Protein AF-A0A4D8RL21-F1 (afdb_monomer)

Structure (mmCIF, N/CA/C/O backbone):
data_AF-A0A4D8RL21-F1
#
_entry.id   AF-A0A4D8RL21-F1
#
loop_
_atom_site.group_PDB
_atom_site.id
_atom_site.type_symbol
_atom_site.label_atom_id
_atom_site.label_alt_id
_atom_site.label_comp_id
_atom_site.label_asym_id
_atom_site.label_entity_id
_atom_site.label_seq_id
_atom_site.pdbx_PDB_ins_code
_atom_site.Cartn_x
_atom_site.Cartn_y
_atom_site.Cartn_z
_atom_site.occupancy
_atom_site.B_iso_or_equiv
_atom_site.auth_seq_id
_atom_site.auth_comp_id
_atom_site.auth_asym_id
_atom_site.auth_atom_id
_atom_site.pdbx_PDB_model_num
ATOM 1 N N . MET A 1 1 ? -1.727 -7.811 36.573 1.00 62.06 1 MET A N 1
ATOM 2 C CA . MET A 1 1 ? -0.622 -8.818 36.641 1.00 62.06 1 MET A CA 1
ATOM 3 C C . MET A 1 1 ? -0.246 -9.225 38.076 1.00 62.06 1 MET A C 1
ATOM 5 O O . MET A 1 1 ? -0.426 -8.437 39.002 1.00 62.06 1 MET A O 1
ATOM 9 N N . PHE A 1 2 ? 0.274 -10.455 38.247 1.00 73.31 2 PHE A N 1
ATOM 10 C CA . PHE A 1 2 ? 0.745 -11.082 39.507 1.00 73.31 2 PHE A CA 1
ATOM 11 C C . PHE A 1 2 ? -0.193 -10.944 40.724 1.00 73.31 2 PHE A C 1
ATOM 13 O O . PHE A 1 2 ? 0.269 -10.823 41.853 1.00 73.31 2 PHE A O 1
ATOM 20 N N . GLY A 1 3 ? -1.510 -10.875 40.519 1.00 79.62 3 GLY A N 1
ATOM 21 C CA . GLY A 1 3 ? -2.473 -10.690 41.611 1.00 79.62 3 GLY A CA 1
ATOM 22 C C . GLY A 1 3 ? -2.443 -9.329 42.313 1.00 79.62 3 GLY A C 1
ATOM 23 O O . GLY A 1 3 ? -3.284 -9.096 43.170 1.00 79.62 3 GLY A O 1
ATOM 24 N N . ARG A 1 4 ? -1.571 -8.381 41.935 1.00 83.25 4 ARG A N 1
ATOM 25 C CA . ARG A 1 4 ? -1.566 -7.031 42.537 1.00 83.25 4 ARG A CA 1
ATOM 26 C C . ARG A 1 4 ? -2.825 -6.231 42.185 1.00 83.25 4 ARG A C 1
ATOM 28 O O . ARG A 1 4 ? -3.361 -5.537 43.042 1.00 83.25 4 ARG A O 1
ATOM 35 N N . SER A 1 5 ? -3.332 -6.377 40.957 1.00 87.06 5 SER A N 1
ATOM 36 C CA . SER A 1 5 ? -4.636 -5.827 40.557 1.00 87.06 5 SER A CA 1
ATOM 37 C C . SER A 1 5 ? -5.792 -6.520 41.291 1.00 87.06 5 SER A C 1
ATOM 39 O O . SER A 1 5 ? -6.687 -5.847 41.795 1.00 87.06 5 SER A O 1
ATOM 41 N N . SER A 1 6 ? -5.732 -7.845 41.450 1.00 93.06 6 SER A N 1
ATOM 42 C CA . SER A 1 6 ? -6.683 -8.619 42.262 1.00 93.06 6 SER A CA 1
ATOM 43 C C . SER A 1 6 ? -6.694 -8.202 43.737 1.00 93.06 6 SER A C 1
ATOM 45 O O . SER A 1 6 ? -7.761 -8.125 44.335 1.00 93.06 6 SER A O 1
ATOM 47 N N . TRP A 1 7 ? -5.527 -7.905 44.316 1.00 94.38 7 TRP A N 1
ATOM 48 C CA . TRP A 1 7 ? -5.377 -7.438 45.695 1.00 94.38 7 TRP A CA 1
ATOM 49 C C . TRP A 1 7 ? -5.998 -6.055 45.870 1.00 94.38 7 TRP A C 1
ATOM 51 O O . TRP A 1 7 ? -6.786 -5.855 46.787 1.00 94.38 7 TRP A O 1
ATOM 61 N N . ALA A 1 8 ? -5.728 -5.125 44.946 1.00 92.56 8 ALA A N 1
ATOM 62 C CA . ALA A 1 8 ? -6.361 -3.807 44.953 1.00 92.56 8 ALA A CA 1
ATOM 63 C C . ALA A 1 8 ? -7.896 -3.919 44.902 1.00 92.56 8 ALA A C 1
ATOM 65 O O . ALA A 1 8 ? -8.573 -3.344 45.749 1.00 92.56 8 ALA A O 1
ATOM 66 N N . TRP A 1 9 ? -8.446 -4.743 44.000 1.00 93.88 9 TRP A N 1
ATOM 67 C CA . TRP A 1 9 ? -9.885 -5.025 43.962 1.00 93.88 9 TRP A CA 1
ATOM 68 C C . TRP A 1 9 ? -10.405 -5.632 45.273 1.00 93.88 9 TRP A C 1
ATOM 70 O O . TRP A 1 9 ? -11.392 -5.143 45.816 1.00 93.88 9 TRP A O 1
ATOM 80 N N . ALA A 1 10 ? -9.728 -6.641 45.827 1.00 95.88 10 ALA A N 1
ATOM 81 C CA . ALA A 1 10 ? -10.135 -7.311 47.064 1.00 95.88 10 ALA A CA 1
ATOM 82 C C . ALA A 1 10 ? -10.075 -6.412 48.313 1.00 95.88 10 ALA A C 1
ATOM 84 O O . ALA A 1 10 ? -10.881 -6.595 49.224 1.00 95.88 10 ALA A O 1
ATOM 85 N N . LYS A 1 11 ? -9.159 -5.433 48.351 1.00 96.12 11 LYS A N 1
ATOM 86 C CA . LYS A 1 11 ? -9.057 -4.424 49.420 1.00 96.12 11 LYS A CA 1
ATOM 87 C C . LYS A 1 11 ? -10.002 -3.233 49.247 1.00 96.12 11 LYS A C 1
ATOM 89 O O . LYS A 1 11 ? -10.308 -2.579 50.240 1.00 96.12 11 LYS A O 1
ATOM 94 N N . SER A 1 12 ? -10.419 -2.919 48.019 1.00 93.50 12 SER A N 1
ATOM 95 C CA . SER A 1 12 ? -11.344 -1.813 47.726 1.00 93.50 12 SER A CA 1
ATOM 96 C C . SER A 1 12 ? -12.819 -2.225 47.718 1.00 93.50 12 SER A C 1
ATOM 98 O O . SER A 1 12 ? -13.683 -1.366 47.884 1.00 93.50 12 SER A O 1
ATOM 100 N N . ALA A 1 13 ? -13.121 -3.512 47.537 1.00 93.81 13 ALA A N 1
ATOM 101 C CA . ALA A 1 13 ? -14.453 -4.068 47.751 1.00 93.81 13 ALA A CA 1
ATOM 102 C C . ALA A 1 13 ? -14.801 -4.165 49.248 1.00 93.81 13 ALA A C 1
ATOM 104 O O . ALA A 1 13 ? -13.926 -4.315 50.102 1.00 93.81 13 ALA A O 1
ATOM 105 N N . ASP A 1 14 ? -16.099 -4.142 49.562 1.00 95.00 14 ASP A N 1
ATOM 106 C CA . ASP A 1 14 ? -16.581 -4.504 50.897 1.00 95.00 14 ASP A CA 1
ATOM 107 C C . ASP A 1 14 ? -16.214 -5.975 51.216 1.00 95.00 14 ASP A C 1
ATOM 109 O O . ASP A 1 14 ? -16.303 -6.821 50.320 1.00 95.00 14 ASP A O 1
ATOM 113 N N . PRO A 1 15 ? -15.834 -6.330 52.461 1.00 94.69 15 PRO A N 1
ATOM 114 C CA . PRO A 1 15 ? -15.440 -7.697 52.818 1.00 94.69 15 PRO A CA 1
ATOM 115 C C . PRO A 1 15 ? -16.484 -8.795 52.545 1.00 94.69 15 PRO A C 1
ATOM 117 O O . PRO A 1 15 ? -16.119 -9.971 52.509 1.00 94.69 15 PRO A O 1
ATOM 120 N N . SER A 1 16 ? -17.762 -8.448 52.356 1.00 95.69 16 SER A N 1
ATOM 121 C CA . SER A 1 16 ? -18.818 -9.386 51.945 1.00 95.69 16 SER A CA 1
ATOM 122 C C . SER A 1 16 ? -18.808 -9.725 50.445 1.00 95.69 16 SER A C 1
ATOM 124 O O . SER A 1 16 ? -19.307 -10.784 50.053 1.00 95.69 16 SER A O 1
ATOM 126 N N . VAL A 1 17 ? -18.212 -8.876 49.600 1.00 96.50 17 VAL A N 1
ATOM 127 C CA . VAL A 1 17 ? -18.135 -9.068 48.144 1.00 96.50 17 VAL A CA 1
ATOM 128 C C . VAL A 1 17 ? -17.032 -10.067 47.812 1.00 96.50 17 VAL A C 1
ATOM 130 O O . VAL A 1 17 ? -15.856 -9.828 48.080 1.00 96.50 17 VAL A O 1
ATOM 133 N N . THR A 1 18 ? -17.393 -11.185 47.177 1.00 98.06 18 THR A N 1
ATOM 134 C CA . THR A 1 18 ? -16.402 -12.137 46.656 1.00 98.06 18 THR A CA 1
ATOM 135 C C . THR A 1 18 ? -15.762 -11.599 45.377 1.00 98.06 18 THR A C 1
ATOM 137 O O . THR A 1 18 ? -16.454 -11.398 44.382 1.00 98.06 18 THR A O 1
ATOM 140 N N . VAL A 1 19 ? -14.434 -11.470 45.363 1.00 97.69 19 VAL A N 1
ATOM 141 C CA . VAL A 1 19 ? -13.663 -11.115 44.163 1.00 97.69 19 VAL A CA 1
ATOM 142 C C . VAL A 1 19 ? -13.144 -12.392 43.505 1.00 97.69 19 VAL A C 1
ATOM 144 O O . VAL A 1 19 ? -12.235 -13.048 44.015 1.00 97.69 19 VAL A O 1
ATOM 147 N N . HIS A 1 20 ? -13.738 -12.771 42.377 1.00 97.75 20 HIS A N 1
ATOM 148 C CA . HIS A 1 20 ? -13.274 -13.899 41.572 1.00 97.75 20 HIS A CA 1
ATOM 149 C C . HIS A 1 20 ? -12.153 -13.460 40.626 1.00 97.75 20 HIS A C 1
ATOM 151 O O . HIS A 1 20 ? -12.284 -12.462 39.923 1.00 97.75 20 HIS A O 1
ATOM 157 N N . CYS A 1 21 ? -11.057 -14.219 40.603 1.00 97.00 21 CYS A N 1
ATOM 158 C CA . CYS A 1 21 ? -9.882 -13.922 39.790 1.00 97.00 21 CYS A CA 1
ATOM 159 C C . CYS A 1 21 ? -9.575 -15.114 38.887 1.00 97.00 21 CYS A C 1
ATOM 161 O O . CYS A 1 21 ? -9.328 -16.207 39.399 1.00 97.00 21 CYS A O 1
ATOM 163 N N . ILE A 1 22 ? -9.593 -14.888 37.573 1.00 96.00 22 ILE A N 1
ATOM 164 C CA . ILE A 1 22 ? -9.463 -15.920 36.541 1.00 96.00 22 ILE A CA 1
ATOM 165 C C . ILE A 1 22 ? -8.247 -15.612 35.666 1.00 96.00 22 ILE A C 1
ATOM 167 O O . ILE A 1 22 ? -8.166 -14.543 35.066 1.00 96.00 22 ILE A O 1
ATOM 171 N N . ASP A 1 23 ? -7.303 -16.547 35.635 1.00 94.62 23 ASP A N 1
ATOM 172 C CA . ASP A 1 23 ? -6.040 -16.505 34.890 1.00 94.62 23 ASP A CA 1
ATOM 173 C C . ASP A 1 23 ? -5.516 -17.966 34.831 1.00 94.62 23 ASP A C 1
ATOM 175 O O . ASP A 1 23 ? -5.682 -18.708 35.808 1.00 94.62 23 ASP A O 1
ATOM 179 N N . PRO A 1 24 ? -4.946 -18.452 33.711 1.00 93.56 24 PRO A N 1
ATOM 180 C CA . PRO A 1 24 ? -4.349 -19.788 33.651 1.00 93.56 24 PRO A CA 1
ATOM 181 C C . PRO A 1 24 ? -3.162 -19.984 34.610 1.00 93.56 24 PRO A C 1
ATOM 183 O O . PRO A 1 24 ? -2.931 -21.105 35.057 1.00 93.56 24 PRO A O 1
ATOM 186 N N . TRP A 1 25 ? -2.397 -18.934 34.937 1.00 92.19 25 TRP A N 1
ATOM 187 C CA . TRP A 1 25 ? -1.147 -19.006 35.715 1.00 92.19 25 TRP A CA 1
ATOM 188 C C . TRP A 1 25 ? -0.127 -20.052 35.214 1.00 92.19 25 TRP A C 1
ATOM 190 O O . TRP A 1 25 ? 0.682 -20.560 35.992 1.00 92.19 25 TRP A O 1
ATOM 200 N N . GLU A 1 26 ? -0.169 -20.377 33.920 1.00 89.06 26 GLU A N 1
ATOM 201 C CA . GLU A 1 26 ? 0.759 -21.290 33.238 1.00 89.06 26 GLU A CA 1
ATOM 202 C C . GLU A 1 26 ? 1.989 -20.546 32.689 1.00 89.06 26 GLU A C 1
ATOM 204 O O . GLU A 1 26 ? 2.003 -19.318 32.605 1.00 89.06 26 GLU A O 1
ATOM 209 N N . GLU A 1 27 ? 3.057 -21.265 32.324 1.00 78.75 27 GLU A N 1
ATOM 210 C CA . GLU A 1 27 ? 4.330 -20.621 31.983 1.00 78.75 27 GLU A CA 1
ATOM 211 C C . GLU A 1 27 ? 4.226 -19.716 30.738 1.00 78.75 27 GLU A C 1
ATOM 213 O O . GLU A 1 27 ? 4.031 -20.174 29.613 1.00 78.75 27 GLU A O 1
ATOM 218 N N . ASN A 1 28 ? 4.423 -18.411 30.935 1.00 79.00 28 ASN A N 1
ATOM 219 C CA . ASN A 1 28 ? 4.340 -17.405 29.883 1.00 79.00 28 ASN A CA 1
ATOM 220 C C . ASN A 1 28 ? 5.726 -16.794 29.623 1.00 79.00 28 ASN A C 1
ATOM 222 O O . ASN A 1 28 ? 6.266 -16.034 30.424 1.00 79.00 28 ASN A O 1
ATOM 226 N N . HIS A 1 29 ? 6.319 -17.085 28.464 1.00 77.19 29 HIS A N 1
ATOM 227 C CA . HIS A 1 29 ? 7.662 -16.593 28.140 1.00 77.19 29 HIS A CA 1
ATOM 228 C C . HIS A 1 29 ? 7.755 -15.059 28.001 1.00 77.19 29 HIS A C 1
ATOM 230 O O . HIS A 1 29 ? 8.850 -14.510 28.123 1.00 77.19 29 HIS A O 1
ATOM 236 N N . GLY A 1 30 ? 6.637 -14.356 27.779 1.00 74.38 30 GLY A N 1
ATOM 237 C CA . GLY A 1 30 ? 6.602 -12.895 27.642 1.00 74.38 30 GLY A CA 1
ATOM 238 C C . GLY A 1 30 ? 6.837 -12.130 28.950 1.00 74.38 30 GLY A C 1
ATOM 239 O O . GLY A 1 30 ? 7.261 -10.977 28.905 1.00 74.38 30 GLY A O 1
ATOM 240 N N . ILE A 1 31 ? 6.607 -12.764 30.105 1.00 80.69 31 ILE A N 1
ATOM 241 C CA . ILE A 1 31 ? 6.764 -12.149 31.436 1.00 80.69 31 ILE A CA 1
ATOM 242 C C . ILE A 1 31 ? 8.066 -12.535 32.149 1.00 80.69 31 ILE A C 1
ATOM 244 O O . ILE A 1 31 ? 8.399 -11.897 33.145 1.00 80.69 31 ILE A O 1
ATOM 248 N N . ARG A 1 32 ? 8.854 -13.479 31.613 1.00 80.75 32 ARG A N 1
ATOM 249 C CA . ARG A 1 32 ? 10.181 -13.854 32.148 1.00 80.75 32 ARG A CA 1
ATOM 250 C C . ARG A 1 32 ? 11.113 -12.660 32.453 1.00 80.75 32 ARG A C 1
ATOM 252 O O . ARG A 1 32 ? 11.771 -12.688 33.493 1.00 80.75 32 ARG A O 1
ATOM 259 N N . PRO A 1 33 ? 11.156 -11.571 31.651 1.00 74.75 33 PRO A N 1
ATOM 260 C CA . PRO A 1 33 ? 11.926 -10.376 32.013 1.00 74.75 33 PRO A CA 1
ATOM 261 C C . PRO A 1 33 ? 11.427 -9.681 33.291 1.00 74.75 33 PRO A C 1
ATOM 263 O O . PRO A 1 33 ? 12.226 -9.127 34.041 1.00 74.75 33 PRO A O 1
ATOM 266 N N . MET A 1 34 ? 10.119 -9.720 33.565 1.00 77.81 34 MET A N 1
ATOM 267 C CA . MET A 1 34 ? 9.511 -9.157 34.777 1.00 77.81 34 MET A CA 1
ATOM 268 C C . MET A 1 34 ? 9.655 -10.082 35.988 1.00 77.81 34 MET A C 1
ATOM 270 O O . MET A 1 34 ? 9.860 -9.581 37.089 1.00 77.81 34 MET A O 1
ATOM 274 N N . GLU A 1 35 ? 9.611 -11.404 35.797 1.00 84.12 35 GLU A N 1
ATOM 275 C CA . GLU A 1 35 ? 9.987 -12.387 36.826 1.00 84.12 35 GLU A CA 1
ATOM 276 C C . GLU A 1 35 ? 11.413 -12.120 37.332 1.00 84.12 35 GLU A C 1
ATOM 278 O O . GLU A 1 35 ? 11.633 -11.919 38.529 1.00 84.12 35 GLU A O 1
ATOM 283 N N . GLN A 1 36 ? 12.367 -11.997 36.400 1.00 82.88 36 GLN A N 1
ATOM 284 C CA . GLN A 1 36 ? 13.766 -11.692 36.703 1.00 82.88 36 GLN A CA 1
ATOM 285 C C . GLN A 1 36 ? 13.948 -10.306 37.345 1.00 82.88 36 GLN A C 1
ATOM 287 O O . GLN A 1 36 ? 14.695 -10.183 38.313 1.00 82.88 36 GLN A O 1
ATOM 292 N N . ALA A 1 37 ? 13.275 -9.267 36.836 1.00 75.44 37 ALA A N 1
ATOM 293 C CA . ALA A 1 37 ? 13.416 -7.899 37.346 1.00 75.44 37 ALA A CA 1
ATOM 294 C C . ALA A 1 37 ? 12.772 -7.676 38.727 1.00 75.44 37 ALA A C 1
ATOM 296 O O . ALA A 1 37 ? 13.205 -6.794 39.466 1.00 75.44 37 ALA A O 1
ATOM 297 N N . LEU A 1 38 ? 11.737 -8.449 39.080 1.00 81.31 38 LEU A N 1
ATOM 298 C CA . LEU A 1 38 ? 11.018 -8.323 40.354 1.00 81.31 38 LEU A CA 1
ATOM 299 C C . LEU A 1 38 ? 11.393 -9.401 41.384 1.00 81.31 38 LEU A C 1
ATOM 301 O O . LEU A 1 38 ? 10.968 -9.292 42.534 1.00 81.31 38 LEU A O 1
ATOM 305 N N . GLY A 1 39 ? 12.171 -10.419 41.000 1.00 87.38 39 GLY A N 1
ATOM 306 C CA . GLY A 1 39 ? 12.565 -11.523 41.880 1.00 87.38 39 GLY A CA 1
ATOM 307 C C . GLY A 1 39 ? 11.401 -12.446 42.256 1.00 87.38 39 GLY A C 1
ATOM 308 O O . GLY A 1 39 ? 11.324 -12.895 43.398 1.00 87.38 39 GLY A O 1
ATOM 309 N N . ILE A 1 40 ? 10.480 -12.688 41.320 1.00 86.38 40 ILE A N 1
ATOM 310 C CA . ILE A 1 40 ? 9.244 -13.465 41.523 1.00 86.38 40 ILE A CA 1
ATOM 311 C C . ILE A 1 40 ? 9.088 -14.539 40.449 1.00 86.38 40 ILE A C 1
ATOM 313 O O . ILE A 1 40 ? 9.546 -14.354 39.327 1.00 86.38 40 ILE A O 1
ATOM 317 N N . THR A 1 41 ? 8.371 -15.615 40.769 1.00 88.06 41 THR A N 1
ATOM 318 C CA . THR A 1 41 ? 7.980 -16.652 39.801 1.00 88.06 41 THR A CA 1
ATOM 319 C C . THR A 1 41 ? 6.501 -16.494 39.467 1.00 88.06 41 THR A C 1
ATOM 321 O O . THR A 1 41 ? 5.675 -16.387 40.374 1.00 88.06 41 THR A O 1
ATOM 324 N N . TYR A 1 42 ? 6.126 -16.490 38.191 1.00 88.31 42 TYR A N 1
ATOM 325 C CA . TYR A 1 42 ? 4.722 -16.520 37.794 1.00 88.31 42 TYR A CA 1
ATOM 326 C C . TYR A 1 42 ? 4.117 -17.898 38.055 1.00 88.31 42 TYR A C 1
ATOM 328 O O . TYR A 1 42 ? 4.722 -18.933 37.788 1.00 88.31 42 TYR A O 1
ATOM 336 N N . GLY A 1 43 ? 2.907 -17.900 38.602 1.00 91.56 43 GLY A N 1
ATOM 337 C CA . GLY A 1 43 ? 2.206 -19.116 38.970 1.00 91.56 43 GLY A CA 1
ATOM 338 C C . GLY A 1 43 ? 1.168 -18.854 40.050 1.00 91.56 43 GLY A C 1
ATOM 339 O O . GLY A 1 43 ? 1.200 -17.834 40.751 1.00 91.56 43 GLY A O 1
ATOM 340 N N . ILE A 1 44 ? 0.253 -19.808 40.207 1.00 94.06 44 ILE A N 1
ATOM 341 C CA . ILE A 1 44 ? -0.872 -19.694 41.136 1.00 94.06 44 ILE A CA 1
ATOM 342 C C . ILE A 1 44 ? -0.425 -19.528 42.596 1.00 94.06 44 ILE A C 1
ATOM 344 O O . ILE A 1 44 ? -1.100 -18.853 43.368 1.00 94.06 44 ILE A O 1
ATOM 348 N N . ASP A 1 45 ? 0.726 -20.072 42.989 1.00 93.06 45 ASP A N 1
ATOM 349 C CA . ASP A 1 45 ? 1.195 -19.982 44.376 1.00 93.06 45 ASP A CA 1
ATOM 350 C C . ASP A 1 45 ? 1.800 -18.612 44.712 1.00 93.06 45 ASP A C 1
ATOM 352 O O . ASP A 1 45 ? 1.556 -18.091 45.801 1.00 93.06 45 ASP A O 1
ATOM 356 N N . GLN A 1 46 ? 2.469 -17.950 43.760 1.00 90.56 46 GLN A N 1
ATOM 357 C CA . GLN A 1 46 ? 2.876 -16.547 43.913 1.00 90.56 46 GLN A CA 1
ATOM 358 C C . GLN A 1 46 ? 1.657 -15.612 43.940 1.00 90.56 46 GLN A C 1
ATOM 360 O O . GLN A 1 46 ? 1.633 -14.648 44.709 1.00 90.56 46 GLN A O 1
ATOM 365 N N . PHE A 1 47 ? 0.633 -15.916 43.134 1.00 93.38 47 PHE A N 1
ATOM 366 C CA . PHE A 1 47 ? -0.651 -15.213 43.133 1.00 93.38 47 PHE A CA 1
ATOM 367 C C . PHE A 1 47 ? -1.385 -15.363 44.480 1.00 93.38 47 PHE A C 1
ATOM 369 O O . PHE A 1 47 ? -1.796 -14.368 45.076 1.00 93.38 47 PHE A O 1
ATOM 376 N N . ARG A 1 48 ? -1.478 -16.592 45.010 1.00 94.38 48 ARG A N 1
ATOM 377 C CA . ARG A 1 48 ? -2.035 -16.897 46.341 1.00 94.38 48 ARG A CA 1
ATOM 378 C C . ARG A 1 48 ? -1.261 -16.202 47.458 1.00 94.38 48 ARG A C 1
ATOM 380 O O . ARG A 1 48 ? -1.887 -15.636 48.347 1.00 94.38 48 ARG A O 1
ATOM 387 N N . ALA A 1 49 ? 0.072 -16.196 47.403 1.00 92.50 49 ALA A N 1
ATOM 388 C CA . ALA A 1 49 ? 0.907 -15.515 48.393 1.00 92.50 49 ALA A CA 1
ATOM 389 C C . ALA A 1 49 ? 0.627 -14.002 48.446 1.00 92.50 49 ALA A C 1
ATOM 391 O O . ALA A 1 49 ? 0.543 -13.438 49.535 1.00 92.50 49 ALA A O 1
ATOM 392 N N . TYR A 1 50 ? 0.402 -13.358 47.294 1.00 91.25 50 TYR A N 1
ATOM 393 C CA . TYR A 1 50 ? -0.000 -11.948 47.234 1.00 91.25 50 TYR A CA 1
ATOM 394 C C . TYR A 1 50 ? -1.446 -11.676 47.686 1.00 91.25 50 TYR A C 1
ATOM 396 O O . TYR A 1 50 ? -1.773 -10.521 47.933 1.00 91.25 50 TYR A O 1
ATOM 404 N N . LEU A 1 51 ? -2.300 -12.695 47.828 1.00 94.81 51 LEU A N 1
ATOM 405 C CA . LEU A 1 51 ? -3.690 -12.576 48.300 1.00 94.81 51 LEU A CA 1
ATOM 406 C C . LEU A 1 51 ? -3.933 -13.221 49.674 1.00 94.81 51 LEU A C 1
ATOM 408 O O . LEU A 1 51 ? -5.081 -13.338 50.102 1.00 94.81 51 LEU A O 1
ATOM 412 N N . ALA A 1 52 ? -2.879 -13.617 50.392 1.00 95.50 52 ALA A N 1
ATOM 413 C CA . ALA A 1 52 ? -2.992 -14.319 51.673 1.00 95.50 52 ALA A CA 1
ATOM 414 C C . ALA A 1 52 ? -3.729 -13.515 52.769 1.00 95.50 52 ALA A C 1
ATOM 416 O O . ALA A 1 52 ? -4.230 -14.098 53.728 1.00 95.50 52 ALA A O 1
ATOM 417 N N . ASP A 1 53 ? -3.828 -12.190 52.620 1.00 96.56 53 ASP A N 1
ATOM 418 C CA . ASP A 1 53 ? -4.546 -11.273 53.512 1.00 96.56 53 ASP A CA 1
ATOM 419 C C . ASP A 1 53 ? -5.902 -10.786 52.940 1.00 96.56 53 ASP A C 1
ATOM 421 O O . ASP A 1 53 ? -6.484 -9.816 53.439 1.00 96.56 53 ASP A O 1
ATOM 425 N N . CYS A 1 54 ? -6.404 -11.436 51.885 1.00 97.44 54 CYS A N 1
ATOM 426 C CA . CYS A 1 54 ? -7.626 -11.090 51.152 1.00 97.44 54 CYS A CA 1
ATOM 427 C C . CYS A 1 54 ? -8.614 -12.278 51.126 1.00 97.44 54 CYS A C 1
ATOM 429 O O . CYS A 1 54 ? -8.789 -12.911 50.084 1.00 97.44 54 CYS A O 1
ATOM 431 N N . PRO A 1 55 ? -9.283 -12.610 52.250 1.00 96.81 55 PRO A N 1
ATOM 432 C CA . PRO A 1 55 ? -10.134 -13.806 52.368 1.00 96.81 55 PRO A CA 1
ATOM 433 C C . PRO A 1 55 ? -11.397 -13.779 51.487 1.00 96.81 55 PRO A C 1
ATOM 435 O O . PRO A 1 55 ? -12.059 -14.802 51.316 1.00 96.81 55 PRO A O 1
ATOM 438 N N . ASN A 1 56 ? -11.739 -12.617 50.931 1.00 97.81 56 ASN A N 1
ATOM 439 C CA . ASN A 1 56 ? -12.811 -12.424 49.961 1.00 97.81 56 ASN A CA 1
ATOM 440 C C . ASN A 1 56 ? -12.381 -12.708 48.505 1.00 97.81 56 ASN A C 1
ATOM 442 O O . ASN A 1 56 ? -13.246 -12.863 47.640 1.00 97.81 56 ASN A O 1
ATOM 446 N N . ALA A 1 57 ? -11.078 -12.815 48.220 1.00 97.56 57 ALA A N 1
ATOM 447 C CA . ALA A 1 57 ? -10.555 -13.126 46.892 1.00 97.56 57 ALA A CA 1
ATOM 448 C C . ALA A 1 57 ? -10.497 -14.644 46.635 1.00 97.56 57 ALA A C 1
ATOM 450 O O . ALA A 1 57 ? -10.102 -15.424 47.502 1.00 97.56 57 ALA A O 1
ATOM 451 N N . LYS A 1 58 ? -10.863 -15.082 45.423 1.00 97.12 58 LYS A N 1
ATOM 452 C CA . LYS A 1 58 ? -10.880 -16.501 45.026 1.00 97.12 58 LYS A CA 1
ATOM 453 C C . LYS A 1 58 ? -10.128 -16.709 43.715 1.00 97.12 58 LYS A C 1
ATOM 455 O O . LYS A 1 58 ? -10.583 -16.281 42.657 1.00 97.12 58 LYS A O 1
ATOM 460 N N . ALA A 1 59 ? -8.990 -17.396 43.809 1.00 96.75 59 ALA A N 1
ATOM 461 C CA . ALA A 1 59 ? -8.192 -17.828 42.667 1.00 96.75 59 ALA A CA 1
ATOM 462 C C . ALA A 1 59 ? -8.888 -18.986 41.930 1.00 96.75 59 ALA A C 1
ATOM 464 O O . ALA A 1 59 ? -9.105 -20.045 42.522 1.00 96.75 59 ALA A O 1
ATOM 465 N N . LEU A 1 60 ? -9.216 -18.791 40.654 1.00 96.69 60 LEU A N 1
ATOM 466 C CA . LEU A 1 60 ? -9.818 -19.784 39.767 1.00 96.69 60 LEU A CA 1
ATOM 467 C C . LEU A 1 60 ? -8.899 -19.995 38.558 1.00 96.69 60 LEU A C 1
ATOM 469 O O . LEU A 1 60 ? -8.773 -19.116 37.711 1.00 96.69 60 LEU A O 1
ATOM 473 N N . GLN A 1 61 ? -8.229 -21.145 38.500 1.00 96.62 61 GLN A N 1
ATOM 474 C CA . GLN A 1 61 ? -7.223 -21.406 37.472 1.00 96.62 61 GLN A CA 1
ATOM 475 C C . GLN A 1 61 ? -7.867 -21.888 36.174 1.00 96.62 61 GLN A C 1
ATOM 477 O O . GLN A 1 61 ? -8.612 -22.868 36.189 1.00 96.62 61 GLN A O 1
ATOM 482 N N . GLY A 1 62 ? -7.554 -21.229 35.060 1.00 96.44 62 GLY A N 1
ATOM 483 C CA . GLY A 1 62 ? -7.966 -21.673 33.730 1.00 96.44 62 GLY A CA 1
ATOM 484 C C . GLY A 1 62 ? -8.090 -20.544 32.712 1.00 96.44 62 GLY A C 1
ATOM 485 O O . GLY A 1 62 ? -8.031 -19.358 33.039 1.00 96.44 62 GLY A O 1
ATOM 486 N N . TYR A 1 63 ? -8.300 -20.930 31.459 1.00 96.00 63 TYR A N 1
ATOM 487 C CA . TYR A 1 63 ? -8.516 -20.023 30.342 1.00 96.00 63 TYR A CA 1
ATOM 488 C C . TYR A 1 63 ? -9.978 -19.573 30.281 1.00 96.00 63 TYR A C 1
ATOM 490 O O . TYR A 1 63 ? -10.899 -20.387 30.195 1.00 96.00 63 TYR A O 1
ATOM 498 N N . SER A 1 64 ? -10.199 -18.260 30.281 1.00 96.12 64 SER A N 1
ATOM 499 C CA . SER A 1 64 ? -11.512 -17.677 30.001 1.00 96.12 64 SER A CA 1
ATOM 500 C C . SER A 1 64 ? -11.801 -17.676 28.486 1.00 96.12 64 SER A C 1
ATOM 502 O O . SER A 1 64 ? -10.881 -17.444 27.699 1.00 96.12 64 SER A O 1
ATOM 504 N N . PRO A 1 65 ? -13.054 -17.915 28.046 1.00 96.81 65 PRO A N 1
ATOM 505 C CA . PRO A 1 65 ? -14.184 -18.442 28.821 1.00 96.81 65 PRO A CA 1
ATOM 506 C C . PRO A 1 65 ? -14.190 -19.984 28.906 1.00 96.81 65 PRO A C 1
ATOM 508 O O . PRO A 1 65 ? -15.081 -20.565 29.519 1.00 96.81 65 PRO A O 1
ATOM 511 N N . ASP A 1 66 ? -13.241 -20.671 28.262 1.00 97.50 66 ASP A N 1
ATOM 512 C CA . ASP A 1 66 ? -13.334 -22.106 27.958 1.00 97.50 66 ASP A CA 1
ATOM 513 C C . ASP A 1 66 ? -13.314 -23.051 29.165 1.00 97.50 66 ASP A C 1
ATOM 515 O O . ASP A 1 66 ? -13.957 -24.097 29.116 1.00 97.50 66 ASP A O 1
ATOM 519 N N . ASN A 1 67 ? -12.651 -22.684 30.262 1.00 98.19 67 ASN A N 1
ATOM 520 C CA . ASN A 1 67 ? -12.685 -23.450 31.512 1.00 98.19 67 ASN A CA 1
ATOM 521 C C . ASN A 1 67 ? -13.836 -23.051 32.457 1.00 98.19 67 ASN A C 1
ATOM 523 O O . ASN A 1 67 ? -13.906 -23.584 33.560 1.00 98.19 67 ASN A O 1
ATOM 527 N N . PHE A 1 68 ? -14.719 -22.136 32.039 1.00 97.81 68 PHE A N 1
ATOM 528 C CA . PHE A 1 68 ? -15.781 -21.554 32.875 1.00 97.81 68 PHE A CA 1
ATOM 529 C C . PHE A 1 68 ? -17.144 -21.493 32.165 1.00 97.81 68 PHE A C 1
ATOM 531 O O . PHE A 1 68 ? -18.022 -20.739 32.575 1.00 97.81 68 PHE A O 1
ATOM 538 N N . GLN A 1 69 ? -17.342 -22.267 31.090 1.00 97.31 69 GLN A N 1
ATOM 539 C CA . GLN A 1 69 ? -18.574 -22.240 30.282 1.00 97.31 69 GLN A CA 1
ATOM 540 C C . GLN A 1 69 ? -19.842 -22.661 31.059 1.00 97.31 69 GLN A C 1
ATOM 542 O O . GLN A 1 69 ? -20.953 -22.407 30.598 1.00 97.31 69 GLN A O 1
ATOM 547 N N . ASP A 1 70 ? -19.681 -23.299 32.220 1.00 97.25 70 ASP A N 1
ATOM 548 C CA . ASP A 1 70 ? -20.723 -23.732 33.156 1.00 97.25 70 ASP A CA 1
ATOM 549 C C . ASP A 1 70 ? -21.062 -22.690 34.243 1.00 97.25 70 ASP A C 1
ATOM 551 O O . ASP A 1 70 ? -21.871 -22.969 35.128 1.00 97.25 70 ASP A O 1
ATOM 555 N N . TRP A 1 71 ? -20.476 -21.488 34.187 1.00 97.88 71 TRP A N 1
ATOM 556 C CA . TRP A 1 71 ? -20.710 -20.423 35.164 1.00 97.88 71 TRP A CA 1
ATOM 557 C C . TRP A 1 71 ? -22.189 -20.000 35.226 1.00 97.88 71 TRP A C 1
ATOM 559 O O . TRP A 1 71 ? -22.725 -19.390 34.303 1.00 97.88 71 TRP A O 1
ATOM 569 N N . ASP A 1 72 ? -22.851 -20.280 36.350 1.00 96.12 72 ASP A N 1
ATOM 570 C CA . ASP A 1 72 ? -24.297 -20.093 36.534 1.00 96.12 72 ASP A CA 1
ATOM 571 C C . ASP A 1 72 ? -24.684 -18.799 37.275 1.00 96.12 72 ASP A C 1
ATOM 573 O O . ASP A 1 72 ? -25.868 -18.498 37.441 1.00 96.12 72 ASP A O 1
ATOM 577 N N . ARG A 1 73 ? -23.699 -18.015 37.731 1.00 95.94 73 ARG A N 1
ATOM 578 C CA . ARG A 1 73 ? -23.909 -16.932 38.709 1.00 95.94 73 ARG A CA 1
ATOM 579 C C . ARG A 1 73 ? -23.952 -15.554 38.056 1.00 95.94 73 ARG A C 1
ATOM 581 O O . ARG A 1 73 ? -23.153 -15.302 37.152 1.00 95.94 73 ARG A O 1
ATOM 588 N N . PRO A 1 74 ? -24.809 -14.635 38.536 1.00 96.44 74 PRO A N 1
ATOM 589 C CA . PRO A 1 74 ? -24.689 -13.229 38.179 1.00 96.44 74 PRO A CA 1
ATOM 590 C C . PRO A 1 74 ? -23.354 -12.662 38.680 1.00 96.44 74 PRO A C 1
ATOM 592 O O . PRO A 1 74 ? -22.769 -13.156 39.648 1.00 96.44 74 PRO A O 1
ATOM 595 N N . VAL A 1 75 ? -22.883 -11.619 38.005 1.00 97.06 75 VAL A N 1
ATOM 596 C CA . VAL A 1 75 ? -21.634 -10.911 38.292 1.00 97.06 75 VAL A CA 1
ATOM 597 C C . VAL A 1 75 ? -21.957 -9.421 38.353 1.00 97.06 75 VAL A C 1
ATOM 599 O O . VAL A 1 75 ? -22.340 -8.841 37.345 1.00 97.06 75 VAL A O 1
ATOM 602 N N . ASP A 1 76 ? -21.820 -8.784 39.517 1.00 96.94 76 ASP A N 1
ATOM 603 C CA . ASP A 1 76 ? -22.169 -7.361 39.680 1.00 96.94 76 ASP A CA 1
ATOM 604 C C . ASP A 1 76 ? -21.141 -6.410 39.039 1.00 96.94 76 ASP A C 1
ATOM 606 O O . ASP A 1 76 ? -21.486 -5.308 38.603 1.00 96.94 76 ASP A O 1
ATOM 610 N N . LEU A 1 77 ? -19.877 -6.840 38.955 1.00 97.31 77 LEU A N 1
ATOM 611 C CA . LEU A 1 77 ? -18.792 -6.114 38.298 1.00 97.31 77 LEU A CA 1
ATOM 612 C C . LEU A 1 77 ? -17.880 -7.078 37.532 1.00 97.31 77 LEU A C 1
ATOM 614 O O . LEU A 1 77 ? -17.350 -8.027 38.107 1.00 97.31 77 LEU A O 1
ATOM 618 N N . PHE A 1 78 ? -17.662 -6.799 36.248 1.00 97.69 78 PHE A N 1
ATOM 619 C CA . PHE A 1 78 ? -16.717 -7.511 35.385 1.00 97.69 78 PHE A CA 1
ATOM 620 C C . PHE A 1 78 ? -15.537 -6.597 35.025 1.00 97.69 78 PHE A C 1
ATOM 622 O O . PHE A 1 78 ? -15.756 -5.475 34.566 1.00 97.69 78 PHE A O 1
ATOM 629 N N . PHE A 1 79 ? -14.306 -7.086 35.217 1.00 97.25 79 PHE A N 1
ATOM 630 C CA . PHE A 1 79 ? -13.060 -6.376 34.915 1.00 97.25 79 PHE A CA 1
ATOM 631 C C . PHE A 1 79 ? -12.182 -7.185 33.944 1.00 97.25 79 PHE A C 1
ATOM 633 O O . PHE A 1 79 ? -11.810 -8.313 34.261 1.00 97.25 79 PHE A O 1
ATOM 640 N N . GLU A 1 80 ? -11.829 -6.610 32.790 1.00 96.62 80 GLU A N 1
ATOM 641 C CA . GLU A 1 80 ? -10.978 -7.246 31.767 1.00 96.62 80 GLU A CA 1
ATOM 642 C C . GLU A 1 80 ? -9.554 -6.644 31.727 1.00 96.62 80 GLU A C 1
ATOM 644 O O . GLU A 1 80 ? -9.379 -5.437 31.546 1.00 96.62 80 GLU A O 1
ATOM 649 N N . ASP A 1 81 ? -8.549 -7.511 31.899 1.00 92.81 81 ASP A N 1
ATOM 650 C CA . ASP A 1 81 ? -7.089 -7.246 31.938 1.00 92.81 81 ASP A CA 1
ATOM 651 C C . ASP A 1 81 ? -6.302 -8.542 31.593 1.00 92.81 81 ASP A C 1
ATOM 653 O O . ASP A 1 81 ? -5.190 -8.761 32.074 1.00 92.81 81 ASP A O 1
ATOM 657 N N . SER A 1 82 ? -6.911 -9.475 30.839 1.00 86.50 82 SER A N 1
ATOM 658 C CA . SER A 1 82 ? -6.366 -10.825 30.598 1.00 86.50 82 SER A CA 1
ATOM 659 C C . SER A 1 82 ? -5.732 -11.005 29.215 1.00 86.50 82 SER A C 1
ATOM 661 O O . SER A 1 82 ? -4.591 -11.460 29.117 1.00 86.50 82 SER A O 1
ATOM 663 N N . VAL A 1 83 ? -6.442 -10.653 28.135 1.00 90.19 83 VAL A N 1
ATOM 664 C CA . VAL A 1 83 ? -5.980 -10.835 26.748 1.00 90.19 83 VAL A CA 1
ATOM 665 C C . VAL A 1 83 ? -6.386 -9.638 25.894 1.00 90.19 83 VAL A C 1
ATOM 667 O O . VAL A 1 83 ? -7.559 -9.301 25.794 1.00 90.19 83 VAL A O 1
ATOM 670 N N . HIS A 1 84 ? -5.412 -9.013 25.230 1.00 94.06 84 HIS A N 1
ATOM 671 C CA . HIS A 1 84 ? -5.598 -7.748 24.505 1.00 94.06 84 HIS A CA 1
ATOM 672 C C . HIS A 1 84 ? -5.848 -7.903 22.993 1.00 94.06 84 HIS A C 1
ATOM 674 O O . HIS A 1 84 ? -5.703 -6.932 22.249 1.00 94.06 84 HIS A O 1
ATOM 680 N N . THR A 1 85 ? -6.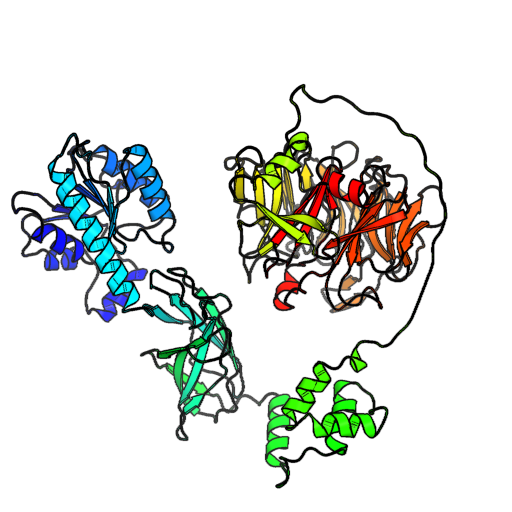179 -9.114 22.532 1.00 92.00 85 THR A N 1
ATOM 681 C CA . THR A 1 85 ? -6.328 -9.465 21.110 1.00 92.00 85 THR A CA 1
ATOM 682 C C . THR A 1 85 ? -7.561 -10.327 20.841 1.00 92.00 85 THR A C 1
ATOM 684 O O . THR A 1 85 ? -7.922 -11.218 21.620 1.00 92.00 85 THR A O 1
ATOM 687 N N . ASP A 1 86 ? -8.195 -10.094 19.695 1.00 91.31 86 ASP A N 1
ATOM 688 C CA . ASP A 1 86 ? -9.267 -10.944 19.182 1.00 91.31 86 ASP A CA 1
ATOM 689 C C . ASP A 1 86 ? -8.706 -12.266 18.601 1.00 91.31 86 ASP A C 1
ATOM 691 O O . ASP A 1 86 ? -7.555 -12.323 18.161 1.00 91.31 86 ASP A O 1
ATOM 695 N N . PRO A 1 87 ? -9.481 -13.371 18.611 1.00 96.31 87 PRO A N 1
ATOM 696 C CA . PRO A 1 87 ? -10.880 -13.469 19.038 1.00 96.31 87 PRO A CA 1
ATOM 697 C C . PRO A 1 87 ? -11.079 -13.686 20.548 1.00 96.31 87 PRO A C 1
ATOM 699 O O . PRO A 1 87 ? -12.221 -13.661 21.001 1.00 96.31 87 PRO A O 1
ATOM 702 N N . ILE A 1 88 ? -10.020 -13.941 21.327 1.00 96.06 88 ILE A N 1
ATOM 703 C CA . ILE A 1 88 ? -10.146 -14.344 22.743 1.00 96.06 88 ILE A CA 1
ATOM 704 C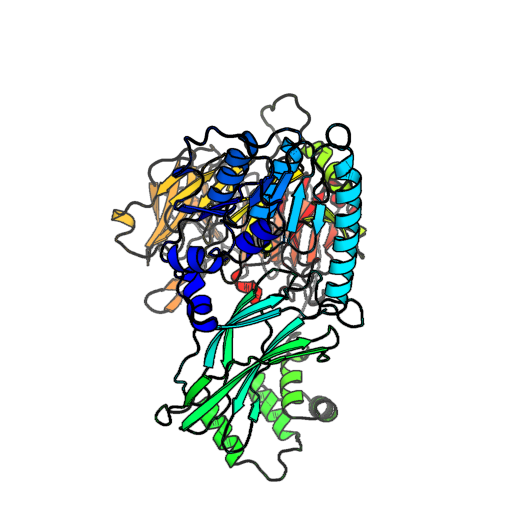 C . ILE A 1 88 ? -10.784 -13.224 23.571 1.00 96.06 88 ILE A C 1
ATOM 706 O O . ILE A 1 88 ? -11.751 -13.480 24.288 1.00 96.06 88 ILE A O 1
ATOM 710 N N . LEU A 1 89 ? -10.327 -11.982 23.389 1.00 97.25 89 LEU A N 1
ATOM 711 C CA . LEU A 1 89 ? -10.928 -10.806 24.015 1.00 97.25 89 LEU A CA 1
ATOM 712 C C . LEU A 1 89 ? -12.437 -10.715 23.738 1.00 97.25 89 LEU A C 1
ATOM 714 O O . LEU A 1 89 ? -13.229 -10.641 24.675 1.00 97.25 89 LEU A O 1
ATOM 718 N N . SER A 1 90 ? -12.870 -10.744 22.472 1.00 97.38 90 SER A N 1
ATOM 719 C CA . SER A 1 90 ? -14.305 -10.687 22.159 1.00 97.38 90 SER A CA 1
ATOM 720 C C . SER A 1 90 ? -15.100 -11.827 22.782 1.00 97.38 90 SER A C 1
ATOM 722 O O . SER A 1 90 ? -16.230 -11.594 23.202 1.00 97.38 90 SER A O 1
ATOM 724 N N . ARG A 1 91 ? -14.524 -13.031 22.894 1.00 98.06 91 ARG A N 1
ATOM 725 C CA . ARG A 1 91 ? -15.175 -14.161 23.574 1.00 98.06 91 ARG A CA 1
ATOM 726 C C . ARG A 1 91 ? -15.344 -13.898 25.071 1.00 98.06 91 ARG A C 1
ATOM 728 O O . ARG A 1 91 ? -16.424 -14.172 25.583 1.00 98.06 91 ARG A O 1
ATOM 735 N N . ASN A 1 92 ? -14.355 -13.311 25.750 1.00 98.12 92 ASN A N 1
ATOM 736 C CA . ASN A 1 92 ? -14.492 -12.877 27.147 1.00 98.12 92 ASN A CA 1
ATOM 737 C C . ASN A 1 92 ? -15.550 -11.778 27.309 1.00 98.12 92 ASN A C 1
ATOM 739 O O . ASN A 1 92 ? -16.469 -11.923 28.117 1.00 98.12 92 ASN A O 1
ATOM 743 N N . LEU A 1 93 ? -15.436 -10.692 26.533 1.00 98.19 93 LEU A N 1
ATOM 744 C CA . LEU A 1 93 ? -16.349 -9.547 26.594 1.00 98.19 93 LEU A CA 1
ATOM 745 C C . LEU A 1 93 ? -17.789 -9.944 26.248 1.00 98.19 93 LEU A C 1
ATOM 747 O O . LEU A 1 93 ? -18.735 -9.373 26.789 1.00 98.19 93 LEU A O 1
ATOM 751 N N . GLU A 1 94 ? -17.984 -10.908 25.346 1.00 97.88 94 GLU A N 1
ATOM 752 C CA . GLU A 1 94 ? -19.299 -11.476 25.076 1.00 97.88 94 GLU A CA 1
ATOM 753 C C . GLU A 1 94 ? -19.771 -12.353 26.240 1.00 97.88 94 GLU A C 1
ATOM 755 O O . GLU A 1 94 ? -20.867 -12.117 26.747 1.00 97.88 94 GLU A O 1
ATOM 760 N N . PHE A 1 95 ? -18.956 -13.312 26.689 1.00 98.38 95 PHE A N 1
ATOM 761 C CA . PHE A 1 95 ? -19.309 -14.269 27.737 1.00 98.38 95 PHE A CA 1
ATOM 762 C C . PHE A 1 95 ? -19.673 -13.578 29.057 1.00 98.38 95 PHE A C 1
ATOM 764 O O . PHE A 1 95 ? -20.837 -13.606 29.455 1.00 98.38 95 PHE A O 1
ATOM 771 N N . TRP A 1 96 ? -18.732 -12.875 29.694 1.00 98.19 96 TRP A N 1
ATOM 772 C CA . TRP A 1 96 ? -18.938 -12.301 31.030 1.00 98.19 96 TRP A CA 1
ATOM 773 C C . TRP A 1 96 ? -20.044 -11.244 31.066 1.00 98.19 96 TRP A C 1
ATOM 775 O O . TRP A 1 96 ? -20.798 -11.169 32.034 1.00 98.19 96 TRP A O 1
ATOM 785 N N . SER A 1 97 ? -20.239 -10.500 29.972 1.00 97.25 97 SER A N 1
ATOM 786 C CA . SER A 1 97 ? -21.347 -9.540 29.860 1.00 97.25 97 SER A CA 1
ATOM 787 C C . SER A 1 97 ? -22.747 -10.165 29.916 1.00 97.25 97 SER A C 1
ATOM 789 O O . SER A 1 97 ? -23.699 -9.452 30.210 1.00 97.25 97 SER A O 1
ATOM 791 N N . ARG A 1 98 ? -22.899 -11.470 29.638 1.00 97.56 98 ARG A N 1
ATOM 792 C CA . ARG A 1 98 ? -24.189 -12.180 29.759 1.00 97.56 98 ARG A CA 1
ATOM 793 C C . ARG A 1 98 ? -24.553 -12.477 31.217 1.00 97.56 98 ARG A C 1
ATOM 795 O O . ARG A 1 98 ? -25.724 -12.692 31.509 1.00 97.56 98 ARG A O 1
ATOM 802 N N . HIS A 1 99 ? -23.565 -12.466 32.112 1.00 98.06 99 HIS A N 1
ATOM 803 C CA . HIS A 1 99 ? -23.737 -12.630 33.558 1.00 98.06 99 HIS A CA 1
ATOM 804 C C . HIS A 1 99 ? -23.860 -11.281 34.288 1.00 98.06 99 HIS A C 1
ATOM 806 O O . HIS A 1 99 ? -24.178 -11.254 35.476 1.00 98.06 99 HIS A O 1
ATOM 812 N N . LEU A 1 100 ? -23.637 -10.167 33.582 1.00 97.69 100 LEU A N 1
ATOM 813 C CA . LEU A 1 100 ? -23.755 -8.810 34.105 1.00 97.69 100 LEU A CA 1
ATOM 814 C C . LEU A 1 100 ? -25.231 -8.353 34.096 1.00 97.69 100 LEU A C 1
ATOM 816 O O . LEU A 1 100 ? -25.841 -8.320 33.024 1.00 97.69 100 LEU A O 1
ATOM 820 N N . PRO A 1 101 ? -25.828 -7.964 35.238 1.00 97.31 101 PRO A N 1
ATOM 821 C CA . PRO A 1 101 ? -27.180 -7.410 35.256 1.00 97.31 101 PRO A CA 1
ATOM 822 C C . PRO A 1 101 ? -27.215 -5.981 34.671 1.00 97.31 101 PRO A C 1
ATOM 824 O O . PRO A 1 101 ? -26.176 -5.316 34.600 1.00 97.31 101 PRO A O 1
ATOM 827 N N . PRO A 1 102 ? -28.401 -5.442 34.318 1.00 96.62 102 PRO A N 1
ATOM 828 C CA . PRO A 1 102 ? -28.562 -4.044 33.886 1.00 96.62 102 PRO A CA 1
ATOM 829 C C . PRO A 1 102 ? -27.974 -3.011 34.867 1.00 96.62 102 PRO A C 1
ATOM 831 O O . PRO A 1 102 ? -27.382 -2.018 34.445 1.00 96.62 102 PRO A O 1
ATOM 834 N N . THR A 1 103 ? -28.007 -3.322 36.166 1.00 97.75 103 THR A N 1
ATOM 835 C CA . THR A 1 103 ? -27.416 -2.539 37.262 1.00 97.75 103 THR A CA 1
ATOM 836 C C . THR A 1 103 ? -25.910 -2.754 37.472 1.00 97.75 103 THR A C 1
ATOM 838 O O . THR A 1 103 ? -25.306 -2.028 38.260 1.00 97.75 103 THR A O 1
ATOM 841 N N . GLY A 1 104 ? -25.291 -3.735 36.809 1.00 97.50 104 GLY A N 1
ATOM 842 C CA . GLY A 1 104 ? -23.881 -4.100 36.990 1.00 97.50 104 GLY A CA 1
ATOM 843 C C . GLY A 1 104 ? -22.910 -3.221 36.197 1.00 97.50 104 GLY A C 1
ATOM 844 O O . GLY A 1 104 ? -23.306 -2.519 35.263 1.00 97.50 104 GLY A O 1
ATOM 845 N N . ILE A 1 105 ? -21.621 -3.271 36.541 1.00 98.19 105 ILE A N 1
ATOM 846 C CA . ILE A 1 105 ? -20.541 -2.479 35.921 1.00 98.19 105 ILE A CA 1
ATOM 847 C C . ILE A 1 105 ? -19.651 -3.369 35.040 1.00 98.19 105 ILE A C 1
ATOM 849 O O . ILE A 1 105 ? -19.139 -4.385 35.499 1.00 98.19 105 ILE A O 1
ATOM 853 N N . ALA A 1 106 ? -19.392 -2.954 33.798 1.00 98.38 106 ALA A N 1
ATOM 854 C CA . ALA A 1 106 ? -18.310 -3.522 32.988 1.00 98.38 106 ALA A CA 1
ATOM 855 C C . ALA A 1 106 ? -17.156 -2.519 32.897 1.00 98.38 106 ALA A C 1
ATOM 857 O O . ALA A 1 106 ? -17.370 -1.359 32.544 1.00 98.38 106 ALA A O 1
ATOM 858 N N . CYS A 1 107 ? -15.942 -2.950 33.208 1.00 98.06 107 CYS A N 1
ATOM 859 C CA . CYS A 1 107 ? -14.740 -2.128 33.166 1.00 98.06 107 CYS A CA 1
ATOM 860 C C . CYS A 1 107 ? -13.508 -2.970 32.798 1.00 98.06 107 CYS A C 1
ATOM 862 O O . CYS A 1 107 ? -13.598 -4.175 32.563 1.00 98.06 107 CYS A O 1
ATOM 864 N N . GLY A 1 108 ? -12.347 -2.332 32.707 1.00 96.69 108 GLY A N 1
ATOM 865 C CA . GLY A 1 108 ? -11.098 -3.012 32.383 1.00 96.69 108 GLY A CA 1
ATOM 866 C C . GLY A 1 108 ? -9.948 -2.040 32.170 1.00 96.69 108 GLY A C 1
ATOM 867 O O . GLY A 1 108 ? -10.072 -0.841 32.437 1.00 96.69 108 GLY A O 1
ATOM 868 N N . HIS A 1 109 ? -8.829 -2.563 31.680 1.00 95.06 109 HIS A N 1
ATOM 869 C CA . HIS A 1 109 ? -7.597 -1.817 31.436 1.00 95.06 109 HIS A CA 1
ATOM 870 C C . HIS A 1 109 ? -7.308 -1.614 29.931 1.00 95.06 109 HIS A C 1
ATOM 872 O O . HIS A 1 109 ? -8.087 -2.019 29.068 1.00 95.06 109 HIS A O 1
ATOM 878 N N . ASP A 1 110 ? -6.198 -0.932 29.630 1.00 93.50 110 ASP A N 1
ATOM 879 C CA . ASP A 1 110 ? -5.570 -0.802 28.308 1.00 93.50 110 ASP A CA 1
ATOM 880 C C . ASP A 1 110 ? -6.463 -0.301 27.144 1.00 93.50 110 ASP A C 1
ATOM 882 O O . ASP A 1 110 ? -6.220 -0.595 25.969 1.00 93.50 110 ASP A O 1
ATOM 886 N N . TYR A 1 111 ? -7.437 0.574 27.429 1.00 94.06 111 TYR A N 1
ATOM 887 C CA . TYR A 1 111 ? -8.212 1.296 26.405 1.00 94.06 111 TYR A CA 1
ATOM 888 C C . TYR A 1 111 ? -7.374 2.408 25.746 1.00 94.06 111 TYR A C 1
ATOM 890 O O . TYR A 1 111 ? -7.516 3.601 26.022 1.00 94.06 111 TYR A O 1
ATOM 898 N N . ARG A 1 112 ? -6.446 2.009 24.871 1.00 90.38 112 ARG A N 1
ATOM 899 C CA . ARG A 1 112 ? -5.427 2.892 24.277 1.00 90.38 112 ARG A CA 1
ATOM 900 C C . ARG A 1 112 ? -5.026 2.451 22.857 1.00 90.38 112 ARG A C 1
ATOM 902 O O . ARG A 1 112 ? -5.291 1.308 22.487 1.00 90.38 112 ARG A O 1
ATOM 909 N N . PRO A 1 113 ? -4.400 3.311 22.026 1.00 82.75 113 PRO A N 1
ATOM 910 C CA . PRO A 1 113 ? -4.073 2.990 20.628 1.00 82.75 113 PRO A CA 1
ATOM 911 C C . PRO A 1 113 ? -3.240 1.716 20.413 1.00 82.75 113 PRO A C 1
ATOM 913 O O . PRO A 1 113 ? -3.413 1.062 19.388 1.00 82.75 113 PRO A O 1
ATOM 916 N N . ARG A 1 114 ? -2.391 1.343 21.383 1.00 84.06 114 ARG A N 1
ATOM 917 C CA . ARG A 1 114 ? -1.563 0.121 21.376 1.00 84.06 114 ARG A CA 1
ATOM 918 C C . ARG A 1 114 ? -2.370 -1.177 21.297 1.00 84.06 114 ARG A C 1
ATOM 920 O O . ARG A 1 114 ? -1.861 -2.173 20.792 1.00 84.06 114 ARG A O 1
ATOM 927 N N . PHE A 1 115 ? -3.604 -1.161 21.796 1.00 89.25 115 PHE A N 1
ATOM 928 C CA . PHE A 1 115 ? -4.474 -2.329 21.902 1.00 89.25 115 PHE A CA 1
ATOM 929 C C . PHE A 1 115 ? -5.788 -2.058 21.149 1.00 89.25 115 PHE A C 1
ATOM 931 O O . PHE A 1 115 ? -6.824 -1.770 21.756 1.00 89.25 115 PHE A O 1
ATOM 938 N N . PRO A 1 116 ? -5.754 -2.088 19.800 1.00 88.50 116 PRO A N 1
ATOM 939 C CA . PRO A 1 116 ? -6.909 -1.742 18.978 1.00 88.50 116 PRO A CA 1
ATOM 940 C C . PRO A 1 116 ? -8.089 -2.679 19.232 1.00 88.50 116 PRO A C 1
ATOM 942 O O . PRO A 1 116 ? -9.221 -2.210 19.257 1.00 88.50 116 PRO A O 1
ATOM 945 N N . ASP A 1 117 ? -7.844 -3.964 19.497 1.00 92.25 117 ASP A N 1
ATOM 946 C CA . ASP A 1 117 ? -8.905 -4.936 19.770 1.00 92.25 117 ASP A CA 1
ATOM 947 C C . ASP A 1 117 ? -9.602 -4.655 21.105 1.00 92.25 117 ASP A C 1
ATOM 949 O O . ASP A 1 117 ? -10.827 -4.721 21.153 1.00 92.25 117 ASP A O 1
ATOM 953 N N . VAL A 1 118 ? -8.868 -4.230 22.148 1.00 96.06 118 VAL A N 1
ATOM 954 C CA . VAL A 1 118 ? -9.454 -3.744 23.417 1.00 96.06 118 VAL A CA 1
ATOM 955 C C . VAL A 1 118 ? -10.403 -2.590 23.140 1.00 96.06 118 VAL A C 1
ATOM 957 O O . VAL A 1 118 ? -11.570 -2.638 23.525 1.00 96.06 118 VAL A O 1
ATOM 960 N N . ARG A 1 119 ? -9.948 -1.584 22.386 1.00 95.62 119 ARG A N 1
ATOM 961 C CA . ARG A 1 119 ? -10.797 -0.447 22.018 1.00 95.62 119 ARG A CA 1
ATOM 962 C C . ARG A 1 119 ? -12.018 -0.870 21.202 1.00 95.62 119 ARG A C 1
ATOM 964 O O . ARG A 1 119 ? -13.130 -0.525 21.579 1.00 95.62 119 ARG A O 1
ATOM 971 N N . ASN A 1 120 ? -11.826 -1.666 20.151 1.00 94.19 120 ASN A N 1
ATOM 972 C CA . ASN A 1 120 ? -12.890 -2.164 19.278 1.00 94.19 120 ASN A CA 1
ATOM 973 C C . ASN A 1 120 ? -13.911 -3.030 20.042 1.00 94.19 120 ASN A C 1
ATOM 975 O O . ASN A 1 120 ? -15.114 -2.934 19.795 1.00 94.19 120 ASN A O 1
ATOM 979 N N . GLY A 1 121 ? -13.445 -3.874 20.964 1.00 97.44 121 GLY A N 1
ATOM 980 C CA . GLY A 1 121 ? -14.259 -4.738 21.813 1.00 97.44 121 GLY A CA 1
ATOM 981 C C . GLY A 1 121 ? -15.091 -3.947 22.817 1.00 97.44 121 GLY A C 1
ATOM 982 O O . GLY A 1 121 ? -16.299 -4.166 22.912 1.00 97.44 121 GLY A O 1
ATOM 983 N N . VAL A 1 122 ? -14.480 -2.971 23.493 1.00 98.19 122 VAL A N 1
ATOM 984 C CA . VAL A 1 122 ? -15.167 -2.046 24.410 1.00 98.19 122 VAL A CA 1
ATOM 985 C C . VAL A 1 122 ? -16.160 -1.162 23.655 1.00 98.19 122 VAL A C 1
ATOM 987 O O . VAL A 1 122 ? -17.291 -1.016 24.103 1.00 98.19 122 VAL A O 1
ATOM 990 N N . ASP A 1 123 ? -15.810 -0.667 22.467 1.00 97.38 123 ASP A N 1
ATOM 991 C CA . ASP A 1 123 ? -16.715 0.058 21.567 1.00 97.38 123 ASP A CA 1
ATOM 992 C C . ASP A 1 123 ? -17.944 -0.790 21.171 1.00 97.38 123 ASP A C 1
ATOM 994 O O . ASP A 1 123 ? -19.075 -0.295 21.144 1.00 97.38 123 ASP A O 1
ATOM 998 N N . ARG A 1 124 ? -17.749 -2.085 20.869 1.00 98.19 124 ARG A N 1
ATOM 999 C CA . ARG A 1 124 ? -18.845 -3.038 20.597 1.00 98.19 124 ARG A CA 1
ATOM 1000 C C . ARG A 1 124 ? -19.695 -3.295 21.848 1.00 98.19 124 ARG A C 1
ATOM 1002 O O . ARG A 1 124 ? -20.921 -3.332 21.744 1.00 98.19 124 ARG A O 1
ATOM 1009 N N . LEU A 1 125 ? -19.068 -3.453 23.014 1.00 98.12 125 LEU A N 1
ATOM 1010 C CA . LEU A 1 125 ? -19.738 -3.693 24.296 1.00 98.12 125 LEU A CA 1
ATOM 1011 C C . LEU A 1 125 ? -20.575 -2.481 24.734 1.00 98.12 125 LEU A C 1
ATOM 1013 O O . LEU A 1 125 ? -21.748 -2.641 25.054 1.00 98.12 125 LEU A O 1
ATOM 1017 N N . ALA A 1 126 ? -20.009 -1.276 24.671 1.00 98.31 126 ALA A N 1
ATOM 1018 C CA . ALA A 1 126 ? -20.666 -0.020 25.018 1.00 98.31 126 ALA A CA 1
ATOM 1019 C C . ALA A 1 126 ? -21.909 0.241 24.159 1.00 98.31 126 ALA A C 1
ATOM 1021 O O . ALA A 1 126 ? -22.967 0.561 24.697 1.00 98.31 126 ALA A O 1
ATOM 1022 N N . ARG A 1 127 ? -21.819 0.007 22.839 1.00 98.00 127 ARG A N 1
ATOM 1023 C CA . ARG A 1 127 ? -22.982 0.080 21.937 1.00 98.00 127 ARG A CA 1
ATOM 1024 C C . ARG A 1 127 ? -24.045 -0.973 22.255 1.00 98.00 127 ARG A C 1
ATOM 1026 O O . ARG A 1 127 ? -25.220 -0.639 22.232 1.00 98.00 127 ARG A O 1
ATOM 1033 N N . ARG A 1 128 ? -23.657 -2.215 22.572 1.00 97.44 128 ARG A N 1
ATOM 1034 C CA . ARG A 1 128 ? -24.598 -3.300 22.925 1.00 97.44 128 ARG A CA 1
ATOM 1035 C C . ARG A 1 128 ? -25.285 -3.095 24.282 1.00 97.44 128 ARG A C 1
ATOM 1037 O O . ARG A 1 128 ? -26.388 -3.592 24.464 1.00 97.44 128 ARG A O 1
ATOM 1044 N N . LEU A 1 129 ? -24.634 -2.409 25.221 1.00 96.44 129 LEU A N 1
ATOM 1045 C CA . LEU A 1 129 ? -25.187 -2.085 26.541 1.00 96.44 129 LEU A CA 1
ATOM 1046 C C . LEU A 1 129 ? -25.855 -0.699 26.604 1.00 96.44 129 LEU A C 1
ATOM 1048 O O . LEU A 1 129 ? -26.362 -0.342 27.662 1.00 96.44 129 LEU A O 1
ATOM 1052 N N . GLU A 1 130 ? -25.818 0.080 25.516 1.00 97.62 130 GLU A N 1
ATOM 1053 C CA . GLU A 1 130 ? -26.290 1.475 25.433 1.00 97.62 130 GLU A CA 1
ATOM 1054 C C . GLU A 1 130 ? -25.662 2.410 26.496 1.00 97.62 130 GLU A C 1
ATOM 1056 O O . GLU A 1 130 ? -26.326 3.252 27.101 1.00 97.62 130 GLU A O 1
ATOM 1061 N N . ARG A 1 131 ? -24.346 2.270 26.729 1.00 97.81 131 ARG A N 1
ATOM 1062 C CA . ARG A 1 131 ? -23.591 2.983 27.782 1.00 97.81 131 ARG A CA 1
ATOM 1063 C C . ARG A 1 131 ? -22.490 3.895 27.242 1.00 97.81 131 ARG A C 1
ATOM 1065 O O . ARG A 1 131 ? -21.861 3.618 26.224 1.00 97.81 131 ARG A O 1
ATOM 1072 N N . GLU A 1 132 ? -22.214 4.962 27.988 1.00 97.88 132 GLU A N 1
ATOM 1073 C CA . GLU A 1 132 ? -21.064 5.848 27.777 1.00 97.88 132 GLU A CA 1
ATOM 1074 C C . GLU A 1 132 ? -19.750 5.160 28.185 1.00 97.88 132 GLU A C 1
ATOM 1076 O O . GLU A 1 132 ? -19.684 4.513 29.231 1.00 97.88 132 GLU A O 1
ATOM 1081 N N . ILE A 1 133 ? -18.691 5.341 27.387 1.00 98.38 133 ILE A N 1
ATOM 1082 C CA . ILE A 1 133 ? -17.332 4.895 27.725 1.00 98.38 133 ILE A CA 1
ATOM 1083 C C . ILE A 1 133 ? -16.642 5.988 28.546 1.00 98.38 133 ILE A C 1
ATOM 1085 O O . ILE A 1 133 ? -16.189 6.995 28.000 1.00 98.38 133 ILE A O 1
ATOM 1089 N N . LEU A 1 134 ? -16.528 5.780 29.857 1.00 97.94 134 LEU A N 1
ATOM 1090 C CA . LEU A 1 134 ? -15.698 6.614 30.728 1.00 97.94 134 LEU A CA 1
ATOM 1091 C C . LEU A 1 134 ? -14.265 6.072 30.721 1.00 97.94 134 LEU A C 1
ATOM 1093 O O . LEU A 1 134 ? -14.071 4.863 30.828 1.00 97.94 134 LEU A O 1
ATOM 1097 N N . VAL A 1 135 ? -13.266 6.951 30.601 1.00 96.19 135 VAL A N 1
ATOM 1098 C CA . VAL A 1 135 ? -11.848 6.565 30.492 1.00 96.19 135 VAL A CA 1
ATOM 1099 C C . VAL A 1 135 ? -11.003 7.368 31.481 1.00 96.19 135 VAL A C 1
ATOM 1101 O O . VAL A 1 135 ? -10.940 8.594 31.380 1.00 96.19 135 VAL A O 1
ATOM 1104 N N . VAL A 1 136 ? -10.345 6.681 32.420 1.00 93.94 136 VAL A N 1
ATOM 1105 C CA . VAL A 1 136 ? -9.483 7.263 33.466 1.00 93.94 136 VAL A CA 1
ATOM 1106 C C . VAL A 1 136 ? -8.086 6.682 33.304 1.00 93.94 136 VAL A C 1
ATOM 1108 O O . VAL A 1 136 ? -7.871 5.488 33.485 1.00 93.94 136 VAL A O 1
ATOM 1111 N N . ASP A 1 137 ? -7.142 7.527 32.901 1.00 89.38 137 ASP A N 1
ATOM 1112 C CA . ASP A 1 137 ? -5.903 7.089 32.258 1.00 89.38 137 ASP A CA 1
ATOM 1113 C C . ASP A 1 137 ? -6.162 5.990 31.196 1.00 89.38 137 ASP A C 1
ATOM 1115 O O . ASP A 1 137 ? -6.794 6.278 30.172 1.00 89.38 137 ASP A O 1
ATOM 1119 N N . THR A 1 138 ? -5.656 4.770 31.376 1.00 91.00 138 THR A N 1
ATOM 1120 C CA . THR A 1 138 ? -5.859 3.600 30.496 1.00 91.00 138 THR A CA 1
ATOM 1121 C C . THR A 1 138 ? -7.068 2.738 30.876 1.00 91.00 138 THR A C 1
ATOM 1123 O O . THR A 1 138 ? -7.468 1.879 30.087 1.00 91.00 138 THR A O 1
ATOM 1126 N N . LEU A 1 139 ? -7.656 2.949 32.057 1.00 95.00 139 LEU A N 1
ATOM 1127 C CA . LEU A 1 139 ? -8.834 2.220 32.527 1.00 95.00 139 LEU A CA 1
ATOM 1128 C C . LEU A 1 139 ? -10.087 2.702 31.794 1.00 95.00 139 LEU A C 1
ATOM 1130 O O . LEU A 1 139 ? -10.280 3.905 31.608 1.00 95.00 139 LEU A O 1
ATOM 1134 N N . TRP A 1 140 ? -10.974 1.775 31.445 1.00 97.88 140 TRP A N 1
ATOM 1135 C CA . TRP A 1 140 ? -12.286 2.061 30.865 1.00 97.88 140 TRP A CA 1
ATOM 1136 C C . TRP A 1 140 ? -13.411 1.547 31.766 1.00 97.88 140 TRP A C 1
ATOM 1138 O O . TRP A 1 140 ? -13.240 0.572 32.498 1.00 97.88 140 TRP A O 1
ATOM 1148 N N . CYS A 1 141 ? -14.569 2.207 31.728 1.00 98.38 141 CYS A N 1
ATOM 1149 C CA . CYS A 1 141 ? -15.723 1.870 32.558 1.00 98.38 141 CYS A CA 1
ATOM 1150 C C . CYS A 1 141 ? -17.053 2.202 31.861 1.00 98.38 141 CYS A C 1
ATOM 1152 O O . CYS A 1 141 ? -17.223 3.289 31.307 1.00 98.38 141 CYS A O 1
ATOM 1154 N N . LEU A 1 142 ? -17.995 1.260 31.931 1.00 98.56 142 LEU A N 1
ATOM 1155 C CA . LEU A 1 142 ? -19.361 1.315 31.410 1.00 98.56 142 LEU A CA 1
ATOM 1156 C C . LEU A 1 142 ? -20.336 1.214 32.591 1.00 98.56 142 LEU A C 1
ATOM 1158 O O . LEU A 1 142 ? -20.832 0.130 32.921 1.00 98.56 142 LEU A O 1
ATOM 1162 N N . LEU A 1 143 ? -20.586 2.343 33.254 1.00 98.38 143 LEU A N 1
ATOM 1163 C CA . LEU A 1 143 ? -21.502 2.414 34.397 1.00 98.38 143 LEU A CA 1
ATOM 1164 C C . LEU A 1 143 ? -22.953 2.063 34.000 1.00 98.38 143 LEU A C 1
ATOM 1166 O O . LEU A 1 143 ? -23.346 2.309 32.858 1.00 98.38 143 LEU A O 1
ATOM 1170 N N . PRO A 1 144 ? -23.761 1.511 34.925 1.00 98.00 144 PRO A N 1
ATOM 1171 C CA . PRO A 1 144 ? -25.189 1.285 34.706 1.00 98.00 144 PRO A CA 1
ATOM 1172 C C . PRO A 1 144 ? -25.966 2.604 34.521 1.00 98.00 144 PRO A C 1
ATOM 1174 O O . PRO A 1 144 ? -25.494 3.666 34.948 1.00 98.00 144 PRO A O 1
ATOM 1177 N N . PRO A 1 145 ? -27.176 2.565 33.930 1.00 96.81 145 PRO A N 1
ATOM 1178 C CA . PRO A 1 145 ? -28.012 3.750 33.757 1.00 96.81 145 PRO A CA 1
ATOM 1179 C C . PRO A 1 145 ? -28.332 4.439 35.091 1.00 96.81 145 PRO A C 1
ATOM 1181 O O . PRO A 1 145 ? -28.760 3.802 36.052 1.00 96.81 145 PRO A O 1
ATOM 1184 N N . VAL A 1 146 ? -28.210 5.770 35.141 1.00 96.56 146 VAL A N 1
ATOM 1185 C CA . VAL A 1 146 ? -28.521 6.578 36.344 1.00 96.56 146 VAL A CA 1
ATOM 1186 C C . VAL A 1 146 ? -30.000 6.464 36.759 1.00 96.56 146 VAL A C 1
ATOM 1188 O O . VAL A 1 146 ? -30.335 6.670 37.922 1.00 96.56 146 VAL A O 1
ATOM 1191 N N . SER A 1 147 ? -30.884 6.097 35.827 1.00 96.06 147 SER A N 1
ATOM 1192 C CA . SER A 1 147 ? -32.292 5.766 36.080 1.00 96.06 147 SER A CA 1
ATOM 1193 C C . SER A 1 147 ? -32.495 4.484 36.894 1.00 96.06 147 SER A C 1
ATOM 1195 O O . SER A 1 147 ? -33.497 4.372 37.592 1.00 96.06 147 SER A O 1
ATOM 1197 N N . GLU A 1 148 ? -31.565 3.531 36.810 1.00 95.62 148 GLU A N 1
ATOM 1198 C CA . GLU A 1 148 ? -31.594 2.266 37.558 1.00 95.62 148 GLU A CA 1
ATOM 1199 C C . GLU A 1 148 ? -30.735 2.346 38.824 1.00 95.62 148 GLU A C 1
ATOM 1201 O O . GLU A 1 148 ? -31.129 1.865 39.885 1.00 95.62 148 GLU A O 1
ATOM 1206 N N . VAL A 1 149 ? -29.571 2.998 38.728 1.00 97.12 149 VAL A N 1
ATOM 1207 C CA . VAL A 1 149 ? -28.608 3.157 39.823 1.00 97.12 149 VAL A CA 1
ATOM 1208 C C . VAL A 1 149 ? -28.274 4.647 39.996 1.00 97.12 149 VAL A C 1
ATOM 1210 O O . VAL A 1 149 ? -27.268 5.121 39.466 1.00 97.12 149 VAL A O 1
ATOM 1213 N N . PRO A 1 150 ? -29.064 5.421 40.769 1.00 96.75 150 PRO A N 1
ATOM 1214 C CA . PRO A 1 150 ? -28.842 6.863 40.939 1.00 96.75 150 PRO A CA 1
ATOM 1215 C C . PRO A 1 150 ? -27.444 7.235 41.460 1.00 96.75 150 PRO A C 1
ATOM 1217 O O . PRO A 1 150 ? -26.898 8.279 41.098 1.00 96.75 150 PRO A O 1
ATOM 1220 N N . ALA A 1 151 ? -26.823 6.355 42.255 1.00 94.56 151 ALA A N 1
ATOM 1221 C CA . ALA A 1 151 ? -25.454 6.516 42.749 1.00 94.56 151 ALA A CA 1
ATOM 1222 C C . ALA A 1 151 ? -24.392 6.547 41.628 1.00 94.56 151 ALA A C 1
ATOM 1224 O O . ALA A 1 151 ? -23.345 7.175 41.797 1.00 94.56 151 ALA A O 1
ATOM 1225 N N . ALA A 1 152 ? -24.669 5.949 40.460 1.00 96.12 152 ALA A N 1
ATOM 1226 C CA . ALA A 1 152 ? -23.760 5.956 39.313 1.00 96.12 152 ALA A CA 1
ATOM 1227 C C . ALA A 1 152 ? -23.459 7.378 38.807 1.00 96.12 152 ALA A C 1
ATOM 1229 O O . ALA A 1 152 ? -22.387 7.608 38.251 1.00 96.12 152 ALA A O 1
ATOM 1230 N N . LYS A 1 153 ? -24.343 8.358 39.062 1.00 97.12 153 LYS A N 1
ATOM 1231 C CA . LYS A 1 153 ? -24.071 9.771 38.763 1.00 97.12 153 LYS A CA 1
ATOM 1232 C C . LYS A 1 153 ? -22.846 10.291 39.524 1.00 97.12 153 LYS A C 1
ATOM 1234 O O . LYS A 1 153 ? -21.966 10.882 38.907 1.00 97.12 153 LYS A O 1
ATOM 1239 N N . ALA A 1 154 ? -22.774 10.050 40.834 1.00 96.69 154 ALA A N 1
ATOM 1240 C CA . ALA A 1 154 ? -21.656 10.514 41.655 1.00 96.69 154 ALA A CA 1
ATOM 1241 C C . ALA A 1 154 ? -20.348 9.819 41.245 1.00 96.69 154 ALA A C 1
ATOM 1243 O O . ALA A 1 154 ? -19.326 10.477 41.074 1.00 96.69 154 ALA A O 1
ATOM 1244 N N . VAL A 1 155 ? -20.401 8.506 40.979 1.00 95.69 155 VAL A N 1
ATOM 1245 C CA . VAL A 1 155 ? -19.249 7.742 40.468 1.00 95.69 155 VAL A CA 1
ATOM 1246 C C . VAL A 1 155 ? -18.774 8.297 39.121 1.00 95.69 155 VAL A C 1
ATOM 1248 O O . VAL A 1 155 ? -17.577 8.505 38.938 1.00 95.69 155 VAL A O 1
ATOM 1251 N N . ARG A 1 156 ? -19.689 8.614 38.194 1.00 97.50 156 ARG A N 1
ATOM 1252 C CA . ARG A 1 156 ? -19.368 9.263 36.912 1.00 97.50 156 ARG A CA 1
ATOM 1253 C C . ARG A 1 156 ? -18.671 10.609 37.109 1.00 97.50 156 ARG A C 1
ATOM 1255 O O . ARG A 1 156 ? -17.688 10.885 36.429 1.00 97.50 156 ARG A O 1
ATOM 1262 N N . GLU A 1 157 ? -19.163 11.438 38.025 1.00 97.56 157 GLU A N 1
ATOM 1263 C CA . GLU A 1 157 ? -18.575 12.746 38.337 1.00 97.56 157 GLU A CA 1
ATOM 1264 C C . GLU A 1 157 ? -17.157 12.600 38.927 1.00 97.56 157 GLU A C 1
ATOM 1266 O O . GLU A 1 157 ? -16.242 13.293 38.481 1.00 97.56 157 GLU A O 1
ATOM 1271 N N . THR A 1 158 ? -16.925 11.628 39.820 1.00 97.38 158 THR A N 1
ATOM 1272 C CA . THR A 1 158 ? -15.580 11.291 40.328 1.00 97.38 158 THR A CA 1
ATOM 1273 C C . THR A 1 158 ? -14.648 10.765 39.232 1.00 97.38 158 THR A C 1
ATOM 1275 O O . THR A 1 158 ? -13.509 11.218 39.138 1.00 97.38 158 THR A O 1
ATOM 1278 N N . LEU A 1 159 ? -15.106 9.851 38.367 1.00 96.38 159 LEU A N 1
ATOM 1279 C CA . LEU A 1 159 ? -14.288 9.328 37.265 1.00 96.38 159 LEU A CA 1
ATOM 1280 C C . LEU A 1 159 ? -13.920 10.431 36.258 1.00 96.38 159 LEU A C 1
ATOM 1282 O O . LEU A 1 159 ? -12.799 10.452 35.762 1.00 96.38 159 LEU A O 1
ATOM 1286 N N . LEU A 1 160 ? -14.813 11.388 35.987 1.00 95.81 160 LEU A N 1
ATOM 1287 C CA . LEU A 1 160 ? -14.500 12.530 35.121 1.00 95.81 160 LEU A CA 1
ATOM 1288 C C . LEU A 1 160 ? -13.488 13.499 35.753 1.00 95.81 160 LEU A C 1
ATOM 1290 O O . LEU A 1 160 ? -12.642 14.029 35.031 1.00 95.81 160 LEU A O 1
ATOM 1294 N N . ALA A 1 161 ? -13.522 13.693 37.076 1.00 95.88 161 ALA A N 1
ATOM 1295 C CA . ALA A 1 161 ? -12.491 14.450 37.791 1.00 95.88 161 ALA A CA 1
ATOM 1296 C C . ALA A 1 161 ? -11.122 13.749 37.703 1.00 95.88 161 ALA A C 1
ATOM 1298 O O . ALA A 1 161 ? -10.154 14.350 37.238 1.00 95.88 161 ALA A O 1
ATOM 1299 N N . LEU A 1 162 ? -11.062 12.448 38.013 1.00 94.31 162 LEU A N 1
ATOM 1300 C CA . LEU A 1 162 ? -9.839 11.642 37.902 1.00 94.31 162 LEU A CA 1
ATOM 1301 C C . LEU A 1 162 ? -9.305 11.576 36.459 1.00 94.31 162 LEU A C 1
ATOM 1303 O O . LEU A 1 162 ? -8.096 11.592 36.244 1.00 94.31 162 LEU A O 1
ATOM 1307 N N . ALA A 1 163 ? -10.179 11.558 35.448 1.00 90.75 163 ALA A N 1
ATOM 1308 C CA . ALA A 1 163 ? -9.779 11.627 34.042 1.00 90.75 163 ALA A CA 1
ATOM 1309 C C . ALA A 1 163 ? -9.165 12.989 33.659 1.00 90.75 163 ALA A C 1
ATOM 1311 O O . ALA A 1 163 ? -8.280 13.046 32.799 1.00 90.75 163 ALA A O 1
ATOM 1312 N N . ALA A 1 164 ? -9.608 14.083 34.289 1.00 88.12 164 ALA A N 1
ATOM 1313 C CA . ALA A 1 164 ? -9.013 15.407 34.123 1.00 88.12 164 ALA A CA 1
ATOM 1314 C C . ALA A 1 164 ? -7.666 15.525 34.860 1.00 88.12 164 ALA A C 1
ATOM 1316 O O . ALA A 1 164 ? -6.706 16.032 34.280 1.00 88.12 164 ALA A O 1
ATOM 1317 N N . GLU A 1 165 ? -7.562 14.992 36.080 1.00 90.12 165 GLU A N 1
ATOM 1318 C CA . GLU A 1 165 ? -6.313 14.925 36.854 1.00 90.12 165 GLU A CA 1
ATOM 1319 C C . GLU A 1 165 ? -5.250 14.070 36.148 1.00 90.12 165 GLU A C 1
ATOM 1321 O O . GLU A 1 165 ? -4.131 14.535 35.935 1.00 90.12 165 GLU A O 1
ATOM 1326 N N . ALA A 1 166 ? -5.609 12.871 35.676 1.00 83.88 166 ALA A N 1
ATOM 1327 C CA . ALA A 1 166 ? -4.715 12.010 34.900 1.00 83.88 166 ALA A CA 1
ATOM 1328 C C . ALA A 1 166 ? -4.274 12.663 33.576 1.00 83.88 166 ALA A C 1
ATOM 1330 O O . ALA A 1 166 ? -3.135 12.494 33.144 1.00 83.88 166 ALA A O 1
ATOM 1331 N N . ARG A 1 167 ? -5.144 13.459 32.934 1.00 80.44 167 ARG A N 1
ATOM 1332 C CA . ARG A 1 167 ? -4.762 14.264 31.762 1.00 80.44 167 ARG A CA 1
ATOM 1333 C C . ARG A 1 167 ? -3.792 15.390 32.134 1.00 80.44 167 ARG A C 1
ATOM 1335 O O . ARG A 1 167 ? -2.899 15.677 31.345 1.00 80.44 167 ARG A O 1
ATOM 1342 N N . ALA A 1 168 ? -3.938 16.009 33.304 1.00 80.56 168 ALA A N 1
ATOM 1343 C CA . ALA A 1 168 ? -3.015 17.037 33.781 1.00 80.56 168 ALA A CA 1
ATOM 1344 C C . ALA A 1 168 ? -1.635 16.454 34.143 1.00 80.56 168 ALA A C 1
ATOM 1346 O O . ALA A 1 168 ? -0.621 17.003 33.720 1.00 80.56 168 ALA A O 1
ATOM 1347 N N . ASP A 1 169 ? -1.576 15.315 34.838 1.00 77.00 169 ASP A N 1
ATOM 1348 C CA . ASP A 1 169 ? -0.315 14.624 35.153 1.00 77.00 169 ASP A CA 1
ATOM 1349 C C . ASP A 1 169 ? 0.378 14.068 33.889 1.00 77.00 169 ASP A C 1
ATOM 1351 O O . ASP A 1 169 ? 1.592 14.185 33.735 1.00 77.00 169 ASP A O 1
ATOM 1355 N N . ALA A 1 170 ? -0.382 13.593 32.896 1.00 70.50 170 ALA A N 1
ATOM 1356 C CA . ALA A 1 170 ? 0.174 13.243 31.584 1.00 70.50 170 ALA A CA 1
ATOM 1357 C C . ALA A 1 170 ? 0.797 14.447 30.840 1.00 70.50 170 ALA A C 1
ATOM 1359 O O . ALA A 1 170 ? 1.694 14.259 30.018 1.00 70.50 170 ALA A O 1
ATOM 1360 N N . LEU A 1 171 ? 0.358 15.680 31.130 1.00 65.81 171 LEU A N 1
ATOM 1361 C CA . LEU A 1 171 ? 0.949 16.913 30.592 1.00 65.81 171 LEU A CA 1
ATOM 1362 C C . LEU A 1 171 ? 2.161 17.401 31.406 1.00 65.81 171 LEU A C 1
ATOM 1364 O O . LEU A 1 171 ? 3.052 18.023 30.829 1.00 65.81 171 LEU A O 1
ATOM 1368 N N . THR A 1 172 ? 2.250 17.102 32.710 1.00 63.41 172 THR A N 1
ATOM 1369 C CA . THR A 1 172 ? 3.464 17.368 33.516 1.00 63.41 172 THR A CA 1
ATOM 1370 C C . THR A 1 172 ? 4.551 16.306 33.320 1.00 63.41 172 THR A C 1
ATOM 1372 O O . THR A 1 172 ? 5.727 16.581 33.570 1.00 63.41 172 THR A O 1
ATOM 1375 N N . ARG A 1 173 ? 4.193 15.126 32.793 1.00 64.31 173 ARG A N 1
ATOM 1376 C CA . ARG A 1 173 ? 5.105 14.045 32.373 1.00 64.31 173 ARG A CA 1
ATOM 1377 C C . ARG A 1 173 ? 5.138 13.883 30.840 1.00 64.31 173 ARG A C 1
ATOM 1379 O O . ARG A 1 173 ? 4.897 12.782 30.343 1.00 64.31 173 ARG A O 1
ATOM 1386 N N . PRO A 1 174 ? 5.482 14.930 30.059 1.00 60.56 174 PRO A N 1
ATOM 1387 C CA . PRO A 1 174 ? 5.296 14.939 28.602 1.00 60.56 174 PRO A CA 1
ATOM 1388 C C . PRO A 1 174 ? 6.087 13.855 27.851 1.00 60.56 174 PRO A C 1
ATOM 1390 O O . PRO A 1 174 ? 5.768 13.565 26.702 1.00 60.56 174 PRO A O 1
ATOM 1393 N N . TYR A 1 175 ? 7.086 13.238 28.491 1.00 72.00 175 TYR A N 1
ATOM 1394 C CA . TYR A 1 175 ? 8.028 12.289 27.897 1.00 72.00 175 TYR A CA 1
ATOM 1395 C C . TYR A 1 175 ? 8.019 10.890 28.548 1.00 72.00 175 TYR A C 1
ATOM 1397 O O . TYR A 1 175 ? 9.075 10.278 28.725 1.00 72.00 175 TYR A O 1
ATOM 1405 N N . ALA A 1 176 ? 6.847 10.370 28.926 1.00 76.00 176 ALA A N 1
ATOM 1406 C CA . ALA A 1 176 ? 6.703 8.946 29.246 1.00 76.00 176 ALA A CA 1
ATOM 1407 C C . ALA A 1 176 ? 7.075 8.091 28.017 1.00 76.00 176 ALA A C 1
ATOM 1409 O O . ALA A 1 176 ? 6.548 8.317 26.928 1.00 76.00 176 ALA A O 1
ATOM 1410 N N . HIS A 1 177 ? 8.013 7.153 28.164 1.00 85.06 177 HIS A N 1
ATOM 1411 C CA . HIS A 1 177 ? 8.570 6.392 27.046 1.00 85.06 177 HIS A CA 1
ATOM 1412 C C . HIS A 1 177 ? 9.079 5.015 27.481 1.00 85.06 177 HIS A C 1
ATOM 1414 O O . HIS A 1 177 ? 9.563 4.847 28.597 1.00 85.06 177 HIS A O 1
ATOM 1420 N N . THR A 1 178 ? 9.091 4.079 26.533 1.00 85.69 178 THR A N 1
ATOM 1421 C CA . THR A 1 178 ? 9.914 2.866 26.603 1.00 85.69 178 THR A CA 1
ATOM 1422 C C . THR A 1 178 ? 10.959 2.922 25.489 1.00 85.69 178 THR A C 1
ATOM 1424 O O . THR A 1 178 ? 10.617 3.173 24.333 1.00 85.69 178 THR A O 1
ATOM 1427 N N . PHE A 1 179 ? 12.225 2.651 25.813 1.00 89.62 179 PHE A N 1
ATOM 1428 C CA . PHE A 1 179 ? 13.323 2.508 24.851 1.00 89.62 179 PHE A CA 1
ATOM 1429 C C . PHE A 1 179 ? 14.163 1.279 25.221 1.00 89.62 179 PHE A C 1
ATOM 1431 O O . PHE A 1 179 ? 14.600 1.141 26.361 1.00 89.62 179 PHE A O 1
ATOM 1438 N N . GLN A 1 180 ? 14.332 0.351 24.278 1.00 89.25 180 GLN A N 1
ATOM 1439 C CA . GLN A 1 180 ? 15.013 -0.932 24.471 1.00 89.25 180 GLN A CA 1
ATOM 1440 C C . GLN A 1 180 ? 15.864 -1.287 23.249 1.00 89.25 180 GLN A C 1
ATOM 1442 O O . GLN A 1 180 ? 15.472 -1.019 22.110 1.00 89.25 180 GLN A O 1
ATOM 1447 N N . LEU A 1 181 ? 16.983 -1.975 23.489 1.00 89.38 181 LEU A N 1
ATOM 1448 C CA . LEU A 1 181 ? 17.859 -2.513 22.452 1.00 89.38 181 LEU A CA 1
ATOM 1449 C C . LEU A 1 181 ? 17.815 -4.044 22.447 1.00 89.38 181 LEU A C 1
ATOM 1451 O O . LEU A 1 181 ? 17.903 -4.698 23.488 1.00 89.38 181 LEU A O 1
ATOM 1455 N N . ARG A 1 182 ? 17.720 -4.630 21.259 1.00 88.94 182 ARG A N 1
ATOM 1456 C CA . ARG A 1 182 ? 17.644 -6.074 21.010 1.00 88.94 182 ARG A CA 1
ATOM 1457 C C . ARG A 1 182 ? 18.657 -6.453 19.928 1.00 88.94 182 ARG A C 1
ATOM 1459 O O . ARG A 1 182 ? 19.144 -5.588 19.204 1.00 88.94 182 ARG A O 1
ATOM 1466 N N . ASN A 1 183 ? 19.006 -7.738 19.859 1.00 87.44 183 ASN A N 1
ATOM 1467 C CA . ASN A 1 183 ? 19.913 -8.301 18.847 1.00 87.44 183 ASN A CA 1
ATOM 1468 C C . ASN A 1 183 ? 21.244 -7.530 18.683 1.00 87.44 183 ASN A C 1
ATOM 1470 O O . ASN A 1 183 ? 21.782 -7.410 17.586 1.00 87.44 183 ASN A O 1
ATOM 1474 N N . LYS A 1 184 ? 21.773 -7.015 19.802 1.00 91.62 184 LYS A N 1
ATOM 1475 C CA . LYS A 1 184 ? 23.099 -6.390 19.902 1.00 91.62 184 LYS A CA 1
ATOM 1476 C C . LYS A 1 184 ? 24.176 -7.453 19.621 1.00 91.62 184 LYS A C 1
ATOM 1478 O O . LYS A 1 184 ? 24.133 -8.493 20.275 1.00 91.62 184 LYS A O 1
ATOM 1483 N N . PRO A 1 185 ? 25.127 -7.232 18.700 1.00 89.56 185 PRO A N 1
ATOM 1484 C CA . PRO A 1 185 ? 26.206 -8.180 18.450 1.00 89.56 185 PRO A CA 1
ATOM 1485 C C . PRO A 1 185 ? 27.359 -7.974 19.440 1.00 89.56 185 PRO A C 1
ATOM 1487 O O . PRO A 1 185 ? 27.863 -6.862 19.596 1.00 89.56 185 PRO A O 1
ATOM 1490 N N . ASP A 1 186 ? 27.842 -9.062 20.037 1.00 91.44 186 ASP A N 1
ATOM 1491 C CA . ASP A 1 186 ? 28.981 -9.036 20.970 1.00 91.44 186 ASP A CA 1
ATOM 1492 C C . ASP A 1 186 ? 30.338 -8.829 20.266 1.00 91.44 186 ASP A C 1
ATOM 1494 O O . ASP A 1 186 ? 31.377 -8.674 20.910 1.00 91.44 186 ASP A O 1
ATOM 1498 N N . THR A 1 187 ? 30.385 -8.874 18.930 1.00 89.44 187 THR A N 1
ATOM 1499 C CA . THR A 1 187 ? 31.615 -8.740 18.131 1.00 89.44 187 THR A CA 1
ATOM 1500 C C . THR A 1 187 ? 31.342 -8.028 16.807 1.00 89.44 187 THR A C 1
ATOM 1502 O O . THR A 1 187 ? 30.343 -8.293 16.141 1.00 89.44 187 THR A O 1
ATOM 1505 N N . VAL A 1 188 ? 32.244 -7.123 16.423 1.00 89.69 188 VAL A N 1
ATOM 1506 C CA . VAL A 1 188 ? 32.165 -6.273 15.227 1.00 89.69 188 VAL A CA 1
ATOM 1507 C C . VAL A 1 188 ? 33.540 -6.139 14.558 1.00 89.69 188 VAL A C 1
ATOM 1509 O O . VAL A 1 188 ? 34.586 -6.218 15.205 1.00 89.69 188 VAL A O 1
ATOM 1512 N N . SER A 1 189 ? 33.562 -5.904 13.246 1.00 85.00 189 SER A N 1
ATOM 1513 C CA . SER A 1 189 ? 34.805 -5.591 12.524 1.00 85.00 189 SER A CA 1
ATOM 1514 C C . SER A 1 189 ? 35.194 -4.106 12.675 1.00 85.00 189 SER A C 1
ATOM 1516 O O . SER A 1 189 ? 34.301 -3.260 12.767 1.00 85.00 189 SER A O 1
ATOM 1518 N N . PRO A 1 190 ? 36.493 -3.744 12.637 1.00 80.56 190 PRO A N 1
ATOM 1519 C CA . PRO A 1 190 ? 36.939 -2.349 12.644 1.00 80.56 190 PRO A CA 1
ATOM 1520 C C . PRO A 1 190 ? 36.354 -1.555 11.463 1.00 80.56 190 PRO A C 1
ATOM 1522 O O . PRO A 1 190 ? 36.536 -1.933 10.304 1.00 80.56 190 PRO A O 1
ATOM 1525 N N . GLY A 1 191 ? 35.640 -0.460 11.750 1.00 78.06 191 GLY A N 1
ATOM 1526 C CA . GLY A 1 191 ? 34.909 0.316 10.737 1.00 78.06 191 GLY A CA 1
ATOM 1527 C C . GLY A 1 191 ? 33.740 -0.435 10.076 1.00 78.06 191 GLY A C 1
ATOM 1528 O O . GLY A 1 191 ? 33.316 -0.069 8.980 1.00 78.06 191 GLY A O 1
ATOM 1529 N N . GLY A 1 192 ? 33.262 -1.516 10.699 1.00 80.62 192 GLY A N 1
ATOM 1530 C CA . GLY A 1 192 ? 32.112 -2.292 10.251 1.00 80.62 192 GLY A CA 1
ATOM 1531 C C . GLY A 1 192 ? 30.768 -1.669 10.639 1.00 80.62 192 GLY A C 1
ATOM 1532 O O . GLY A 1 192 ? 30.683 -0.725 11.428 1.00 80.62 192 GLY A O 1
ATOM 1533 N N . VAL A 1 193 ? 29.700 -2.244 10.087 1.00 86.06 193 VAL A N 1
ATOM 1534 C CA . VAL A 1 193 ? 28.321 -1.928 10.470 1.00 86.06 193 VAL A CA 1
ATOM 1535 C C . VAL A 1 193 ? 27.905 -2.834 11.625 1.00 86.06 193 VAL A C 1
ATOM 1537 O O . VAL A 1 193 ? 27.957 -4.056 11.509 1.00 86.06 193 VAL A O 1
ATOM 1540 N N . MET A 1 194 ? 27.463 -2.224 12.720 1.00 89.88 194 MET A N 1
ATOM 1541 C CA . MET A 1 194 ? 26.835 -2.884 13.856 1.00 89.88 194 MET A CA 1
ATOM 1542 C C . MET A 1 194 ? 25.307 -2.777 13.707 1.00 89.88 194 MET A C 1
ATOM 1544 O O . MET A 1 194 ? 24.766 -1.686 13.911 1.00 89.88 194 MET A O 1
ATOM 1548 N N . PRO A 1 195 ? 24.592 -3.853 13.331 1.00 91.25 195 PRO A N 1
ATOM 1549 C CA . PRO A 1 195 ? 23.136 -3.862 13.402 1.00 91.25 195 PRO A CA 1
ATOM 1550 C C . PRO A 1 195 ? 22.690 -3.835 14.870 1.00 91.25 195 PRO A C 1
ATOM 1552 O O . PRO A 1 195 ? 23.264 -4.531 15.704 1.00 91.25 195 PRO A O 1
ATOM 1555 N N . ILE A 1 196 ? 21.659 -3.053 15.181 1.00 92.31 196 ILE A N 1
ATOM 1556 C CA . ILE A 1 196 ? 20.922 -3.121 16.450 1.00 92.31 196 ILE A CA 1
ATOM 1557 C C . ILE A 1 196 ? 19.422 -3.062 16.163 1.00 92.31 196 ILE A C 1
ATOM 1559 O O . ILE A 1 196 ? 18.982 -2.259 15.340 1.00 92.31 196 ILE A O 1
ATOM 1563 N N . ASP A 1 197 ? 18.628 -3.870 16.862 1.00 92.00 197 ASP A N 1
ATOM 1564 C CA . ASP A 1 197 ? 17.170 -3.793 16.778 1.00 92.00 197 ASP A CA 1
ATOM 1565 C C . ASP A 1 197 ? 16.651 -2.895 17.900 1.00 92.00 197 ASP A C 1
ATOM 1567 O O . ASP A 1 197 ? 16.739 -3.217 19.085 1.00 92.00 197 ASP A O 1
ATOM 1571 N N . VAL A 1 198 ? 16.105 -1.743 17.526 1.00 93.06 198 VAL A N 1
ATOM 1572 C CA . VAL A 1 198 ? 15.519 -0.775 18.450 1.00 93.06 198 VAL A CA 1
ATOM 1573 C C . VAL A 1 198 ? 14.033 -1.055 18.610 1.00 93.06 198 VAL A C 1
ATOM 1575 O O . VAL A 1 198 ? 13.314 -1.177 17.620 1.00 93.06 198 VAL A O 1
ATOM 1578 N N . TYR A 1 199 ? 13.564 -1.074 19.856 1.00 91.50 199 TYR A N 1
ATOM 1579 C CA . TYR A 1 199 ? 12.155 -0.909 20.203 1.00 91.50 199 TYR A CA 1
ATOM 1580 C C . TYR A 1 199 ? 12.009 0.413 20.965 1.00 91.50 199 TYR A C 1
ATOM 1582 O O . TYR A 1 199 ? 12.587 0.579 22.040 1.00 91.50 199 TYR A O 1
ATOM 1590 N N . ALA A 1 200 ? 11.247 1.356 20.415 1.00 92.06 200 ALA A N 1
ATOM 1591 C CA . ALA A 1 200 ? 10.975 2.648 21.037 1.00 92.06 200 ALA A CA 1
ATOM 1592 C C . ALA A 1 200 ? 9.472 2.956 20.993 1.00 92.06 200 ALA A C 1
ATOM 1594 O O . ALA A 1 200 ? 8.818 2.722 19.980 1.00 92.06 200 ALA A O 1
ATOM 1595 N N . CYS A 1 201 ? 8.916 3.494 22.076 1.00 89.69 201 CYS A N 1
ATOM 1596 C CA . CYS A 1 201 ? 7.514 3.895 22.166 1.00 89.69 201 CYS A CA 1
ATOM 1597 C C . CYS A 1 201 ? 7.400 5.231 22.900 1.00 89.69 201 CYS A C 1
ATOM 1599 O O . CYS A 1 201 ? 7.968 5.389 23.981 1.00 89.69 201 CYS A O 1
ATOM 1601 N N . ASN A 1 202 ? 6.626 6.160 22.338 1.00 90.19 202 ASN A N 1
ATOM 1602 C CA . ASN A 1 202 ? 6.027 7.236 23.118 1.00 90.19 202 ASN A CA 1
ATOM 1603 C C . ASN A 1 202 ? 4.860 6.621 23.903 1.00 90.19 202 ASN A C 1
ATOM 1605 O O . ASN A 1 202 ? 3.952 6.054 23.298 1.00 90.19 202 ASN A O 1
ATOM 1609 N N . GLU A 1 203 ? 4.915 6.679 25.230 1.00 83.19 203 GLU A N 1
ATOM 1610 C CA . GLU A 1 203 ? 3.883 6.145 26.131 1.00 83.19 203 GLU A CA 1
ATOM 1611 C C . GLU A 1 203 ? 3.075 7.272 26.798 1.00 83.19 203 GLU A C 1
ATOM 1613 O O . GLU A 1 203 ? 2.260 7.020 27.683 1.00 83.19 203 GLU A O 1
ATOM 1618 N N . SER A 1 204 ? 3.274 8.526 26.371 1.00 80.88 204 SER A N 1
ATOM 1619 C CA . SER A 1 204 ? 2.408 9.642 26.739 1.00 80.88 204 SER A CA 1
ATOM 1620 C C . SER A 1 204 ? 1.188 9.716 25.811 1.00 80.88 204 SER A C 1
ATOM 1622 O O . SER A 1 204 ? 1.198 9.274 24.661 1.00 80.88 204 SER A O 1
ATOM 1624 N N . ARG A 1 205 ? 0.101 10.307 26.320 1.00 71.50 205 ARG A N 1
ATOM 1625 C CA . ARG A 1 205 ? -1.207 10.410 25.640 1.00 71.50 205 ARG A CA 1
ATOM 1626 C C . ARG A 1 205 ? -1.206 11.291 24.387 1.00 71.50 205 ARG A C 1
ATOM 1628 O O . ARG A 1 205 ? -2.202 11.330 23.663 1.00 71.50 205 ARG A O 1
ATOM 1635 N N . HIS A 1 206 ? -0.136 12.048 24.165 1.00 79.50 206 HIS A N 1
ATOM 1636 C CA . HIS A 1 206 ? -0.073 13.131 23.192 1.00 79.50 206 HIS A CA 1
ATOM 1637 C C . HIS A 1 206 ? 1.219 13.029 22.374 1.00 79.50 206 HIS A C 1
ATOM 1639 O O . HIS A 1 206 ? 2.245 12.601 22.908 1.00 79.50 206 HIS A O 1
ATOM 1645 N N . PRO A 1 207 ? 1.208 13.362 21.069 1.00 83.38 207 PRO A N 1
ATOM 1646 C CA . PRO A 1 207 ? 2.436 13.332 20.290 1.00 83.38 207 PRO A CA 1
ATOM 1647 C C . PRO A 1 207 ? 3.444 14.302 20.907 1.00 83.38 207 PRO A C 1
ATOM 1649 O O . PRO A 1 207 ? 3.064 15.368 21.393 1.00 83.38 207 PRO A O 1
ATOM 1652 N N . TRP A 1 208 ? 4.725 13.941 20.904 1.00 86.56 208 TRP A N 1
ATOM 1653 C CA . TRP A 1 208 ? 5.765 14.868 21.330 1.00 86.56 208 TRP A CA 1
ATOM 1654 C C . TRP A 1 208 ? 5.845 16.004 20.318 1.00 86.56 208 TRP A C 1
ATOM 1656 O O . TRP A 1 208 ? 6.169 15.772 19.156 1.00 86.56 208 TRP A O 1
ATOM 1666 N N . MET A 1 209 ? 5.511 17.214 20.759 1.00 84.94 209 MET A N 1
ATOM 1667 C CA . MET A 1 209 ? 5.545 18.424 19.944 1.00 84.94 209 MET A CA 1
ATOM 1668 C C . MET A 1 209 ? 6.775 19.254 20.311 1.00 84.94 209 MET A C 1
ATOM 1670 O O . MET A 1 209 ? 7.189 19.280 21.472 1.00 84.94 209 MET A O 1
ATOM 1674 N N . ASP A 1 210 ? 7.338 19.956 19.336 1.00 85.19 210 ASP A N 1
ATOM 1675 C CA . ASP A 1 210 ? 8.325 21.000 19.579 1.00 85.19 210 ASP A CA 1
ATOM 1676 C C . ASP A 1 210 ? 7.666 22.335 19.977 1.00 85.19 210 ASP A C 1
ATOM 1678 O O . ASP A 1 210 ? 6.440 22.478 19.993 1.00 85.19 210 ASP A O 1
ATOM 1682 N N . GLY A 1 211 ? 8.490 23.337 20.299 1.00 79.56 211 GLY A N 1
ATOM 1683 C CA . GLY A 1 211 ? 8.021 24.664 20.716 1.00 79.56 211 GLY A CA 1
ATOM 1684 C C . GLY A 1 211 ? 7.257 25.463 19.648 1.00 79.56 211 GLY A C 1
ATOM 1685 O O . GLY A 1 211 ? 6.702 26.509 19.977 1.00 79.56 211 GLY A O 1
ATOM 1686 N N . SER A 1 212 ? 7.208 24.995 18.394 1.00 83.56 212 SER A N 1
ATOM 1687 C CA . SER A 1 212 ? 6.390 25.577 17.320 1.00 83.56 212 SER A CA 1
ATOM 1688 C C . SER A 1 212 ? 5.024 24.898 17.161 1.00 83.56 212 SER A C 1
ATOM 1690 O O . SER A 1 212 ? 4.167 25.406 16.440 1.00 83.56 212 SER A O 1
ATOM 1692 N N . GLY A 1 213 ? 4.803 23.761 17.833 1.00 83.62 213 GLY A N 1
ATOM 1693 C CA . GLY A 1 213 ? 3.628 22.918 17.621 1.00 83.62 213 GLY A CA 1
ATOM 1694 C C . GLY A 1 213 ? 3.765 21.955 16.437 1.00 83.62 213 GLY A C 1
ATOM 1695 O O . GLY A 1 213 ? 2.750 21.439 15.969 1.00 83.62 213 GLY A O 1
ATOM 1696 N N . ALA A 1 214 ? 4.986 21.680 15.964 1.00 83.06 214 ALA A N 1
ATOM 1697 C CA . ALA A 1 214 ? 5.267 20.612 15.002 1.00 83.06 214 ALA A CA 1
ATOM 1698 C C . ALA A 1 214 ? 5.652 19.302 15.729 1.00 83.06 214 ALA A C 1
ATOM 1700 O O . ALA A 1 214 ? 6.214 19.363 16.824 1.00 83.06 214 ALA A O 1
ATOM 1701 N N . PRO A 1 215 ? 5.365 18.104 15.179 1.00 85.12 215 PRO A N 1
ATOM 1702 C CA . PRO A 1 215 ? 5.779 16.845 15.801 1.00 85.12 215 PRO A CA 1
ATOM 1703 C C . PRO A 1 215 ? 7.306 16.693 15.834 1.00 85.12 215 PRO A C 1
ATOM 1705 O O . PRO A 1 215 ? 7.975 16.839 14.811 1.00 85.12 215 PRO A O 1
ATOM 1708 N N . ALA A 1 216 ? 7.851 16.337 16.994 1.00 88.62 216 ALA A N 1
ATOM 1709 C CA . ALA A 1 216 ? 9.265 16.039 17.170 1.00 88.62 216 ALA A CA 1
ATOM 1710 C C . ALA A 1 216 ? 9.658 14.742 16.443 1.00 88.62 216 ALA A C 1
ATOM 1712 O O . ALA A 1 216 ? 8.957 13.726 16.500 1.00 88.62 216 ALA A O 1
ATOM 1713 N N . THR A 1 217 ? 10.825 14.755 15.800 1.00 92.19 217 THR A N 1
ATOM 1714 C CA . THR A 1 217 ? 11.431 13.554 15.209 1.00 92.19 217 THR A CA 1
ATOM 1715 C C . THR A 1 217 ? 12.263 12.813 16.251 1.00 92.19 217 THR A C 1
ATOM 1717 O O . THR A 1 217 ? 12.852 13.425 17.142 1.00 92.19 217 THR A O 1
ATOM 1720 N N . ALA A 1 218 ? 12.307 11.484 16.155 1.00 93.69 218 ALA A N 1
ATOM 1721 C CA . ALA A 1 218 ? 13.002 10.625 17.108 1.00 93.69 218 ALA A CA 1
ATOM 1722 C C . ALA A 1 218 ? 14.202 9.939 16.446 1.00 93.69 218 ALA A C 1
ATOM 1724 O O . ALA A 1 218 ? 14.077 9.352 15.371 1.00 93.69 218 ALA A O 1
ATOM 1725 N N . HIS A 1 219 ? 15.358 10.011 17.100 1.00 95.06 219 HIS A N 1
ATOM 1726 C CA . HIS A 1 219 ? 16.642 9.516 16.607 1.00 95.06 219 HIS A CA 1
ATOM 1727 C C . HIS A 1 219 ? 17.326 8.679 17.683 1.00 95.06 219 HIS A C 1
ATOM 1729 O O . HIS A 1 219 ? 17.099 8.882 18.872 1.00 95.06 219 HIS A O 1
ATOM 1735 N N . VAL A 1 220 ? 18.194 7.759 17.284 1.00 94.44 220 VAL A N 1
ATOM 1736 C CA . VAL A 1 220 ? 19.029 6.970 18.190 1.00 94.44 220 VAL A CA 1
ATOM 1737 C C . VAL A 1 220 ? 20.482 7.370 17.991 1.00 94.44 220 VAL A C 1
ATOM 1739 O O . VAL A 1 220 ? 21.025 7.261 16.893 1.00 94.44 220 VAL A O 1
ATOM 1742 N N . SER A 1 221 ? 21.106 7.833 19.068 1.00 93.31 221 SER A N 1
ATOM 1743 C CA . SER A 1 221 ? 22.542 8.085 19.145 1.00 93.31 221 SER A CA 1
ATOM 1744 C C . SER A 1 221 ? 23.206 6.921 19.870 1.00 93.31 221 SER A C 1
ATOM 1746 O O . SER A 1 221 ? 22.759 6.529 20.948 1.00 93.31 221 SER A O 1
ATOM 1748 N N . VAL A 1 222 ? 24.262 6.351 19.293 1.00 92.38 222 VAL A N 1
ATOM 1749 C CA . VAL A 1 222 ? 24.993 5.213 19.875 1.00 92.38 222 VAL A CA 1
ATOM 1750 C C . VAL A 1 222 ? 26.399 5.661 20.241 1.00 92.38 222 VAL A C 1
ATOM 1752 O O . VAL A 1 222 ? 27.076 6.286 19.433 1.00 92.38 222 VAL A O 1
ATOM 1755 N N . HIS A 1 223 ? 26.832 5.361 21.460 1.00 92.12 223 HIS A N 1
ATOM 1756 C CA . HIS A 1 223 ? 28.048 5.903 22.061 1.00 92.12 223 HIS A CA 1
ATOM 1757 C C . HIS A 1 223 ? 28.967 4.763 22.491 1.00 92.12 223 HIS A C 1
ATOM 1759 O O . HIS A 1 223 ? 28.541 3.884 23.242 1.00 92.12 223 HIS A O 1
ATOM 1765 N N . VAL A 1 224 ? 30.215 4.778 22.018 1.00 91.94 224 VAL A N 1
ATOM 1766 C CA . VAL A 1 224 ? 31.238 3.781 22.354 1.00 91.94 224 VAL A CA 1
ATOM 1767 C C . VAL A 1 224 ? 32.245 4.400 23.316 1.00 91.94 224 VAL A C 1
ATOM 1769 O O . VAL A 1 224 ? 32.920 5.380 22.997 1.00 91.94 224 VAL A O 1
ATOM 1772 N N . HIS A 1 225 ? 32.343 3.813 24.501 1.00 91.94 225 HIS A N 1
ATOM 1773 C CA . HIS A 1 225 ? 33.205 4.238 25.595 1.00 91.94 225 HIS A CA 1
ATOM 1774 C C . HIS A 1 225 ? 34.549 3.521 25.487 1.00 91.94 225 HIS A C 1
ATOM 1776 O O . HIS A 1 225 ? 34.621 2.294 25.602 1.00 91.94 225 HIS A O 1
ATOM 1782 N N . THR A 1 226 ? 35.601 4.304 25.266 1.00 89.38 226 THR A N 1
ATOM 1783 C CA . THR A 1 226 ? 36.990 3.850 25.125 1.00 89.38 226 THR A CA 1
ATOM 1784 C C . THR A 1 226 ? 37.835 4.364 26.295 1.00 89.38 226 THR A C 1
ATOM 1786 O O . THR A 1 226 ? 37.428 5.291 26.996 1.00 89.38 226 THR A O 1
ATOM 1789 N N . GLU A 1 227 ? 39.053 3.844 26.475 1.00 85.69 227 GLU A N 1
ATOM 1790 C CA . GLU A 1 227 ? 40.016 4.384 27.456 1.00 85.69 227 GLU A CA 1
ATOM 1791 C C . GLU A 1 227 ? 40.368 5.867 27.216 1.00 85.69 227 GLU A C 1
ATOM 1793 O O . GLU A 1 227 ? 40.785 6.563 28.138 1.00 85.69 227 GLU A O 1
ATOM 1798 N N . GLN A 1 228 ? 40.179 6.364 25.988 1.00 85.75 228 GLN A N 1
ATOM 1799 C CA . GLN A 1 228 ? 40.428 7.756 25.597 1.00 85.75 228 GLN A CA 1
ATOM 1800 C C . GLN A 1 228 ? 39.178 8.651 25.723 1.00 85.75 228 GLN A C 1
ATOM 1802 O O . GLN A 1 228 ? 39.259 9.850 25.458 1.00 85.75 228 GLN A O 1
ATOM 1807 N N . GLY A 1 229 ? 38.033 8.093 26.139 1.00 88.19 229 GLY A N 1
ATOM 1808 C CA . GLY A 1 229 ? 36.768 8.807 26.338 1.00 88.19 229 GLY A CA 1
ATOM 1809 C C . GLY A 1 229 ? 35.586 8.240 25.543 1.00 88.19 229 GLY A C 1
ATOM 1810 O O . GLY A 1 229 ? 35.683 7.212 24.864 1.00 88.19 229 GLY A O 1
ATOM 1811 N N . GLU A 1 230 ? 34.445 8.927 25.646 1.00 84.94 230 GLU A N 1
ATOM 1812 C CA . GLU A 1 230 ? 33.212 8.606 24.921 1.00 84.94 230 GLU A CA 1
ATOM 1813 C C . GLU A 1 230 ? 33.312 9.071 23.458 1.00 84.94 230 GLU A C 1
ATOM 1815 O O . GLU A 1 230 ? 33.412 10.263 23.170 1.00 84.94 230 GLU A O 1
ATOM 1820 N N . THR A 1 231 ? 33.250 8.125 22.521 1.00 81.00 231 THR A N 1
ATOM 1821 C CA . THR A 1 231 ? 33.120 8.403 21.086 1.00 81.00 231 THR A CA 1
ATOM 1822 C C . THR A 1 231 ? 31.660 8.261 20.661 1.00 81.00 231 THR A C 1
ATOM 1824 O O . THR A 1 231 ? 31.091 7.168 20.665 1.00 81.00 231 THR A O 1
ATOM 1827 N N . SER A 1 232 ? 31.035 9.380 20.296 1.00 71.12 232 SER A N 1
ATOM 1828 C CA . SER A 1 232 ? 29.679 9.393 19.738 1.00 71.12 232 SER A CA 1
ATOM 1829 C C . SER A 1 232 ? 29.686 8.871 18.301 1.00 71.12 232 SER A C 1
ATOM 1831 O O . SER A 1 232 ? 30.411 9.383 17.447 1.00 71.12 232 SER A O 1
ATOM 1833 N N . GLY A 1 233 ? 28.869 7.855 18.034 1.00 66.88 233 GLY A N 1
ATOM 1834 C CA . GLY A 1 233 ? 28.564 7.361 16.696 1.00 66.88 233 GLY A CA 1
ATOM 1835 C C . GLY A 1 233 ? 27.540 8.235 15.969 1.00 66.88 233 GLY A C 1
ATOM 1836 O O . GLY A 1 233 ? 27.228 9.354 16.378 1.00 66.88 233 GLY A O 1
ATOM 1837 N N . ALA A 1 234 ? 27.010 7.718 14.861 1.00 75.31 234 ALA A N 1
ATOM 1838 C CA . ALA A 1 234 ? 26.006 8.426 14.074 1.00 75.31 234 ALA A CA 1
ATOM 1839 C C . ALA A 1 234 ? 24.681 8.605 14.840 1.00 75.31 234 ALA A C 1
ATOM 1841 O O . ALA A 1 234 ? 24.214 7.697 15.527 1.00 75.31 234 ALA A O 1
ATOM 1842 N N . LEU A 1 235 ? 24.056 9.769 14.650 1.00 87.50 235 LEU A N 1
ATOM 1843 C CA . LEU A 1 235 ? 22.691 10.067 15.075 1.00 87.50 235 LEU A CA 1
ATOM 1844 C C . LEU A 1 235 ? 21.731 9.556 13.991 1.00 87.50 235 LEU A C 1
ATOM 1846 O O . LEU A 1 235 ? 21.675 10.118 12.897 1.00 87.50 235 LEU A O 1
ATOM 1850 N N . LEU A 1 236 ? 21.051 8.442 14.261 1.00 90.56 236 LEU A N 1
ATOM 1851 C CA . LEU A 1 236 ? 20.265 7.703 13.270 1.00 90.56 236 LEU A CA 1
ATOM 1852 C C . LEU A 1 236 ? 18.762 7.978 13.441 1.00 90.56 236 LEU A C 1
ATOM 1854 O O . LEU A 1 236 ? 18.232 7.681 14.512 1.00 90.56 236 LEU A O 1
ATOM 1858 N N . PRO A 1 237 ? 18.040 8.482 12.424 1.00 92.31 237 PRO A N 1
ATOM 1859 C CA . PRO A 1 237 ? 16.596 8.676 12.523 1.00 92.31 237 PRO A CA 1
ATOM 1860 C C . PRO A 1 237 ? 15.867 7.336 12.659 1.00 92.31 237 PRO A C 1
ATOM 1862 O O . PRO A 1 237 ? 16.180 6.371 11.957 1.00 92.31 237 PRO A O 1
ATOM 1865 N N . LEU A 1 238 ? 14.842 7.285 13.512 1.00 90.06 238 LEU A N 1
ATOM 1866 C CA . LEU A 1 238 ? 13.862 6.204 13.455 1.00 90.06 238 LEU A CA 1
ATOM 1867 C C . LEU A 1 238 ? 13.013 6.355 12.178 1.00 90.06 238 LEU A C 1
ATOM 1869 O O . LEU A 1 238 ? 12.652 7.473 11.810 1.00 90.06 238 LEU A O 1
ATOM 1873 N N . PRO A 1 239 ? 12.636 5.251 11.506 1.00 77.19 239 PRO A N 1
ATOM 1874 C CA . PRO A 1 239 ? 11.935 5.295 10.217 1.00 77.19 239 PRO A CA 1
ATOM 1875 C C . PRO A 1 239 ? 10.478 5.787 10.308 1.00 77.19 239 PRO A C 1
ATOM 1877 O O . PRO A 1 239 ? 9.796 5.879 9.290 1.00 77.19 239 PRO A O 1
ATOM 1880 N N . LYS A 1 240 ? 9.979 6.052 11.521 1.00 81.81 240 LYS A N 1
ATOM 1881 C CA . LYS A 1 240 ? 8.643 6.578 11.828 1.00 81.81 240 LYS A CA 1
ATOM 1882 C C . LYS A 1 240 ? 8.741 7.467 13.068 1.00 81.81 240 LYS A C 1
ATOM 1884 O O . LYS A 1 240 ? 9.492 7.147 13.990 1.00 81.81 240 LYS A O 1
ATOM 1889 N N . CYS A 1 241 ? 7.957 8.543 13.119 1.00 83.81 241 CYS A N 1
ATOM 1890 C CA . CYS A 1 241 ? 7.811 9.346 14.334 1.00 83.81 241 CYS A CA 1
ATOM 1891 C C . CYS A 1 241 ? 7.152 8.524 15.455 1.00 83.81 241 CYS A C 1
ATOM 1893 O O . CYS A 1 241 ? 6.299 7.675 15.190 1.00 83.81 241 CYS A O 1
ATOM 1895 N N . LEU A 1 242 ? 7.517 8.801 16.710 1.00 85.25 242 LEU A N 1
ATOM 1896 C CA . LEU A 1 242 ? 6.969 8.113 17.883 1.00 85.25 242 LEU A CA 1
ATOM 1897 C C . LEU A 1 242 ? 5.593 8.687 18.256 1.00 85.25 242 LEU A C 1
ATOM 1899 O O . LEU A 1 242 ? 5.444 9.519 19.155 1.00 85.25 242 LEU A O 1
ATOM 1903 N N . ALA A 1 243 ? 4.577 8.244 17.515 1.00 86.12 243 ALA A N 1
ATOM 1904 C CA . ALA A 1 243 ? 3.181 8.535 17.808 1.00 86.12 243 ALA A CA 1
ATOM 1905 C C . ALA A 1 243 ? 2.743 7.889 19.145 1.00 86.12 243 ALA A C 1
ATOM 1907 O O . ALA A 1 243 ? 3.268 6.832 19.510 1.00 86.12 243 ALA A O 1
ATOM 1908 N N . PRO A 1 244 ? 1.781 8.496 19.871 1.00 85.12 244 PRO A N 1
ATOM 1909 C CA . PRO A 1 244 ? 1.271 7.980 21.142 1.00 85.12 244 PRO A CA 1
ATOM 1910 C C . PRO A 1 244 ? 0.866 6.514 21.069 1.00 85.12 244 PRO A C 1
ATOM 1912 O O . PRO A 1 244 ? 0.036 6.137 20.239 1.00 85.12 244 PRO A O 1
ATOM 1915 N N . ASP A 1 245 ? 1.435 5.704 21.960 1.00 82.31 245 ASP A N 1
ATOM 1916 C CA . ASP A 1 245 ? 1.135 4.282 22.112 1.00 82.31 245 ASP A CA 1
ATOM 1917 C C . ASP A 1 245 ? 1.354 3.427 20.848 1.00 82.31 245 ASP A C 1
ATOM 1919 O O . ASP A 1 245 ? 0.862 2.300 20.757 1.00 82.31 245 ASP A O 1
ATOM 1923 N N . GLN A 1 246 ? 2.131 3.925 19.881 1.00 82.81 246 GLN A N 1
ATOM 1924 C CA . GLN A 1 246 ? 2.523 3.189 18.681 1.00 82.81 246 GLN A CA 1
ATOM 1925 C C . GLN A 1 246 ? 4.025 2.868 18.732 1.00 82.81 246 GLN A C 1
ATOM 1927 O O . GLN A 1 246 ? 4.848 3.708 18.357 1.00 82.81 246 GLN A O 1
ATOM 1932 N N . PRO A 1 247 ? 4.414 1.664 19.197 1.00 87.31 247 PRO A N 1
ATOM 1933 C CA . PRO A 1 247 ? 5.817 1.295 19.285 1.00 87.31 247 PRO A CA 1
ATOM 1934 C C . PRO A 1 247 ? 6.439 1.127 17.895 1.00 87.31 247 PRO A C 1
ATOM 1936 O O . PRO A 1 247 ? 5.975 0.345 17.062 1.00 87.31 247 PRO A O 1
ATOM 1939 N N . VAL A 1 248 ? 7.547 1.825 17.666 1.00 89.19 248 VAL A N 1
ATOM 1940 C CA . VAL A 1 248 ? 8.399 1.660 16.492 1.00 89.19 248 VAL A CA 1
ATOM 1941 C C . VAL A 1 248 ? 9.445 0.601 16.813 1.00 89.19 248 VAL A C 1
ATOM 1943 O O . VAL A 1 248 ? 10.296 0.790 17.681 1.00 89.19 248 VAL A O 1
ATOM 1946 N N . THR A 1 249 ? 9.385 -0.516 16.089 1.00 89.75 249 THR A N 1
ATOM 1947 C CA . THR A 1 249 ? 10.495 -1.472 16.005 1.00 89.75 249 THR A CA 1
ATOM 1948 C C . THR A 1 249 ? 11.266 -1.202 14.716 1.00 89.75 249 THR A C 1
ATOM 1950 O O . THR A 1 249 ? 10.655 -1.130 13.648 1.00 89.75 249 THR A O 1
ATOM 1953 N N . ALA A 1 250 ? 12.582 -1.020 14.805 1.00 91.56 250 ALA A N 1
ATOM 1954 C CA . ALA A 1 250 ? 13.435 -0.687 13.666 1.00 91.56 250 ALA A CA 1
ATOM 1955 C C . ALA A 1 250 ? 14.835 -1.291 13.820 1.00 91.56 250 ALA A C 1
ATOM 1957 O O . ALA A 1 250 ? 15.478 -1.102 14.850 1.00 91.56 250 ALA A O 1
ATOM 1958 N N . GLN A 1 251 ? 15.328 -1.959 12.778 1.00 94.38 251 GLN A N 1
ATOM 1959 C CA . GLN A 1 251 ? 16.733 -2.348 12.692 1.00 94.38 251 GLN A CA 1
ATOM 1960 C C . GLN A 1 251 ? 17.558 -1.154 12.203 1.00 94.38 251 GLN A C 1
ATOM 1962 O O . GLN A 1 251 ? 17.276 -0.600 11.138 1.00 94.38 251 GLN A O 1
ATOM 1967 N N . LEU A 1 252 ? 18.564 -0.751 12.977 1.00 93.00 252 LEU A N 1
ATOM 1968 C CA . LEU A 1 252 ? 19.460 0.357 12.659 1.00 93.00 252 LEU A CA 1
ATOM 1969 C C . LEU A 1 252 ? 20.874 -0.159 12.383 1.00 93.00 252 LEU A C 1
ATOM 1971 O O . LEU A 1 252 ? 21.452 -0.893 13.181 1.00 93.00 252 LEU A O 1
ATOM 1975 N N . SER A 1 253 ? 21.443 0.278 11.261 1.00 91.75 253 SER A N 1
ATOM 1976 C CA . SER A 1 253 ? 22.813 -0.033 10.844 1.00 91.75 253 SER A CA 1
ATOM 1977 C C . SER A 1 253 ? 23.778 1.039 11.347 1.00 91.75 253 SER A C 1
ATOM 1979 O O . SER A 1 253 ? 23.989 2.057 10.687 1.00 91.75 253 SER A O 1
ATOM 1981 N N . VAL A 1 254 ? 24.372 0.823 12.520 1.00 90.38 254 VAL A N 1
ATOM 1982 C CA . VAL A 1 254 ? 25.321 1.762 13.131 1.00 90.38 254 VAL A CA 1
ATOM 1983 C C . VAL A 1 254 ? 26.695 1.575 12.494 1.00 90.38 254 VAL A C 1
ATOM 1985 O O . VAL A 1 254 ? 27.382 0.592 12.767 1.00 90.38 254 VAL A O 1
ATOM 1988 N N . LEU A 1 255 ? 27.128 2.516 11.653 1.00 85.81 255 LEU A N 1
ATOM 1989 C CA . LEU A 1 255 ? 28.524 2.554 11.217 1.00 85.81 255 LEU A CA 1
ATOM 1990 C C . LEU A 1 255 ? 29.392 3.025 12.388 1.00 85.81 255 LEU A C 1
ATOM 1992 O O . LEU A 1 255 ? 29.301 4.180 12.811 1.00 85.81 255 LEU A O 1
ATOM 1996 N N . LEU A 1 256 ? 30.230 2.131 12.908 1.00 81.94 256 LEU A N 1
ATOM 1997 C CA . LEU A 1 256 ? 31.200 2.482 13.937 1.00 81.94 256 LEU A CA 1
ATOM 1998 C C . LEU A 1 256 ? 32.412 3.173 13.301 1.00 81.94 256 LEU A C 1
ATOM 2000 O O . LEU A 1 256 ? 32.820 2.852 12.183 1.00 81.94 256 LEU A O 1
ATOM 2004 N N . GLY A 1 257 ? 32.997 4.127 14.026 1.00 79.00 257 GLY A N 1
ATOM 2005 C CA . GLY A 1 257 ? 34.247 4.767 13.620 1.00 79.00 257 GLY A CA 1
ATOM 2006 C C . GLY A 1 257 ? 35.437 3.791 13.608 1.00 79.00 257 GLY A C 1
ATOM 2007 O O . GLY A 1 257 ? 35.286 2.605 13.923 1.00 79.00 257 GLY A O 1
ATOM 2008 N N . PRO A 1 258 ? 36.649 4.268 13.273 1.00 82.06 258 PRO A N 1
ATOM 2009 C CA . PRO A 1 258 ? 37.874 3.481 13.392 1.00 82.06 258 PRO A CA 1
ATOM 2010 C C . PRO A 1 258 ? 38.234 3.253 14.874 1.00 82.06 258 PRO A C 1
ATOM 2012 O O . PRO A 1 258 ? 39.108 3.914 15.426 1.00 82.06 258 PRO A O 1
ATOM 2015 N N . LEU A 1 259 ? 37.536 2.316 15.518 1.00 84.94 259 LEU A N 1
ATOM 2016 C CA . LEU A 1 259 ? 37.820 1.855 16.875 1.00 84.94 259 LEU A CA 1
ATOM 2017 C C . LEU A 1 259 ? 39.100 1.000 16.892 1.00 84.94 259 LEU A C 1
ATOM 2019 O O . LEU A 1 259 ? 39.296 0.188 15.979 1.00 84.94 259 LEU A O 1
ATOM 2023 N N . PRO A 1 260 ? 39.957 1.125 17.921 1.00 87.06 260 PRO A N 1
ATOM 2024 C CA . PRO A 1 260 ? 41.103 0.242 18.075 1.00 87.06 260 PRO A CA 1
ATOM 2025 C C . PRO A 1 260 ? 40.638 -1.187 18.427 1.00 87.06 260 PRO A C 1
ATOM 2027 O O . PRO A 1 260 ? 39.617 -1.349 19.106 1.00 87.06 260 PRO A O 1
ATOM 2030 N N . PRO A 1 261 ? 41.374 -2.233 18.005 1.00 89.44 261 PRO A N 1
ATOM 2031 C CA . PRO A 1 261 ? 41.092 -3.609 18.402 1.00 89.44 261 PRO A CA 1
ATOM 2032 C C . PRO A 1 261 ? 41.070 -3.776 19.922 1.00 89.44 261 PRO A C 1
ATOM 2034 O O . PRO A 1 261 ? 41.966 -3.291 20.610 1.00 89.44 261 PRO A O 1
ATOM 2037 N N . GLY A 1 262 ? 40.063 -4.473 20.446 1.00 91.81 262 GLY A N 1
ATOM 2038 C CA . GLY A 1 262 ? 39.868 -4.610 21.889 1.00 91.81 262 GLY A CA 1
ATOM 2039 C C . GLY A 1 262 ? 38.405 -4.769 22.286 1.00 91.81 262 GLY A C 1
ATOM 2040 O O . GLY A 1 262 ? 37.546 -5.041 21.447 1.00 91.81 262 GLY A O 1
ATOM 2041 N N . THR A 1 263 ? 38.133 -4.599 23.575 1.00 93.69 263 THR A N 1
ATOM 2042 C CA . THR A 1 263 ? 36.798 -4.724 24.171 1.00 93.69 263 THR A CA 1
ATOM 2043 C C . THR A 1 263 ? 36.320 -3.346 24.616 1.00 93.69 263 THR A C 1
ATOM 2045 O O . THR A 1 263 ? 36.996 -2.700 25.411 1.00 93.69 263 THR A O 1
ATOM 2048 N N . HIS A 1 264 ? 35.158 -2.908 24.132 1.00 93.62 264 HIS A N 1
ATOM 2049 C CA . HIS A 1 264 ? 34.605 -1.573 24.385 1.00 93.62 264 HIS A CA 1
ATOM 2050 C C . HIS A 1 264 ? 33.221 -1.664 25.028 1.00 93.62 264 HIS A C 1
ATOM 2052 O O . HIS A 1 264 ? 32.472 -2.608 24.771 1.00 93.62 264 HIS A O 1
ATOM 2058 N N . GLN A 1 265 ? 32.870 -0.673 25.849 1.00 94.56 265 GLN A N 1
ATOM 2059 C CA . GLN A 1 265 ? 31.507 -0.512 26.364 1.00 94.56 265 GLN A CA 1
ATOM 2060 C C . GLN A 1 265 ? 30.683 0.348 25.406 1.00 94.56 265 GLN A C 1
ATOM 2062 O O . GLN A 1 265 ? 31.201 1.292 24.813 1.00 94.56 265 GLN A O 1
ATOM 2067 N N . VAL A 1 266 ? 29.393 0.054 25.271 1.00 92.94 266 VAL A N 1
ATOM 2068 C CA . VAL A 1 266 ? 28.472 0.767 24.378 1.00 92.94 266 VAL A CA 1
ATOM 2069 C C . VAL A 1 266 ? 27.172 1.081 25.109 1.00 92.94 266 VAL A C 1
ATOM 2071 O O . VAL A 1 266 ? 26.686 0.286 25.912 1.00 92.94 266 VAL A O 1
ATOM 2074 N N . SER A 1 267 ? 26.602 2.247 24.824 1.00 93.06 267 SER A N 1
ATOM 2075 C CA . SER A 1 267 ? 25.285 2.685 25.296 1.00 93.06 267 SER A CA 1
ATOM 2076 C C . SER A 1 267 ? 24.522 3.369 24.163 1.00 93.06 267 SER A C 1
ATOM 2078 O O . SER A 1 267 ? 25.143 3.913 23.246 1.00 93.06 267 SER A O 1
ATOM 2080 N N . ALA A 1 268 ? 23.190 3.417 24.233 1.00 92.50 268 ALA A N 1
ATOM 2081 C CA . ALA A 1 268 ? 22.394 4.217 23.305 1.00 92.50 268 ALA A CA 1
ATOM 2082 C C . ALA A 1 268 ? 21.584 5.296 24.030 1.00 92.50 268 ALA A C 1
ATOM 2084 O O . ALA A 1 268 ? 21.292 5.212 25.223 1.00 92.50 268 ALA A O 1
ATOM 2085 N N . ARG A 1 269 ? 21.210 6.325 23.275 1.00 94.25 269 ARG A N 1
ATOM 2086 C CA . ARG A 1 269 ? 20.347 7.414 23.718 1.00 94.25 269 ARG A CA 1
ATOM 2087 C C . ARG A 1 269 ? 19.255 7.643 22.678 1.00 94.25 269 ARG A C 1
ATOM 2089 O O . ARG A 1 269 ? 19.560 7.748 21.490 1.00 94.25 269 ARG A O 1
ATOM 2096 N N . LEU A 1 270 ? 18.003 7.734 23.115 1.00 93.62 270 LEU A N 1
ATOM 2097 C CA . LEU A 1 270 ? 16.887 8.184 22.286 1.00 93.62 270 LEU A CA 1
ATOM 2098 C C . LEU A 1 270 ? 16.848 9.716 22.361 1.00 93.62 270 LEU A C 1
ATOM 2100 O O . LEU A 1 270 ? 16.770 10.289 23.446 1.00 93.62 270 LEU A O 1
ATOM 2104 N N . VAL A 1 271 ? 16.949 10.378 21.214 1.00 93.75 271 VAL A N 1
ATOM 2105 C CA . VAL A 1 271 ? 17.080 11.833 21.079 1.00 93.75 271 VAL A CA 1
ATOM 2106 C C . VAL A 1 271 ? 15.869 12.369 20.323 1.00 93.75 271 VAL A C 1
ATOM 2108 O O . VAL A 1 271 ? 15.543 11.879 19.241 1.00 93.75 271 VAL A O 1
ATOM 2111 N N . LEU A 1 272 ? 15.203 13.375 20.884 1.00 92.25 272 LEU A N 1
ATOM 2112 C CA . LEU A 1 272 ? 14.107 14.094 20.239 1.00 92.25 272 LEU A CA 1
ATOM 2113 C C . LEU A 1 272 ? 14.617 15.393 19.637 1.00 92.25 272 LEU A C 1
ATOM 2115 O O . LEU A 1 272 ? 15.312 16.158 20.308 1.00 92.25 272 LEU A O 1
ATOM 2119 N N . ILE A 1 273 ? 14.240 15.641 18.386 1.00 90.75 273 ILE A N 1
ATOM 2120 C CA . ILE A 1 273 ? 14.712 16.773 17.590 1.00 90.75 273 ILE A CA 1
ATOM 2121 C C . ILE A 1 273 ? 13.509 17.519 17.003 1.00 90.75 273 ILE A C 1
ATOM 2123 O O . ILE A 1 273 ? 12.590 16.893 16.465 1.00 90.75 273 ILE A O 1
ATOM 2127 N N . SER A 1 274 ? 13.513 18.846 17.117 1.00 91.31 274 SER A N 1
ATOM 2128 C CA . SER A 1 274 ? 12.490 19.738 16.556 1.00 91.31 274 SER A CA 1
ATOM 2129 C C . SER A 1 274 ? 12.489 19.756 15.023 1.00 91.31 274 SER A C 1
ATOM 2131 O O . SER A 1 274 ? 13.430 19.290 14.375 1.00 91.31 274 SER A O 1
ATOM 2133 N N . ALA A 1 275 ? 11.476 20.390 14.427 1.00 82.00 275 ALA A N 1
ATOM 2134 C CA . ALA A 1 275 ? 11.464 20.696 12.997 1.00 82.00 275 ALA A CA 1
ATOM 2135 C C . ALA A 1 275 ? 12.607 21.649 12.571 1.00 82.00 275 ALA A C 1
ATOM 2137 O O . ALA A 1 275 ? 13.000 21.648 11.406 1.00 82.00 275 ALA A O 1
ATOM 2138 N N . SER A 1 276 ? 13.169 22.431 13.503 1.00 87.94 276 SER A N 1
ATOM 2139 C CA . SER A 1 276 ? 14.348 23.287 13.287 1.00 87.94 276 SER A CA 1
ATOM 2140 C C . SER A 1 276 ? 15.697 22.559 13.403 1.00 87.94 276 SER A C 1
ATOM 2142 O O . SER A 1 276 ? 16.714 23.123 13.002 1.00 87.94 276 SER A O 1
ATOM 2144 N N . GLY A 1 277 ? 15.726 21.315 13.896 1.00 90.06 277 GLY A N 1
ATOM 2145 C CA . GLY A 1 277 ? 16.960 20.545 14.109 1.00 90.06 277 GLY A CA 1
ATOM 2146 C C . GLY A 1 277 ? 17.562 20.654 15.518 1.00 90.06 277 GLY A C 1
ATOM 2147 O O . GLY A 1 277 ? 18.644 20.118 15.755 1.00 90.06 277 GLY A O 1
ATOM 2148 N N . ASP A 1 278 ? 16.876 21.308 16.456 1.00 91.00 278 ASP A N 1
ATOM 2149 C CA . ASP A 1 278 ? 17.317 21.483 17.843 1.00 91.00 278 ASP A CA 1
ATOM 2150 C C . ASP A 1 278 ? 16.992 20.250 18.698 1.00 91.00 278 ASP A C 1
ATOM 2152 O O . ASP A 1 278 ? 15.901 19.682 18.604 1.00 91.00 278 ASP A O 1
ATOM 2156 N N . VAL A 1 279 ? 17.912 19.851 19.583 1.00 92.31 279 VAL A N 1
ATOM 2157 C CA . VAL A 1 279 ? 17.683 18.742 20.524 1.00 92.31 279 VAL A CA 1
ATOM 2158 C C . VAL A 1 279 ? 16.736 19.192 21.639 1.00 92.31 279 VAL A C 1
ATOM 2160 O O . VAL A 1 279 ? 17.109 19.965 22.519 1.00 92.31 279 VAL A O 1
ATOM 2163 N N . LEU A 1 280 ? 15.512 18.666 21.621 1.00 87.56 280 LEU A N 1
ATOM 2164 C CA . LEU A 1 280 ? 14.462 18.941 22.607 1.00 87.56 280 LEU A CA 1
ATOM 2165 C C . LEU A 1 280 ? 14.664 18.146 23.898 1.00 87.56 280 LEU A C 1
ATOM 2167 O O . LEU A 1 280 ? 14.410 18.638 25.000 1.00 87.56 280 LEU A O 1
ATOM 2171 N N . ARG A 1 281 ? 15.063 16.877 23.759 1.00 91.75 281 ARG A N 1
ATOM 2172 C CA . ARG A 1 281 ? 15.211 15.947 24.878 1.00 91.75 281 ARG A CA 1
ATOM 2173 C C . ARG A 1 281 ? 16.118 14.782 24.507 1.00 91.75 281 ARG A C 1
ATOM 2175 O O . ARG A 1 281 ? 16.109 14.323 23.371 1.00 91.75 281 ARG A O 1
ATOM 2182 N N . THR A 1 282 ? 16.820 14.262 25.505 1.00 90.69 282 THR A N 1
ATOM 2183 C CA . THR A 1 282 ? 17.590 13.022 25.415 1.00 90.69 282 THR A CA 1
ATOM 2184 C C . THR A 1 282 ? 17.145 12.082 26.531 1.00 90.69 282 THR A C 1
ATOM 2186 O O . THR A 1 282 ? 16.916 12.525 27.660 1.00 90.69 282 THR A O 1
ATOM 2189 N N . PHE A 1 283 ? 17.033 10.796 26.213 1.00 87.75 283 PHE A N 1
ATOM 2190 C CA . PHE A 1 283 ? 16.786 9.702 27.149 1.00 87.75 283 PHE A CA 1
ATOM 2191 C C . PHE A 1 283 ? 17.927 8.697 27.018 1.00 87.75 283 PHE A C 1
ATOM 2193 O O . PHE A 1 283 ? 18.219 8.244 25.912 1.00 87.75 283 PHE A O 1
ATOM 2200 N N . GLU A 1 284 ? 18.593 8.365 28.118 1.00 82.06 284 GLU A N 1
ATOM 2201 C CA . GLU A 1 284 ? 19.650 7.351 28.127 1.00 82.06 284 GLU A CA 1
ATOM 2202 C C . GLU A 1 284 ? 19.050 5.965 28.384 1.00 82.06 284 GLU A C 1
ATOM 2204 O O . GLU A 1 284 ? 18.104 5.841 29.162 1.00 82.06 284 GLU A O 1
ATOM 2209 N N . THR A 1 285 ? 19.604 4.912 27.776 1.00 78.75 285 THR A N 1
ATOM 2210 C CA . THR A 1 285 ? 19.396 3.563 28.313 1.00 78.75 285 THR A CA 1
ATOM 2211 C C . THR A 1 285 ? 20.203 3.406 29.599 1.00 78.75 285 THR A C 1
ATOM 2213 O O . THR A 1 285 ? 21.403 3.678 29.613 1.00 78.75 285 THR A O 1
ATOM 2216 N N . GLU A 1 286 ? 19.585 2.882 30.661 1.00 74.94 286 GLU A N 1
ATOM 2217 C CA . GLU A 1 286 ? 20.347 2.315 31.790 1.00 74.94 286 GLU A CA 1
ATOM 2218 C C . GLU A 1 286 ? 21.217 1.137 31.316 1.00 74.94 286 GLU A C 1
ATOM 2220 O O . GLU A 1 286 ? 22.295 0.876 31.848 1.00 74.94 286 GLU A O 1
ATOM 2225 N N . GLU A 1 287 ? 20.765 0.450 30.262 1.00 80.75 287 GLU A N 1
ATOM 2226 C CA . GLU A 1 287 ? 21.499 -0.621 29.610 1.00 80.75 287 GLU A CA 1
ATOM 2227 C C . GLU A 1 287 ? 22.789 -0.119 28.940 1.00 80.75 287 GLU A C 1
ATOM 2229 O O . GLU A 1 287 ? 22.777 0.754 28.064 1.00 80.75 287 GLU A O 1
ATOM 2234 N N . ARG A 1 288 ? 23.899 -0.759 29.314 1.00 90.31 288 ARG A N 1
ATOM 2235 C CA . ARG A 1 288 ? 25.179 -0.743 28.601 1.00 90.31 288 ARG A CA 1
ATOM 2236 C C . ARG A 1 288 ? 25.528 -2.172 28.205 1.00 90.31 288 ARG A C 1
ATOM 2238 O O . ARG A 1 288 ? 25.204 -3.103 28.942 1.00 90.31 288 ARG A O 1
ATOM 2245 N N . TRP A 1 289 ? 26.187 -2.354 27.067 1.00 93.06 289 TRP A N 1
ATOM 2246 C CA . TRP A 1 289 ? 26.646 -3.669 26.618 1.00 93.06 289 TRP A CA 1
ATOM 2247 C C . TRP A 1 289 ? 28.089 -3.630 26.123 1.00 93.06 289 TRP A C 1
ATOM 2249 O O . TRP A 1 289 ? 28.669 -2.570 25.893 1.00 93.06 289 TRP A O 1
ATOM 2259 N N . THR A 1 290 ? 28.677 -4.811 25.980 1.00 94.38 290 THR A N 1
ATOM 2260 C CA . THR A 1 290 ? 30.077 -4.985 25.595 1.00 94.38 290 THR A CA 1
ATOM 2261 C C . THR A 1 290 ? 30.166 -5.358 24.119 1.00 94.38 290 THR A C 1
ATOM 2263 O O . THR A 1 290 ? 29.448 -6.251 23.681 1.00 94.38 290 THR A O 1
ATOM 2266 N N . ILE A 1 291 ? 31.081 -4.741 23.368 1.00 93.88 291 ILE A N 1
ATOM 2267 C CA . ILE A 1 291 ? 31.456 -5.193 22.019 1.00 93.88 291 ILE A CA 1
ATOM 2268 C C . ILE A 1 291 ? 32.944 -5.528 21.952 1.00 93.88 291 ILE A C 1
ATOM 2270 O O . ILE A 1 291 ? 33.781 -4.861 22.564 1.00 93.88 291 ILE A O 1
ATOM 2274 N N . ARG A 1 292 ? 33.287 -6.535 21.153 1.00 92.81 292 ARG A N 1
ATOM 2275 C CA . ARG A 1 292 ? 34.659 -6.866 20.766 1.00 92.81 292 ARG A CA 1
ATOM 2276 C C . ARG A 1 292 ? 34.940 -6.370 19.348 1.00 92.81 292 ARG A C 1
ATOM 2278 O O . ARG A 1 292 ? 34.200 -6.690 18.425 1.00 92.81 292 ARG A O 1
ATOM 2285 N N . VAL A 1 293 ? 36.021 -5.619 19.165 1.00 90.75 293 VAL A N 1
ATOM 2286 C CA . VAL A 1 293 ? 36.510 -5.148 17.861 1.00 90.75 293 VAL A CA 1
ATOM 2287 C C . VAL A 1 293 ? 37.678 -6.038 17.430 1.00 90.75 293 VAL A C 1
ATOM 2289 O O . VAL A 1 293 ? 38.751 -5.995 18.037 1.00 90.75 293 VAL A O 1
ATOM 2292 N N . ASP A 1 294 ? 37.480 -6.863 16.399 1.00 83.19 294 ASP A N 1
ATOM 2293 C CA . ASP A 1 294 ? 38.462 -7.884 16.004 1.00 83.19 294 ASP A CA 1
ATOM 2294 C C . ASP A 1 294 ? 39.593 -7.335 15.115 1.00 83.19 294 ASP A C 1
ATOM 2296 O O . ASP A 1 294 ? 39.418 -7.061 13.926 1.00 83.19 294 ASP A O 1
ATOM 2300 N N . GLY A 1 295 ? 40.803 -7.256 15.676 1.00 72.81 295 GLY A N 1
ATOM 2301 C CA . GLY A 1 295 ? 41.993 -6.715 15.001 1.00 72.81 295 GLY A CA 1
ATOM 2302 C C . GLY A 1 295 ? 42.559 -7.539 13.839 1.00 72.81 295 GLY A C 1
ATOM 2303 O O . GLY A 1 295 ? 43.431 -7.048 13.129 1.00 72.81 295 GLY A O 1
ATOM 2304 N N . ASN A 1 296 ? 42.065 -8.760 13.616 1.00 63.19 296 ASN A N 1
ATOM 2305 C CA . ASN A 1 296 ? 42.493 -9.614 12.500 1.00 63.19 296 ASN A CA 1
ATOM 2306 C C . ASN A 1 296 ? 41.699 -9.361 11.203 1.00 63.19 296 ASN A C 1
ATOM 2308 O O . ASN A 1 296 ? 42.078 -9.864 10.145 1.00 63.19 296 ASN A O 1
ATOM 2312 N N . ALA A 1 297 ? 40.601 -8.601 11.258 1.00 59.22 297 ALA A N 1
ATOM 2313 C CA . ALA A 1 297 ? 39.829 -8.253 10.071 1.00 59.22 297 ALA A CA 1
ATOM 2314 C C . ALA A 1 297 ? 40.553 -7.159 9.267 1.00 59.22 297 ALA A C 1
ATOM 2316 O O . ALA A 1 297 ? 40.710 -6.027 9.724 1.00 59.22 297 ALA A O 1
ATOM 2317 N N . ALA A 1 298 ? 40.987 -7.489 8.048 1.00 57.75 298 ALA A N 1
ATOM 2318 C CA . ALA A 1 298 ? 41.652 -6.534 7.168 1.00 57.75 298 ALA A CA 1
ATOM 2319 C C . ALA A 1 298 ? 40.703 -5.377 6.804 1.00 57.75 298 ALA A C 1
ATOM 2321 O O . ALA A 1 298 ? 39.726 -5.576 6.082 1.00 57.75 298 ALA A O 1
ATOM 2322 N N . LEU A 1 299 ? 41.028 -4.167 7.274 1.00 56.16 299 LEU A N 1
ATOM 2323 C CA . LEU A 1 299 ? 40.249 -2.943 7.051 1.00 56.16 299 LEU A CA 1
ATOM 2324 C C . LEU A 1 299 ? 39.790 -2.795 5.585 1.00 56.16 299 LEU A C 1
ATOM 2326 O O . LEU A 1 299 ? 40.599 -3.031 4.673 1.00 56.16 299 LEU A O 1
ATOM 2330 N N . PRO A 1 300 ? 38.545 -2.353 5.320 1.00 55.22 300 PRO A N 1
ATOM 2331 C CA . PRO A 1 300 ? 38.075 -2.068 3.965 1.00 55.22 300 PRO A CA 1
ATOM 2332 C C . PRO A 1 300 ? 39.038 -1.150 3.201 1.00 55.22 300 PRO A C 1
ATOM 2334 O O . PRO A 1 300 ? 39.652 -0.255 3.784 1.00 55.22 300 PRO A O 1
ATOM 2337 N N . ALA A 1 301 ? 39.186 -1.352 1.888 1.00 50.47 301 ALA A N 1
ATOM 2338 C CA . ALA A 1 301 ? 40.148 -0.592 1.080 1.00 50.47 301 ALA A CA 1
ATOM 2339 C C . ALA A 1 301 ? 39.897 0.932 1.129 1.00 50.47 301 ALA A C 1
ATOM 2341 O O . ALA A 1 301 ? 40.843 1.714 1.163 1.00 50.47 301 ALA A O 1
ATOM 2342 N N . SER A 1 302 ? 38.630 1.342 1.229 1.00 44.38 302 SER A N 1
ATOM 2343 C CA . SER A 1 302 ? 38.198 2.727 1.462 1.00 44.38 302 SER A CA 1
ATOM 2344 C C . SER A 1 302 ? 38.679 3.296 2.804 1.00 44.38 302 SER A C 1
ATOM 2346 O O . SER A 1 302 ? 39.141 4.434 2.856 1.00 44.38 302 SER A O 1
ATOM 2348 N N . LEU A 1 303 ? 38.629 2.504 3.879 1.00 50.09 303 LEU A N 1
ATOM 2349 C CA . LEU A 1 303 ? 39.129 2.875 5.207 1.00 50.09 303 LEU A CA 1
ATOM 2350 C C . LEU A 1 303 ? 40.662 2.929 5.251 1.00 50.09 303 LEU A C 1
ATOM 2352 O O . LEU A 1 303 ? 41.209 3.843 5.860 1.00 50.09 303 LEU A O 1
ATOM 2356 N N . ARG A 1 304 ? 41.358 2.026 4.546 1.00 54.50 304 ARG A N 1
ATOM 2357 C CA . ARG A 1 304 ? 42.821 2.103 4.368 1.00 54.50 304 ARG A CA 1
ATOM 2358 C C . ARG A 1 304 ? 43.248 3.351 3.592 1.00 54.50 304 ARG A C 1
ATOM 2360 O O . ARG A 1 304 ? 44.181 4.023 4.016 1.00 54.50 304 ARG A O 1
ATOM 2367 N N . LEU A 1 305 ? 42.539 3.704 2.517 1.00 49.41 305 LEU A N 1
ATOM 2368 C CA . LEU A 1 305 ? 42.755 4.964 1.795 1.00 49.41 305 LEU A CA 1
ATOM 2369 C C . LEU A 1 305 ? 42.516 6.185 2.697 1.00 49.41 305 LEU A C 1
ATOM 2371 O O . LEU A 1 305 ? 43.338 7.096 2.713 1.00 49.41 305 LEU A O 1
ATOM 2375 N N . TYR A 1 306 ? 41.442 6.184 3.493 1.00 47.19 306 TYR A N 1
ATOM 2376 C CA . TYR A 1 306 ? 41.151 7.267 4.437 1.00 47.19 306 TYR A CA 1
ATOM 2377 C C . TYR A 1 306 ? 42.200 7.390 5.557 1.00 47.19 306 TYR A C 1
ATOM 2379 O O . TYR A 1 306 ? 42.564 8.501 5.932 1.00 47.19 306 TYR A O 1
ATOM 2387 N N . GLN A 1 307 ? 42.727 6.272 6.067 1.00 49.00 307 GLN A N 1
ATOM 2388 C CA . GLN A 1 307 ? 43.791 6.282 7.074 1.00 49.00 307 GLN A CA 1
ATOM 2389 C C . GLN A 1 307 ? 45.147 6.712 6.501 1.00 49.00 307 GLN A C 1
ATOM 2391 O O . GLN A 1 307 ? 45.820 7.507 7.147 1.00 49.00 307 GLN A O 1
ATOM 2396 N N . SER A 1 308 ? 45.522 6.279 5.288 1.00 50.69 308 SER A N 1
ATOM 2397 C CA . SER A 1 308 ? 46.721 6.803 4.607 1.00 50.69 308 SER A CA 1
ATOM 2398 C C . SER A 1 308 ? 46.610 8.317 4.419 1.00 50.69 308 SER A C 1
ATOM 2400 O O . SER A 1 308 ? 47.515 9.055 4.773 1.00 50.69 308 SER A O 1
ATOM 2402 N N . PHE A 1 309 ? 45.444 8.796 3.981 1.00 48.06 309 PHE A N 1
ATOM 2403 C CA . PHE A 1 309 ? 45.161 10.219 3.794 1.00 48.06 309 PHE A CA 1
ATOM 2404 C C . PHE A 1 309 ? 45.187 11.044 5.099 1.00 48.06 309 PHE A C 1
ATOM 2406 O O . PHE A 1 309 ? 45.534 12.221 5.070 1.00 48.06 309 PHE A O 1
ATOM 2413 N N . GLN A 1 310 ? 44.856 10.442 6.248 1.00 45.88 310 GLN A N 1
ATOM 2414 C CA . GLN A 1 310 ? 45.035 11.063 7.570 1.00 45.88 310 GLN A CA 1
ATOM 2415 C C . GLN A 1 310 ? 46.495 11.007 8.060 1.00 45.88 310 GLN A C 1
ATOM 2417 O O . GLN A 1 310 ? 46.915 11.902 8.789 1.00 45.88 310 GLN A O 1
ATOM 2422 N N . ALA A 1 311 ? 47.269 9.988 7.671 1.00 48.72 311 ALA A N 1
ATOM 2423 C CA . ALA A 1 311 ? 48.683 9.849 8.028 1.00 48.72 311 ALA A CA 1
ATOM 2424 C C . ALA A 1 311 ? 49.592 10.786 7.210 1.00 48.72 311 ALA A C 1
ATOM 2426 O O . ALA A 1 311 ? 50.485 11.415 7.769 1.00 48.72 311 ALA A O 1
ATOM 2427 N N . ASP A 1 312 ? 49.310 10.943 5.915 1.00 46.88 312 ASP A N 1
ATOM 2428 C CA . ASP A 1 312 ? 50.007 11.849 4.992 1.00 46.88 312 ASP A CA 1
ATOM 2429 C C . ASP A 1 312 ? 49.497 13.311 5.082 1.00 46.88 312 ASP A C 1
ATOM 2431 O O . ASP A 1 312 ? 49.822 14.142 4.231 1.00 46.88 312 ASP A O 1
ATOM 2435 N N . ARG A 1 313 ? 48.671 13.643 6.091 1.00 41.06 313 ARG A N 1
ATOM 2436 C CA . ARG A 1 313 ? 47.980 14.939 6.235 1.00 41.06 313 ARG A CA 1
ATOM 2437 C C . ARG A 1 313 ? 48.977 16.108 6.386 1.00 41.06 313 ARG A C 1
ATOM 2439 O O . ARG A 1 313 ? 49.640 16.203 7.421 1.00 41.06 313 ARG A O 1
ATOM 2446 N N . PRO A 1 314 ? 49.032 17.070 5.441 1.00 48.16 314 PRO A N 1
ATOM 2447 C CA . PRO A 1 314 ? 49.868 18.261 5.584 1.00 48.16 314 PRO A CA 1
ATOM 2448 C C . PRO A 1 314 ? 49.410 19.162 6.741 1.00 48.16 314 PRO A C 1
ATOM 2450 O O . PRO A 1 314 ? 48.219 19.252 7.046 1.00 48.16 314 PRO A O 1
ATOM 2453 N N . ALA A 1 315 ? 50.339 19.908 7.344 1.00 47.75 315 ALA A N 1
ATOM 2454 C CA . ALA A 1 315 ? 50.044 20.806 8.471 1.00 47.75 315 ALA A CA 1
ATOM 2455 C C . ALA A 1 315 ? 49.032 21.929 8.139 1.00 47.75 315 ALA A C 1
ATOM 2457 O O . ALA A 1 315 ? 48.438 22.516 9.037 1.00 47.75 315 ALA A O 1
ATOM 2458 N N . ASN A 1 316 ? 48.821 22.214 6.851 1.00 46.88 316 ASN A N 1
ATOM 2459 C CA . ASN A 1 316 ? 47.928 23.243 6.314 1.00 46.88 316 ASN A CA 1
ATOM 2460 C C . ASN A 1 316 ? 46.596 22.693 5.750 1.00 46.88 316 ASN A C 1
ATOM 2462 O O . ASN A 1 316 ? 45.901 23.405 5.033 1.00 46.88 316 ASN A O 1
ATOM 2466 N N . PHE A 1 317 ? 46.216 21.450 6.071 1.00 45.81 317 PHE A N 1
ATOM 2467 C CA . PHE A 1 317 ? 45.049 20.737 5.508 1.00 45.81 317 PHE A CA 1
ATOM 2468 C C . PHE A 1 317 ? 43.651 21.345 5.811 1.00 45.81 317 PHE A C 1
ATOM 2470 O O . PHE A 1 317 ? 42.625 20.740 5.513 1.00 45.81 317 PHE A O 1
ATOM 2477 N N . GLU A 1 318 ? 43.568 22.532 6.412 1.00 47.66 318 GLU A N 1
ATOM 2478 C CA . GLU A 1 318 ? 42.294 23.230 6.667 1.00 47.66 318 GLU A CA 1
ATOM 2479 C C . GLU A 1 318 ? 41.991 24.329 5.632 1.00 47.66 318 GLU A C 1
ATOM 2481 O O . GLU A 1 318 ? 40.861 24.808 5.559 1.00 47.66 318 GLU A O 1
ATOM 2486 N N . SER A 1 319 ? 42.953 24.675 4.765 1.00 57.25 319 SER A N 1
ATOM 2487 C CA . SER A 1 319 ? 42.722 25.514 3.584 1.00 57.25 319 SER A CA 1
ATOM 2488 C C . SER A 1 319 ? 42.447 24.660 2.344 1.00 57.25 319 SER A C 1
ATOM 2490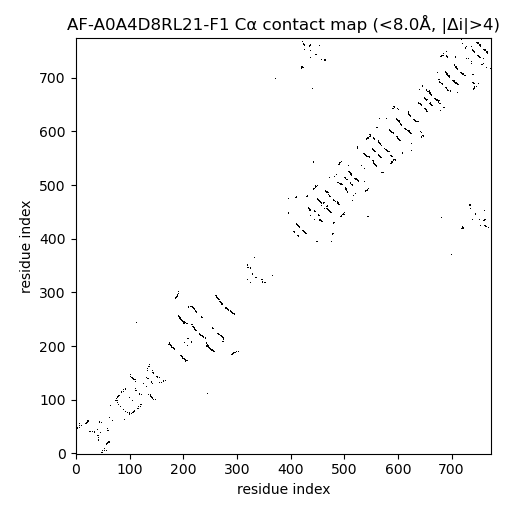 O O . SER A 1 319 ? 43.311 23.883 1.949 1.00 57.25 319 SER A O 1
ATOM 2492 N N . ILE A 1 320 ? 41.293 24.860 1.701 1.00 57.53 320 ILE A N 1
ATOM 2493 C CA . ILE A 1 320 ? 41.027 24.349 0.345 1.00 57.53 320 ILE A CA 1
ATOM 2494 C C . ILE A 1 320 ? 41.741 25.249 -0.669 1.00 57.53 320 ILE A C 1
ATOM 2496 O O . ILE A 1 320 ? 41.607 26.473 -0.579 1.00 57.53 320 ILE A O 1
ATOM 2500 N N . ASP A 1 321 ? 42.409 24.675 -1.670 1.00 71.00 321 ASP A N 1
ATOM 2501 C CA . ASP A 1 321 ? 42.946 25.438 -2.802 1.00 71.00 321 ASP A CA 1
ATOM 2502 C C . ASP A 1 321 ? 42.285 25.102 -4.160 1.00 71.00 321 ASP A C 1
ATOM 2504 O O . ASP A 1 321 ? 41.339 24.317 -4.275 1.00 71.00 321 ASP A O 1
ATOM 2508 N N . ALA A 1 322 ? 42.744 25.757 -5.230 1.00 60.69 322 ALA A N 1
ATOM 2509 C CA . ALA A 1 322 ? 42.217 25.517 -6.573 1.00 60.69 322 ALA A CA 1
ATOM 2510 C C . ALA A 1 322 ? 42.535 24.103 -7.106 1.00 60.69 322 ALA A C 1
ATOM 2512 O O . ALA A 1 322 ? 41.779 23.576 -7.926 1.00 60.69 322 ALA A O 1
ATOM 2513 N N . LEU A 1 323 ? 43.621 23.475 -6.645 1.00 62.84 323 LEU A N 1
ATOM 2514 C CA . LEU A 1 323 ? 43.998 22.108 -6.994 1.00 62.84 323 LEU A CA 1
ATOM 2515 C C . LEU A 1 323 ? 43.006 21.103 -6.394 1.00 62.84 323 LEU A C 1
ATOM 2517 O O . LEU A 1 323 ? 42.560 20.213 -7.120 1.00 62.84 323 LEU A O 1
ATOM 2521 N N . ASP A 1 324 ? 42.583 21.291 -5.138 1.00 65.50 324 ASP A N 1
ATOM 2522 C CA . ASP A 1 324 ? 41.531 20.482 -4.498 1.00 65.50 324 ASP A CA 1
ATOM 2523 C C . ASP A 1 324 ? 40.216 20.527 -5.285 1.00 65.50 324 ASP A C 1
ATOM 2525 O O . ASP A 1 324 ? 39.570 19.500 -5.514 1.00 65.50 324 ASP A O 1
ATOM 2529 N N . VAL A 1 325 ? 39.823 21.721 -5.744 1.00 63.44 325 VAL A N 1
ATOM 2530 C CA . VAL A 1 325 ? 38.612 21.910 -6.555 1.00 63.44 325 VAL A CA 1
ATOM 2531 C C . VAL A 1 325 ? 38.742 21.204 -7.905 1.00 63.44 325 VAL A C 1
ATOM 2533 O O . VAL A 1 325 ? 37.825 20.491 -8.313 1.00 63.44 325 VAL A O 1
ATOM 2536 N N . HIS A 1 326 ? 39.883 21.342 -8.587 1.00 63.16 326 HIS A N 1
ATOM 2537 C CA . HIS A 1 326 ? 40.151 20.631 -9.841 1.00 63.16 326 HIS A CA 1
ATOM 2538 C C . HIS A 1 326 ? 40.198 19.103 -9.656 1.00 63.16 326 HIS A C 1
ATOM 2540 O O . HIS A 1 326 ? 39.721 18.370 -10.527 1.00 63.16 326 HIS A O 1
ATOM 2546 N N . ALA A 1 327 ? 40.730 18.612 -8.533 1.00 57.84 327 ALA A N 1
ATOM 2547 C CA . ALA A 1 327 ? 40.733 17.194 -8.188 1.00 57.84 327 ALA A CA 1
ATOM 2548 C C . ALA A 1 327 ? 39.307 16.681 -7.935 1.00 57.84 327 ALA A C 1
ATOM 2550 O O . ALA A 1 327 ? 38.920 15.665 -8.509 1.00 57.84 327 ALA A O 1
ATOM 2551 N N . ALA A 1 328 ? 38.494 17.410 -7.162 1.00 60.19 328 ALA A N 1
ATOM 2552 C CA . ALA A 1 328 ? 37.092 17.072 -6.918 1.00 60.19 328 ALA A CA 1
ATOM 2553 C C . ALA A 1 328 ? 36.272 17.022 -8.221 1.00 60.19 328 ALA A C 1
ATOM 2555 O O . ALA A 1 328 ? 35.560 16.045 -8.446 1.00 60.19 328 ALA A O 1
ATOM 2556 N N . TYR A 1 329 ? 36.430 18.010 -9.110 1.00 65.31 329 TYR A N 1
ATOM 2557 C CA . TYR A 1 329 ? 35.798 18.026 -10.437 1.00 65.31 329 TYR A CA 1
ATOM 2558 C C . TYR A 1 329 ? 36.152 16.781 -11.268 1.00 65.31 329 TYR A C 1
ATOM 2560 O O . TYR A 1 329 ? 35.260 16.128 -11.809 1.00 65.31 329 TYR A O 1
ATOM 2568 N N . ARG A 1 330 ? 37.438 16.402 -11.328 1.00 57.22 330 ARG A N 1
ATOM 2569 C CA . ARG A 1 330 ? 37.881 15.218 -12.086 1.00 57.22 330 ARG A CA 1
ATOM 2570 C C . ARG A 1 330 ? 37.401 13.905 -11.472 1.00 57.22 330 ARG A C 1
ATOM 2572 O O . ARG A 1 330 ? 36.992 13.020 -12.215 1.00 57.22 330 ARG A O 1
ATOM 2579 N N . ILE A 1 331 ? 37.449 13.780 -10.145 1.00 46.88 331 ILE A N 1
ATOM 2580 C CA . ILE A 1 331 ? 37.074 12.554 -9.421 1.00 46.88 331 ILE A CA 1
ATOM 2581 C C . ILE A 1 331 ? 35.559 12.318 -9.462 1.00 46.88 331 ILE A C 1
ATOM 2583 O O . ILE A 1 331 ? 35.134 11.173 -9.580 1.00 46.88 331 ILE A O 1
ATOM 2587 N N . LEU A 1 332 ? 34.748 13.377 -9.362 1.00 46.47 332 LEU A N 1
ATOM 2588 C CA . LEU A 1 332 ? 33.288 13.260 -9.270 1.00 46.47 332 LEU A CA 1
ATOM 2589 C C . LEU A 1 332 ? 32.584 13.385 -10.626 1.00 46.47 332 LEU A C 1
ATOM 2591 O O . LEU A 1 332 ? 31.578 12.718 -10.842 1.00 46.47 332 LEU A O 1
ATOM 2595 N N . LEU A 1 333 ? 33.086 14.239 -11.527 1.00 52.59 333 LEU A N 1
ATOM 2596 C CA . LEU A 1 333 ? 32.399 14.622 -12.771 1.00 52.59 333 LEU A CA 1
ATOM 2597 C C . LEU A 1 333 ? 33.190 14.237 -14.040 1.00 52.59 333 LEU A C 1
ATOM 2599 O O . LEU A 1 333 ? 32.799 14.609 -15.145 1.00 52.59 333 LEU A O 1
ATOM 2603 N N . GLY A 1 334 ? 34.334 13.553 -13.901 1.00 48.22 334 GLY A N 1
ATOM 2604 C CA . GLY A 1 334 ? 35.165 13.063 -15.011 1.00 48.22 334 GLY A CA 1
ATOM 2605 C C . GLY A 1 334 ? 35.882 14.136 -15.846 1.00 48.22 334 GLY A C 1
ATOM 2606 O O . GLY A 1 334 ? 36.607 13.800 -16.781 1.00 48.22 334 GLY A O 1
ATOM 2607 N N . ARG A 1 335 ? 35.709 15.427 -15.530 1.00 59.38 335 ARG A N 1
ATOM 2608 C CA . ARG A 1 335 ? 36.209 16.565 -16.325 1.00 59.38 335 ARG A CA 1
ATOM 2609 C C . ARG A 1 335 ? 36.826 17.658 -15.454 1.00 59.38 335 ARG A C 1
ATOM 2611 O O . ARG A 1 335 ? 36.667 17.658 -14.241 1.00 59.38 335 ARG A O 1
ATOM 2618 N N . SER A 1 336 ? 37.568 18.580 -16.066 1.00 70.75 336 SER A N 1
ATOM 2619 C CA . SER A 1 336 ? 38.063 19.785 -15.372 1.00 70.75 336 SER A CA 1
ATOM 2620 C C . SER A 1 336 ? 36.972 20.876 -15.368 1.00 70.75 336 SER A C 1
ATOM 2622 O O . SER A 1 336 ? 36.135 20.859 -16.272 1.00 70.75 336 SER A O 1
ATOM 2624 N N . PRO A 1 337 ? 36.960 21.815 -14.400 1.00 67.44 337 PRO A N 1
ATOM 2625 C CA . PRO A 1 337 ? 36.043 22.958 -14.416 1.00 67.44 337 PRO A CA 1
ATOM 2626 C C . PRO A 1 337 ? 36.285 23.861 -15.632 1.00 67.44 337 PRO A C 1
ATOM 2628 O O . PRO A 1 337 ? 37.411 23.975 -16.118 1.00 67.44 337 PRO A O 1
ATOM 2631 N N . GLU A 1 338 ? 35.227 24.516 -16.107 1.00 64.06 338 GLU A N 1
ATOM 2632 C CA . GLU A 1 338 ? 35.229 25.246 -17.384 1.00 64.06 338 GLU A CA 1
ATOM 2633 C C . GLU A 1 338 ? 35.872 26.642 -17.293 1.00 64.06 338 GLU A C 1
ATOM 2635 O O . GLU A 1 338 ? 36.362 27.160 -18.296 1.00 64.06 338 GLU A O 1
ATOM 2640 N N . SER A 1 339 ? 35.929 27.253 -16.103 1.00 78.31 339 SER A N 1
ATOM 2641 C CA . SER A 1 339 ? 36.578 28.553 -15.900 1.00 78.31 339 SER A CA 1
ATOM 2642 C C . SER A 1 339 ? 37.170 28.745 -14.491 1.00 78.31 339 SER A C 1
ATOM 2644 O O . SER A 1 339 ? 36.605 28.264 -13.502 1.00 78.31 339 SER A O 1
ATOM 2646 N N . PRO A 1 340 ? 38.237 29.561 -14.342 1.00 66.62 340 PRO A N 1
ATOM 2647 C CA . PRO A 1 340 ? 38.740 29.980 -13.028 1.00 66.62 340 PRO A CA 1
ATOM 2648 C C . PRO A 1 340 ? 37.702 30.729 -12.175 1.00 66.62 340 PRO A C 1
ATOM 2650 O O . PRO A 1 340 ? 37.802 30.749 -10.949 1.00 66.62 340 PRO A O 1
ATOM 2653 N N . ARG A 1 341 ? 36.683 31.335 -12.805 1.00 70.38 341 ARG A N 1
ATOM 2654 C CA . ARG A 1 341 ? 35.618 32.074 -12.111 1.00 70.38 341 ARG A CA 1
ATOM 2655 C C . ARG A 1 341 ? 34.645 31.140 -11.386 1.00 70.38 341 ARG A C 1
ATOM 2657 O O . ARG A 1 341 ? 34.236 31.473 -10.275 1.00 70.38 341 ARG A O 1
ATOM 2664 N N . GLN A 1 342 ? 34.325 29.976 -11.960 1.00 68.12 342 GLN A N 1
ATOM 2665 C CA . GLN A 1 342 ? 33.596 28.918 -11.245 1.00 68.12 342 GLN A CA 1
ATOM 2666 C C . GLN A 1 342 ? 34.430 28.412 -10.062 1.00 68.12 342 GLN A C 1
ATOM 2668 O O . GLN A 1 342 ? 33.931 28.396 -8.942 1.00 68.12 342 GLN A O 1
ATOM 2673 N N . VAL A 1 343 ? 35.718 28.100 -10.267 1.00 69.88 343 VAL A N 1
ATOM 2674 C CA . VAL A 1 343 ? 36.621 27.633 -9.192 1.00 69.88 343 VAL A CA 1
ATOM 2675 C C . VAL A 1 343 ? 36.646 28.612 -8.012 1.00 69.88 343 VAL A C 1
ATOM 2677 O O . VAL A 1 343 ? 36.409 28.200 -6.877 1.00 69.88 343 VAL A O 1
ATOM 2680 N N . ALA A 1 344 ? 36.819 29.912 -8.272 1.00 70.44 344 ALA A N 1
ATOM 2681 C CA . ALA A 1 344 ? 36.726 30.948 -7.242 1.00 70.44 344 ALA A CA 1
ATOM 2682 C C . ALA A 1 344 ? 35.342 30.977 -6.556 1.00 70.44 344 ALA A C 1
ATOM 2684 O O . ALA A 1 344 ? 35.265 30.978 -5.330 1.00 70.44 344 ALA A O 1
ATOM 2685 N N . GLY A 1 345 ? 34.245 30.921 -7.322 1.00 71.88 345 GLY A N 1
ATOM 2686 C CA . GLY A 1 345 ? 32.872 30.888 -6.794 1.00 71.88 345 GLY A CA 1
ATOM 2687 C C . GLY A 1 345 ? 32.507 29.623 -5.998 1.00 71.88 345 GLY A C 1
ATOM 2688 O O . GLY A 1 345 ? 31.564 29.648 -5.197 1.00 71.88 345 GLY A O 1
ATOM 2689 N N . HIS A 1 346 ? 33.250 28.527 -6.173 1.00 66.81 346 HIS A N 1
ATOM 2690 C CA . HIS A 1 346 ? 33.185 27.356 -5.302 1.00 66.81 346 HIS A CA 1
ATOM 2691 C C . HIS A 1 346 ? 34.009 27.563 -4.026 1.00 66.81 346 HIS A C 1
ATOM 2693 O O . HIS A 1 346 ? 33.455 27.366 -2.947 1.00 66.81 346 HIS A O 1
ATOM 2699 N N . LEU A 1 347 ? 35.258 28.036 -4.131 1.00 65.19 347 LEU A N 1
ATOM 2700 C CA . LEU A 1 347 ? 36.137 28.313 -2.984 1.00 65.19 347 LEU A CA 1
ATOM 2701 C C . LEU A 1 347 ? 35.530 29.323 -1.999 1.00 65.19 347 LEU A C 1
ATOM 2703 O O . LEU A 1 347 ? 35.458 29.046 -0.808 1.00 65.19 347 LEU A O 1
ATOM 2707 N N . THR A 1 348 ? 35.020 30.463 -2.479 1.00 68.56 348 THR A N 1
ATOM 2708 C CA . THR A 1 348 ? 34.454 31.516 -1.612 1.00 68.56 348 THR A CA 1
ATOM 2709 C C . THR A 1 348 ? 33.239 31.049 -0.799 1.00 68.56 348 THR A C 1
ATOM 2711 O O . THR A 1 348 ? 32.967 31.610 0.259 1.00 68.56 348 THR A O 1
ATOM 2714 N N . ALA A 1 349 ? 32.502 30.036 -1.270 1.00 57.75 349 ALA A N 1
ATOM 2715 C CA . ALA A 1 349 ? 31.268 29.571 -0.625 1.00 57.75 349 ALA A CA 1
ATOM 2716 C C . ALA A 1 349 ? 31.380 28.184 0.036 1.00 57.75 349 ALA A C 1
ATOM 2718 O O . ALA A 1 349 ? 30.441 27.748 0.700 1.00 57.75 349 ALA A O 1
ATOM 2719 N N . ALA A 1 350 ? 32.498 27.477 -0.142 1.00 58.75 350 ALA A N 1
ATOM 2720 C CA . ALA A 1 350 ? 32.777 26.205 0.510 1.00 58.75 350 ALA A CA 1
ATOM 2721 C C . ALA A 1 350 ? 33.875 26.401 1.561 1.00 58.75 350 ALA A C 1
ATOM 2723 O O . ALA A 1 350 ? 35.052 26.223 1.285 1.00 58.75 350 ALA A O 1
ATOM 2724 N N . GLN A 1 351 ? 33.480 26.739 2.790 1.00 57.94 351 GLN A N 1
ATOM 2725 C CA . GLN A 1 351 ? 34.419 26.978 3.898 1.00 57.94 351 GLN A CA 1
ATOM 2726 C C . GLN A 1 351 ? 35.161 25.712 4.377 1.00 57.94 351 GLN A C 1
ATOM 2728 O O . GLN A 1 351 ? 36.099 25.817 5.156 1.00 57.94 351 GLN A O 1
ATOM 2733 N N . THR A 1 352 ? 34.749 24.514 3.942 1.00 66.12 352 THR A N 1
ATOM 2734 C CA . THR A 1 352 ? 35.415 23.235 4.251 1.00 66.12 352 THR A CA 1
ATOM 2735 C C . THR A 1 352 ? 35.338 22.272 3.066 1.00 66.12 352 THR A C 1
ATOM 2737 O O . THR A 1 352 ? 34.396 22.327 2.268 1.00 66.12 352 THR A O 1
ATOM 2740 N N . LEU A 1 353 ? 36.293 21.340 2.965 1.00 52.06 353 LEU A N 1
ATOM 2741 C CA . LEU A 1 353 ? 36.344 20.334 1.892 1.00 52.06 353 LEU A CA 1
ATOM 2742 C C . LEU A 1 353 ? 35.070 19.459 1.844 1.00 52.06 353 LEU A C 1
ATOM 2744 O O . LEU A 1 353 ? 34.602 19.072 0.773 1.00 52.06 353 LEU A O 1
ATOM 2748 N N . SER A 1 354 ? 34.458 19.203 3.005 1.00 53.44 354 SER A N 1
ATOM 2749 C CA . SER A 1 354 ? 33.159 18.526 3.125 1.00 53.44 354 SER A CA 1
ATOM 2750 C C . SER A 1 354 ? 32.006 19.367 2.566 1.00 53.44 354 SER A C 1
ATOM 2752 O O . SER A 1 354 ? 31.129 18.829 1.889 1.00 53.44 354 SER A O 1
ATOM 2754 N N . GLY A 1 355 ? 32.024 20.686 2.791 1.00 64.19 355 GLY A N 1
ATOM 2755 C CA . GLY A 1 355 ? 31.093 21.628 2.163 1.00 64.19 355 GLY A CA 1
ATOM 2756 C C . GLY A 1 355 ? 31.254 21.676 0.641 1.00 64.19 355 GLY A C 1
ATOM 2757 O O . GLY A 1 355 ? 30.258 21.650 -0.078 1.00 64.19 355 GLY A O 1
ATOM 2758 N N . LEU A 1 356 ? 32.497 21.652 0.145 1.00 60.78 356 LEU A N 1
ATOM 2759 C CA . LEU A 1 356 ? 32.801 21.613 -1.288 1.00 60.78 356 LEU A CA 1
ATOM 2760 C C . LEU A 1 356 ? 32.231 20.348 -1.951 1.00 60.78 356 LEU A C 1
ATOM 2762 O O . LEU A 1 356 ? 31.493 20.448 -2.930 1.00 60.78 356 LEU A O 1
ATOM 2766 N N . ARG A 1 357 ? 32.505 19.164 -1.380 1.00 55.44 357 ARG A N 1
ATOM 2767 C CA . ARG A 1 357 ? 31.951 17.885 -1.865 1.00 55.44 357 ARG A CA 1
ATOM 2768 C C . ARG A 1 357 ? 30.421 17.888 -1.858 1.00 55.44 357 ARG A C 1
ATOM 2770 O O . ARG A 1 357 ? 29.815 17.556 -2.874 1.00 55.44 357 ARG A O 1
ATOM 2777 N N . ARG A 1 358 ? 29.797 18.337 -0.759 1.00 57.09 358 ARG A N 1
ATOM 2778 C CA . ARG A 1 358 ? 28.331 18.462 -0.651 1.00 57.09 358 ARG A CA 1
ATOM 2779 C C . ARG A 1 358 ? 27.747 19.386 -1.728 1.00 57.09 358 ARG A C 1
ATOM 2781 O O . ARG A 1 358 ? 26.650 19.117 -2.197 1.00 57.09 358 ARG A O 1
ATOM 2788 N N . ARG A 1 359 ? 28.469 20.440 -2.129 1.00 63.88 359 ARG A N 1
ATOM 2789 C CA . ARG A 1 359 ? 28.027 21.419 -3.137 1.00 63.88 359 ARG A CA 1
ATOM 2790 C C . ARG A 1 359 ? 28.227 20.953 -4.585 1.00 63.88 359 ARG A C 1
ATOM 2792 O O . ARG A 1 359 ? 27.480 21.395 -5.450 1.00 63.88 359 ARG A O 1
ATOM 2799 N N . PHE A 1 360 ? 29.176 20.053 -4.863 1.00 53.97 360 PHE A N 1
ATOM 2800 C CA . PHE A 1 360 ? 29.283 19.412 -6.185 1.00 53.97 360 PHE A CA 1
ATOM 2801 C C . PHE A 1 360 ? 28.227 18.338 -6.420 1.00 53.97 360 PHE A C 1
ATOM 2803 O O . PHE A 1 360 ? 27.756 18.189 -7.540 1.00 53.97 360 PHE A O 1
ATOM 2810 N N . MET A 1 361 ? 27.789 17.649 -5.366 1.00 45.75 361 MET A N 1
ATOM 2811 C CA . MET A 1 361 ? 26.678 16.695 -5.447 1.00 45.75 361 MET A CA 1
ATOM 2812 C C . MET A 1 361 ? 25.298 17.365 -5.620 1.00 45.75 361 MET A C 1
ATOM 2814 O O . MET A 1 361 ? 24.297 16.661 -5.700 1.00 45.75 361 MET A O 1
ATOM 2818 N N . THR A 1 362 ? 25.222 18.703 -5.651 1.00 48.38 362 THR A N 1
ATOM 2819 C CA . THR A 1 362 ? 23.961 19.467 -5.696 1.00 48.38 362 THR A CA 1
ATOM 2820 C C . THR A 1 362 ? 23.974 20.667 -6.658 1.00 48.38 362 THR A C 1
ATOM 2822 O O . THR A 1 362 ? 23.084 21.514 -6.579 1.00 48.38 362 THR A O 1
ATOM 2825 N N . SER A 1 363 ? 24.952 20.784 -7.570 1.00 48.66 363 SER A N 1
ATOM 2826 C CA . SER A 1 363 ? 25.020 21.916 -8.510 1.00 48.66 363 SER A CA 1
ATOM 2827 C C . SER A 1 363 ? 24.305 21.647 -9.842 1.00 48.66 363 SER A C 1
ATOM 2829 O O . SER A 1 363 ? 24.441 20.594 -10.463 1.00 48.66 363 SER A O 1
ATOM 2831 N N . GLN A 1 364 ? 23.571 22.651 -10.329 1.00 47.78 364 GLN A N 1
ATOM 2832 C CA . GLN A 1 364 ? 22.741 22.531 -11.535 1.00 47.78 364 GLN A CA 1
ATOM 2833 C C . GLN A 1 364 ? 23.554 22.370 -12.842 1.00 47.78 364 GLN A C 1
ATOM 2835 O O . GLN A 1 364 ? 23.050 21.835 -13.828 1.00 47.78 364 GLN A O 1
ATOM 2840 N N . GLU A 1 365 ? 24.829 22.776 -12.848 1.00 45.00 365 GLU A N 1
ATOM 2841 C CA . GLU A 1 365 ? 25.765 22.594 -13.976 1.00 45.00 365 GLU A CA 1
ATOM 2842 C C . GLU A 1 365 ? 26.124 21.119 -14.242 1.00 45.00 365 GLU A C 1
ATOM 2844 O O . GLU A 1 365 ? 26.621 20.792 -15.319 1.00 45.00 365 GLU A O 1
ATOM 2849 N N . PHE A 1 366 ? 25.866 20.216 -13.288 1.00 39.25 366 PHE A N 1
ATOM 2850 C CA . PHE A 1 366 ? 25.972 18.769 -13.504 1.00 39.25 366 PHE A CA 1
ATOM 2851 C C . PHE A 1 366 ? 24.721 18.175 -14.181 1.00 39.25 366 PHE A C 1
ATOM 2853 O O . PHE A 1 366 ? 24.779 17.068 -14.706 1.00 39.25 366 PHE A O 1
ATOM 2860 N N . ILE A 1 367 ? 23.598 18.904 -14.185 1.00 43.72 367 ILE A N 1
ATOM 2861 C CA . ILE A 1 367 ? 22.258 18.363 -14.467 1.00 43.72 367 ILE A CA 1
ATOM 2862 C C . ILE A 1 367 ? 21.706 18.829 -15.830 1.00 43.72 367 ILE A C 1
ATOM 2864 O O . ILE A 1 367 ? 21.043 18.064 -16.523 1.00 43.72 367 ILE A O 1
ATOM 2868 N N . ASN A 1 368 ? 21.982 20.068 -16.255 1.00 39.59 368 ASN A N 1
ATOM 2869 C CA . ASN A 1 368 ? 21.201 20.746 -17.310 1.00 39.59 368 ASN A CA 1
ATOM 2870 C C . ASN A 1 368 ? 21.724 20.614 -18.768 1.00 39.59 368 ASN A C 1
ATOM 2872 O O . ASN A 1 368 ? 21.419 21.457 -19.613 1.00 39.59 368 ASN A O 1
ATOM 2876 N N . GLY A 1 369 ? 22.533 19.607 -19.098 1.00 29.19 369 GLY A N 1
ATOM 2877 C CA . GLY A 1 369 ? 23.262 19.561 -20.376 1.00 29.19 369 GLY A CA 1
ATOM 2878 C C . GLY A 1 369 ? 22.581 18.853 -21.563 1.00 29.19 369 GLY A C 1
ATOM 2879 O O . GLY A 1 369 ? 23.097 17.804 -21.931 1.00 29.19 369 GLY A O 1
ATOM 2880 N N . ASN A 1 370 ? 21.498 19.398 -22.167 1.00 28.66 370 ASN A N 1
ATOM 2881 C CA . ASN A 1 370 ? 21.136 19.318 -23.622 1.00 28.66 370 ASN A CA 1
ATOM 2882 C C . ASN A 1 370 ? 19.732 19.918 -23.978 1.00 28.66 370 ASN A C 1
ATOM 2884 O O . ASN A 1 370 ? 18.980 20.298 -23.084 1.00 28.66 370 ASN A O 1
ATOM 2888 N N . LEU A 1 371 ? 19.422 20.096 -25.285 1.00 29.27 371 LEU A N 1
ATOM 2889 C CA . LEU A 1 371 ? 18.457 21.069 -25.891 1.00 29.27 371 LEU A CA 1
ATOM 2890 C C . LEU A 1 371 ? 17.881 20.568 -27.264 1.00 29.27 371 LEU A C 1
ATOM 2892 O O . LEU A 1 371 ? 18.560 19.748 -27.871 1.00 29.27 371 LEU A O 1
ATOM 2896 N N . LYS A 1 372 ? 16.771 21.024 -27.909 1.00 25.59 372 LYS A N 1
ATOM 2897 C CA . LYS A 1 372 ? 15.506 21.734 -27.532 1.00 25.59 372 LYS A CA 1
ATOM 2898 C C . LYS A 1 372 ? 14.420 21.716 -28.666 1.00 25.59 372 LYS A C 1
ATOM 2900 O O . LYS A 1 372 ? 14.782 21.649 -29.832 1.00 25.59 372 LYS A O 1
ATOM 2905 N N . LEU A 1 373 ? 13.142 21.974 -28.300 1.00 23.98 373 LEU A N 1
ATOM 2906 C CA . LEU A 1 373 ? 12.038 22.671 -29.049 1.00 23.98 373 LEU A CA 1
ATOM 2907 C C . LEU A 1 373 ? 11.231 22.052 -30.253 1.00 23.98 373 LEU A C 1
ATOM 2909 O O . LEU A 1 373 ? 11.745 21.927 -31.355 1.00 23.98 373 LEU A O 1
ATOM 2913 N N . ALA A 1 374 ? 9.886 21.975 -30.066 1.00 24.48 374 ALA A N 1
ATOM 2914 C CA . ALA A 1 374 ? 8.796 22.674 -30.830 1.00 24.48 374 ALA A CA 1
ATOM 2915 C C . ALA A 1 374 ? 7.878 22.034 -31.948 1.00 24.48 374 ALA A C 1
ATOM 2917 O O . ALA A 1 374 ? 8.319 21.732 -33.048 1.00 24.48 374 ALA A O 1
ATOM 2918 N N . LEU A 1 375 ? 6.543 22.114 -31.688 1.00 23.19 375 LEU A N 1
ATOM 2919 C CA . LEU A 1 375 ? 5.373 22.524 -32.544 1.00 23.19 375 LEU A CA 1
ATOM 2920 C C . LEU A 1 375 ? 4.522 21.580 -33.476 1.00 23.19 375 LEU A C 1
ATOM 2922 O O . LEU A 1 375 ? 4.819 21.397 -34.648 1.00 23.19 375 LEU A O 1
ATOM 2926 N N . SER A 1 376 ? 3.345 21.182 -32.939 1.00 26.61 376 SER A N 1
ATOM 2927 C CA . SER A 1 376 ? 1.910 21.250 -33.394 1.00 26.61 376 SER A CA 1
ATOM 2928 C C . SER A 1 376 ? 1.335 20.805 -34.791 1.00 26.61 376 SER A C 1
ATOM 2930 O O . SER A 1 376 ? 1.911 21.155 -35.816 1.00 26.61 376 SER A O 1
ATOM 2932 N N . PRO A 1 377 ? 0.113 20.174 -34.858 1.00 46.03 377 PRO A N 1
ATOM 2933 C CA . PRO A 1 377 ? -0.504 19.618 -36.097 1.00 46.03 377 PRO A CA 1
ATOM 2934 C C . PRO A 1 377 ? -2.041 19.872 -36.336 1.00 46.03 377 PRO A C 1
ATOM 2936 O O . PRO A 1 377 ? -2.685 20.652 -35.628 1.00 46.03 377 PRO A O 1
ATOM 2939 N N . GLU A 1 378 ? -2.645 19.109 -37.272 1.00 27.36 378 GLU A N 1
ATOM 2940 C CA . GLU A 1 378 ? -4.094 18.830 -37.513 1.00 27.36 378 GLU A CA 1
ATOM 2941 C C . GLU A 1 378 ? -4.315 17.316 -37.818 1.00 27.36 378 GLU A C 1
ATOM 2943 O O . GLU A 1 378 ? -3.340 16.654 -38.162 1.00 27.36 378 GLU A O 1
ATOM 2948 N N . GLY A 1 379 ? -5.508 16.683 -37.762 1.00 30.22 379 GLY A N 1
ATOM 2949 C CA . GLY A 1 379 ? -6.865 17.123 -37.360 1.00 30.22 379 GLY A CA 1
ATOM 2950 C C . GLY A 1 379 ? -7.999 16.096 -37.691 1.00 30.22 379 GLY A C 1
ATOM 2951 O O . GLY A 1 379 ? -7.752 15.080 -38.329 1.00 30.22 379 GLY A O 1
ATOM 2952 N N . ALA A 1 380 ? -9.247 16.388 -37.273 1.00 23.89 380 ALA A N 1
ATOM 2953 C CA . ALA A 1 380 ? -10.557 15.863 -37.762 1.00 23.89 380 ALA A CA 1
ATOM 2954 C C . ALA A 1 380 ? -10.948 14.340 -37.741 1.00 23.89 380 ALA A C 1
ATOM 2956 O O . ALA A 1 380 ? -11.095 13.714 -38.783 1.00 23.89 380 ALA A O 1
ATOM 2957 N N . GLN A 1 381 ? -11.241 13.808 -36.539 1.00 33.09 381 GLN A N 1
ATOM 2958 C CA . GLN A 1 381 ? -12.507 13.173 -36.033 1.00 33.09 381 GLN A CA 1
ATOM 2959 C C . GLN A 1 381 ? -13.446 12.194 -36.847 1.00 33.09 381 GLN A C 1
ATOM 2961 O O . GLN A 1 381 ? -13.444 12.187 -38.073 1.00 33.09 381 GLN A O 1
ATOM 2966 N N . PRO A 1 382 ? -14.290 11.352 -36.164 1.00 49.94 382 PRO A N 1
ATOM 2967 C CA . PRO A 1 382 ? -14.855 10.084 -36.692 1.00 49.94 382 PRO A CA 1
ATOM 2968 C C . PRO A 1 382 ? -16.388 9.860 -36.440 1.00 49.94 382 PRO A C 1
ATOM 2970 O O . PRO A 1 382 ? -17.138 10.811 -36.238 1.00 49.94 382 PRO A O 1
ATOM 2973 N N . SER A 1 383 ? -16.879 8.598 -36.390 1.00 27.59 383 SER A N 1
ATOM 2974 C CA . SER A 1 383 ? -18.162 8.207 -35.735 1.00 27.59 383 SER A CA 1
ATOM 2975 C C . SER A 1 383 ? -18.257 6.706 -35.311 1.00 27.59 383 SER A C 1
ATOM 2977 O O . SER A 1 383 ? -17.517 5.900 -35.877 1.00 27.59 383 SER A O 1
ATOM 2979 N N . PRO A 1 384 ? -19.124 6.301 -34.336 1.00 38.72 384 PRO A N 1
ATOM 2980 C CA . PRO A 1 384 ? -19.088 4.968 -33.684 1.00 38.72 384 PRO A CA 1
ATOM 2981 C C . PRO A 1 384 ? -20.432 4.177 -33.584 1.00 38.72 384 PRO A C 1
ATOM 2983 O O . PRO A 1 384 ? -21.505 4.702 -33.864 1.00 38.72 384 PRO A O 1
ATOM 2986 N N . ALA A 1 385 ? -20.378 2.926 -33.088 1.00 27.50 385 ALA A N 1
ATOM 2987 C CA . ALA A 1 385 ? -21.503 2.060 -32.652 1.00 27.50 385 ALA A CA 1
ATOM 2988 C C . ALA A 1 385 ? -20.954 0.872 -31.807 1.00 27.50 385 ALA A C 1
ATOM 2990 O O . ALA A 1 385 ? -19.769 0.576 -31.935 1.00 27.50 385 ALA A O 1
ATOM 2991 N N . ALA A 1 386 ? -21.679 0.094 -30.982 1.00 33.00 386 ALA A N 1
ATOM 2992 C CA . ALA A 1 386 ? -22.930 0.236 -30.204 1.00 33.00 386 ALA A CA 1
ATOM 2993 C C . ALA A 1 386 ? -22.937 -0.873 -29.097 1.00 33.00 386 ALA A C 1
ATOM 2995 O O . ALA A 1 386 ? -22.102 -1.774 -29.153 1.00 33.00 386 ALA A O 1
ATOM 2996 N N . GLY A 1 387 ? -23.816 -0.824 -28.078 1.00 30.55 387 GLY A N 1
ATOM 2997 C CA . GLY A 1 387 ? -23.723 -1.680 -26.864 1.00 30.55 387 GLY A CA 1
ATOM 2998 C C . GLY A 1 387 ? -24.964 -2.519 -26.487 1.00 30.55 387 GLY A C 1
ATOM 2999 O O . GLY A 1 387 ? -25.932 -2.593 -27.240 1.00 30.55 387 GLY A O 1
ATOM 3000 N N . ARG A 1 388 ? -24.936 -3.139 -25.292 1.00 34.81 388 ARG A N 1
ATOM 3001 C CA . ARG A 1 388 ? -26.068 -3.838 -24.629 1.00 34.81 388 ARG A CA 1
ATOM 3002 C C . ARG A 1 388 ? -26.300 -3.314 -23.194 1.00 34.81 388 ARG A C 1
ATOM 3004 O O . ARG A 1 388 ? -25.486 -2.551 -22.681 1.00 34.81 388 ARG A O 1
ATOM 3011 N N . ALA A 1 389 ? -27.457 -3.650 -22.616 1.00 33.53 389 ALA A N 1
ATOM 3012 C CA . ALA A 1 389 ? -28.115 -2.909 -21.528 1.00 33.53 389 ALA A CA 1
ATOM 3013 C C . ALA A 1 389 ? -27.630 -3.202 -20.085 1.00 33.53 389 ALA A C 1
ATOM 3015 O O . ALA A 1 389 ? -26.975 -4.209 -19.830 1.00 33.53 389 ALA A O 1
ATOM 3016 N N . HIS A 1 390 ? -28.013 -2.311 -19.160 1.00 36.41 390 HIS A N 1
ATOM 3017 C CA . HIS A 1 390 ? -27.832 -2.379 -17.697 1.00 36.41 390 HIS A CA 1
ATOM 3018 C C . HIS A 1 390 ? -29.196 -2.449 -16.979 1.00 36.41 390 HIS A C 1
ATOM 3020 O O . HIS A 1 390 ? -30.231 -2.245 -17.618 1.00 36.41 390 HIS A O 1
ATOM 3026 N N . ASP A 1 391 ? -29.203 -2.696 -15.662 1.00 36.06 391 ASP A N 1
ATOM 3027 C CA . ASP A 1 391 ? -30.406 -2.517 -14.835 1.00 36.06 391 ASP A CA 1
ATOM 3028 C C . ASP A 1 391 ? -30.749 -1.030 -14.591 1.00 36.06 391 ASP A C 1
ATOM 3030 O O . ASP A 1 391 ? -29.971 -0.129 -14.902 1.00 36.06 391 ASP A O 1
ATOM 3034 N N . GLY A 1 392 ? -31.964 -0.783 -14.096 1.00 40.50 392 GLY A N 1
ATOM 3035 C CA . GLY A 1 392 ? -32.602 0.536 -14.058 1.00 40.50 392 GLY A CA 1
ATOM 3036 C C . GLY A 1 392 ? -32.298 1.422 -12.845 1.00 40.50 392 GLY A C 1
ATOM 3037 O O . GLY A 1 392 ? -33.048 2.371 -12.618 1.00 40.50 392 GLY A O 1
ATOM 3038 N N . ARG A 1 393 ? -31.268 1.136 -12.039 1.00 49.69 393 ARG A N 1
ATOM 3039 C CA . ARG A 1 393 ? -30.796 2.074 -11.003 1.00 49.69 393 ARG A CA 1
ATOM 3040 C C . ARG A 1 393 ? -29.825 3.100 -11.589 1.00 49.69 393 ARG A C 1
ATOM 3042 O O . ARG A 1 393 ? -28.903 2.734 -12.312 1.00 49.69 393 ARG A O 1
ATOM 3049 N N . THR A 1 394 ? -29.986 4.371 -11.218 1.00 55.31 394 THR A N 1
ATOM 3050 C CA . THR A 1 394 ? -28.985 5.417 -11.484 1.00 55.31 394 THR A CA 1
ATOM 3051 C C . THR A 1 394 ? -27.637 4.990 -10.885 1.00 55.31 394 THR A C 1
ATOM 3053 O O . THR A 1 394 ? -27.584 4.746 -9.675 1.00 55.31 394 THR A O 1
ATOM 3056 N N . PRO A 1 395 ? -26.556 4.860 -11.678 1.00 80.00 395 PRO A N 1
ATOM 3057 C CA . PRO A 1 395 ? -25.258 4.440 -11.156 1.00 80.00 395 PRO A CA 1
ATOM 3058 C C . PRO A 1 395 ? -24.703 5.443 -10.139 1.00 80.00 395 PRO A C 1
ATOM 3060 O O . PRO A 1 395 ? -24.796 6.652 -10.351 1.00 80.00 395 PRO A O 1
ATOM 3063 N N . LEU A 1 396 ? -24.038 4.962 -9.083 1.00 89.19 396 LEU A N 1
ATOM 3064 C CA . LEU A 1 396 ? -23.365 5.823 -8.095 1.00 89.19 396 LEU A CA 1
ATOM 3065 C C . LEU A 1 396 ? -22.323 6.745 -8.763 1.00 89.19 396 LEU A C 1
ATOM 3067 O O . LEU A 1 396 ? -22.099 7.870 -8.324 1.00 89.19 396 LEU A O 1
ATOM 3071 N N . ALA A 1 397 ? -21.775 6.301 -9.897 1.00 89.62 397 ALA A N 1
ATOM 3072 C CA . ALA A 1 397 ? -20.960 7.050 -10.845 1.00 89.62 397 ALA A CA 1
ATOM 3073 C C . ALA A 1 397 ? -21.553 8.395 -11.324 1.00 89.62 397 ALA A C 1
ATOM 3075 O O . ALA A 1 397 ? -20.810 9.201 -11.883 1.00 89.62 397 ALA A O 1
ATOM 3076 N N . GLU A 1 398 ? -22.861 8.647 -11.174 1.00 90.00 398 GLU A N 1
ATOM 3077 C CA . GLU A 1 398 ? -23.516 9.941 -11.477 1.00 90.00 398 GLU A CA 1
ATOM 3078 C C . GLU A 1 398 ? -23.500 10.916 -10.295 1.00 90.00 398 GLU A C 1
ATOM 3080 O O . GLU A 1 398 ? -23.757 12.100 -10.484 1.00 90.00 398 GLU A O 1
ATOM 3085 N N . HIS A 1 399 ? -23.139 10.436 -9.104 1.00 92.81 399 HIS A N 1
ATOM 3086 C CA . HIS A 1 399 ? -23.080 11.210 -7.862 1.00 92.81 399 HIS A CA 1
ATOM 3087 C C . HIS A 1 399 ? -21.678 11.222 -7.229 1.00 92.81 399 HIS A C 1
ATOM 3089 O O . HIS A 1 399 ? -21.486 11.809 -6.167 1.00 92.81 399 HIS A O 1
ATOM 3095 N N . LEU A 1 400 ? -20.674 10.609 -7.872 1.00 93.19 400 LEU A N 1
ATOM 3096 C CA . LEU A 1 400 ? -19.281 10.650 -7.412 1.00 93.19 400 LEU A CA 1
ATOM 3097 C C . LEU A 1 400 ? -18.730 12.078 -7.208 1.00 93.19 400 LEU A C 1
ATOM 3099 O O . LEU A 1 400 ? -18.074 12.282 -6.187 1.00 93.19 400 LEU A O 1
ATOM 3103 N N . PRO A 1 401 ? -18.972 13.076 -8.088 1.00 93.12 401 PRO A N 1
ATOM 3104 C CA . PRO A 1 401 ? -18.472 14.437 -7.869 1.00 93.12 401 PRO A CA 1
ATOM 3105 C C . PRO A 1 401 ? -19.041 15.086 -6.599 1.00 93.12 401 PRO A C 1
ATOM 3107 O O . PRO A 1 401 ? -18.326 15.813 -5.914 1.00 93.12 401 PRO A O 1
ATOM 3110 N N . GLU A 1 402 ? -20.300 14.801 -6.267 1.00 93.25 402 GLU A N 1
ATOM 3111 C CA . GLU A 1 402 ? -20.987 15.258 -5.056 1.00 93.25 402 GLU A CA 1
ATOM 3112 C C . GLU A 1 402 ? -20.446 14.529 -3.821 1.00 93.25 402 GLU A C 1
ATOM 3114 O O . GLU A 1 402 ? -19.966 15.178 -2.898 1.00 93.25 402 GLU A O 1
ATOM 3119 N N . LEU A 1 403 ? -20.404 13.191 -3.843 1.00 93.12 403 LEU A N 1
ATOM 3120 C CA . LEU A 1 403 ? -19.881 12.369 -2.741 1.00 93.12 403 LEU A CA 1
ATOM 3121 C C . LEU A 1 403 ? -18.429 12.723 -2.377 1.00 93.12 403 LEU A C 1
ATOM 3123 O O . LEU A 1 403 ? -18.066 12.726 -1.202 1.00 93.12 403 LEU A O 1
ATOM 3127 N N . LEU A 1 404 ? -17.602 13.045 -3.377 1.00 93.88 404 LEU A N 1
ATOM 3128 C CA . LEU A 1 404 ? -16.224 13.505 -3.189 1.00 93.88 404 LEU A CA 1
ATOM 3129 C C . LEU A 1 404 ? -16.149 14.948 -2.664 1.00 93.88 404 LEU A C 1
ATOM 3131 O O . LEU A 1 404 ? -15.305 15.240 -1.817 1.00 93.88 404 LEU A O 1
ATOM 3135 N N . ARG A 1 405 ? -17.036 15.844 -3.121 1.00 92.19 405 ARG A N 1
ATOM 3136 C CA . ARG A 1 405 ? -17.160 17.231 -2.626 1.00 92.19 405 ARG A CA 1
ATOM 3137 C C . ARG A 1 405 ? -17.574 17.273 -1.156 1.00 92.19 405 ARG A C 1
ATOM 3139 O O . ARG A 1 405 ? -17.004 18.056 -0.401 1.00 92.19 405 ARG A O 1
ATOM 3146 N N . ASP A 1 406 ? -18.468 16.375 -0.757 1.00 91.81 406 ASP A N 1
ATOM 3147 C CA . ASP A 1 406 ? -18.922 16.186 0.624 1.00 91.81 406 ASP A CA 1
ATOM 3148 C C . ASP A 1 406 ? -17.932 15.328 1.453 1.00 91.81 406 ASP A C 1
ATOM 3150 O O . ASP A 1 406 ? -18.171 15.012 2.620 1.00 91.81 406 ASP A O 1
ATOM 3154 N N . GLY A 1 407 ? -16.788 14.955 0.863 1.00 86.75 407 GLY A N 1
ATOM 3155 C CA . GLY A 1 407 ? -15.659 14.295 1.523 1.00 86.75 407 GLY A CA 1
ATOM 3156 C C . GLY A 1 407 ? -15.854 12.812 1.853 1.00 86.75 407 GLY A C 1
ATOM 3157 O O . GLY A 1 407 ? -14.983 12.233 2.501 1.00 86.75 407 GLY A O 1
ATOM 3158 N N . LEU A 1 408 ? -16.966 12.191 1.436 1.00 86.81 408 LEU A N 1
ATOM 3159 C CA . LEU A 1 408 ? -17.312 10.778 1.655 1.00 86.81 408 LEU A CA 1
ATOM 3160 C C . LEU A 1 408 ? -17.039 10.312 3.101 1.00 86.81 408 LEU A C 1
ATOM 3162 O O . LEU A 1 408 ? -16.091 9.572 3.365 1.00 86.81 408 LEU A O 1
ATOM 3166 N N . ASN A 1 409 ? -17.832 10.792 4.064 1.00 84.44 409 ASN A N 1
ATOM 3167 C CA . ASN A 1 409 ? -17.641 10.534 5.505 1.00 84.44 409 ASN A CA 1
ATOM 3168 C C . ASN A 1 409 ? -16.239 10.925 6.041 1.00 84.44 409 ASN A C 1
ATOM 3170 O O . ASN A 1 409 ? -15.781 10.399 7.056 1.00 84.44 409 ASN A O 1
ATOM 3174 N N . GLY A 1 410 ? -15.545 11.846 5.364 1.00 88.31 410 GLY A N 1
ATOM 3175 C CA . GLY A 1 410 ? -14.182 12.271 5.691 1.00 88.31 410 GLY A CA 1
ATOM 3176 C C . GLY A 1 410 ? -13.072 11.354 5.160 1.00 88.31 410 GLY A C 1
ATOM 3177 O O . GLY A 1 410 ? -11.910 11.558 5.523 1.00 88.31 410 GLY A O 1
ATOM 3178 N N . LEU A 1 411 ? -13.392 10.364 4.313 1.00 93.81 411 LEU A N 1
ATOM 3179 C CA . LEU A 1 411 ? -12.389 9.560 3.604 1.00 93.81 411 LEU A CA 1
ATOM 3180 C C . LEU A 1 411 ? -11.583 10.392 2.605 1.00 93.81 411 LEU A C 1
ATOM 3182 O O . LEU A 1 411 ? -10.391 10.138 2.453 1.00 93.81 411 LEU A O 1
ATOM 3186 N N . PHE A 1 412 ? -12.204 11.374 1.948 1.00 96.38 412 PHE A N 1
ATOM 3187 C CA . PHE A 1 412 ? -11.555 12.228 0.955 1.00 96.38 412 PHE A CA 1
ATOM 3188 C C . PHE A 1 412 ? -11.439 13.681 1.428 1.00 96.38 412 PHE A C 1
ATOM 3190 O O . PHE A 1 412 ? -12.301 14.199 2.137 1.00 96.38 412 PHE A O 1
ATOM 3197 N N . VAL A 1 413 ? -10.369 14.357 1.003 1.00 95.75 413 VAL A N 1
ATOM 3198 C CA . VAL A 1 413 ? -10.175 15.805 1.172 1.00 95.75 413 VAL A CA 1
ATOM 3199 C C . VAL A 1 413 ? -9.889 16.458 -0.184 1.00 95.75 413 VAL A C 1
ATOM 3201 O O . VAL A 1 413 ? -9.051 15.946 -0.930 1.00 95.75 413 VAL A O 1
ATOM 3204 N N . PRO A 1 414 ? -10.540 17.588 -0.519 1.00 96.88 414 PRO A N 1
ATOM 3205 C CA . PRO A 1 414 ? -10.206 18.352 -1.713 1.00 96.88 414 PRO A CA 1
ATOM 3206 C C . PRO A 1 414 ? -8.830 19.019 -1.575 1.00 96.88 414 PRO A C 1
ATOM 3208 O O . PRO A 1 414 ? -8.507 19.622 -0.552 1.00 96.88 414 PRO A O 1
ATOM 3211 N N . SER A 1 415 ? -8.043 18.958 -2.644 1.00 96.88 415 SER A N 1
ATOM 3212 C CA . SER A 1 415 ? -6.806 19.707 -2.839 1.00 96.88 415 SER A CA 1
ATOM 3213 C C . SER A 1 415 ? -6.872 20.380 -4.206 1.00 96.88 415 SER A C 1
ATOM 3215 O O . SER A 1 415 ? -6.975 19.710 -5.236 1.00 96.88 415 SER A O 1
ATOM 3217 N N . THR A 1 416 ? -6.878 21.710 -4.211 1.00 97.38 416 THR A N 1
ATOM 3218 C CA . THR A 1 416 ? -6.931 22.517 -5.434 1.00 97.38 416 THR A CA 1
ATOM 3219 C C . THR A 1 416 ? -5.522 22.920 -5.838 1.00 97.38 416 THR A C 1
ATOM 3221 O O . THR A 1 416 ? -4.813 23.559 -5.060 1.00 97.38 416 THR A O 1
ATOM 3224 N N . ASP A 1 417 ? -5.118 22.572 -7.057 1.00 96.81 417 ASP A N 1
ATOM 3225 C CA . ASP A 1 417 ? -3.844 23.007 -7.618 1.00 96.81 417 ASP A CA 1
ATOM 3226 C C . ASP A 1 417 ? -3.850 24.540 -7.817 1.00 96.81 417 ASP A C 1
ATOM 3228 O O . ASP A 1 417 ? -4.725 25.070 -8.511 1.00 96.81 417 ASP A O 1
ATOM 3232 N N . PRO A 1 418 ? -2.892 25.283 -7.229 1.00 94.94 418 PRO A N 1
ATOM 3233 C CA . PRO A 1 418 ? -2.964 26.742 -7.131 1.00 94.94 418 PRO A CA 1
ATOM 3234 C C . PRO A 1 418 ? -2.674 27.477 -8.448 1.00 94.94 418 PRO A C 1
ATOM 3236 O O . PRO A 1 418 ? -2.797 28.699 -8.497 1.00 94.94 418 PRO A O 1
ATOM 3239 N N . THR A 1 419 ? -2.263 26.772 -9.507 1.00 93.69 419 THR A N 1
ATOM 3240 C CA . THR A 1 419 ? -1.962 27.361 -10.823 1.00 93.69 419 THR A CA 1
ATOM 3241 C C . THR A 1 419 ? -3.079 27.112 -11.834 1.00 93.69 419 THR A C 1
ATOM 3243 O O . THR A 1 419 ? -3.390 27.994 -12.630 1.00 93.69 419 THR A O 1
ATOM 3246 N N . SER A 1 420 ? -3.695 25.930 -11.802 1.00 95.44 420 SER A N 1
ATOM 3247 C CA . SER A 1 420 ? -4.775 25.534 -12.716 1.00 95.44 420 SER A CA 1
ATOM 3248 C C . SER A 1 420 ? -6.185 25.762 -12.162 1.00 95.44 420 SER A C 1
ATOM 3250 O O . SER A 1 420 ? -7.131 25.861 -12.941 1.00 95.44 420 SER A O 1
ATOM 3252 N N . GLY A 1 421 ? -6.347 25.808 -10.835 1.00 96.81 421 GLY A N 1
ATOM 3253 C CA . GLY A 1 421 ? -7.656 25.787 -10.178 1.00 96.81 421 GLY A CA 1
ATOM 3254 C C . GLY A 1 421 ? -8.357 24.420 -10.214 1.00 96.81 421 GLY A C 1
ATOM 3255 O O . GLY A 1 421 ? -9.506 24.320 -9.785 1.00 96.81 421 GLY A O 1
ATOM 3256 N N . VAL A 1 422 ? -7.700 23.364 -10.711 1.00 97.88 422 VAL A N 1
ATOM 3257 C CA . VAL A 1 422 ? -8.259 22.005 -10.725 1.00 97.88 422 VAL A CA 1
ATOM 3258 C C . VAL A 1 422 ? -8.250 21.428 -9.310 1.00 97.88 422 VAL A C 1
ATOM 3260 O O . VAL A 1 422 ? -7.214 21.385 -8.651 1.00 97.88 422 VAL A O 1
ATOM 3263 N N . THR A 1 423 ? -9.408 20.952 -8.849 1.00 98.00 423 THR A N 1
ATOM 3264 C CA . THR A 1 423 ? -9.547 20.271 -7.554 1.00 98.00 423 THR A CA 1
ATOM 3265 C C . THR A 1 423 ? -9.523 18.761 -7.731 1.00 98.00 423 THR A C 1
ATOM 3267 O O . THR A 1 423 ? -10.426 18.189 -8.344 1.00 98.00 423 THR A O 1
ATOM 3270 N N . SER A 1 424 ? -8.518 18.133 -7.128 1.00 98.25 424 SER A N 1
ATOM 3271 C CA . SER A 1 424 ? -8.411 16.685 -6.961 1.00 98.25 424 SER A CA 1
ATOM 3272 C C . SER A 1 424 ? -8.806 16.294 -5.536 1.00 98.25 424 SER A C 1
ATOM 3274 O O . SER A 1 424 ? -8.669 17.082 -4.603 1.00 98.25 424 SER A O 1
ATOM 3276 N N . TYR A 1 425 ? -9.294 15.075 -5.352 1.00 98.06 425 TYR A N 1
ATOM 3277 C CA . TYR A 1 425 ? -9.757 14.551 -4.071 1.00 98.06 425 TYR A CA 1
ATOM 3278 C C . TYR A 1 425 ? -8.797 13.464 -3.598 1.00 98.06 425 TYR A C 1
ATOM 3280 O O . TYR A 1 425 ? -8.638 12.437 -4.255 1.00 98.06 425 TYR A O 1
ATOM 3288 N N . LEU A 1 426 ? -8.131 13.720 -2.475 1.00 97.44 426 LEU A N 1
ATOM 3289 C CA . LEU A 1 426 ? -7.063 12.898 -1.908 1.00 97.44 426 LEU A CA 1
ATOM 3290 C C . LEU A 1 426 ? -7.655 11.956 -0.857 1.00 97.44 426 LEU A C 1
ATOM 3292 O O . LEU A 1 426 ? -8.429 12.410 -0.009 1.00 97.44 426 LEU A O 1
ATOM 3296 N N . LEU A 1 427 ? -7.288 10.675 -0.889 1.00 96.38 427 LEU A N 1
ATOM 3297 C CA . LEU A 1 427 ? -7.749 9.667 0.066 1.00 96.38 427 LEU A CA 1
ATOM 3298 C C . LEU A 1 427 ? -7.064 9.868 1.431 1.00 96.38 427 LEU A C 1
ATOM 3300 O O . LEU A 1 427 ? -6.029 9.294 1.731 1.00 96.38 427 LEU A O 1
ATOM 3304 N N . ARG A 1 428 ? -7.660 10.693 2.294 1.00 85.94 428 ARG A N 1
ATOM 3305 C CA . ARG A 1 428 ? -7.104 11.091 3.599 1.00 85.94 428 ARG A CA 1
ATOM 3306 C C . ARG A 1 428 ? -6.889 9.923 4.566 1.00 85.94 428 ARG A C 1
ATOM 3308 O O . ARG A 1 428 ? -6.055 10.019 5.467 1.00 85.94 428 ARG A O 1
ATOM 3315 N N . ARG A 1 429 ? -7.693 8.863 4.463 1.00 88.56 429 ARG A N 1
ATOM 3316 C CA . ARG A 1 429 ? -7.590 7.695 5.345 1.00 88.56 429 ARG A CA 1
ATOM 3317 C C . ARG A 1 429 ? -6.634 6.676 4.733 1.00 88.56 429 ARG A C 1
ATOM 3319 O O . ARG A 1 429 ? -6.893 6.167 3.650 1.00 88.56 429 ARG A O 1
ATOM 3326 N N . SER A 1 430 ? -5.577 6.330 5.457 1.00 92.00 430 SER A N 1
ATOM 3327 C CA . SER A 1 430 ? -4.611 5.323 5.013 1.00 92.00 430 SER A CA 1
ATOM 3328 C C . SER A 1 430 ? -5.061 3.903 5.380 1.00 92.00 430 SER A C 1
ATOM 3330 O O . SER A 1 430 ? -5.378 3.623 6.538 1.00 92.00 430 SER A O 1
ATOM 3332 N N . ALA A 1 431 ? -5.062 2.996 4.403 1.00 94.38 431 ALA A N 1
ATOM 3333 C CA . ALA A 1 431 ? -5.221 1.552 4.588 1.00 94.38 431 ALA A CA 1
ATOM 3334 C C . ALA A 1 431 ? -3.893 0.855 4.936 1.00 94.38 431 ALA A C 1
ATOM 3336 O O . ALA A 1 431 ? -3.902 -0.210 5.556 1.00 94.38 431 ALA A O 1
ATOM 3337 N N . ALA A 1 432 ? -2.764 1.455 4.552 1.00 95.50 432 ALA A N 1
ATOM 3338 C CA . ALA A 1 432 ? -1.403 1.022 4.862 1.00 95.50 432 ALA A CA 1
ATOM 3339 C C . ALA A 1 432 ? -0.451 2.242 4.903 1.00 95.50 432 ALA A C 1
ATOM 3341 O O . ALA A 1 432 ? -0.831 3.310 4.425 1.00 95.50 432 ALA A O 1
ATOM 3342 N N . PRO A 1 433 ? 0.779 2.124 5.449 1.00 93.00 433 PRO A N 1
ATOM 3343 C CA . PRO A 1 433 ? 1.746 3.229 5.517 1.00 93.00 433 PRO A CA 1
ATOM 3344 C C . PRO A 1 433 ? 2.191 3.807 4.165 1.00 93.00 433 PRO A C 1
ATOM 3346 O O . PRO A 1 433 ? 2.702 4.921 4.133 1.00 93.00 433 PRO A O 1
ATOM 3349 N N . LEU A 1 434 ? 2.030 3.051 3.077 1.00 94.12 434 LEU A N 1
ATOM 3350 C CA . LEU A 1 434 ? 2.077 3.539 1.700 1.00 94.12 434 LEU A CA 1
ATOM 3351 C C . LEU A 1 434 ? 0.844 3.003 0.973 1.00 94.12 434 LEU A C 1
ATOM 3353 O O . LEU A 1 434 ? 0.567 1.799 1.058 1.00 94.12 434 LEU A O 1
ATOM 3357 N N . GLN A 1 435 ? 0.148 3.859 0.228 1.00 96.31 435 GLN A N 1
ATOM 3358 C CA . GLN A 1 435 ? -0.966 3.448 -0.623 1.00 96.31 435 GLN A CA 1
ATOM 3359 C C . GLN A 1 435 ? -0.937 4.201 -1.957 1.00 96.31 435 GLN A C 1
ATOM 3361 O O . GLN A 1 435 ? -0.436 5.313 -2.022 1.00 96.31 435 GLN A O 1
ATOM 3366 N N . GLN A 1 436 ? -1.375 3.587 -3.054 1.00 95.75 436 GLN A N 1
ATOM 3367 C CA . GLN A 1 436 ? -1.183 4.172 -4.392 1.00 95.75 436 GLN A CA 1
ATOM 3368 C C . GLN A 1 436 ? -2.163 3.602 -5.423 1.00 95.75 436 GLN A C 1
ATOM 3370 O O . GLN A 1 436 ? -2.790 2.564 -5.179 1.00 95.75 436 GLN A O 1
ATOM 3375 N N . SER A 1 437 ? -2.308 4.271 -6.572 1.00 97.19 437 SER A N 1
ATOM 3376 C CA . SER A 1 437 ? -3.174 3.785 -7.650 1.00 97.19 437 SER A CA 1
ATOM 3377 C C . SER A 1 437 ? -2.619 2.514 -8.301 1.00 97.19 437 SER A C 1
ATOM 3379 O O . SER A 1 437 ? -1.461 2.136 -8.114 1.00 97.19 437 SER A O 1
ATOM 3381 N N . PHE A 1 438 ? -3.458 1.850 -9.096 1.00 97.56 438 PHE A N 1
ATOM 3382 C CA . PHE A 1 438 ? -3.006 0.760 -9.958 1.00 97.56 438 PHE A CA 1
ATOM 3383 C C . PHE A 1 438 ? -2.075 1.287 -11.066 1.00 97.56 438 PHE A C 1
ATOM 3385 O O . PHE A 1 438 ? -1.970 2.497 -11.289 1.00 97.56 438 PHE A O 1
ATOM 3392 N N . TYR A 1 439 ? -1.402 0.375 -11.775 1.00 96.81 439 TYR A N 1
ATOM 3393 C CA . TYR A 1 439 ? -0.638 0.736 -12.971 1.00 96.81 439 TYR A CA 1
ATOM 3394 C C . TYR A 1 439 ? -1.598 1.242 -14.060 1.00 96.81 439 TYR A C 1
ATOM 3396 O O . TYR A 1 439 ? -2.689 0.695 -14.224 1.00 96.81 439 TYR A O 1
ATOM 3404 N N . PHE A 1 440 ? -1.199 2.269 -14.813 1.00 96.62 440 PHE A N 1
ATOM 3405 C CA . PHE A 1 440 ? -2.103 3.086 -15.644 1.00 96.62 440 PHE A CA 1
ATOM 3406 C C . PHE A 1 440 ? -2.838 2.340 -16.780 1.00 96.62 440 PHE A C 1
ATOM 3408 O O . PHE A 1 440 ? -3.757 2.897 -17.386 1.00 96.62 440 PHE A O 1
ATOM 3415 N N . THR A 1 441 ? -2.434 1.102 -17.082 1.00 95.50 441 THR A N 1
ATOM 3416 C CA . THR A 1 441 ? -3.063 0.218 -18.077 1.00 95.50 441 THR A CA 1
ATOM 3417 C C . THR A 1 441 ? -4.218 -0.622 -17.518 1.00 95.50 441 THR A C 1
ATOM 3419 O O . THR A 1 441 ? -4.942 -1.236 -18.302 1.00 95.50 441 THR A O 1
ATOM 3422 N N . GLN A 1 442 ? -4.415 -0.660 -16.193 1.00 96.31 442 GLN A N 1
ATOM 3423 C CA . GLN A 1 442 ? -5.375 -1.557 -15.541 1.00 96.31 442 GLN A CA 1
ATOM 3424 C C . GLN A 1 442 ? -6.623 -0.854 -14.983 1.00 96.31 442 GLN A C 1
ATOM 3426 O O . GLN A 1 442 ? -6.540 0.276 -14.492 1.00 96.31 442 GLN A O 1
ATOM 3431 N N . PRO A 1 443 ? -7.792 -1.526 -14.993 1.00 96.88 443 PRO A N 1
ATOM 3432 C CA . PRO A 1 443 ? -8.967 -1.057 -14.275 1.00 96.88 443 PRO A CA 1
ATOM 3433 C C . PRO A 1 443 ? -8.772 -1.234 -12.764 1.00 96.88 443 PRO A C 1
ATOM 3435 O O . PRO A 1 443 ? -8.393 -2.312 -12.301 1.00 96.88 443 PRO A O 1
ATOM 3438 N N . CYS A 1 444 ? -9.088 -0.190 -11.999 1.00 97.81 444 CYS A N 1
ATOM 3439 C CA . CYS A 1 444 ? -9.134 -0.231 -10.534 1.00 97.81 444 CYS A CA 1
ATOM 3440 C C . CYS A 1 444 ? -10.513 0.119 -9.950 1.00 97.81 444 CYS A C 1
ATOM 3442 O O . CYS A 1 444 ? -10.757 -0.153 -8.777 1.00 97.81 444 CYS A O 1
ATOM 3444 N N . TRP A 1 445 ? -11.426 0.690 -10.746 1.00 97.88 445 TRP A N 1
ATOM 3445 C CA . TRP A 1 445 ? -12.745 1.145 -10.289 1.00 97.88 445 TRP A CA 1
ATOM 3446 C C . TRP A 1 445 ? -13.876 0.366 -10.972 1.00 97.88 445 TRP A C 1
ATOM 3448 O O . TRP A 1 445 ? -13.895 0.243 -12.200 1.00 97.88 445 TRP A O 1
ATOM 3458 N N . SER A 1 446 ? -14.850 -0.118 -10.198 1.00 97.06 446 SER A N 1
ATOM 3459 C CA . SER A 1 446 ? -16.102 -0.652 -10.738 1.00 97.06 446 SER A CA 1
ATOM 3460 C C . SER A 1 446 ? -16.883 0.408 -11.526 1.00 97.06 446 SER A C 1
ATOM 3462 O O . SER A 1 446 ? -16.863 1.603 -11.224 1.00 97.06 446 SER A O 1
ATOM 3464 N N . ARG A 1 447 ? -17.589 -0.039 -12.567 1.00 94.25 447 ARG A N 1
ATOM 3465 C CA . ARG A 1 447 ? -18.298 0.801 -13.543 1.00 94.25 447 ARG A CA 1
ATOM 3466 C C . ARG A 1 447 ? -19.494 1.544 -12.953 1.00 94.25 447 ARG A C 1
ATOM 3468 O O . ARG A 1 447 ? -19.852 2.616 -13.431 1.00 94.25 447 ARG A O 1
ATOM 3475 N N . ASP A 1 448 ? -20.111 0.969 -11.927 1.00 93.81 448 ASP A N 1
ATOM 3476 C CA . ASP A 1 448 ? -21.178 1.603 -11.154 1.00 93.81 448 ASP A CA 1
ATOM 3477 C C . ASP A 1 448 ? -20.666 2.737 -10.250 1.00 93.81 448 ASP A C 1
ATOM 3479 O O . ASP A 1 448 ? -21.476 3.503 -9.736 1.00 93.81 448 ASP A O 1
ATOM 3483 N N . GLY A 1 449 ? -19.345 2.864 -10.077 1.00 95.44 449 GLY A N 1
ATOM 3484 C CA . GLY A 1 449 ? -18.683 3.835 -9.213 1.00 95.44 449 GLY A CA 1
ATOM 3485 C C . GLY A 1 449 ? -18.531 3.404 -7.751 1.00 95.44 449 GLY A C 1
ATOM 3486 O O . GLY A 1 449 ? -17.921 4.153 -6.989 1.00 95.44 449 GLY A O 1
ATOM 3487 N N . ARG A 1 450 ? -19.035 2.234 -7.328 1.00 95.69 450 ARG A N 1
ATOM 3488 C CA . ARG A 1 450 ? -19.056 1.856 -5.902 1.00 95.69 450 ARG A CA 1
ATOM 3489 C C . ARG A 1 450 ? -17.695 1.445 -5.342 1.00 95.69 450 ARG A C 1
ATOM 3491 O O . ARG A 1 450 ? -17.380 1.853 -4.230 1.00 95.69 450 ARG A O 1
ATOM 3498 N N . PHE A 1 451 ? -16.896 0.668 -6.067 1.00 97.81 451 PHE A N 1
ATOM 3499 C CA . PHE A 1 451 ? -15.689 0.029 -5.534 1.00 97.81 451 PHE A CA 1
ATOM 3500 C C . PHE A 1 451 ? -14.425 0.522 -6.237 1.00 97.81 451 PHE A C 1
ATOM 3502 O O . PHE A 1 451 ? -14.241 0.264 -7.426 1.00 97.81 451 PHE A O 1
ATOM 3509 N N . LEU A 1 452 ? -13.539 1.191 -5.497 1.00 98.31 452 LEU A N 1
ATOM 3510 C CA . LEU A 1 452 ? -12.221 1.624 -5.974 1.00 98.31 452 LEU A CA 1
ATOM 3511 C C . LEU A 1 452 ? -11.124 0.850 -5.242 1.00 98.31 452 LEU A C 1
ATOM 3513 O O . LEU A 1 452 ? -10.946 1.007 -4.035 1.00 98.31 452 LEU A O 1
ATOM 3517 N N . TRP A 1 453 ? -10.382 0.033 -5.980 1.00 98.69 453 TRP A N 1
ATOM 3518 C CA . TRP A 1 453 ? -9.243 -0.722 -5.475 1.00 98.69 453 TRP A CA 1
ATOM 3519 C C . TRP A 1 453 ? -7.945 0.085 -5.552 1.00 98.69 453 TRP A C 1
ATOM 3521 O O . TRP A 1 453 ? -7.731 0.879 -6.469 1.00 98.69 453 TRP A O 1
ATOM 3531 N N . LEU A 1 454 ? -7.056 -0.149 -4.589 1.00 98.31 454 LEU A N 1
ATOM 3532 C CA . LEU A 1 454 ? -5.759 0.512 -4.491 1.00 98.31 454 LEU A CA 1
ATOM 3533 C C . LEU A 1 454 ? -4.696 -0.410 -3.887 1.00 98.31 454 LEU A C 1
ATOM 3535 O O . LEU A 1 454 ? -5.012 -1.379 -3.193 1.00 98.31 454 LEU A O 1
ATOM 3539 N N . TYR A 1 455 ? -3.427 -0.111 -4.156 1.00 98.00 455 TYR A N 1
ATOM 3540 C CA . TYR A 1 455 ? -2.305 -0.846 -3.576 1.00 98.00 455 TYR A CA 1
ATOM 3541 C C . TYR A 1 455 ? -2.034 -0.397 -2.146 1.00 98.00 455 TYR A C 1
ATOM 3543 O O . TYR A 1 455 ? -2.242 0.760 -1.791 1.00 98.00 455 TYR A O 1
ATOM 3551 N N . CYS A 1 456 ? -1.496 -1.317 -1.356 1.00 97.44 456 CYS A N 1
ATOM 3552 C CA . CYS A 1 456 ? -1.050 -1.123 0.013 1.00 97.44 456 CYS A CA 1
ATOM 3553 C C . CYS A 1 456 ? 0.331 -1.764 0.198 1.00 97.44 456 CYS A C 1
ATOM 3555 O O . CYS A 1 456 ? 0.576 -2.882 -0.261 1.00 97.44 456 CYS A O 1
ATOM 3557 N N . ALA A 1 457 ? 1.236 -1.073 0.889 1.00 95.69 457 ALA A N 1
ATOM 3558 C CA . ALA A 1 457 ? 2.545 -1.606 1.259 1.00 95.69 457 ALA A CA 1
ATOM 3559 C C . ALA A 1 457 ? 2.913 -1.240 2.703 1.00 95.69 457 ALA A C 1
ATOM 3561 O O . ALA A 1 457 ? 2.491 -0.212 3.235 1.00 95.69 457 ALA A O 1
ATOM 3562 N N . HIS A 1 458 ? 3.724 -2.090 3.333 1.00 93.69 458 HIS A N 1
ATOM 3563 C CA . HIS A 1 458 ? 4.084 -2.010 4.749 1.00 93.69 458 HIS A CA 1
ATOM 3564 C C . HIS A 1 458 ? 5.616 -2.009 4.913 1.00 93.69 458 HIS A C 1
ATOM 3566 O O . HIS A 1 458 ? 6.177 -3.029 5.321 1.00 93.69 458 HIS A O 1
ATOM 3572 N N . PRO A 1 459 ? 6.309 -0.892 4.597 1.00 91.12 459 PRO A N 1
ATOM 3573 C CA . PRO A 1 459 ? 7.769 -0.829 4.583 1.00 91.12 459 PRO A CA 1
ATOM 3574 C C . PRO A 1 459 ? 8.430 -1.387 5.855 1.00 91.12 459 PRO A C 1
ATOM 3576 O O . PRO A 1 459 ? 7.984 -1.048 6.958 1.00 91.12 459 PRO A O 1
ATOM 3579 N N . PRO A 1 460 ? 9.494 -2.209 5.728 1.00 89.50 460 PRO A N 1
ATOM 3580 C CA . PRO A 1 460 ? 10.249 -2.513 4.500 1.00 89.50 460 PRO A CA 1
ATOM 3581 C C . PRO A 1 460 ? 9.619 -3.566 3.559 1.00 89.50 460 PRO A C 1
ATOM 3583 O O . PRO A 1 460 ? 10.217 -3.894 2.537 1.00 89.50 460 PRO A O 1
ATOM 3586 N N . SER A 1 461 ? 8.437 -4.099 3.879 1.00 87.62 461 SER A N 1
ATOM 3587 C CA . SER A 1 461 ? 7.741 -5.115 3.077 1.00 87.62 461 SER A CA 1
ATOM 3588 C C . SER A 1 461 ? 6.768 -4.513 2.055 1.00 87.62 461 SER A C 1
ATOM 3590 O O . SER A 1 461 ? 6.170 -3.458 2.272 1.00 87.62 461 SER A O 1
ATOM 3592 N N . GLY A 1 462 ? 6.541 -5.234 0.956 1.00 85.88 462 GLY A N 1
ATOM 3593 C CA . GLY A 1 462 ? 5.567 -4.860 -0.073 1.00 85.88 462 GLY A CA 1
ATOM 3594 C C . GLY A 1 462 ? 6.121 -3.988 -1.193 1.00 85.88 462 GLY A C 1
ATOM 3595 O O . GLY A 1 462 ? 5.500 -3.006 -1.587 1.00 85.88 462 GLY A O 1
ATOM 3596 N N . SER A 1 463 ? 7.293 -4.357 -1.708 1.00 92.00 463 SER A N 1
ATOM 3597 C CA . SER A 1 463 ? 7.882 -3.765 -2.913 1.00 92.00 463 SER A CA 1
ATOM 3598 C C . SER A 1 463 ? 6.991 -3.948 -4.149 1.00 92.00 463 SER A C 1
ATOM 3600 O O . SER A 1 463 ? 6.187 -4.876 -4.216 1.00 92.00 463 SER A O 1
ATOM 3602 N N . ALA A 1 464 ? 7.205 -3.145 -5.190 1.00 88.81 464 ALA A N 1
ATOM 3603 C CA . ALA A 1 464 ? 6.502 -3.265 -6.464 1.00 88.81 464 ALA A CA 1
ATOM 3604 C C . ALA A 1 464 ? 6.591 -4.672 -7.087 1.00 88.81 464 ALA A C 1
ATOM 3606 O O . ALA A 1 464 ? 5.646 -5.109 -7.736 1.00 88.81 464 ALA A O 1
ATOM 3607 N N . ARG A 1 465 ? 7.699 -5.386 -6.847 1.00 88.56 465 ARG A N 1
ATOM 3608 C CA . ARG A 1 465 ? 7.950 -6.736 -7.373 1.00 88.56 465 ARG A CA 1
ATOM 3609 C C . ARG A 1 465 ? 7.315 -7.853 -6.541 1.00 88.56 465 ARG A C 1
ATOM 3611 O O . ARG A 1 465 ? 7.084 -8.935 -7.076 1.00 88.56 465 ARG A O 1
ATOM 3618 N N . ASP A 1 466 ? 7.096 -7.633 -5.242 1.00 89.12 466 ASP A N 1
ATOM 3619 C CA . ASP A 1 466 ? 6.608 -8.666 -4.320 1.00 89.12 466 ASP A CA 1
ATOM 3620 C C . ASP A 1 466 ? 6.076 -8.108 -2.987 1.00 89.12 466 ASP A C 1
ATOM 3622 O O . ASP A 1 466 ? 6.697 -7.238 -2.360 1.00 89.12 466 ASP A O 1
ATOM 3626 N N . GLY A 1 467 ? 4.966 -8.690 -2.527 1.00 90.25 467 GLY A N 1
ATOM 3627 C CA . GLY A 1 467 ? 4.389 -8.519 -1.192 1.00 90.25 467 GLY A CA 1
ATOM 3628 C C . GLY A 1 467 ? 3.447 -7.325 -1.005 1.00 90.25 467 GLY A C 1
ATOM 3629 O O . GLY A 1 467 ? 3.058 -7.057 0.132 1.00 90.25 467 GLY A O 1
ATOM 3630 N N . ARG A 1 468 ? 3.105 -6.571 -2.062 1.00 95.75 468 ARG A N 1
ATOM 3631 C CA . ARG A 1 468 ? 2.039 -5.550 -1.975 1.00 95.75 468 ARG A CA 1
ATOM 3632 C C . ARG A 1 468 ? 0.707 -6.240 -1.680 1.00 95.75 468 ARG A C 1
ATOM 3634 O O . ARG A 1 468 ? 0.480 -7.346 -2.161 1.00 95.75 468 ARG A O 1
ATOM 3641 N N . THR A 1 469 ? -0.167 -5.586 -0.923 1.00 97.56 469 THR A N 1
ATOM 3642 C CA . THR A 1 469 ? -1.556 -6.015 -0.689 1.00 97.56 469 THR A CA 1
ATOM 3643 C C . THR A 1 469 ? -2.523 -5.034 -1.345 1.00 97.56 469 THR A C 1
ATOM 3645 O O . THR A 1 469 ? -2.111 -4.000 -1.877 1.00 97.56 469 THR A O 1
ATOM 3648 N N . LEU A 1 470 ? -3.813 -5.354 -1.324 1.00 98.31 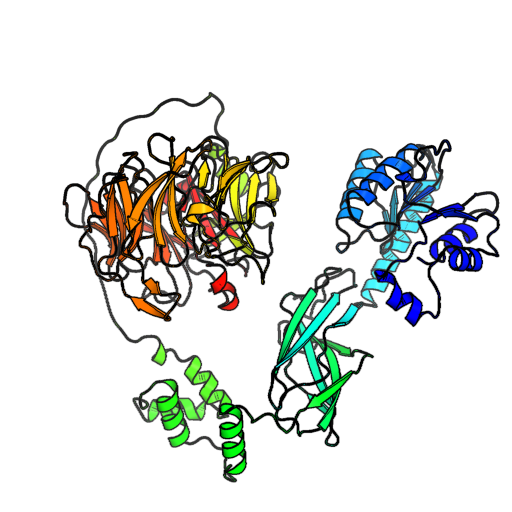470 LEU A N 1
ATOM 3649 C CA . LEU A 1 470 ? -4.883 -4.530 -1.868 1.00 98.31 470 LEU A CA 1
ATOM 3650 C C . LEU A 1 470 ? -5.800 -4.021 -0.759 1.00 98.31 470 LEU A C 1
ATOM 3652 O O . LEU A 1 470 ? -6.078 -4.717 0.219 1.00 98.31 470 LEU A O 1
ATOM 3656 N N . ALA A 1 471 ? -6.322 -2.819 -0.967 1.00 98.38 471 ALA A N 1
ATOM 3657 C CA . ALA A 1 471 ? -7.465 -2.294 -0.241 1.00 98.38 471 ALA A CA 1
ATOM 3658 C C . ALA A 1 471 ? -8.573 -1.890 -1.220 1.00 98.38 471 ALA A C 1
ATOM 3660 O O . ALA A 1 471 ? -8.312 -1.696 -2.410 1.00 98.38 471 ALA A O 1
ATOM 3661 N N . VAL A 1 472 ? -9.797 -1.747 -0.712 1.00 98.38 472 VAL A N 1
ATOM 3662 C CA . VAL A 1 472 ? -10.949 -1.225 -1.458 1.00 98.38 472 VAL A CA 1
ATOM 3663 C C . VAL A 1 472 ? -11.614 -0.085 -0.689 1.00 98.38 472 VAL A C 1
ATOM 3665 O O . VAL A 1 472 ? -11.802 -0.178 0.528 1.00 98.38 472 VAL A O 1
ATOM 3668 N N . VAL A 1 473 ? -11.978 0.982 -1.400 1.00 98.12 473 VAL A N 1
ATOM 3669 C CA . VAL A 1 473 ? -12.950 1.987 -0.953 1.00 98.12 473 VAL A CA 1
ATOM 3670 C C . VAL A 1 473 ? -14.329 1.569 -1.452 1.00 98.12 473 VAL A C 1
ATOM 3672 O O . VAL A 1 473 ? -14.502 1.369 -2.655 1.00 98.12 473 VAL A O 1
ATOM 3675 N N . ASP A 1 474 ? -15.307 1.493 -0.553 1.00 96.50 474 ASP A N 1
ATOM 3676 C CA . ASP A 1 474 ? -16.725 1.386 -0.904 1.00 96.50 474 ASP A CA 1
ATOM 3677 C C . ASP A 1 474 ? -17.387 2.765 -0.757 1.00 96.50 474 ASP A C 1
ATOM 3679 O O . ASP A 1 474 ? -17.580 3.271 0.352 1.00 96.50 474 ASP A O 1
ATOM 3683 N N . PHE A 1 475 ? -17.740 3.374 -1.888 1.00 94.69 475 PHE A N 1
ATOM 3684 C CA . PHE A 1 475 ? -18.383 4.686 -1.976 1.00 94.69 475 PHE A CA 1
ATOM 3685 C C . PHE A 1 475 ? -19.854 4.690 -1.530 1.00 94.69 475 PHE A C 1
ATOM 3687 O O . PHE A 1 475 ? -20.395 5.761 -1.264 1.00 94.69 475 PHE A O 1
ATOM 3694 N N . GLN A 1 476 ? -20.513 3.532 -1.425 1.00 92.69 476 GLN A N 1
ATOM 3695 C CA . GLN A 1 476 ? -21.872 3.430 -0.882 1.00 92.69 476 GLN A CA 1
ATOM 3696 C C . GLN A 1 476 ? -21.848 3.274 0.647 1.00 92.69 476 GLN A C 1
ATOM 3698 O O . GLN A 1 476 ? -22.704 3.829 1.334 1.00 92.69 476 GLN A O 1
ATOM 3703 N N . ALA A 1 477 ? -20.876 2.532 1.187 1.00 91.69 477 ALA A N 1
ATOM 3704 C CA . ALA A 1 477 ? -20.706 2.358 2.632 1.00 91.69 477 ALA A CA 1
ATOM 3705 C C . ALA A 1 477 ? -19.885 3.484 3.296 1.00 91.69 477 ALA A C 1
ATOM 3707 O O . ALA A 1 477 ? -19.960 3.671 4.511 1.00 91.69 477 ALA A O 1
ATOM 3708 N N . GLY A 1 478 ? -19.084 4.224 2.522 1.00 93.81 478 GLY A N 1
ATOM 3709 C CA . GLY A 1 478 ? -18.123 5.200 3.040 1.00 93.81 478 GLY A CA 1
ATOM 3710 C C . GLY A 1 478 ? -17.015 4.541 3.868 1.00 93.81 478 GLY A C 1
ATOM 3711 O O . GLY A 1 478 ? -16.618 5.069 4.908 1.00 93.81 478 GLY A O 1
ATOM 3712 N N . THR A 1 479 ? -16.543 3.368 3.436 1.00 95.19 479 THR A N 1
ATOM 3713 C CA . THR A 1 479 ? -15.522 2.564 4.128 1.00 95.19 479 THR A CA 1
ATOM 3714 C C . THR A 1 479 ? -14.264 2.375 3.281 1.00 95.19 479 THR A C 1
ATOM 3716 O O . THR A 1 479 ? -14.285 2.502 2.060 1.00 95.19 479 THR A O 1
ATOM 3719 N N . LEU A 1 480 ? -13.154 2.070 3.957 1.00 97.31 480 LEU A N 1
ATOM 3720 C CA . LEU A 1 480 ? -11.878 1.677 3.364 1.00 97.31 480 LEU A CA 1
ATOM 3721 C C . LEU A 1 480 ? -11.378 0.434 4.110 1.00 97.31 480 LEU A C 1
ATOM 3723 O O . LEU A 1 480 ? -11.210 0.491 5.332 1.00 97.31 480 LEU A O 1
ATOM 3727 N N . THR A 1 481 ? -11.135 -0.657 3.384 1.00 97.19 481 THR A N 1
ATOM 3728 C CA . THR A 1 481 ? -10.787 -1.973 3.950 1.00 97.19 481 THR A CA 1
ATOM 3729 C C . THR A 1 481 ? -9.537 -2.531 3.273 1.00 97.19 481 THR A C 1
ATOM 3731 O O . THR A 1 481 ? -9.510 -2.641 2.052 1.00 97.19 481 THR A O 1
ATOM 3734 N N . ASN A 1 482 ? -8.513 -2.894 4.056 1.00 97.12 482 ASN A N 1
ATOM 3735 C CA . ASN A 1 482 ? -7.298 -3.585 3.593 1.00 97.12 482 ASN A CA 1
ATOM 3736 C C . ASN A 1 482 ? -7.486 -5.107 3.700 1.00 97.12 482 ASN A C 1
ATOM 3738 O O . ASN A 1 482 ? -8.096 -5.580 4.660 1.00 97.12 482 ASN A O 1
ATOM 3742 N N . PHE A 1 483 ? -6.924 -5.858 2.755 1.00 97.50 483 PHE A N 1
ATOM 3743 C CA . PHE A 1 483 ? -6.989 -7.316 2.688 1.00 97.50 483 PHE A CA 1
ATOM 3744 C C . PHE A 1 483 ? -5.572 -7.925 2.658 1.00 97.50 483 PHE A C 1
ATOM 3746 O O . PHE A 1 483 ? -5.025 -8.156 1.573 1.00 97.50 483 PHE A O 1
ATOM 3753 N N . PRO A 1 484 ? -4.935 -8.189 3.818 1.00 94.75 484 PRO A N 1
ATOM 3754 C CA . PRO A 1 484 ? -3.557 -8.696 3.902 1.00 94.75 484 PRO A CA 1
ATOM 3755 C C . PRO A 1 484 ? -3.289 -10.035 3.190 1.00 94.75 484 PRO A C 1
ATOM 3757 O O . PRO A 1 484 ? -2.136 -10.384 2.931 1.00 94.75 484 PRO A O 1
ATOM 3760 N N . GLU A 1 485 ? -4.338 -10.789 2.869 1.00 95.06 485 GLU A N 1
ATOM 3761 C CA . GLU A 1 485 ? -4.311 -12.035 2.104 1.00 95.06 485 GLU A CA 1
ATOM 3762 C C . GLU A 1 485 ? -4.173 -11.828 0.582 1.00 95.06 485 GLU A C 1
ATOM 3764 O O . GLU A 1 485 ? -3.850 -12.766 -0.144 1.00 95.06 485 GLU A O 1
ATOM 3769 N N . THR A 1 486 ? -4.357 -10.601 0.085 1.00 97.06 486 THR A N 1
ATOM 3770 C CA . THR A 1 486 ? -4.239 -10.244 -1.345 1.00 97.06 486 THR A CA 1
ATOM 3771 C C . THR A 1 486 ? -2.803 -9.937 -1.781 1.00 97.06 486 THR A C 1
ATOM 3773 O O . THR A 1 486 ? -2.559 -9.045 -2.5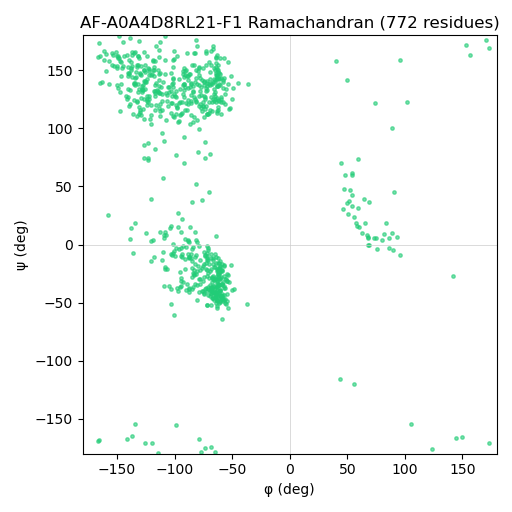90 1.00 97.06 486 THR A O 1
ATOM 3776 N N . GLN A 1 487 ? -1.827 -10.660 -1.226 1.00 95.75 487 GLN A N 1
ATOM 3777 C CA . GLN A 1 487 ? -0.416 -10.453 -1.557 1.00 95.75 487 GLN A CA 1
ATOM 3778 C C . GLN A 1 487 ? -0.148 -10.768 -3.031 1.00 95.75 487 GLN A C 1
ATOM 3780 O O . GLN A 1 487 ? -0.464 -11.861 -3.506 1.00 95.75 487 GLN A O 1
ATOM 3785 N N . PHE A 1 488 ? 0.443 -9.813 -3.748 1.00 94.81 488 PHE A N 1
ATOM 3786 C CA . PHE A 1 488 ? 0.722 -9.925 -5.176 1.00 94.81 488 PHE A CA 1
ATOM 3787 C C . PHE A 1 488 ? 2.162 -9.537 -5.534 1.00 94.81 488 PHE A C 1
ATOM 3789 O O . PHE A 1 488 ? 2.895 -8.931 -4.748 1.00 94.81 488 PHE A O 1
ATOM 3796 N N . THR A 1 489 ? 2.568 -9.963 -6.728 1.00 90.94 489 THR A N 1
ATOM 3797 C CA . THR A 1 489 ? 3.923 -9.794 -7.273 1.00 90.94 489 THR A CA 1
ATOM 3798 C C . THR A 1 489 ? 4.007 -8.599 -8.235 1.00 90.94 489 THR A C 1
ATOM 3800 O O . THR A 1 489 ? 3.219 -7.661 -8.151 1.00 90.94 489 THR A O 1
ATOM 3803 N N . ASP A 1 490 ? 4.971 -8.616 -9.153 1.00 84.12 490 ASP A N 1
ATOM 3804 C CA . ASP A 1 490 ? 5.192 -7.615 -10.204 1.00 84.12 490 ASP A CA 1
ATOM 3805 C C . ASP A 1 490 ? 3.939 -7.347 -11.072 1.00 84.12 490 ASP A C 1
ATOM 3807 O O . ASP A 1 490 ? 3.762 -6.251 -11.603 1.00 84.12 490 ASP A O 1
ATOM 3811 N N . ALA A 1 491 ? 3.044 -8.337 -11.178 1.00 83.69 491 ALA A N 1
ATOM 3812 C CA . ALA A 1 491 ? 1.792 -8.264 -11.923 1.00 83.69 491 ALA A CA 1
ATOM 3813 C C . ALA A 1 491 ? 0.839 -7.192 -11.375 1.00 83.69 491 ALA A C 1
ATOM 3815 O O . ALA A 1 491 ? 0.317 -7.325 -10.268 1.00 83.69 491 ALA A O 1
ATOM 3816 N N . SER A 1 492 ? 0.506 -6.190 -12.189 1.00 92.19 492 SER A N 1
ATOM 3817 C CA . SER A 1 492 ? -0.612 -5.292 -11.879 1.00 92.19 492 SER A CA 1
ATOM 3818 C C . SER A 1 492 ? -1.927 -6.104 -11.821 1.00 92.19 492 SER A C 1
ATOM 3820 O O . SER A 1 492 ? -2.243 -6.770 -12.815 1.00 92.19 492 SER A O 1
ATOM 3822 N N . PRO A 1 493 ? -2.689 -6.075 -10.706 1.00 97.06 493 PRO A N 1
ATOM 3823 C CA . PRO A 1 493 ? -3.992 -6.725 -10.583 1.00 97.06 493 PRO A CA 1
ATOM 3824 C C . PRO A 1 493 ? -5.026 -6.148 -11.552 1.00 97.06 493 PRO A C 1
ATOM 3826 O O . PRO A 1 493 ? -4.873 -5.034 -12.058 1.00 97.06 493 PRO A O 1
ATOM 3829 N N . TRP A 1 494 ? -6.105 -6.900 -11.754 1.00 97.62 494 TRP A N 1
ATOM 3830 C CA . TRP A 1 494 ? -7.209 -6.562 -12.649 1.00 97.62 494 TRP A CA 1
ATOM 3831 C C . TRP A 1 494 ? -8.538 -6.570 -11.888 1.00 97.62 494 TRP A C 1
ATOM 3833 O O . TRP A 1 494 ? -8.889 -7.582 -11.278 1.00 97.62 494 TRP A O 1
ATOM 3843 N N . VAL A 1 495 ? -9.279 -5.460 -11.916 1.00 98.00 495 VAL A N 1
ATOM 3844 C CA . VAL A 1 495 ? -10.643 -5.374 -11.366 1.00 98.00 495 VAL A CA 1
ATOM 3845 C C . VAL A 1 495 ? -11.665 -5.668 -12.461 1.00 98.00 495 VAL A C 1
ATOM 3847 O O . VAL A 1 495 ? -11.643 -5.032 -13.517 1.00 98.00 495 VAL A O 1
ATOM 3850 N N . ASP A 1 496 ? -12.607 -6.574 -12.193 1.00 96.38 496 ASP A N 1
ATOM 3851 C CA . ASP A 1 496 ? -13.783 -6.715 -13.044 1.00 96.38 496 ASP A CA 1
ATOM 3852 C C . ASP A 1 496 ? -14.702 -5.514 -12.819 1.00 96.38 496 ASP A C 1
ATOM 3854 O O . ASP A 1 496 ? -15.279 -5.319 -11.743 1.00 96.38 496 ASP A O 1
ATOM 3858 N N . THR A 1 497 ? -14.832 -4.672 -13.841 1.00 94.94 497 THR A N 1
ATOM 3859 C CA . THR A 1 497 ? -15.595 -3.433 -13.714 1.00 94.94 497 THR A CA 1
ATOM 3860 C C . THR A 1 497 ? -17.106 -3.670 -13.629 1.00 94.94 497 THR A C 1
ATOM 3862 O O . THR A 1 497 ? -17.825 -2.732 -13.286 1.00 94.94 497 THR A O 1
ATOM 3865 N N . HIS A 1 498 ? -17.609 -4.886 -13.879 1.00 91.62 498 HIS A N 1
ATOM 3866 C CA . HIS A 1 498 ? -19.034 -5.205 -13.770 1.00 91.62 498 HIS A CA 1
ATOM 3867 C C . HIS A 1 498 ? -19.470 -5.629 -12.362 1.00 91.62 498 HIS A C 1
ATOM 3869 O O . HIS A 1 498 ? -20.550 -5.219 -11.940 1.00 91.62 498 HIS A O 1
ATOM 3875 N N . ASP A 1 499 ? -18.674 -6.430 -11.643 1.00 93.00 499 ASP A N 1
ATOM 3876 C CA . ASP A 1 499 ? -19.038 -6.943 -10.306 1.00 93.00 499 ASP A CA 1
ATOM 3877 C C . ASP A 1 499 ? -18.198 -6.364 -9.146 1.00 93.00 499 ASP A C 1
ATOM 3879 O O . ASP A 1 499 ? -18.595 -6.493 -7.983 1.00 93.00 499 ASP A O 1
ATOM 3883 N N . GLY A 1 500 ? -17.078 -5.693 -9.450 1.00 96.25 500 GLY A N 1
ATOM 3884 C CA . GLY A 1 500 ? -16.143 -5.114 -8.482 1.00 96.25 500 GLY A CA 1
ATOM 3885 C C . GLY A 1 500 ? -15.153 -6.111 -7.865 1.00 96.25 500 GLY A C 1
ATOM 3886 O O . GLY A 1 500 ? -14.399 -5.726 -6.971 1.00 96.25 500 GLY A O 1
ATOM 3887 N N . SER A 1 501 ? -15.149 -7.377 -8.295 1.00 97.75 501 SER A N 1
ATOM 3888 C CA . SER A 1 501 ? -14.165 -8.388 -7.885 1.00 97.75 501 SER A CA 1
ATOM 3889 C C . SER A 1 501 ? -12.773 -8.074 -8.443 1.00 97.75 501 SER A C 1
ATOM 3891 O O . SER A 1 501 ? -12.636 -7.398 -9.462 1.00 97.75 501 SER A O 1
ATOM 3893 N N . VAL A 1 502 ? -11.722 -8.556 -7.775 1.00 98.44 502 VAL A N 1
ATOM 3894 C CA . VAL A 1 502 ? -10.329 -8.335 -8.198 1.00 98.44 502 VAL A CA 1
ATOM 3895 C C . VAL A 1 502 ? -9.587 -9.654 -8.373 1.00 98.44 502 VAL A C 1
ATOM 3897 O O . VAL A 1 502 ? -9.779 -10.601 -7.604 1.00 98.44 502 VAL A O 1
ATOM 3900 N N . VAL A 1 503 ? -8.737 -9.698 -9.399 1.00 98.38 503 VAL A N 1
ATOM 3901 C CA . VAL A 1 503 ? -7.881 -10.825 -9.777 1.00 98.38 503 VAL A CA 1
ATOM 3902 C C . VAL A 1 503 ? -6.413 -10.406 -9.666 1.00 98.38 503 VAL A C 1
ATOM 3904 O O . VAL A 1 503 ? -6.026 -9.360 -10.188 1.00 98.38 503 VAL A O 1
ATOM 3907 N N . TRP A 1 504 ? -5.585 -11.207 -8.988 1.00 97.88 504 TRP A N 1
ATOM 3908 C CA . TRP A 1 504 ? -4.159 -10.921 -8.767 1.00 97.88 504 TRP A CA 1
ATOM 3909 C C . TRP A 1 504 ? -3.284 -12.175 -8.870 1.00 97.88 504 TRP A C 1
ATOM 3911 O O . TRP A 1 504 ? -3.771 -13.303 -8.789 1.00 97.88 504 TRP A O 1
ATOM 3921 N N . ALA A 1 505 ? -1.975 -11.973 -9.037 1.00 96.25 505 ALA A N 1
ATOM 3922 C CA . ALA A 1 505 ? -0.991 -13.043 -9.174 1.00 96.25 505 ALA A CA 1
ATOM 3923 C C . ALA A 1 505 ? 0.021 -13.050 -8.016 1.00 96.25 505 ALA A C 1
ATOM 3925 O O . ALA A 1 505 ? 0.788 -12.097 -7.826 1.00 96.25 505 ALA A O 1
ATOM 3926 N N . THR A 1 506 ? 0.067 -14.164 -7.281 1.00 94.50 506 THR A N 1
ATOM 3927 C CA . THR A 1 506 ? 1.205 -14.508 -6.416 1.00 94.50 506 THR A CA 1
ATOM 3928 C C . THR A 1 506 ? 2.357 -15.047 -7.274 1.00 94.50 506 THR A C 1
ATOM 3930 O O . THR A 1 506 ? 2.253 -15.149 -8.498 1.00 94.50 506 THR A O 1
ATOM 3933 N N . ARG A 1 507 ? 3.469 -15.446 -6.641 1.00 90.31 507 ARG A N 1
ATOM 3934 C CA . ARG A 1 507 ? 4.631 -16.021 -7.341 1.00 90.31 507 ARG A CA 1
ATOM 3935 C C . ARG A 1 507 ? 4.290 -17.220 -8.234 1.00 90.31 507 ARG A C 1
ATOM 3937 O O . ARG A 1 507 ? 4.970 -17.410 -9.230 1.00 90.31 507 ARG A O 1
ATOM 3944 N N . ASN A 1 508 ? 3.291 -18.039 -7.901 1.00 93.31 508 ASN A N 1
ATOM 3945 C CA . ASN A 1 508 ? 2.982 -19.273 -8.637 1.00 93.31 508 ASN A CA 1
ATOM 3946 C C . ASN A 1 508 ? 1.483 -19.542 -8.860 1.00 93.31 508 ASN A C 1
ATOM 3948 O O . ASN A 1 508 ? 1.159 -20.609 -9.374 1.00 93.31 508 ASN A O 1
ATOM 3952 N N . ALA A 1 509 ? 0.578 -18.636 -8.482 1.00 96.06 509 ALA A N 1
ATOM 3953 C CA . ALA A 1 509 ? -0.866 -18.842 -8.595 1.00 96.06 509 ALA A CA 1
ATOM 3954 C C . ALA A 1 509 ? -1.621 -17.541 -8.913 1.00 96.06 509 ALA A C 1
ATOM 3956 O O . ALA A 1 509 ? -1.191 -16.452 -8.527 1.00 96.06 509 ALA A O 1
ATOM 3957 N N . VAL A 1 510 ? -2.765 -17.667 -9.591 1.00 97.75 510 VAL A N 1
ATOM 3958 C CA . VAL A 1 510 ? -3.704 -16.558 -9.836 1.00 97.75 510 VAL A CA 1
ATOM 3959 C C . VAL A 1 510 ? -4.921 -16.741 -8.941 1.00 97.75 510 VAL A C 1
ATOM 3961 O O . VAL A 1 510 ? -5.463 -17.841 -8.841 1.00 97.75 510 VAL A O 1
ATOM 3964 N N . TRP A 1 511 ? -5.364 -15.658 -8.313 1.00 98.38 511 TRP A N 1
ATOM 3965 C CA . TRP A 1 511 ? -6.444 -15.642 -7.332 1.00 98.38 511 TRP A CA 1
ATOM 3966 C C . TRP A 1 511 ? -7.507 -14.619 -7.717 1.00 98.38 511 TRP A C 1
ATOM 3968 O O . TRP A 1 511 ? -7.179 -13.589 -8.301 1.00 98.38 511 TRP A O 1
ATOM 3978 N N . ARG A 1 512 ? -8.764 -14.879 -7.347 1.00 98.31 512 ARG A N 1
ATOM 3979 C CA . ARG A 1 512 ? -9.882 -13.923 -7.402 1.00 98.31 512 ARG A CA 1
ATOM 3980 C C . ARG A 1 512 ? -10.476 -13.755 -6.009 1.00 98.31 512 ARG A C 1
ATOM 3982 O O . ARG A 1 512 ? -10.538 -14.714 -5.242 1.00 98.31 512 ARG A O 1
ATOM 3989 N N . ARG A 1 513 ? -10.952 -12.555 -5.686 1.00 97.81 513 ARG A N 1
ATOM 3990 C CA . ARG A 1 513 ? -11.796 -12.294 -4.512 1.00 97.81 513 ARG A CA 1
ATOM 3991 C C . ARG A 1 513 ? -12.936 -11.367 -4.885 1.00 97.81 513 ARG A C 1
ATOM 3993 O O . ARG A 1 513 ? -12.791 -10.533 -5.777 1.00 97.81 513 ARG A O 1
ATOM 4000 N N . GLY A 1 514 ? -14.036 -11.468 -4.152 1.00 97.50 514 GLY A N 1
ATOM 4001 C CA . GLY A 1 514 ? -15.015 -10.393 -4.109 1.00 97.50 514 GLY A CA 1
ATOM 4002 C C . GLY A 1 514 ? -14.525 -9.193 -3.280 1.00 97.50 514 GLY A C 1
ATOM 4003 O O . GLY A 1 514 ? -13.391 -9.132 -2.810 1.00 97.50 514 GLY A O 1
ATOM 4004 N N . ARG A 1 515 ? -15.403 -8.217 -3.119 1.00 93.88 515 ARG A N 1
ATOM 4005 C CA . ARG A 1 515 ? -15.158 -6.853 -2.641 1.00 93.88 515 ARG A CA 1
ATOM 4006 C C . ARG A 1 515 ? -15.665 -6.610 -1.222 1.00 93.88 515 ARG A C 1
ATOM 4008 O O . ARG A 1 515 ? -15.192 -5.701 -0.553 1.00 93.88 515 ARG A O 1
ATOM 4015 N N . GLU A 1 516 ? -16.596 -7.437 -0.757 1.00 92.12 516 GLU A N 1
ATOM 4016 C CA . GLU A 1 516 ? -17.141 -7.356 0.593 1.00 92.12 516 GLU A CA 1
ATOM 4017 C C . GLU A 1 516 ? -16.154 -7.996 1.586 1.00 92.12 516 GLU A C 1
ATOM 4019 O O . GLU A 1 516 ? -15.400 -8.911 1.241 1.00 92.12 516 GLU A O 1
ATOM 4024 N N . THR A 1 517 ? -16.165 -7.560 2.847 1.00 88.00 517 THR A N 1
ATOM 4025 C CA . THR A 1 517 ? -15.210 -8.036 3.872 1.00 88.00 517 THR A CA 1
ATOM 4026 C C . THR A 1 517 ? -15.330 -9.539 4.172 1.00 88.00 517 THR A C 1
ATOM 4028 O O . THR A 1 517 ? -14.378 -10.153 4.642 1.00 88.00 517 THR A O 1
ATOM 4031 N N . GLY A 1 518 ? -16.487 -10.148 3.886 1.00 89.88 518 GLY A N 1
ATOM 4032 C CA . GLY A 1 518 ? -16.707 -11.594 4.005 1.00 89.88 518 GLY A CA 1
ATOM 4033 C C . GLY A 1 518 ? -16.292 -12.421 2.779 1.00 89.88 518 GLY A C 1
ATOM 4034 O O . GLY A 1 518 ? -16.251 -13.649 2.876 1.00 89.88 518 GLY A O 1
ATOM 4035 N N . ASP A 1 519 ? -15.990 -11.783 1.641 1.00 93.81 519 ASP A N 1
ATOM 4036 C CA . ASP A 1 519 ? -15.614 -12.478 0.406 1.00 93.81 519 ASP A CA 1
ATOM 4037 C C . ASP A 1 519 ? -14.213 -13.105 0.568 1.00 93.81 519 ASP A C 1
ATOM 4039 O O . ASP A 1 519 ? -13.236 -12.414 0.861 1.00 93.81 519 ASP A O 1
ATOM 4043 N N . ARG A 1 520 ? -14.094 -14.425 0.377 1.00 95.00 520 ARG A N 1
ATOM 4044 C CA . ARG A 1 520 ? -12.819 -15.156 0.518 1.00 95.00 520 ARG A CA 1
ATOM 4045 C C . ARG A 1 520 ? -12.042 -15.218 -0.807 1.00 95.00 520 ARG A C 1
ATOM 4047 O O . ARG A 1 520 ? -12.676 -15.294 -1.861 1.00 95.00 520 ARG A O 1
ATOM 4054 N N . PRO A 1 521 ? -10.695 -15.267 -0.780 1.00 97.50 521 PRO A N 1
ATOM 4055 C CA . PRO A 1 521 ? -9.897 -15.636 -1.946 1.00 97.50 521 PRO A CA 1
ATOM 4056 C C . PRO A 1 521 ? -10.251 -17.024 -2.492 1.00 97.50 521 PRO A C 1
ATOM 4058 O O . PRO A 1 521 ? -10.417 -17.982 -1.735 1.00 97.50 521 PRO A O 1
ATOM 4061 N N . ILE A 1 522 ? -10.281 -17.131 -3.816 1.00 97.75 522 ILE A N 1
ATOM 4062 C CA . ILE A 1 522 ? -10.418 -18.369 -4.583 1.00 97.75 522 ILE A CA 1
ATOM 4063 C C . ILE A 1 522 ? -9.198 -18.470 -5.499 1.00 97.75 522 ILE A C 1
ATOM 4065 O O . ILE A 1 522 ? -8.898 -17.531 -6.237 1.00 97.75 522 ILE A O 1
ATOM 4069 N N . CYS A 1 523 ? -8.493 -19.599 -5.461 1.00 97.88 523 CYS A N 1
ATOM 4070 C CA . CYS A 1 523 ? -7.414 -19.882 -6.404 1.00 97.88 523 CYS A CA 1
ATOM 4071 C C . CYS A 1 523 ? -8.026 -20.259 -7.762 1.00 97.88 523 CYS A C 1
ATOM 4073 O O . CYS A 1 523 ? -8.773 -21.233 -7.844 1.00 97.88 523 CYS A O 1
ATOM 4075 N N . LEU A 1 524 ? -7.731 -19.488 -8.812 1.00 97.62 524 LEU A N 1
ATOM 4076 C CA . LEU A 1 524 ? -8.155 -19.781 -10.186 1.00 97.62 524 LEU A CA 1
ATOM 4077 C C . LEU A 1 524 ? -7.211 -20.784 -10.863 1.00 97.62 524 LEU A C 1
ATOM 4079 O O . LEU A 1 524 ? -7.647 -21.583 -11.687 1.00 97.62 524 LEU A O 1
ATOM 4083 N N . THR A 1 525 ? -5.916 -20.726 -10.540 1.00 96.38 525 THR A N 1
ATOM 4084 C CA . THR A 1 525 ? -4.895 -21.639 -11.067 1.00 96.38 525 THR A CA 1
ATOM 4085 C C . THR A 1 525 ? -3.644 -21.633 -10.189 1.00 96.38 525 THR A C 1
ATOM 4087 O O . THR A 1 525 ? -3.344 -20.629 -9.539 1.00 96.38 525 THR A O 1
ATOM 4090 N N . GLN A 1 526 ? -2.838 -22.688 -10.288 1.00 95.38 526 GLN A N 1
ATOM 4091 C CA . GLN A 1 526 ? -1.444 -22.712 -9.841 1.00 95.38 526 GLN A CA 1
ATOM 4092 C C . GLN A 1 526 ? -0.567 -23.254 -10.981 1.00 95.38 526 GLN A C 1
ATOM 4094 O O . GLN A 1 526 ? -1.007 -24.131 -11.722 1.00 95.38 526 GLN A O 1
ATOM 4099 N N . ILE A 1 527 ? 0.674 -22.769 -11.130 1.00 94.00 527 ILE A N 1
ATOM 4100 C CA . ILE A 1 527 ? 1.633 -23.373 -12.070 1.00 94.00 527 ILE A CA 1
ATOM 4101 C C . ILE A 1 527 ? 1.862 -24.845 -11.663 1.00 94.00 527 ILE A C 1
ATOM 4103 O O . ILE A 1 527 ? 2.246 -25.086 -10.514 1.00 94.00 527 ILE A O 1
ATOM 4107 N N . PRO A 1 528 ? 1.699 -25.817 -12.583 1.00 93.94 528 PRO A N 1
ATOM 4108 C CA . PRO A 1 528 ? 1.986 -27.226 -12.323 1.00 93.94 528 PRO A CA 1
ATOM 4109 C C . PRO A 1 528 ? 3.434 -27.499 -11.883 1.00 93.94 528 PRO A C 1
ATOM 4111 O O . PRO A 1 528 ? 4.391 -26.920 -12.411 1.00 93.94 528 PRO A O 1
ATOM 4114 N N . ASP A 1 529 ? 3.616 -28.432 -10.944 1.00 92.94 529 ASP A N 1
ATOM 4115 C CA . ASP A 1 529 ? 4.932 -28.778 -10.383 1.00 92.94 529 ASP A CA 1
ATOM 4116 C C . ASP A 1 529 ? 5.916 -29.344 -11.423 1.00 92.94 529 ASP A C 1
ATOM 4118 O O . ASP A 1 529 ? 7.132 -29.166 -11.293 1.00 92.94 529 ASP A O 1
ATOM 4122 N N . ASP A 1 530 ? 5.418 -29.984 -12.483 1.00 92.19 530 ASP A N 1
ATOM 4123 C CA . ASP A 1 530 ? 6.224 -30.492 -13.595 1.00 92.19 530 ASP A CA 1
ATOM 4124 C C . ASP A 1 530 ? 6.701 -29.378 -14.546 1.00 92.19 530 ASP A C 1
ATOM 4126 O O . ASP A 1 530 ? 7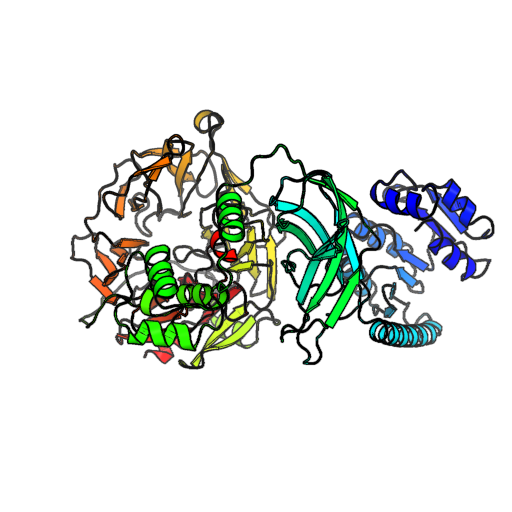.692 -29.570 -15.255 1.00 92.19 530 ASP A O 1
ATOM 4130 N N . LEU A 1 531 ? 6.065 -28.200 -14.523 1.00 91.06 531 LEU A N 1
ATOM 4131 C CA . LEU A 1 531 ? 6.551 -26.988 -15.183 1.00 91.06 531 LEU A CA 1
ATOM 4132 C C . LEU A 1 531 ? 7.491 -26.193 -14.261 1.00 91.06 531 LEU A C 1
ATOM 4134 O O . LEU A 1 531 ? 8.522 -25.692 -14.719 1.00 91.06 531 LEU A O 1
ATOM 4138 N N . LEU A 1 532 ? 7.204 -26.136 -12.955 1.00 93.06 532 LEU A N 1
ATOM 4139 C CA . LEU A 1 532 ? 8.088 -25.514 -11.962 1.00 93.06 532 LEU A CA 1
ATOM 4140 C C . LEU A 1 532 ? 9.435 -26.242 -11.861 1.00 93.06 532 LEU A C 1
ATOM 4142 O O . LEU A 1 532 ? 10.489 -25.619 -11.998 1.00 93.06 532 LEU A O 1
ATOM 4146 N N . ARG A 1 533 ? 9.423 -27.560 -11.623 1.00 91.81 533 ARG A N 1
ATOM 4147 C CA . ARG A 1 533 ? 10.612 -28.400 -11.358 1.00 91.81 533 ARG A CA 1
ATOM 4148 C C . ARG A 1 533 ? 11.511 -27.840 -10.246 1.00 91.81 533 ARG A C 1
ATOM 4150 O O . ARG A 1 533 ? 12.734 -27.900 -10.343 1.00 91.81 533 ARG A O 1
ATOM 4157 N N . LYS A 1 534 ? 10.897 -27.264 -9.203 1.00 89.25 534 LYS A N 1
ATOM 4158 C CA . LYS A 1 534 ? 11.555 -26.545 -8.086 1.00 89.25 534 LYS A CA 1
ATOM 4159 C C . LYS A 1 534 ? 12.387 -25.312 -8.499 1.00 89.25 534 LYS A C 1
ATOM 4161 O O . LYS A 1 534 ? 13.182 -24.819 -7.704 1.00 89.25 534 LYS A O 1
ATOM 4166 N N . ARG A 1 535 ? 12.219 -24.800 -9.723 1.00 92.44 535 ARG A N 1
ATOM 4167 C CA . ARG A 1 535 ? 12.879 -23.574 -10.203 1.00 92.44 535 ARG A CA 1
ATOM 4168 C C . ARG A 1 535 ? 12.138 -22.333 -9.682 1.00 92.44 535 ARG A C 1
ATOM 4170 O O . ARG A 1 535 ? 10.917 -22.395 -9.527 1.00 92.44 535 ARG A O 1
ATOM 4177 N N . PRO A 1 536 ? 12.827 -21.202 -9.444 1.00 90.25 536 PRO A N 1
ATOM 4178 C CA . PRO A 1 536 ? 12.167 -19.969 -9.034 1.00 90.25 536 PRO A CA 1
ATOM 4179 C C . PRO A 1 536 ? 11.260 -19.441 -10.149 1.00 90.25 536 PRO A C 1
ATOM 4181 O O . PRO A 1 536 ? 11.677 -19.337 -11.306 1.00 90.25 536 PRO A O 1
ATOM 4184 N N . VAL A 1 537 ? 10.038 -19.060 -9.783 1.00 92.06 537 VAL A N 1
ATOM 4185 C CA . VAL A 1 537 ? 9.201 -18.191 -10.613 1.00 92.06 537 VAL A CA 1
ATOM 4186 C C . VAL A 1 537 ? 9.580 -16.753 -10.285 1.00 92.06 537 VAL A C 1
ATOM 4188 O O . VAL A 1 537 ? 9.541 -16.357 -9.120 1.00 92.06 537 VAL A O 1
ATOM 4191 N N . TRP A 1 538 ? 9.969 -15.990 -11.300 1.00 88.75 538 TRP A N 1
ATOM 4192 C CA . TRP A 1 538 ? 10.318 -14.574 -11.151 1.00 88.75 538 TRP A CA 1
ATOM 4193 C C . TRP A 1 538 ? 9.131 -13.656 -11.448 1.00 88.75 538 TRP A C 1
ATOM 4195 O O . TRP A 1 538 ? 9.051 -12.562 -10.900 1.00 88.75 538 TRP A O 1
ATOM 4205 N N . ARG A 1 539 ? 8.218 -14.106 -12.317 1.00 90.69 539 ARG A N 1
ATOM 4206 C CA . ARG A 1 539 ? 7.015 -13.381 -12.736 1.00 90.69 539 ARG A CA 1
ATOM 4207 C C . ARG A 1 539 ? 5.968 -14.374 -13.244 1.00 90.69 539 ARG A C 1
ATOM 4209 O O . ARG A 1 539 ? 6.323 -15.299 -13.975 1.00 90.69 539 ARG A O 1
ATOM 4216 N N . LEU A 1 540 ? 4.701 -14.170 -12.879 1.00 94.00 540 LEU A N 1
ATOM 4217 C CA . LEU A 1 540 ? 3.559 -14.902 -13.447 1.00 94.00 540 LEU A CA 1
ATOM 4218 C C . LEU A 1 540 ? 2.863 -14.084 -14.553 1.00 94.00 540 LEU A C 1
ATOM 4220 O O . LEU A 1 540 ? 2.494 -14.646 -15.576 1.00 94.00 540 LEU A O 1
ATOM 4224 N N . ALA A 1 541 ? 2.761 -12.763 -14.375 1.00 94.56 541 ALA A N 1
ATOM 4225 C CA . ALA A 1 541 ? 2.440 -11.797 -15.426 1.00 94.56 541 ALA A CA 1
ATOM 4226 C C . ALA A 1 541 ? 3.091 -10.431 -15.123 1.00 94.56 541 ALA A C 1
ATOM 4228 O O . ALA A 1 541 ? 3.441 -10.177 -13.970 1.00 94.56 541 ALA A O 1
ATOM 4229 N N . THR A 1 542 ? 3.223 -9.535 -16.105 1.00 92.56 542 THR A N 1
ATOM 4230 C CA . THR A 1 542 ? 3.387 -8.085 -15.849 1.00 92.56 542 THR A CA 1
ATOM 4231 C C . THR A 1 542 ? 2.020 -7.392 -15.803 1.00 92.56 542 THR A C 1
ATOM 4233 O O . THR A 1 542 ? 1.768 -6.521 -14.965 1.00 92.56 542 THR A O 1
ATOM 4236 N N . HIS A 1 543 ? 1.101 -7.802 -16.677 1.00 93.25 543 HIS A N 1
ATOM 4237 C CA . HIS A 1 543 ? -0.238 -7.232 -16.792 1.00 93.25 543 HIS A CA 1
ATOM 4238 C C . HIS A 1 543 ? -1.277 -8.352 -16.843 1.00 93.25 543 HIS A C 1
ATOM 4240 O O . HIS A 1 543 ? -1.382 -9.061 -17.839 1.00 93.25 543 HIS A O 1
ATOM 4246 N N . LEU A 1 544 ? -2.090 -8.494 -15.792 1.00 93.88 544 LEU A N 1
ATOM 4247 C CA . LEU A 1 544 ? -3.266 -9.356 -15.877 1.00 93.88 544 LEU A CA 1
ATOM 4248 C C . LEU A 1 544 ? -4.286 -8.680 -16.795 1.00 93.88 544 LEU A C 1
ATOM 4250 O O . LEU A 1 544 ? -4.813 -7.621 -16.475 1.00 93.88 544 LEU A O 1
ATOM 4254 N N . THR A 1 545 ? -4.539 -9.261 -17.964 1.00 96.00 545 THR A N 1
ATOM 4255 C CA . THR A 1 545 ? -5.555 -8.762 -18.901 1.00 96.00 545 THR A CA 1
ATOM 4256 C C . THR A 1 545 ? -6.516 -9.879 -19.278 1.00 96.00 545 THR A C 1
ATOM 4258 O O . THR A 1 545 ? -6.106 -11.029 -19.444 1.00 96.00 545 THR A O 1
ATOM 4261 N N . ARG A 1 546 ? -7.805 -9.541 -19.381 1.00 97.12 546 ARG A N 1
ATOM 4262 C CA . ARG A 1 546 ? -8.879 -10.456 -19.791 1.00 97.12 546 ARG A CA 1
ATOM 4263 C C . ARG A 1 546 ? -9.080 -10.366 -21.308 1.00 97.12 546 ARG A C 1
ATOM 4265 O O . ARG A 1 546 ? -9.045 -9.265 -21.857 1.00 97.12 546 ARG A O 1
ATOM 4272 N N . SER A 1 547 ? -9.281 -11.494 -21.983 1.00 98.31 547 SER A N 1
ATOM 4273 C CA . SER A 1 547 ? -9.548 -11.540 -23.428 1.00 98.31 547 SER A CA 1
ATOM 4274 C C . SER A 1 547 ? -10.874 -10.860 -23.793 1.00 98.31 547 SER A C 1
ATOM 4276 O O . SER A 1 547 ? -11.785 -10.770 -22.970 1.00 98.31 547 SER A O 1
ATOM 4278 N N . ALA A 1 548 ? -11.008 -10.397 -25.042 1.00 97.00 548 ALA A N 1
ATOM 4279 C CA . ALA A 1 548 ? -12.195 -9.667 -25.513 1.00 97.00 548 ALA A CA 1
ATOM 4280 C C . ALA A 1 548 ? -13.518 -10.466 -25.449 1.00 97.00 548 ALA A C 1
ATOM 4282 O O . ALA A 1 548 ? -14.593 -9.875 -25.385 1.00 97.00 548 ALA A O 1
ATOM 4283 N N . ASP A 1 549 ? -13.442 -11.800 -25.451 1.00 96.06 549 ASP A N 1
ATOM 4284 C CA . ASP A 1 549 ? -14.565 -12.730 -25.254 1.00 96.06 549 ASP A CA 1
ATOM 4285 C C . ASP A 1 549 ? -14.874 -13.012 -23.767 1.00 96.06 549 ASP A C 1
ATOM 4287 O O . ASP A 1 549 ? -15.825 -13.725 -23.452 1.00 96.06 549 ASP A O 1
ATOM 4291 N N . GLY A 1 550 ? -14.067 -12.473 -22.850 1.00 96.25 550 GLY A N 1
ATOM 4292 C CA . GLY A 1 550 ? -14.147 -12.702 -21.412 1.00 96.25 550 GLY A CA 1
ATOM 4293 C C . GLY A 1 550 ? -13.605 -14.054 -20.938 1.00 96.25 550 GLY A C 1
ATOM 4294 O O . GLY A 1 550 ? -13.576 -14.273 -19.730 1.00 96.25 550 GLY A O 1
ATOM 4295 N N . ALA A 1 551 ? -13.172 -14.956 -21.822 1.00 97.31 551 ALA A N 1
ATOM 4296 C CA . ALA A 1 551 ? -12.938 -16.356 -21.464 1.00 97.31 551 ALA A CA 1
ATOM 4297 C C . ALA A 1 551 ? -11.566 -16.653 -20.824 1.00 97.31 551 ALA A C 1
ATOM 4299 O O . ALA A 1 551 ? -11.440 -17.670 -20.142 1.00 97.31 551 ALA A O 1
ATOM 4300 N N . TRP A 1 552 ? -10.549 -15.805 -21.019 1.00 98.31 552 TRP A N 1
ATOM 4301 C CA . TRP A 1 552 ? -9.164 -16.064 -20.597 1.00 98.31 552 TRP A CA 1
ATOM 4302 C C . TRP A 1 552 ? -8.516 -14.873 -19.880 1.00 98.31 552 TRP A C 1
ATOM 4304 O O . TRP A 1 552 ? -8.769 -13.723 -20.234 1.00 98.31 552 TRP A O 1
ATOM 4314 N N . PHE A 1 553 ? -7.607 -15.155 -18.942 1.00 97.94 553 PHE A N 1
ATOM 4315 C CA . PHE A 1 553 ? -6.581 -14.216 -18.472 1.00 97.94 553 PHE A CA 1
ATOM 4316 C C . PHE A 1 553 ? -5.219 -14.544 -19.096 1.00 97.94 553 PHE A C 1
ATOM 4318 O O . PHE A 1 553 ? -4.848 -15.715 -19.195 1.00 97.94 553 PHE A O 1
ATOM 4325 N N . LEU A 1 554 ? -4.485 -13.508 -19.506 1.00 97.75 554 LEU A N 1
ATOM 4326 C CA . LEU A 1 554 ? -3.170 -13.587 -20.152 1.00 97.75 554 LEU A CA 1
ATOM 4327 C C . LEU A 1 554 ? -2.017 -13.610 -19.141 1.00 97.75 554 LEU A C 1
ATOM 4329 O O . LEU A 1 554 ? -2.069 -12.885 -18.149 1.00 97.75 554 LEU A O 1
ATOM 4333 N N . LEU A 1 555 ? -0.974 -14.403 -19.418 1.00 97.00 555 LEU A N 1
ATOM 4334 C CA . LEU A 1 555 ? 0.201 -14.580 -18.559 1.00 97.00 555 LEU A CA 1
ATOM 4335 C C . LEU A 1 555 ? 1.519 -14.630 -19.369 1.00 97.00 555 LEU A C 1
ATOM 4337 O O . LEU A 1 555 ? 1.719 -15.524 -20.199 1.00 97.00 555 LEU A O 1
ATOM 4341 N N . ASP A 1 556 ? 2.445 -13.710 -19.080 1.00 96.06 556 ASP A N 1
ATOM 4342 C CA . ASP A 1 556 ? 3.842 -13.675 -19.543 1.00 96.06 556 ASP A CA 1
ATOM 4343 C C . ASP A 1 556 ? 4.806 -14.239 -18.478 1.00 96.06 556 ASP A C 1
ATOM 4345 O O . ASP A 1 556 ? 5.510 -13.531 -17.749 1.00 96.06 556 ASP A O 1
ATOM 4349 N N . ILE A 1 557 ? 4.811 -15.569 -18.383 1.00 95.50 557 ILE A N 1
ATOM 4350 C CA . ILE A 1 557 ? 5.386 -16.336 -17.275 1.00 95.50 557 ILE A CA 1
ATOM 4351 C C . ILE A 1 557 ? 6.907 -16.475 -17.414 1.00 95.50 557 ILE A C 1
ATOM 4353 O O . ILE A 1 557 ? 7.445 -16.797 -18.477 1.00 95.50 557 ILE A O 1
ATOM 4357 N N . THR A 1 558 ? 7.610 -16.317 -16.292 1.00 93.75 558 THR A N 1
ATOM 4358 C CA . THR A 1 558 ? 9.066 -16.452 -16.186 1.00 93.75 558 THR A CA 1
ATOM 4359 C C . THR A 1 558 ? 9.463 -17.442 -15.084 1.00 93.75 558 THR A C 1
ATOM 4361 O O . THR A 1 558 ? 9.378 -17.122 -13.897 1.00 93.75 558 THR A O 1
ATOM 4364 N N . VAL A 1 559 ? 9.957 -18.628 -15.471 1.00 93.38 559 VAL A N 1
ATOM 4365 C CA . VAL A 1 559 ? 10.408 -19.702 -14.554 1.00 93.38 559 VAL A CA 1
ATOM 4366 C C . VAL A 1 559 ? 11.883 -20.022 -14.814 1.00 93.38 559 VAL A C 1
ATOM 4368 O O . VAL A 1 559 ? 12.233 -20.681 -15.794 1.00 93.38 559 VAL A O 1
ATOM 4371 N N . GLY A 1 560 ? 12.779 -19.552 -13.943 1.00 90.25 560 GLY A N 1
ATOM 4372 C CA . GLY A 1 560 ? 14.225 -19.598 -14.190 1.00 90.25 560 GLY A CA 1
ATOM 4373 C C . GLY A 1 560 ? 14.597 -18.908 -15.511 1.00 90.25 560 GLY A C 1
ATOM 4374 O O . GLY A 1 560 ? 14.303 -17.726 -15.707 1.00 90.25 560 GLY A O 1
ATOM 4375 N N . ASN A 1 561 ? 15.208 -19.656 -16.434 1.00 88.62 561 ASN A N 1
ATOM 4376 C CA . ASN A 1 561 ? 15.555 -19.175 -17.779 1.00 88.62 561 ASN A CA 1
ATOM 4377 C C . ASN A 1 561 ? 14.441 -19.416 -18.819 1.00 88.62 561 ASN A C 1
ATOM 4379 O O . ASN A 1 561 ? 14.579 -18.983 -19.958 1.00 88.62 561 ASN A O 1
ATOM 4383 N N . ASP A 1 562 ? 13.322 -20.047 -18.448 1.00 92.44 562 ASP A N 1
ATOM 4384 C CA . ASP A 1 562 ? 12.168 -20.161 -19.343 1.00 92.44 562 ASP A CA 1
ATOM 4385 C C . ASP A 1 562 ? 11.413 -18.827 -19.411 1.00 92.44 562 ASP A C 1
ATOM 4387 O O . ASP A 1 562 ? 11.252 -18.132 -18.402 1.00 92.44 562 ASP A O 1
ATOM 4391 N N . ARG A 1 563 ? 10.934 -18.488 -20.608 1.00 93.88 563 ARG A N 1
ATOM 4392 C CA . ARG A 1 563 ? 9.992 -17.400 -20.889 1.00 93.88 563 ARG A CA 1
ATOM 4393 C C . ARG A 1 563 ? 8.834 -18.018 -21.664 1.00 93.88 563 ARG A C 1
ATOM 4395 O O . ARG A 1 563 ? 9.076 -18.722 -22.645 1.00 93.88 563 ARG A O 1
ATOM 4402 N N . LEU A 1 564 ? 7.605 -17.848 -21.192 1.00 96.31 564 LEU A N 1
ATOM 4403 C CA . LEU A 1 564 ? 6.435 -18.557 -21.712 1.00 96.31 564 LEU A CA 1
ATOM 4404 C C . LEU A 1 564 ? 5.271 -17.581 -21.897 1.00 96.31 564 LEU A C 1
ATOM 4406 O O . LEU A 1 564 ? 5.012 -16.769 -21.013 1.00 96.31 564 LEU A O 1
ATOM 4410 N N . LEU A 1 565 ? 4.543 -17.709 -23.006 1.00 97.81 565 LEU A N 1
ATOM 4411 C CA . LEU A 1 565 ? 3.251 -17.050 -23.193 1.00 97.81 565 LEU A CA 1
ATOM 4412 C C . LEU A 1 565 ? 2.142 -18.082 -23.006 1.00 97.81 565 LEU A C 1
ATOM 4414 O O . LEU A 1 565 ? 2.195 -19.168 -23.592 1.00 97.81 565 LEU A O 1
ATOM 4418 N N . GLY A 1 566 ? 1.135 -17.748 -22.210 1.00 97.31 566 GLY A N 1
ATOM 4419 C CA . GLY A 1 566 ? -0.005 -18.618 -21.961 1.00 97.31 566 GLY A CA 1
ATOM 4420 C C . GLY A 1 566 ? -1.162 -17.877 -21.312 1.00 97.31 566 GLY A C 1
ATOM 4421 O O . GLY A 1 566 ? -1.166 -16.650 -21.210 1.00 97.31 566 GLY A O 1
ATOM 4422 N N . GLY A 1 567 ? -2.140 -18.637 -20.839 1.00 97.25 567 GLY A N 1
ATOM 4423 C CA . GLY A 1 567 ? -3.271 -18.090 -20.112 1.00 97.25 567 GLY A CA 1
ATOM 4424 C C . GLY A 1 567 ? -4.074 -19.150 -19.376 1.00 97.25 567 GLY A C 1
ATOM 4425 O O . GLY A 1 567 ? -3.846 -20.354 -19.529 1.00 97.25 567 GLY A O 1
ATOM 4426 N N . ILE A 1 568 ? -5.031 -18.678 -18.581 1.00 97.94 568 ILE A N 1
ATOM 4427 C CA . ILE A 1 568 ? -5.966 -19.509 -17.809 1.00 97.94 568 ILE A CA 1
ATOM 4428 C C . ILE A 1 568 ? -7.416 -19.124 -18.106 1.00 97.94 568 ILE A C 1
ATOM 4430 O O . ILE A 1 568 ? -7.653 -17.966 -18.461 1.00 97.94 568 ILE A O 1
ATOM 4434 N N . PRO A 1 569 ? -8.393 -20.030 -17.935 1.00 97.75 569 PRO A N 1
ATOM 4435 C CA . PRO A 1 569 ? -9.805 -19.668 -18.009 1.00 97.75 569 PRO A CA 1
ATOM 4436 C C . PRO A 1 569 ? -10.176 -18.641 -16.928 1.00 97.75 569 PRO A C 1
ATOM 4438 O O . PRO A 1 569 ? -9.680 -18.712 -15.801 1.00 97.75 569 PRO A O 1
ATOM 4441 N N . SER A 1 570 ? -11.067 -17.697 -17.239 1.00 95.69 570 SER A N 1
ATOM 4442 C CA . SER A 1 570 ? -11.424 -16.603 -16.316 1.00 95.69 570 SER A CA 1
ATOM 4443 C C . SER A 1 570 ? -12.116 -17.061 -15.030 1.00 95.69 570 SER A C 1
ATOM 4445 O O . SER A 1 570 ? -11.950 -16.437 -13.984 1.00 95.69 570 SER A O 1
ATOM 4447 N N . GLU A 1 571 ? -12.855 -18.169 -15.099 1.00 94.81 571 GLU A N 1
ATOM 4448 C CA . GLU A 1 571 ? -13.533 -18.785 -13.951 1.00 94.81 571 GLU A CA 1
ATOM 4449 C C . GLU A 1 571 ? -12.686 -19.896 -13.287 1.00 94.81 571 GLU A C 1
ATOM 4451 O O . GLU A 1 571 ? -13.177 -20.624 -12.427 1.00 94.81 571 GLU A O 1
ATOM 4456 N N . GLY A 1 572 ? -11.404 -20.002 -13.661 1.00 94.38 572 GLY A N 1
ATOM 4457 C CA . GLY A 1 572 ? -10.439 -20.969 -13.136 1.00 94.38 572 GLY A CA 1
ATOM 4458 C C . GLY A 1 572 ? -10.284 -22.238 -13.979 1.00 94.38 572 GLY A C 1
ATOM 4459 O O . GLY A 1 572 ? -11.146 -22.593 -14.784 1.00 94.38 572 GLY A O 1
ATOM 4460 N N . GLY A 1 573 ? -9.147 -22.917 -13.808 1.00 95.38 573 GLY A N 1
ATOM 4461 C CA . GLY A 1 573 ? -8.800 -24.145 -14.525 1.00 95.38 573 GLY A CA 1
ATOM 4462 C C . GLY A 1 573 ? -7.310 -24.267 -14.858 1.00 95.38 573 GLY A C 1
ATOM 4463 O O . GLY A 1 573 ? -6.463 -23.535 -14.333 1.00 95.38 573 GLY A O 1
ATOM 4464 N N . ASP A 1 574 ? -7.003 -25.211 -15.747 1.00 95.81 574 ASP A N 1
ATOM 4465 C CA . ASP A 1 574 ? -5.632 -25.556 -16.121 1.00 95.81 574 ASP A CA 1
ATOM 4466 C C . ASP A 1 574 ? -4.915 -24.428 -16.876 1.00 95.81 574 ASP A C 1
ATOM 4468 O O . ASP A 1 574 ? -5.463 -23.777 -17.772 1.00 95.81 574 ASP A O 1
ATOM 4472 N N . LEU A 1 575 ? -3.636 -24.244 -16.545 1.00 96.88 575 LEU A N 1
ATOM 4473 C CA . LEU A 1 575 ? -2.734 -23.335 -17.240 1.00 96.88 575 LEU A CA 1
ATOM 4474 C C . LEU A 1 575 ? -2.396 -23.864 -18.641 1.00 96.88 575 LEU A C 1
ATOM 4476 O O . LEU A 1 575 ? -1.660 -24.844 -18.779 1.00 96.88 575 LEU A O 1
ATOM 4480 N N . ARG A 1 576 ? -2.848 -23.169 -19.693 1.00 97.25 576 ARG A N 1
ATOM 4481 C CA . ARG A 1 576 ? -2.441 -23.462 -21.074 1.00 97.25 576 ARG A CA 1
ATOM 4482 C C . ARG A 1 576 ? -1.280 -22.562 -21.485 1.00 97.25 576 ARG A C 1
ATOM 4484 O O . ARG A 1 576 ? -1.449 -21.362 -21.683 1.00 97.25 576 ARG A O 1
ATOM 4491 N N . ILE A 1 577 ? -0.108 -23.163 -21.671 1.00 97.69 577 ILE A N 1
ATOM 4492 C CA . ILE A 1 577 ? 1.014 -22.531 -22.375 1.00 97.69 577 ILE A CA 1
ATOM 4493 C C . ILE A 1 577 ? 0.747 -22.609 -23.883 1.00 97.69 577 ILE A C 1
ATOM 4495 O O . ILE A 1 577 ? 0.402 -23.676 -24.390 1.00 97.69 577 ILE A O 1
ATOM 4499 N N . TRP A 1 578 ? 0.918 -21.494 -24.593 1.00 97.69 578 TRP A N 1
ATOM 4500 C CA . TRP A 1 578 ? 0.822 -21.428 -26.056 1.00 97.69 578 TRP A CA 1
ATOM 4501 C C . TRP A 1 578 ? 2.196 -21.305 -26.720 1.00 97.69 578 TRP A C 1
ATOM 4503 O O . TRP A 1 578 ? 2.415 -21.888 -27.777 1.00 97.69 578 TRP A O 1
ATOM 4513 N N . GLN A 1 579 ? 3.142 -20.588 -26.098 1.00 96.88 579 GLN A N 1
ATOM 4514 C CA . GLN A 1 579 ? 4.487 -20.387 -26.651 1.00 96.88 579 GLN A CA 1
ATOM 4515 C C . GLN A 1 579 ? 5.582 -20.508 -25.594 1.00 96.88 579 GLN A C 1
ATOM 4517 O O . GLN A 1 579 ? 5.409 -20.122 -24.437 1.00 96.88 579 GLN A O 1
ATOM 4522 N N . ARG A 1 580 ? 6.761 -20.954 -26.038 1.00 96.00 580 ARG A N 1
ATOM 4523 C CA . ARG A 1 580 ? 8.044 -20.698 -25.377 1.00 96.00 580 ARG A CA 1
ATOM 4524 C C . ARG A 1 580 ? 8.747 -19.588 -26.155 1.00 96.00 580 ARG A C 1
ATOM 4526 O O . ARG A 1 580 ? 8.993 -19.740 -27.347 1.00 96.00 580 ARG A O 1
ATOM 4533 N N . LEU A 1 581 ? 9.056 -18.497 -25.470 1.00 93.94 581 LEU A N 1
ATOM 4534 C CA . LEU A 1 581 ? 9.639 -17.284 -26.032 1.00 93.94 581 LEU A CA 1
ATOM 4535 C C . LEU A 1 581 ? 11.176 -17.365 -25.962 1.00 93.94 581 LEU A C 1
ATOM 4537 O O . LEU A 1 581 ? 11.726 -17.936 -25.019 1.00 93.94 581 LEU A O 1
ATOM 4541 N N . ASP A 1 582 ? 11.875 -16.805 -26.952 1.00 87.56 582 ASP A N 1
ATOM 4542 C CA . ASP A 1 582 ? 13.347 -16.840 -27.057 1.00 87.56 582 ASP A CA 1
ATOM 4543 C C . ASP A 1 582 ? 14.049 -15.672 -26.334 1.00 87.56 582 ASP A C 1
ATOM 4545 O O . ASP A 1 582 ? 15.279 -15.638 -26.250 1.00 87.56 582 ASP A O 1
ATOM 4549 N N . ARG A 1 583 ? 13.266 -14.698 -25.852 1.00 86.31 583 ARG A N 1
ATOM 4550 C CA . ARG A 1 583 ? 13.687 -13.344 -25.456 1.00 86.31 583 ARG A CA 1
ATOM 4551 C C . ARG A 1 583 ? 12.903 -12.811 -24.257 1.00 86.31 583 ARG A C 1
ATOM 4553 O O . ARG A 1 583 ? 11.951 -13.444 -23.803 1.00 86.31 583 ARG A O 1
ATOM 4560 N N . GLY A 1 584 ? 13.305 -11.637 -23.760 1.00 89.62 584 GLY A N 1
ATOM 4561 C CA . GLY A 1 584 ? 12.667 -10.887 -22.666 1.00 89.62 584 GLY A CA 1
ATOM 4562 C C . GLY A 1 584 ? 11.307 -10.278 -23.029 1.00 89.62 584 GLY A C 1
ATOM 4563 O O . GLY A 1 584 ? 11.065 -9.110 -22.749 1.00 89.62 584 GLY A O 1
ATOM 4564 N N . TRP A 1 585 ? 10.443 -11.053 -23.686 1.00 93.56 585 TRP A N 1
ATOM 4565 C CA . TRP A 1 585 ? 9.089 -10.659 -24.058 1.00 93.56 585 TRP A CA 1
ATOM 4566 C C . TRP A 1 585 ? 8.177 -10.647 -22.825 1.00 93.56 585 TRP A C 1
ATOM 4568 O O . TRP A 1 585 ? 7.948 -11.686 -22.198 1.00 93.56 585 TRP A O 1
ATOM 4578 N N . HIS A 1 586 ? 7.673 -9.463 -22.495 1.00 92.50 586 HIS A N 1
ATOM 4579 C CA . HIS A 1 586 ? 6.888 -9.142 -21.306 1.00 92.50 586 HIS A CA 1
ATOM 4580 C C . HIS A 1 586 ? 5.759 -8.146 -21.660 1.00 92.50 586 HIS A C 1
ATOM 4582 O O . HIS A 1 586 ? 5.471 -7.927 -22.840 1.00 92.50 586 HIS A O 1
ATOM 4588 N N . HIS A 1 587 ? 5.113 -7.544 -20.654 1.00 95.31 587 HIS A N 1
ATOM 4589 C CA . HIS A 1 587 ? 4.041 -6.543 -20.807 1.00 95.31 587 HIS A CA 1
ATOM 4590 C C . HIS A 1 587 ? 2.823 -7.074 -21.585 1.00 95.31 587 HIS A C 1
ATOM 4592 O O . HIS A 1 587 ? 2.141 -6.323 -22.286 1.00 95.31 587 HIS A O 1
ATOM 4598 N N . ALA A 1 588 ? 2.545 -8.377 -21.470 1.00 96.81 588 ALA A N 1
ATOM 4599 C CA . ALA A 1 588 ? 1.551 -9.038 -22.305 1.00 96.81 588 ALA A CA 1
ATOM 4600 C C . ALA A 1 588 ? 0.124 -8.504 -22.069 1.00 96.81 588 ALA A C 1
ATOM 4602 O O . ALA A 1 588 ? -0.400 -8.559 -20.957 1.00 96.81 588 ALA A O 1
ATOM 4603 N N . GLN A 1 589 ? -0.525 -8.007 -23.128 1.00 98.06 589 GLN A N 1
ATOM 4604 C CA . GLN A 1 589 ? -1.884 -7.449 -23.070 1.00 98.06 589 GLN A CA 1
ATOM 4605 C C . GLN A 1 589 ? -2.771 -8.004 -24.193 1.00 98.06 589 GLN A C 1
ATOM 4607 O O . GLN A 1 589 ? -2.459 -7.833 -25.375 1.00 98.06 589 GLN A O 1
ATOM 4612 N N . PHE A 1 590 ? -3.913 -8.605 -23.848 1.00 98.31 590 PHE A N 1
ATOM 4613 C CA . PHE A 1 590 ? -4.944 -8.964 -24.830 1.00 98.31 590 PHE A CA 1
ATOM 4614 C C . PHE A 1 590 ? -5.515 -7.717 -25.515 1.00 98.31 590 PHE A C 1
ATOM 4616 O O . PHE A 1 590 ? -5.735 -6.690 -24.867 1.00 98.31 590 PHE A O 1
ATOM 4623 N N . SER A 1 591 ? -5.815 -7.824 -26.811 1.00 98.31 591 SER A N 1
ATOM 4624 C CA . SER A 1 591 ? -6.591 -6.804 -27.517 1.00 98.31 591 SER A CA 1
ATOM 4625 C C . SER A 1 591 ? -7.990 -6.665 -26.898 1.00 98.31 591 SER A C 1
ATOM 4627 O O . SER A 1 591 ? -8.644 -7.672 -26.613 1.00 98.31 591 SER A O 1
ATOM 4629 N N . PRO A 1 592 ? -8.510 -5.433 -26.729 1.00 96.81 592 PRO A N 1
ATOM 4630 C CA . PRO A 1 592 ? -9.843 -5.196 -26.180 1.00 96.81 592 PRO A CA 1
ATOM 4631 C C . PRO A 1 592 ? -10.987 -5.587 -27.133 1.00 96.81 592 PRO A C 1
ATOM 4633 O O . PRO A 1 592 ? -12.149 -5.481 -26.737 1.00 96.81 592 PRO A O 1
ATOM 4636 N N . THR A 1 593 ? -10.692 -5.999 -28.375 1.00 97.69 593 THR A N 1
ATOM 4637 C CA . THR A 1 593 ? -11.700 -6.365 -29.392 1.00 97.69 593 THR A CA 1
ATOM 4638 C C . THR A 1 593 ? -11.398 -7.646 -30.188 1.00 97.69 593 THR A C 1
ATOM 4640 O O . THR A 1 593 ? -12.274 -8.108 -30.915 1.00 97.69 593 THR A O 1
ATOM 4643 N N . ASP A 1 594 ? -10.217 -8.256 -30.035 1.00 98.00 594 ASP A N 1
ATOM 4644 C CA . ASP A 1 594 ? -9.840 -9.547 -30.640 1.00 98.00 594 ASP A CA 1
ATOM 4645 C C . ASP A 1 594 ? -9.321 -10.481 -29.522 1.00 98.00 594 ASP A C 1
ATOM 4647 O O . ASP A 1 594 ? -8.318 -10.154 -28.888 1.00 98.00 594 ASP A O 1
ATOM 4651 N N . PRO A 1 595 ? -9.981 -11.621 -29.230 1.00 97.62 595 PRO A N 1
ATOM 4652 C CA . PRO A 1 595 ? -9.628 -12.473 -28.093 1.00 97.62 595 PRO A CA 1
ATOM 4653 C C . PRO A 1 595 ? -8.341 -13.289 -28.294 1.00 97.62 595 PRO A C 1
ATOM 4655 O O . PRO A 1 595 ? -7.864 -13.891 -27.332 1.00 97.62 595 PRO A O 1
ATOM 4658 N N . ASP A 1 596 ? -7.774 -13.336 -29.502 1.00 97.31 596 ASP A N 1
ATOM 4659 C CA . ASP A 1 596 ? -6.542 -14.079 -29.793 1.00 97.31 596 ASP A CA 1
ATOM 4660 C C . ASP A 1 596 ? -5.331 -13.176 -30.047 1.00 97.31 596 ASP A C 1
ATOM 4662 O O . ASP A 1 596 ? -4.204 -13.662 -29.948 1.00 97.31 596 ASP A O 1
ATOM 4666 N N . LEU A 1 597 ? -5.544 -11.896 -30.372 1.00 98.50 597 LEU A N 1
ATOM 4667 C CA . LEU A 1 597 ? -4.484 -10.914 -30.617 1.00 98.50 597 LEU A CA 1
ATOM 4668 C C . LEU A 1 597 ? -3.899 -10.382 -29.301 1.00 98.50 597 LEU A C 1
ATOM 4670 O O . LEU A 1 597 ? -4.619 -9.899 -28.426 1.00 98.50 597 LEU A O 1
ATOM 4674 N N . ILE A 1 598 ? -2.574 -10.442 -29.188 1.00 98.56 598 ILE A N 1
ATOM 4675 C CA . ILE A 1 598 ? -1.810 -10.106 -27.986 1.00 98.56 598 ILE A CA 1
ATOM 4676 C C . ILE A 1 598 ? -0.696 -9.113 -28.342 1.00 98.56 598 ILE A C 1
ATOM 4678 O O . ILE A 1 598 ? 0.070 -9.321 -29.286 1.00 98.56 598 ILE A O 1
ATOM 4682 N N . LEU A 1 599 ? -0.605 -8.047 -27.548 1.00 98.38 599 LEU A N 1
ATOM 4683 C CA . LEU A 1 599 ? 0.500 -7.092 -27.499 1.00 98.38 599 LEU A CA 1
ATOM 4684 C C . LEU A 1 599 ? 1.588 -7.614 -26.559 1.00 98.38 599 LEU A C 1
ATOM 4686 O O . LEU A 1 599 ? 1.271 -8.119 -25.483 1.00 98.38 599 LEU A O 1
ATOM 4690 N N . LEU A 1 600 ? 2.849 -7.471 -26.963 1.00 97.00 600 LEU A N 1
ATOM 4691 C CA . LEU A 1 600 ? 4.044 -7.768 -26.170 1.00 97.00 600 LEU A CA 1
ATOM 4692 C C . LEU A 1 600 ? 5.033 -6.604 -26.283 1.00 97.00 600 LEU A C 1
ATOM 4694 O O . LEU A 1 600 ? 5.100 -5.954 -27.331 1.00 97.00 600 LEU A O 1
ATOM 4698 N N . ALA A 1 601 ? 5.865 -6.419 -25.259 1.00 95.75 601 ALA A N 1
ATOM 4699 C CA . ALA A 1 601 ? 7.078 -5.619 -25.359 1.00 95.75 601 ALA A CA 1
ATOM 4700 C C . ALA A 1 601 ? 8.338 -6.451 -25.095 1.00 95.75 601 ALA A C 1
ATOM 4702 O O . ALA A 1 601 ? 8.321 -7.371 -24.277 1.00 95.75 601 ALA A O 1
ATOM 4703 N N . GLU A 1 602 ? 9.432 -6.144 -25.789 1.00 94.62 602 GLU A N 1
ATOM 4704 C CA . GLU A 1 602 ? 10.753 -6.681 -25.468 1.00 94.62 602 GLU A CA 1
ATOM 4705 C C . GLU A 1 602 ? 11.431 -5.754 -24.452 1.00 94.62 602 GLU A C 1
ATOM 4707 O O . GLU A 1 602 ? 11.636 -4.566 -24.713 1.00 94.62 602 GLU A O 1
ATOM 4712 N N . GLU A 1 603 ? 11.784 -6.307 -23.295 1.00 91.00 603 GLU A N 1
ATOM 4713 C CA . GLU A 1 603 ? 12.563 -5.623 -22.262 1.00 91.00 603 GLU A CA 1
ATOM 4714 C C . GLU A 1 603 ? 14.038 -6.035 -22.301 1.00 91.00 603 GLU A C 1
ATOM 4716 O O . GLU A 1 603 ? 14.422 -7.049 -22.894 1.00 91.00 603 GLU A O 1
ATOM 4721 N N . GLU A 1 604 ? 14.877 -5.271 -21.600 1.00 90.62 604 GLU A N 1
ATOM 4722 C CA . GLU A 1 604 ? 16.241 -5.697 -21.295 1.00 90.62 604 GLU A CA 1
ATOM 4723 C C . GLU A 1 604 ? 16.229 -7.004 -20.482 1.00 90.62 604 GLU A C 1
ATOM 4725 O O . GLU A 1 604 ? 15.654 -7.093 -19.394 1.00 90.62 604 GLU A O 1
ATOM 4730 N N . TRP A 1 605 ? 16.889 -8.040 -21.006 1.00 87.44 605 TRP A N 1
ATOM 4731 C CA . TRP A 1 605 ? 16.992 -9.332 -20.339 1.00 87.44 605 TRP A CA 1
ATOM 4732 C C . TRP A 1 605 ? 18.329 -9.483 -19.612 1.00 87.44 605 TRP A C 1
ATOM 4734 O O . TRP A 1 605 ? 19.390 -9.496 -20.235 1.00 87.44 605 TRP A O 1
ATOM 4744 N N . ILE A 1 606 ? 18.262 -9.688 -18.295 1.00 87.62 606 ILE A N 1
ATOM 4745 C CA . ILE A 1 606 ? 19.392 -10.116 -17.466 1.00 87.62 606 ILE A CA 1
ATOM 4746 C C . ILE A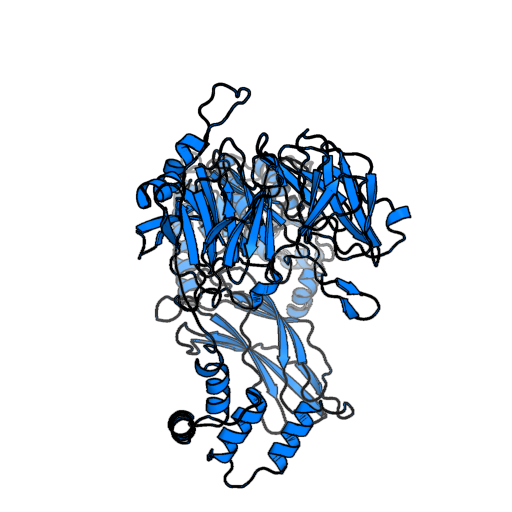 1 606 ? 19.329 -11.641 -17.289 1.00 87.62 606 ILE A C 1
ATOM 4748 O O . ILE A 1 606 ? 18.347 -12.176 -16.764 1.00 87.62 606 ILE A O 1
ATOM 4752 N N . ASP A 1 607 ? 20.380 -12.349 -17.703 1.00 85.56 607 ASP A N 1
ATOM 4753 C CA . ASP A 1 607 ? 20.550 -13.781 -17.433 1.00 85.56 607 ASP A CA 1
ATOM 4754 C C . ASP A 1 607 ? 20.811 -14.014 -15.932 1.00 85.56 607 ASP A C 1
ATOM 4756 O O . ASP A 1 607 ? 21.857 -13.592 -15.430 1.00 85.56 607 ASP A O 1
ATOM 4760 N N . PRO A 1 608 ? 19.920 -14.705 -15.192 1.00 81.94 608 PRO A N 1
ATOM 4761 C CA . PRO A 1 608 ? 20.071 -14.891 -13.751 1.00 81.94 608 PRO A CA 1
ATOM 4762 C C . PRO A 1 608 ? 21.199 -15.867 -13.370 1.00 81.94 608 PRO A C 1
ATOM 4764 O O . PRO A 1 608 ? 21.493 -15.996 -12.184 1.00 81.94 608 PRO A O 1
ATOM 4767 N N . LEU A 1 609 ? 21.828 -16.556 -14.334 1.00 84.62 609 LEU A N 1
ATOM 4768 C CA . LEU A 1 609 ? 22.992 -17.419 -14.088 1.00 84.62 609 LEU A CA 1
ATOM 4769 C C . LEU A 1 609 ? 24.333 -16.700 -14.283 1.00 84.62 609 LEU A C 1
ATOM 4771 O O . LEU A 1 609 ? 25.303 -17.040 -13.610 1.00 84.62 609 LEU A O 1
ATOM 4775 N N . THR A 1 610 ? 24.409 -15.735 -15.206 1.00 90.75 610 THR A N 1
ATOM 4776 C CA . THR A 1 610 ? 25.677 -15.077 -15.584 1.00 90.75 610 THR A CA 1
ATOM 4777 C C . THR A 1 610 ? 25.713 -13.575 -15.304 1.00 90.75 610 THR A C 1
ATOM 4779 O O . THR A 1 610 ? 26.770 -12.961 -15.433 1.00 90.75 610 THR A O 1
ATOM 4782 N N . GLY A 1 611 ? 24.577 -12.961 -14.961 1.00 89.19 611 GLY A N 1
ATOM 4783 C CA . GLY A 1 611 ? 24.428 -11.506 -14.876 1.00 89.19 611 GLY A CA 1
ATOM 4784 C C . GLY A 1 611 ? 24.510 -10.798 -16.234 1.00 89.19 611 GLY A C 1
ATOM 4785 O O . GLY A 1 611 ? 24.517 -9.569 -16.282 1.00 89.19 611 GLY A O 1
ATOM 4786 N N . ARG A 1 612 ? 24.592 -11.542 -17.348 1.00 91.31 612 ARG A N 1
ATOM 4787 C CA . ARG A 1 612 ? 24.724 -10.965 -18.686 1.00 91.31 612 ARG A CA 1
ATOM 4788 C C . ARG A 1 612 ? 23.454 -10.218 -19.076 1.00 91.31 612 ARG A C 1
ATOM 4790 O O . ARG A 1 612 ? 22.385 -10.812 -19.192 1.00 91.31 612 ARG A O 1
ATOM 4797 N N . VAL A 1 613 ? 23.630 -8.941 -19.386 1.00 91.00 613 VAL A N 1
ATOM 4798 C CA . VAL A 1 613 ? 22.609 -8.077 -19.974 1.00 91.00 613 VAL A CA 1
ATOM 4799 C C . VAL A 1 613 ? 22.489 -8.339 -21.482 1.00 91.00 613 VAL A C 1
ATOM 4801 O O . VAL A 1 613 ? 23.492 -8.485 -22.187 1.00 91.00 613 VAL A O 1
ATOM 4804 N N . THR A 1 614 ? 21.256 -8.396 -21.981 1.00 90.75 614 THR A N 1
ATOM 4805 C CA . THR A 1 614 ? 20.907 -8.463 -23.403 1.00 90.75 614 THR A CA 1
ATOM 4806 C C . THR A 1 614 ? 19.840 -7.403 -23.694 1.00 90.75 614 THR A C 1
ATOM 4808 O O . THR A 1 614 ? 18.717 -7.555 -23.211 1.00 90.75 614 THR A O 1
ATOM 4811 N N . PRO A 1 615 ? 20.147 -6.350 -24.473 1.00 90.81 615 PRO A N 1
ATOM 4812 C CA . PRO A 1 615 ? 19.171 -5.314 -24.793 1.00 90.81 615 PRO A CA 1
ATOM 4813 C C . PRO A 1 615 ? 18.081 -5.838 -25.748 1.00 90.81 615 PRO A C 1
ATOM 4815 O O . PRO A 1 615 ? 18.332 -6.793 -26.504 1.00 90.81 615 PRO A O 1
ATOM 4818 N N . PRO A 1 616 ? 16.895 -5.202 -25.758 1.00 91.81 616 PRO A N 1
ATOM 4819 C CA . PRO A 1 616 ? 15.856 -5.495 -26.735 1.00 91.81 616 PRO A CA 1
ATOM 4820 C C . PRO A 1 616 ? 16.316 -5.134 -28.155 1.00 91.81 616 PRO A C 1
ATOM 4822 O O . PRO A 1 616 ? 17.155 -4.254 -28.362 1.00 91.81 616 PRO A O 1
ATOM 4825 N N . ARG A 1 617 ? 15.764 -5.819 -29.159 1.00 90.50 617 ARG A N 1
ATOM 4826 C CA . ARG A 1 617 ? 15.949 -5.498 -30.586 1.00 90.50 617 ARG A CA 1
ATOM 4827 C C . ARG A 1 617 ? 14.906 -4.506 -31.084 1.00 90.50 617 ARG A C 1
ATOM 4829 O O . ARG A 1 617 ? 15.193 -3.728 -31.988 1.00 90.50 617 ARG A O 1
ATOM 4836 N N . VAL A 1 618 ? 13.695 -4.596 -30.544 1.00 91.94 618 VAL A N 1
ATOM 4837 C CA . VAL A 1 618 ? 12.503 -3.840 -30.943 1.00 91.94 618 VAL A CA 1
ATOM 4838 C C . VAL A 1 618 ? 11.620 -3.671 -29.712 1.00 91.94 618 VAL A C 1
ATOM 4840 O O . VAL A 1 618 ? 11.453 -4.629 -28.968 1.00 91.94 618 VAL A O 1
ATOM 4843 N N . ARG A 1 619 ? 11.029 -2.494 -29.471 1.00 93.88 619 ARG A N 1
ATOM 4844 C CA . ARG A 1 619 ? 10.207 -2.345 -28.260 1.00 93.88 619 ARG A CA 1
ATOM 4845 C C . ARG A 1 619 ? 8.928 -3.174 -28.321 1.00 93.88 619 ARG A C 1
ATOM 4847 O O . ARG A 1 619 ? 8.659 -3.899 -27.379 1.00 93.88 619 ARG A O 1
ATOM 4854 N N . ILE A 1 620 ? 8.136 -3.051 -29.387 1.00 96.12 620 ILE A N 1
ATOM 4855 C CA . ILE A 1 620 ? 6.758 -3.567 -29.438 1.00 96.12 620 ILE A CA 1
ATOM 4856 C C . ILE A 1 620 ? 6.633 -4.706 -30.458 1.00 96.12 620 ILE A C 1
ATOM 4858 O O . ILE A 1 620 ? 7.189 -4.630 -31.556 1.00 96.12 620 ILE A O 1
ATOM 4862 N N . ALA A 1 621 ? 5.846 -5.734 -30.135 1.00 96.69 621 ALA A N 1
ATOM 4863 C CA . ALA A 1 621 ? 5.419 -6.769 -31.075 1.00 96.69 621 ALA A CA 1
ATOM 4864 C C . ALA A 1 621 ? 3.949 -7.172 -30.883 1.00 96.69 621 ALA A C 1
ATOM 4866 O O . ALA A 1 621 ? 3.362 -7.001 -29.814 1.00 96.69 621 ALA A O 1
ATOM 4867 N N . LEU A 1 622 ? 3.373 -7.759 -31.934 1.00 97.81 622 LEU A N 1
ATOM 4868 C CA . LEU A 1 622 ? 2.062 -8.405 -31.910 1.00 97.81 622 LEU A CA 1
ATOM 4869 C C . LEU A 1 622 ? 2.194 -9.902 -32.187 1.00 97.81 622 LEU A C 1
ATOM 4871 O O . LEU A 1 622 ? 2.926 -10.313 -33.086 1.00 97.81 622 LEU A O 1
ATOM 4875 N N . CYS A 1 623 ? 1.439 -10.720 -31.465 1.00 97.69 623 CYS A N 1
ATOM 4876 C CA . CYS A 1 623 ? 1.282 -12.148 -31.739 1.00 97.69 623 CYS A CA 1
ATOM 4877 C C . CYS A 1 623 ? -0.199 -12.538 -31.711 1.00 97.69 623 CYS A C 1
ATOM 4879 O O . CYS A 1 623 ? -1.036 -11.816 -31.168 1.00 97.69 623 CYS A O 1
ATOM 4881 N N . ARG A 1 624 ? -0.529 -13.696 -32.286 1.00 97.75 624 ARG A N 1
ATOM 4882 C CA . ARG A 1 624 ? -1.710 -14.458 -31.854 1.00 97.75 624 ARG A CA 1
ATOM 4883 C C . ARG A 1 624 ? -1.236 -15.551 -30.902 1.00 97.75 624 ARG A C 1
ATOM 4885 O O . ARG A 1 624 ? -0.052 -15.877 -30.922 1.00 97.75 624 ARG A O 1
ATOM 4892 N N . ARG A 1 625 ? -2.135 -16.131 -30.101 1.00 94.81 625 ARG A N 1
ATOM 4893 C CA . ARG A 1 625 ? -1.809 -17.131 -29.056 1.00 94.81 625 ARG A CA 1
ATOM 4894 C C . ARG A 1 625 ? -0.683 -18.104 -29.445 1.00 94.81 625 ARG A C 1
ATOM 4896 O O . ARG A 1 625 ? 0.291 -18.190 -28.709 1.00 94.81 625 ARG A O 1
ATOM 4903 N N . GLU A 1 626 ? -0.757 -18.745 -30.613 1.00 92.38 626 GLU A N 1
ATOM 4904 C CA . GLU A 1 626 ? 0.228 -19.741 -31.095 1.00 92.38 626 GLU A CA 1
ATOM 4905 C C . GLU A 1 626 ? 1.108 -19.246 -32.279 1.00 92.38 626 GLU A C 1
ATOM 4907 O O . GLU A 1 626 ? 1.911 -20.003 -32.818 1.00 92.38 626 GLU A O 1
ATOM 4912 N N . ASP A 1 627 ? 0.995 -17.968 -32.668 1.00 95.50 627 ASP A N 1
ATOM 4913 C CA . ASP A 1 627 ? 1.802 -17.301 -33.711 1.00 95.50 627 ASP A CA 1
ATOM 4914 C C . ASP A 1 627 ? 3.055 -16.637 -33.095 1.00 95.50 627 ASP A C 1
ATOM 4916 O O . ASP A 1 627 ? 2.909 -15.895 -32.120 1.00 95.50 627 ASP A O 1
ATOM 4920 N N . PRO A 1 628 ? 4.265 -16.762 -33.675 1.00 94.06 628 PRO A N 1
ATOM 4921 C CA . PRO A 1 628 ? 5.454 -16.092 -33.143 1.00 94.06 628 PRO A CA 1
ATOM 4922 C C . PRO A 1 628 ? 5.318 -14.551 -33.159 1.00 94.06 628 PRO A C 1
ATOM 4924 O O . PRO A 1 628 ? 4.689 -14.009 -34.078 1.00 94.06 628 PRO A O 1
ATOM 4927 N N . PRO A 1 629 ? 5.935 -13.822 -32.201 1.00 95.88 629 PRO A N 1
ATOM 4928 C CA . PRO A 1 629 ? 5.880 -12.361 -32.141 1.00 95.88 629 PRO A CA 1
ATOM 4929 C C . PRO A 1 629 ? 6.361 -11.684 -33.428 1.00 95.88 629 PRO A C 1
ATOM 4931 O O . PRO A 1 629 ? 7.447 -11.965 -33.938 1.00 95.88 629 PRO A O 1
ATOM 4934 N N . ARG A 1 630 ? 5.549 -10.754 -33.935 1.00 95.44 630 ARG A N 1
ATOM 4935 C CA . ARG A 1 630 ? 5.804 -9.944 -35.130 1.00 95.44 630 ARG A CA 1
ATOM 4936 C C . ARG A 1 630 ? 6.114 -8.507 -34.689 1.00 95.44 630 ARG A C 1
ATOM 4938 O O . ARG A 1 630 ? 5.201 -7.820 -34.226 1.00 95.44 630 ARG A O 1
ATOM 4945 N N . PRO A 1 631 ? 7.377 -8.055 -34.780 1.00 93.81 631 PRO A N 1
ATOM 4946 C CA . PRO A 1 631 ? 7.774 -6.706 -34.389 1.00 93.81 631 PRO A CA 1
ATOM 4947 C C . PRO A 1 631 ? 7.016 -5.588 -35.102 1.00 93.81 631 PRO A C 1
ATOM 4949 O O . PRO A 1 631 ? 6.786 -5.656 -36.310 1.00 93.81 631 PRO A O 1
ATOM 4952 N N . LEU A 1 632 ? 6.743 -4.511 -34.369 1.00 93.00 632 LEU A N 1
ATOM 4953 C CA . LEU A 1 632 ? 6.416 -3.207 -34.933 1.00 93.00 632 LEU A CA 1
ATOM 4954 C C . LEU A 1 632 ? 7.686 -2.351 -34.922 1.00 93.00 632 LEU A C 1
ATOM 4956 O O . LEU A 1 632 ? 8.267 -2.087 -33.869 1.00 93.00 632 LEU A O 1
ATOM 4960 N N . VAL A 1 633 ? 8.138 -1.936 -36.107 1.00 89.00 633 VAL A N 1
ATOM 4961 C CA . VAL A 1 633 ? 9.350 -1.118 -36.257 1.00 89.00 633 VAL A CA 1
ATOM 4962 C C . VAL A 1 633 ? 9.013 0.331 -35.906 1.00 89.00 633 VAL A C 1
ATOM 4964 O O . VAL A 1 633 ? 8.438 1.061 -36.711 1.00 89.00 633 VAL A 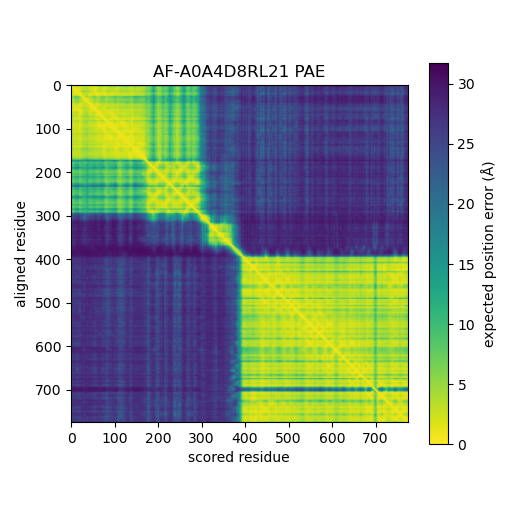O 1
ATOM 4967 N N . LEU A 1 634 ? 9.350 0.719 -34.678 1.00 89.25 634 LEU A N 1
ATOM 4968 C CA . LEU A 1 634 ? 9.141 2.050 -34.104 1.00 89.25 634 LEU A CA 1
ATOM 4969 C C . LEU A 1 634 ? 10.496 2.679 -33.712 1.00 89.25 634 LEU A C 1
ATOM 4971 O O . LEU A 1 634 ? 11.553 2.155 -34.066 1.00 89.25 634 LEU A O 1
ATOM 4975 N N . GLY A 1 635 ? 10.474 3.816 -33.010 1.00 83.38 635 GLY A N 1
ATOM 4976 C CA . GLY A 1 635 ? 11.685 4.460 -32.488 1.00 83.38 635 GLY A CA 1
ATOM 4977 C C . GLY A 1 635 ? 12.423 3.609 -31.444 1.00 83.38 635 GLY A C 1
ATOM 4978 O O . GLY A 1 635 ? 11.849 2.705 -30.839 1.00 83.38 635 GLY A O 1
ATOM 4979 N N . ALA A 1 636 ? 13.701 3.920 -31.211 1.00 83.56 636 ALA A N 1
ATOM 4980 C CA . ALA A 1 636 ? 14.517 3.249 -30.190 1.00 83.56 636 ALA A CA 1
ATOM 4981 C C . ALA A 1 636 ? 14.135 3.650 -28.748 1.00 83.56 636 ALA A C 1
ATOM 4983 O O . ALA A 1 636 ? 14.421 2.927 -27.801 1.00 83.56 636 ALA A O 1
ATOM 4984 N N . THR A 1 637 ? 13.475 4.797 -28.599 1.00 89.62 637 THR A N 1
ATOM 4985 C CA . THR A 1 637 ? 13.091 5.479 -27.352 1.00 89.62 637 THR A CA 1
ATOM 4986 C C . THR A 1 637 ? 11.650 5.183 -26.934 1.00 89.62 637 THR A C 1
ATOM 4988 O O . THR A 1 637 ? 11.006 6.010 -26.297 1.00 89.62 637 THR A O 1
ATOM 4991 N N . VAL A 1 638 ? 11.110 4.028 -27.326 1.00 93.69 638 VAL A N 1
ATOM 4992 C CA . VAL A 1 638 ? 9.700 3.674 -27.110 1.00 93.69 638 VAL A CA 1
ATOM 4993 C C . VAL A 1 638 ? 9.526 2.832 -25.845 1.00 93.69 638 VAL A C 1
ATOM 4995 O O . VAL A 1 638 ? 10.342 1.957 -25.559 1.00 93.69 638 VAL A O 1
ATOM 4998 N N . GLY A 1 639 ? 8.435 3.070 -25.117 1.00 94.56 639 GLY A N 1
ATOM 4999 C CA . GLY A 1 639 ? 7.985 2.281 -23.973 1.00 94.56 639 GLY A CA 1
ATOM 5000 C C . GLY A 1 639 ? 6.548 2.619 -23.567 1.00 94.56 639 GLY A C 1
ATOM 5001 O O . GLY A 1 639 ? 5.844 3.332 -24.286 1.00 94.56 639 GLY A O 1
ATOM 5002 N N . HIS A 1 640 ? 6.123 2.118 -22.402 1.00 96.00 640 HIS A N 1
ATOM 5003 C CA . HIS A 1 640 ? 4.808 2.387 -21.799 1.00 96.00 640 HIS A CA 1
ATOM 5004 C C . HIS A 1 640 ? 3.653 2.220 -22.800 1.00 96.00 640 HIS A C 1
ATOM 5006 O O . HIS A 1 640 ? 2.918 3.158 -23.104 1.00 96.00 640 HIS A O 1
ATOM 5012 N N . GLU A 1 641 ? 3.539 1.012 -23.344 1.00 97.25 641 GLU A N 1
ATOM 5013 C CA . GLU A 1 641 ? 2.622 0.656 -24.428 1.00 97.25 641 GLU A CA 1
ATOM 5014 C C . GLU A 1 641 ? 1.277 0.120 -23.919 1.00 97.25 641 GLU A C 1
ATOM 5016 O O . GLU A 1 641 ? 1.223 -0.707 -23.007 1.00 97.25 641 GLU A O 1
ATOM 5021 N N . TRP A 1 642 ? 0.174 0.557 -24.533 1.00 97.88 642 TRP A N 1
ATOM 5022 C CA . TRP A 1 642 ? -1.170 0.067 -24.214 1.00 97.88 642 TRP A CA 1
ATOM 5023 C C . TRP A 1 642 ? -2.111 0.074 -25.423 1.00 97.88 642 TRP A C 1
ATOM 5025 O O . TRP A 1 642 ? -1.901 0.762 -26.426 1.00 97.88 642 TRP A O 1
ATOM 5035 N N . TRP A 1 643 ? -3.184 -0.708 -25.335 1.00 98.00 643 TRP A N 1
ATOM 5036 C CA . TRP A 1 643 ? -4.182 -0.802 -26.398 1.00 98.00 643 TRP A CA 1
ATOM 5037 C C . TRP A 1 643 ? -5.073 0.441 -26.510 1.00 98.00 643 TRP A C 1
ATOM 5039 O O . TRP A 1 643 ? -5.667 0.898 -25.533 1.00 98.00 643 TRP A O 1
ATOM 5049 N N . ASP A 1 644 ? -5.285 0.922 -27.739 1.00 96.88 644 ASP A N 1
ATOM 5050 C CA . ASP A 1 644 ? -6.454 1.747 -28.059 1.00 96.88 644 ASP A CA 1
ATOM 5051 C C . ASP A 1 644 ? -7.716 0.901 -27.842 1.00 96.88 644 ASP A C 1
ATOM 5053 O O . ASP A 1 644 ? -7.755 -0.259 -28.257 1.00 96.88 644 ASP A O 1
ATOM 5057 N N . ARG A 1 645 ? -8.770 1.449 -27.219 1.00 94.56 645 ARG A N 1
ATOM 5058 C CA . ARG A 1 645 ? -9.964 0.657 -26.869 1.00 94.56 645 ARG A CA 1
ATOM 5059 C C . ARG A 1 645 ? -10.656 0.022 -28.083 1.00 94.56 645 ARG A C 1
ATOM 5061 O O . ARG A 1 645 ? -11.357 -0.973 -27.925 1.00 94.56 645 ARG A O 1
ATOM 5068 N N . SER A 1 646 ? -10.454 0.552 -29.290 1.00 94.75 646 SER A N 1
ATOM 5069 C CA . SER A 1 646 ? -10.947 -0.068 -30.526 1.00 94.75 646 SER A CA 1
ATOM 5070 C C . SER A 1 646 ? -10.221 -1.367 -30.915 1.00 94.75 646 SER A C 1
ATOM 5072 O O . SER A 1 646 ? -10.720 -2.100 -31.770 1.00 94.75 646 SER A O 1
ATOM 5074 N N . GLY A 1 647 ? -9.039 -1.636 -30.348 1.00 96.12 647 GLY A N 1
ATOM 5075 C CA . GLY A 1 647 ? -8.114 -2.701 -30.758 1.00 96.12 647 GLY A CA 1
ATOM 5076 C C . GLY A 1 647 ? -7.470 -2.479 -32.134 1.00 96.12 647 GLY A C 1
ATOM 5077 O O . GLY A 1 647 ? -6.777 -3.356 -32.637 1.00 96.12 647 GLY A O 1
ATOM 5078 N N . ARG A 1 648 ? -7.693 -1.314 -32.765 1.00 95.94 648 ARG A N 1
ATOM 5079 C CA . ARG A 1 648 ? -7.178 -0.970 -34.107 1.00 95.94 648 ARG A CA 1
ATOM 5080 C C . ARG A 1 648 ? -5.886 -0.154 -34.083 1.00 95.94 648 ARG A C 1
ATOM 5082 O O . ARG A 1 648 ? -5.346 0.156 -35.142 1.00 95.94 648 ARG A O 1
ATOM 5089 N N . ALA A 1 649 ? -5.418 0.224 -32.899 1.00 97.31 649 ALA A N 1
ATOM 5090 C CA . ALA A 1 649 ? -4.205 1.000 -32.706 1.00 97.31 649 ALA A CA 1
ATOM 5091 C C . ALA A 1 649 ? -3.539 0.650 -31.368 1.00 97.31 649 ALA A C 1
ATOM 5093 O O . ALA A 1 649 ? -4.185 0.139 -30.449 1.00 97.31 649 ALA A O 1
ATOM 5094 N N . ILE A 1 650 ? -2.254 0.968 -31.267 1.00 98.00 650 ILE A N 1
ATOM 5095 C CA . ILE A 1 650 ? -1.471 0.903 -30.032 1.00 98.00 650 ILE A CA 1
ATOM 5096 C C . ILE A 1 650 ? -1.057 2.329 -29.682 1.00 98.00 650 ILE A C 1
ATOM 5098 O O . ILE A 1 650 ? -0.580 3.078 -30.540 1.00 98.00 650 ILE A O 1
ATOM 5102 N N . TRP A 1 651 ? -1.251 2.695 -28.424 1.00 98.25 651 TRP A N 1
ATOM 5103 C CA . TRP A 1 651 ? -0.689 3.896 -27.828 1.00 98.25 651 TRP A CA 1
ATOM 5104 C C . TRP A 1 651 ? 0.642 3.551 -27.164 1.00 98.25 651 TRP A C 1
ATOM 5106 O O . TRP A 1 651 ? 0.816 2.445 -26.649 1.00 98.25 651 TRP A O 1
ATOM 5116 N N . TYR A 1 652 ? 1.584 4.485 -27.181 1.00 97.75 652 TYR A N 1
ATOM 5117 C CA . TYR A 1 652 ? 2.878 4.324 -26.524 1.00 97.75 652 TYR A CA 1
ATOM 5118 C C . TYR A 1 652 ? 3.482 5.682 -26.163 1.00 97.75 652 TYR A C 1
ATOM 5120 O O . TYR A 1 652 ? 3.056 6.723 -26.672 1.00 97.75 652 TYR A O 1
ATOM 5128 N N . VAL A 1 653 ? 4.493 5.680 -25.300 1.00 96.81 653 VAL A N 1
ATOM 5129 C CA . VAL A 1 653 ? 5.350 6.844 -25.066 1.00 96.81 653 VAL A CA 1
ATOM 5130 C C . VAL A 1 653 ? 6.635 6.664 -25.865 1.00 96.81 653 VAL A C 1
ATOM 5132 O O . VAL A 1 653 ? 7.288 5.627 -25.802 1.00 96.81 653 VAL A O 1
ATOM 5135 N N . ASP A 1 654 ? 6.980 7.675 -26.650 1.00 95.12 654 ASP A N 1
ATOM 5136 C CA . ASP A 1 654 ? 8.305 7.859 -27.226 1.00 95.12 654 ASP A CA 1
ATOM 5137 C C . ASP A 1 654 ? 8.991 8.944 -26.394 1.00 95.12 654 ASP A C 1
ATOM 5139 O O . ASP A 1 654 ? 8.543 10.091 -26.388 1.00 95.12 654 ASP A O 1
ATOM 5143 N N . PHE A 1 655 ? 10.043 8.602 -25.654 1.00 90.44 655 PHE A N 1
ATOM 5144 C CA . PHE A 1 655 ? 10.656 9.522 -24.691 1.00 90.44 655 PHE A CA 1
ATOM 5145 C C . PHE A 1 655 ? 11.279 10.774 -25.343 1.00 90.44 655 PHE A C 1
ATOM 5147 O O . PHE A 1 655 ? 11.490 11.769 -24.652 1.00 90.44 655 PHE A O 1
ATOM 5154 N N . GLU A 1 656 ? 11.513 10.772 -26.663 1.00 89.81 656 GLU A N 1
ATOM 5155 C CA . GLU A 1 656 ? 11.952 11.959 -27.415 1.00 89.81 656 GLU A CA 1
ATOM 5156 C C . GLU A 1 656 ? 10.788 12.737 -28.048 1.00 89.81 656 GLU A C 1
ATOM 5158 O O . GLU A 1 656 ? 10.875 13.956 -28.207 1.00 89.81 656 GLU A O 1
ATOM 5163 N N . ARG A 1 657 ? 9.695 12.058 -28.433 1.00 91.00 657 ARG A N 1
ATOM 5164 C CA . ARG A 1 657 ? 8.611 12.650 -29.249 1.00 91.00 657 ARG A CA 1
ATOM 5165 C C . ARG A 1 657 ? 7.308 12.911 -28.488 1.00 91.00 657 ARG A C 1
ATOM 5167 O O . ARG A 1 657 ? 6.539 13.771 -28.917 1.00 91.00 657 ARG A O 1
ATOM 5174 N N . GLY A 1 658 ? 7.088 12.238 -27.359 1.00 93.19 658 GLY A N 1
ATOM 5175 C CA . GLY A 1 658 ? 5.904 12.337 -26.502 1.00 93.19 658 GLY A CA 1
ATOM 5176 C C . GLY A 1 658 ? 4.960 11.137 -26.605 1.00 93.19 658 GLY A C 1
ATOM 5177 O O . GLY A 1 658 ? 5.369 10.025 -26.931 1.00 93.19 658 GLY A O 1
ATOM 5178 N N . THR A 1 659 ? 3.677 11.340 -26.303 1.00 96.94 659 THR A N 1
ATOM 5179 C CA . THR A 1 659 ? 2.663 10.285 -26.432 1.00 96.94 659 THR A CA 1
ATOM 5180 C C . THR A 1 659 ? 2.261 10.109 -27.892 1.00 96.94 659 THR A C 1
ATOM 5182 O O . THR A 1 659 ? 1.755 11.030 -28.544 1.00 96.94 659 THR A O 1
ATOM 5185 N N . MET A 1 660 ? 2.460 8.890 -28.376 1.00 97.50 660 MET A N 1
ATOM 5186 C CA . MET A 1 660 ? 2.297 8.470 -29.757 1.00 97.50 660 MET A CA 1
ATOM 5187 C C . MET A 1 660 ? 1.143 7.471 -29.904 1.00 97.50 660 MET A C 1
ATOM 5189 O O . MET A 1 660 ? 0.735 6.808 -28.946 1.00 97.50 660 MET A O 1
ATOM 5193 N N . ARG A 1 661 ? 0.650 7.321 -31.134 1.00 97.25 661 ARG A N 1
ATOM 5194 C CA . ARG A 1 661 ? -0.371 6.337 -31.510 1.00 97.25 661 ARG A CA 1
ATOM 5195 C C . ARG A 1 661 ? -0.076 5.763 -32.896 1.00 97.25 661 ARG A C 1
ATOM 5197 O O . ARG A 1 661 ? 0.083 6.519 -33.849 1.00 97.25 661 ARG A O 1
ATOM 5204 N N . VAL A 1 662 ? -0.034 4.438 -33.034 1.00 96.88 662 VAL A N 1
ATOM 5205 C CA . VAL A 1 662 ? 0.184 3.744 -34.320 1.00 96.88 662 VAL A CA 1
ATOM 5206 C C . VAL A 1 662 ? -1.019 2.877 -34.688 1.00 96.88 662 VAL A C 1
ATOM 5208 O O . VAL A 1 662 ? -1.533 2.138 -33.850 1.00 96.88 662 VAL A O 1
ATOM 5211 N N . GLY A 1 663 ? -1.487 2.985 -35.935 1.00 96.06 663 GLY A N 1
ATOM 5212 C CA . GLY A 1 663 ? -2.584 2.177 -36.473 1.00 96.06 663 GLY A CA 1
ATOM 5213 C C . GLY A 1 663 ? -2.115 0.797 -36.938 1.00 96.06 663 GLY A C 1
ATOM 5214 O O . GLY A 1 663 ? -1.030 0.657 -37.501 1.00 96.06 663 GLY A O 1
ATOM 5215 N N . LEU A 1 664 ? -2.940 -0.235 -36.733 1.00 94.56 664 LEU A N 1
ATOM 5216 C CA . LEU A 1 664 ? -2.651 -1.598 -37.209 1.00 94.56 664 LEU A CA 1
ATOM 5217 C C . LEU A 1 664 ? -2.931 -1.801 -38.709 1.00 94.56 664 LEU A C 1
ATOM 5219 O O . LEU A 1 664 ? -2.700 -2.879 -39.247 1.00 94.56 664 LEU A O 1
ATOM 5223 N N . ASP A 1 665 ? -3.418 -0.764 -39.386 1.00 91.25 665 ASP A N 1
ATOM 5224 C CA . ASP A 1 665 ? -3.642 -0.691 -40.830 1.00 91.25 665 ASP A CA 1
ATOM 5225 C C . ASP A 1 665 ? -2.407 -0.213 -41.619 1.00 91.25 665 ASP A C 1
ATOM 5227 O O . ASP A 1 665 ? -2.464 -0.093 -42.842 1.00 91.25 665 ASP A O 1
ATOM 5231 N N . GLY A 1 666 ? -1.283 0.039 -40.937 1.00 82.31 666 GLY A N 1
ATOM 5232 C CA . GLY A 1 666 ? -0.026 0.474 -41.552 1.00 82.31 666 GLY A CA 1
ATOM 5233 C C . GLY A 1 666 ? 0.122 1.991 -41.700 1.00 82.31 666 GLY A C 1
ATOM 5234 O O . GLY A 1 666 ? 1.061 2.441 -42.359 1.00 82.31 666 GLY A O 1
ATOM 5235 N N . GLN A 1 667 ? -0.763 2.791 -41.094 1.00 86.06 667 GLN A N 1
ATOM 5236 C CA . GLN A 1 667 ? -0.574 4.242 -41.008 1.00 86.06 667 GLN A CA 1
ATOM 5237 C C . GLN A 1 667 ? 0.678 4.611 -40.193 1.00 86.06 667 GLN A C 1
ATOM 5239 O O . GLN A 1 667 ? 1.023 3.956 -39.207 1.00 86.06 667 GLN A O 1
ATOM 5244 N N . ALA A 1 668 ? 1.344 5.699 -40.588 1.00 89.94 668 ALA A N 1
ATOM 5245 C CA . ALA A 1 668 ? 2.499 6.227 -39.867 1.00 89.94 668 ALA A CA 1
ATOM 5246 C C . ALA A 1 668 ? 2.111 6.694 -38.441 1.00 89.94 668 ALA A C 1
ATOM 5248 O O . ALA A 1 668 ? 1.016 7.235 -38.271 1.00 89.94 668 ALA A O 1
ATOM 5249 N N . PRO A 1 669 ? 2.982 6.541 -37.420 1.00 95.00 669 PRO A N 1
ATOM 5250 C CA . PRO A 1 669 ? 2.633 6.905 -36.047 1.00 95.00 669 PRO A CA 1
ATOM 5251 C C . PRO A 1 669 ? 2.330 8.399 -35.842 1.00 95.00 669 PRO A C 1
ATOM 5253 O O . PRO A 1 669 ? 3.169 9.268 -36.097 1.00 95.00 669 PRO A O 1
ATOM 5256 N N . GLU A 1 670 ? 1.145 8.671 -35.300 1.00 95.19 670 GLU A N 1
ATOM 5257 C CA . GLU A 1 670 ? 0.634 9.981 -34.897 1.00 95.19 670 GLU A CA 1
ATOM 5258 C C . GLU A 1 670 ? 1.312 10.434 -33.591 1.00 95.19 670 GLU A C 1
ATOM 5260 O O . GLU A 1 670 ? 1.284 9.704 -32.601 1.00 95.19 670 GLU A O 1
ATOM 5265 N N . CYS A 1 671 ? 1.887 11.643 -33.555 1.00 96.00 671 CYS A N 1
ATOM 5266 C CA . CYS A 1 671 ? 2.246 12.299 -32.292 1.00 96.00 671 CYS A CA 1
ATOM 5267 C C . CYS A 1 671 ? 1.017 13.046 -31.767 1.00 96.00 671 CYS A C 1
ATOM 5269 O O . CYS A 1 671 ? 0.577 14.021 -32.377 1.00 96.00 671 CYS A O 1
ATOM 5271 N N . VAL A 1 672 ? 0.450 12.564 -30.659 1.00 96.62 672 VAL A N 1
ATOM 5272 C CA . VAL A 1 672 ? -0.815 13.069 -30.102 1.00 96.62 672 VAL A CA 1
ATOM 5273 C C . VAL A 1 672 ? -0.574 14.106 -29.010 1.00 96.62 672 VAL A C 1
ATOM 5275 O O . VAL A 1 672 ? -1.319 15.079 -28.905 1.00 96.62 672 VAL A O 1
ATOM 5278 N N . TRP A 1 673 ? 0.474 13.913 -28.210 1.00 96.00 673 TRP A N 1
ATOM 5279 C CA . TRP A 1 673 ? 0.895 14.847 -27.171 1.00 96.00 673 TRP A CA 1
ATOM 5280 C C . TRP A 1 673 ? 2.422 14.977 -27.234 1.00 96.00 673 TRP A C 1
ATOM 5282 O O . TRP A 1 673 ? 3.096 13.995 -26.934 1.00 96.00 673 TRP A O 1
ATOM 5292 N N . PRO A 1 674 ? 2.982 16.139 -27.623 1.00 90.69 674 PRO A N 1
ATOM 5293 C CA . PRO A 1 674 ? 4.430 16.326 -27.729 1.00 90.69 674 PRO A CA 1
ATOM 5294 C C . PRO A 1 674 ? 5.215 16.047 -26.437 1.00 90.69 674 PRO A C 1
ATOM 5296 O O . PRO A 1 674 ? 4.655 16.060 -25.342 1.00 90.69 674 PRO A O 1
ATOM 5299 N N . ALA A 1 675 ? 6.521 15.819 -26.610 1.00 76.94 675 ALA A N 1
ATOM 5300 C CA . ALA A 1 675 ? 7.505 15.394 -25.610 1.00 76.94 675 ALA A CA 1
ATOM 5301 C C . ALA A 1 675 ? 7.336 15.966 -24.189 1.00 76.94 675 ALA A C 1
ATOM 5303 O O . ALA A 1 675 ? 7.111 17.163 -23.992 1.00 76.94 675 ALA A O 1
ATOM 5304 N N . GLY A 1 676 ? 7.528 15.091 -23.197 1.00 83.38 676 GLY A N 1
ATOM 5305 C CA . GLY A 1 676 ? 7.498 15.437 -21.775 1.00 83.38 676 GLY A CA 1
ATOM 5306 C C . GLY A 1 676 ? 6.842 14.396 -20.876 1.00 83.38 676 GLY A C 1
ATOM 5307 O O . GLY A 1 676 ? 7.173 14.307 -19.694 1.00 83.38 676 GLY A O 1
ATOM 5308 N N . ASN A 1 677 ? 5.926 13.616 -21.441 1.00 91.00 677 ASN A N 1
ATOM 5309 C CA . ASN A 1 677 ? 5.150 12.609 -20.726 1.00 91.00 677 ASN A CA 1
ATOM 5310 C C . ASN A 1 677 ? 6.018 11.384 -20.400 1.00 91.00 677 ASN A C 1
ATOM 5312 O O . ASN A 1 677 ? 6.819 10.964 -21.234 1.00 91.00 677 ASN A O 1
ATOM 5316 N N . TRP A 1 678 ? 5.845 10.816 -19.207 1.00 93.56 678 TRP A N 1
ATOM 5317 C CA . TRP A 1 678 ? 6.532 9.602 -18.765 1.00 93.56 678 TRP A CA 1
ATOM 5318 C C . TRP A 1 678 ? 5.608 8.387 -18.906 1.00 93.56 678 TRP A C 1
ATOM 5320 O O . TRP A 1 678 ? 5.861 7.525 -19.743 1.00 93.56 678 TRP A O 1
ATOM 5330 N N . HIS A 1 679 ? 4.469 8.384 -18.213 1.00 96.50 679 HIS A N 1
ATOM 5331 C CA . HIS A 1 679 ? 3.300 7.575 -18.552 1.00 96.50 679 HIS A CA 1
ATOM 5332 C C . HIS A 1 679 ? 2.241 8.435 -19.247 1.00 96.50 679 HIS A C 1
ATOM 5334 O O . HIS A 1 679 ? 2.172 9.656 -19.077 1.00 96.50 679 HIS A O 1
ATOM 5340 N N . ALA A 1 680 ? 1.347 7.778 -19.981 1.00 97.75 680 ALA A N 1
ATOM 5341 C CA . ALA A 1 680 ? 0.118 8.384 -20.466 1.00 97.75 680 ALA A CA 1
ATOM 5342 C C . ALA A 1 680 ? -1.007 7.346 -20.521 1.00 97.75 680 ALA A C 1
ATOM 5344 O O . ALA A 1 680 ? -0.761 6.148 -20.604 1.00 97.75 680 ALA A O 1
ATOM 5345 N N . SER A 1 681 ? -2.250 7.814 -20.482 1.00 97.75 681 SER A N 1
ATOM 5346 C CA . SER A 1 681 ? -3.448 6.994 -20.646 1.00 97.75 681 SER A CA 1
ATOM 5347 C C . SER A 1 681 ? -4.466 7.755 -21.490 1.00 97.75 681 SER A C 1
ATOM 5349 O O . SER A 1 681 ? -4.568 8.983 -21.416 1.00 97.75 681 SER A O 1
ATOM 5351 N N . ALA A 1 682 ? -5.216 7.033 -22.318 1.00 98.19 682 ALA A N 1
ATOM 5352 C CA . ALA A 1 682 ? -6.222 7.597 -23.210 1.00 98.19 682 ALA A CA 1
ATOM 5353 C C . ALA A 1 682 ? -7.621 7.137 -22.791 1.00 98.19 682 ALA A C 1
ATOM 5355 O O . ALA A 1 682 ? -7.843 5.958 -22.525 1.00 98.19 682 ALA A O 1
ATOM 5356 N N . SER A 1 683 ? -8.566 8.076 -22.785 1.00 97.81 683 SER A N 1
ATOM 5357 C CA . SER A 1 683 ? -9.996 7.801 -22.599 1.00 97.81 683 SER A CA 1
ATOM 5358 C C . SER A 1 683 ? -10.513 6.754 -23.597 1.00 97.81 683 SER A C 1
ATOM 5360 O O . SER A 1 683 ? -9.982 6.598 -24.699 1.00 97.81 683 SER A O 1
ATOM 5362 N N . ARG A 1 684 ? -11.613 6.077 -23.259 1.00 93.69 684 ARG A N 1
ATOM 5363 C CA . ARG A 1 684 ? -12.273 5.020 -24.050 1.00 93.69 684 ARG A CA 1
ATOM 5364 C C . ARG A 1 684 ? -12.627 5.441 -25.481 1.00 93.69 684 ARG A C 1
ATOM 5366 O O . ARG A 1 684 ? -12.763 4.588 -26.355 1.00 93.69 684 ARG A O 1
ATOM 5373 N N . CYS A 1 685 ? -12.802 6.743 -25.714 1.00 93.12 685 CYS A N 1
ATOM 5374 C CA . CYS A 1 685 ? -13.064 7.352 -27.023 1.00 93.12 685 CYS A CA 1
ATOM 5375 C C . CYS A 1 685 ? -11.833 8.018 -27.672 1.00 93.12 685 CYS A C 1
ATOM 5377 O O . CYS A 1 685 ? -11.950 8.586 -28.756 1.00 93.12 685 CYS A O 1
ATOM 5379 N N . GLY A 1 686 ? -10.669 7.988 -27.019 1.00 95.38 686 GLY A N 1
ATOM 5380 C CA . GLY A 1 686 ? -9.410 8.556 -27.501 1.00 95.38 686 GLY A CA 1
ATOM 5381 C C . GLY A 1 686 ? -9.380 10.084 -27.603 1.00 95.38 686 GLY A C 1
ATOM 5382 O O . GLY A 1 686 ? -8.426 10.614 -28.167 1.00 95.38 686 GLY A O 1
ATOM 5383 N N . ARG A 1 687 ? -10.402 10.795 -27.105 1.00 96.75 687 ARG A N 1
ATOM 5384 C CA . ARG A 1 687 ? -10.541 12.263 -27.214 1.00 96.75 687 ARG A CA 1
ATOM 5385 C C . ARG A 1 687 ? -9.774 13.023 -26.139 1.00 96.75 687 ARG A C 1
ATOM 5387 O O . ARG A 1 687 ? -9.210 14.081 -26.409 1.00 96.75 687 ARG A O 1
ATOM 5394 N N . TYR A 1 688 ? -9.742 12.453 -24.942 1.00 98.44 688 TYR A N 1
ATOM 5395 C CA . TYR A 1 688 ? -9.012 12.969 -23.794 1.00 98.44 688 TYR A CA 1
ATOM 5396 C C . TYR A 1 688 ? -7.827 12.059 -23.479 1.00 98.44 688 TYR A C 1
ATOM 5398 O O . TYR A 1 688 ? -7.960 10.830 -23.539 1.00 98.44 688 TYR A O 1
ATOM 5406 N N . LEU A 1 689 ? -6.693 12.662 -23.133 1.00 98.62 689 LEU A N 1
ATOM 5407 C CA . LEU A 1 689 ? -5.530 11.980 -22.570 1.00 98.62 689 LEU A CA 1
ATOM 5408 C C . LEU A 1 689 ? -5.251 12.521 -21.167 1.00 98.62 689 LEU A C 1
ATOM 5410 O O . LEU A 1 689 ? -5.511 13.691 -20.881 1.00 98.62 689 LEU A O 1
ATOM 5414 N N . VAL A 1 690 ? -4.637 11.688 -20.335 1.00 98.62 690 VAL A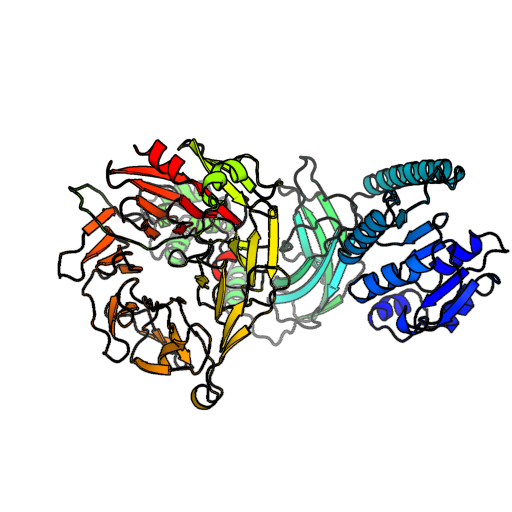 N 1
ATOM 5415 C CA . VAL A 1 690 ? -3.898 12.118 -19.147 1.00 98.62 690 VAL A CA 1
ATOM 5416 C C . VAL A 1 690 ? -2.468 11.610 -19.217 1.00 98.62 690 VAL A C 1
ATOM 5418 O O . VAL A 1 690 ? -2.197 10.596 -19.858 1.00 98.62 690 VAL A O 1
ATOM 5421 N N . ALA A 1 691 ? -1.554 12.332 -18.582 1.00 97.81 691 ALA A N 1
ATOM 5422 C CA . ALA A 1 691 ? -0.138 11.996 -18.545 1.00 97.81 691 ALA A CA 1
ATOM 5423 C C . ALA A 1 691 ? 0.505 12.491 -17.250 1.00 97.81 691 ALA A C 1
ATOM 5425 O O . ALA A 1 691 ? 0.041 13.471 -16.661 1.00 97.81 691 ALA A O 1
ATOM 5426 N N . ASP A 1 692 ? 1.577 11.831 -16.823 1.00 95.56 692 ASP A N 1
ATOM 5427 C CA . ASP A 1 692 ? 2.485 12.353 -15.806 1.00 95.56 692 ASP A CA 1
ATOM 5428 C C . ASP A 1 692 ? 3.824 12.766 -16.432 1.00 95.56 692 ASP A C 1
ATOM 5430 O O . ASP A 1 692 ? 4.172 12.366 -17.543 1.00 95.56 692 ASP A O 1
ATOM 5434 N N . THR A 1 693 ? 4.563 13.631 -15.743 1.00 90.62 693 THR A N 1
ATOM 5435 C CA . THR A 1 693 ? 5.939 14.006 -16.106 1.00 90.62 693 THR A CA 1
ATOM 5436 C C . THR A 1 693 ? 6.826 13.771 -14.897 1.00 90.62 693 THR A C 1
ATOM 5438 O O . THR A 1 693 ? 6.410 14.100 -13.786 1.00 90.62 693 THR A O 1
ATOM 5441 N N . LEU A 1 694 ? 8.044 13.263 -15.082 1.00 78.12 694 LEU A N 1
ATOM 5442 C CA . LEU A 1 694 ? 9.022 13.132 -13.998 1.00 78.12 694 LEU A CA 1
ATOM 5443 C C . LEU A 1 694 ? 10.052 14.276 -14.048 1.00 78.12 694 LEU A C 1
ATOM 5445 O O . LEU A 1 694 ? 10.225 14.904 -15.097 1.00 78.12 694 LEU A O 1
ATOM 5449 N N . PRO A 1 695 ? 10.757 14.570 -12.938 1.00 67.81 695 PRO A N 1
ATOM 5450 C CA . PRO A 1 695 ? 11.857 15.530 -12.939 1.00 67.81 695 PRO A CA 1
ATOM 5451 C C . PRO A 1 695 ? 12.874 15.204 -14.045 1.00 67.81 695 PRO A C 1
ATOM 5453 O O . PRO A 1 695 ? 13.484 14.139 -14.044 1.00 67.81 695 PRO A O 1
ATOM 5456 N N . GLY A 1 696 ? 13.040 16.123 -15.000 1.00 61.16 696 GLY A N 1
ATOM 5457 C CA . GLY A 1 696 ? 13.944 15.961 -16.145 1.00 61.16 696 GLY A CA 1
ATOM 5458 C C . GLY A 1 696 ? 13.314 15.448 -17.449 1.00 61.16 696 GLY A C 1
ATOM 5459 O O . GLY A 1 696 ? 13.977 15.541 -18.478 1.00 61.16 696 GLY A O 1
ATOM 5460 N N . THR A 1 697 ? 12.050 14.994 -17.480 1.00 52.19 697 THR A N 1
ATOM 5461 C CA . THR A 1 697 ? 11.410 14.574 -18.753 1.00 52.19 697 THR A CA 1
ATOM 5462 C C . THR A 1 697 ? 11.013 15.756 -19.646 1.00 52.19 697 THR A C 1
ATOM 5464 O O . THR A 1 697 ? 10.828 15.590 -20.848 1.00 52.19 697 THR A O 1
ATOM 5467 N N . THR A 1 698 ? 10.949 16.973 -19.095 1.00 51.25 698 THR A N 1
ATOM 5468 C CA . THR A 1 698 ? 10.814 18.234 -19.846 1.00 51.25 698 THR A CA 1
ATOM 5469 C C . THR A 1 698 ? 11.887 19.233 -19.432 1.00 51.25 698 THR A C 1
ATOM 5471 O O . THR A 1 698 ? 12.037 19.505 -18.245 1.00 51.25 698 THR A O 1
ATOM 5474 N N . GLN A 1 699 ? 12.549 19.872 -20.400 1.00 47.28 699 GLN A N 1
ATOM 5475 C CA . GLN A 1 699 ? 13.588 20.887 -20.146 1.00 47.28 699 GLN A CA 1
ATOM 5476 C C . GLN A 1 699 ? 13.050 22.201 -19.544 1.00 47.28 699 GLN A C 1
ATOM 5478 O O . GLN A 1 699 ? 13.811 22.944 -18.932 1.00 47.28 699 GLN A O 1
ATOM 5483 N N . ASP A 1 700 ? 11.759 22.497 -19.730 1.00 48.25 700 ASP A N 1
ATOM 5484 C CA . ASP A 1 700 ? 11.129 23.778 -19.366 1.00 48.25 700 ASP A CA 1
ATOM 5485 C C . ASP A 1 700 ? 10.175 23.692 -18.154 1.00 48.25 700 ASP A C 1
ATOM 5487 O O . ASP A 1 700 ? 9.448 24.644 -17.869 1.00 48.25 700 ASP A O 1
ATOM 5491 N N . ARG A 1 701 ? 10.162 22.568 -17.421 1.00 46.72 701 ARG A N 1
ATOM 5492 C CA . ARG A 1 701 ? 9.450 22.436 -16.134 1.00 46.72 701 ARG A CA 1
ATOM 5493 C C . ARG A 1 701 ? 10.428 22.026 -15.039 1.00 46.72 701 ARG A C 1
ATOM 5495 O O . ARG A 1 701 ? 11.452 21.411 -15.317 1.00 46.72 701 ARG A O 1
ATOM 5502 N N . GLY A 1 702 ? 10.126 22.433 -13.807 1.00 51.28 702 GLY A N 1
ATOM 5503 C CA . GLY A 1 702 ? 11.030 22.305 -12.664 1.00 51.28 702 GLY A CA 1
ATOM 5504 C C . GLY A 1 702 ? 11.278 20.862 -12.194 1.00 51.28 702 GLY A C 1
ATOM 5505 O O . GLY A 1 702 ? 10.788 19.907 -12.795 1.00 51.28 702 GLY A O 1
ATOM 5506 N N . PRO A 1 703 ? 12.011 20.686 -11.079 1.00 59.31 703 PRO A N 1
ATOM 5507 C CA . PRO A 1 703 ? 12.383 19.380 -10.527 1.00 59.31 703 PRO A CA 1
ATOM 5508 C C . PRO A 1 703 ? 11.213 18.679 -9.805 1.00 59.31 703 PRO A C 1
ATOM 5510 O O . PRO A 1 703 ? 11.399 18.079 -8.753 1.00 59.31 703 PRO A O 1
ATOM 5513 N N . SER A 1 704 ? 9.995 18.788 -10.334 1.00 73.44 704 SER A N 1
ATOM 5514 C CA . SER A 1 704 ? 8.749 18.323 -9.722 1.00 73.44 704 SER A CA 1
ATOM 5515 C C . SER A 1 704 ? 7.959 17.452 -10.686 1.00 73.44 704 SER A C 1
ATOM 5517 O O . SER A 1 704 ? 7.764 17.816 -11.848 1.00 73.44 704 SER A O 1
ATOM 5519 N N . THR A 1 705 ? 7.424 16.347 -10.179 1.00 87.94 705 THR A N 1
ATOM 5520 C CA . THR A 1 705 ? 6.470 15.521 -10.920 1.00 87.94 705 THR A CA 1
ATOM 5521 C C . THR A 1 705 ? 5.204 16.336 -11.224 1.00 87.94 705 THR A C 1
ATOM 5523 O O . THR A 1 705 ? 4.716 17.047 -10.349 1.00 87.94 705 THR A O 1
ATOM 5526 N N . SER A 1 706 ? 4.663 16.263 -12.441 1.00 93.31 706 SER A N 1
ATOM 5527 C CA . SER A 1 706 ? 3.372 16.890 -12.800 1.00 93.31 706 SER A CA 1
ATOM 5528 C C . SER A 1 706 ? 2.356 15.825 -13.202 1.00 93.31 706 SER A C 1
ATOM 5530 O O . SER A 1 706 ? 2.742 14.745 -13.643 1.00 93.31 706 SER A O 1
ATOM 5532 N N . VAL A 1 707 ? 1.064 16.146 -13.118 1.00 97.19 707 VAL A N 1
ATOM 5533 C CA . VAL A 1 707 ? -0.029 15.333 -13.680 1.00 97.19 707 VAL A CA 1
ATOM 5534 C C . VAL A 1 707 ? -0.905 16.239 -14.536 1.00 97.19 707 VAL A C 1
ATOM 5536 O O . VAL A 1 707 ? -1.227 17.354 -14.128 1.00 97.19 707 VAL A O 1
ATOM 5539 N N . LEU A 1 708 ? -1.261 15.794 -15.738 1.00 97.06 708 LEU A N 1
ATOM 5540 C CA . LEU A 1 708 ? -1.799 16.625 -16.815 1.00 97.06 708 LEU A CA 1
ATOM 5541 C C . LEU A 1 708 ? -3.043 15.994 -17.448 1.00 97.06 708 LEU A C 1
ATOM 5543 O O . LEU A 1 708 ? -3.156 14.771 -17.515 1.00 97.06 708 LEU A O 1
ATOM 5547 N N . PHE A 1 709 ? -3.904 16.833 -18.022 1.00 98.56 709 PHE A N 1
ATOM 5548 C CA . PHE A 1 709 ? -5.005 16.449 -18.908 1.00 98.56 709 PHE A CA 1
ATOM 5549 C C . PHE A 1 709 ? -4.903 17.193 -20.245 1.00 98.56 709 PHE A C 1
ATOM 5551 O O . PHE A 1 709 ? -4.603 18.386 -20.259 1.00 98.56 709 PHE A O 1
ATOM 5558 N N . LEU A 1 710 ? -5.185 16.511 -21.358 1.00 98.50 710 LEU A N 1
ATOM 5559 C CA . LEU A 1 710 ? -5.259 17.076 -22.710 1.00 98.50 710 LEU A CA 1
ATOM 5560 C C . LEU A 1 710 ? -6.621 16.769 -23.333 1.00 98.50 710 LEU A C 1
ATOM 5562 O O . LEU A 1 710 ? -7.010 15.607 -23.459 1.00 98.50 710 LEU A O 1
ATOM 5566 N N . ASN A 1 711 ? -7.286 17.811 -23.823 1.00 98.25 711 ASN A N 1
ATOM 5567 C CA . ASN A 1 711 ? -8.412 17.705 -24.737 1.00 98.25 711 ASN A CA 1
ATOM 5568 C C . ASN A 1 711 ? -7.908 17.806 -26.188 1.00 98.25 711 ASN A C 1
ATOM 5570 O O . ASN A 1 711 ? -7.431 18.861 -26.606 1.00 98.25 711 ASN A O 1
ATOM 5574 N N . ARG A 1 712 ? -8.007 16.723 -26.975 1.00 96.31 712 ARG A N 1
ATOM 5575 C CA . ARG A 1 712 ? -7.570 16.720 -28.388 1.00 96.31 712 ARG A CA 1
ATOM 5576 C C . ARG A 1 712 ? -8.477 17.542 -29.303 1.00 96.31 712 ARG A C 1
ATOM 5578 O O . ARG A 1 712 ? -8.013 17.971 -30.353 1.00 96.31 712 ARG A O 1
ATOM 5585 N N . GLU A 1 713 ? -9.746 17.745 -28.941 1.00 95.50 713 GLU A N 1
ATOM 5586 C CA . GLU A 1 713 ? -10.715 18.472 -29.775 1.00 95.50 713 GLU A CA 1
ATOM 5587 C C . GLU A 1 713 ? -10.389 19.969 -29.807 1.00 95.50 713 GLU A C 1
ATOM 5589 O O . GLU A 1 713 ? -10.360 20.574 -30.875 1.00 95.50 713 GLU A O 1
ATOM 5594 N N . THR A 1 714 ? -10.055 20.546 -28.651 1.00 97.00 714 THR A N 1
ATOM 5595 C CA . THR A 1 714 ? -9.636 21.953 -28.518 1.00 97.00 714 THR A CA 1
ATOM 5596 C C . THR A 1 714 ? -8.118 22.145 -28.571 1.00 97.00 714 THR A C 1
ATOM 5598 O O . THR A 1 714 ? -7.642 23.277 -28.641 1.00 97.00 714 THR A O 1
ATOM 5601 N N . LYS A 1 715 ? -7.347 21.049 -28.502 1.00 95.75 715 LYS A N 1
ATOM 5602 C CA . LYS A 1 715 ? -5.881 21.009 -28.314 1.00 95.75 715 LYS A CA 1
ATOM 5603 C C . LYS A 1 715 ? -5.406 21.703 -27.025 1.00 95.75 715 LYS A C 1
ATOM 5605 O O . LYS A 1 715 ? -4.217 21.992 -26.881 1.00 95.75 715 LYS A O 1
ATOM 5610 N N . ARG A 1 716 ? -6.313 21.974 -26.078 1.00 96.44 716 ARG A N 1
ATOM 5611 C CA . ARG A 1 716 ? -6.003 22.613 -24.791 1.00 96.44 716 ARG A CA 1
ATOM 5612 C C . ARG A 1 716 ? -5.623 21.559 -23.757 1.00 96.44 716 ARG A C 1
ATOM 5614 O O . ARG A 1 716 ? -6.315 20.555 -23.599 1.00 96.44 716 ARG A O 1
ATOM 5621 N N . ALA A 1 717 ? -4.552 21.824 -23.016 1.00 95.94 717 ALA A N 1
ATOM 5622 C CA . ALA A 1 717 ? -4.148 21.029 -21.863 1.00 95.94 717 ALA A CA 1
ATOM 5623 C C . ALA A 1 717 ? -4.263 21.846 -20.569 1.00 95.94 717 ALA A C 1
ATOM 5625 O O . ALA A 1 717 ? -4.085 23.065 -20.584 1.00 95.94 717 ALA A O 1
ATOM 5626 N N . VAL A 1 718 ? -4.529 21.164 -19.455 1.00 97.00 718 VAL A N 1
ATOM 5627 C CA . VAL A 1 718 ? -4.581 21.739 -18.104 1.00 97.00 718 VAL A CA 1
ATOM 5628 C C . VAL A 1 718 ? -3.804 20.837 -17.133 1.00 97.00 718 VAL A C 1
ATOM 5630 O O . VAL A 1 718 ? -3.893 19.609 -17.245 1.00 97.00 718 VAL A O 1
ATOM 5633 N N . PRO A 1 719 ? -3.017 21.387 -16.192 1.00 96.56 719 PRO A N 1
ATOM 5634 C CA . PRO A 1 719 ? -2.496 20.605 -15.078 1.00 96.56 719 PRO A CA 1
ATOM 5635 C C . PRO A 1 719 ? -3.636 20.078 -14.198 1.00 96.56 719 PRO A C 1
ATOM 5637 O O . PRO A 1 719 ? -4.556 20.815 -13.863 1.00 96.56 719 PRO A O 1
ATOM 5640 N N . ILE A 1 720 ? -3.553 18.811 -13.802 1.00 98.12 720 ILE A N 1
ATOM 5641 C CA . ILE A 1 720 ? -4.282 18.252 -12.653 1.00 98.12 720 ILE A CA 1
ATOM 5642 C C . ILE A 1 720 ? -3.473 18.525 -11.374 1.00 98.12 720 ILE A C 1
ATOM 5644 O O . ILE A 1 720 ? -4.033 18.859 -10.334 1.00 98.12 720 ILE A O 1
ATOM 5648 N N . VAL A 1 721 ? -2.142 18.415 -11.479 1.00 96.62 721 VAL A N 1
ATOM 5649 C CA . VAL A 1 721 ? -1.161 18.850 -10.478 1.00 96.62 721 VAL A CA 1
ATOM 5650 C C . VAL A 1 721 ? 0.012 19.488 -11.220 1.00 96.62 721 VAL A C 1
ATOM 5652 O O . VAL A 1 721 ? 0.671 18.826 -12.024 1.00 96.62 721 VAL A O 1
ATOM 5655 N N . THR A 1 722 ? 0.277 20.765 -10.957 1.00 93.62 722 THR A N 1
ATOM 5656 C CA . THR A 1 722 ? 1.346 21.546 -11.598 1.00 93.62 722 THR A CA 1
ATOM 5657 C C . THR A 1 722 ? 2.722 21.175 -11.050 1.00 93.62 722 THR A C 1
ATOM 5659 O O . THR A 1 722 ? 3.677 21.071 -11.813 1.00 93.62 722 THR A O 1
ATOM 5662 N N . ALA A 1 723 ? 2.826 20.953 -9.737 1.00 91.12 723 ALA A N 1
ATOM 5663 C CA . ALA A 1 723 ? 4.049 20.500 -9.082 1.00 91.12 723 ALA A CA 1
ATOM 5664 C C . ALA A 1 723 ? 3.714 19.607 -7.878 1.00 91.12 723 ALA A C 1
ATOM 5666 O O . ALA A 1 723 ? 3.132 20.053 -6.892 1.00 91.12 723 ALA A O 1
ATOM 5667 N N . MET A 1 724 ? 4.098 18.338 -7.964 1.00 90.50 724 MET A N 1
ATOM 5668 C CA . MET A 1 724 ? 4.004 17.345 -6.901 1.00 90.50 724 MET A CA 1
ATOM 5669 C C . MET A 1 724 ? 5.389 17.153 -6.253 1.00 90.50 724 MET A C 1
ATOM 5671 O O . MET A 1 724 ? 6.395 17.170 -6.974 1.00 90.50 724 MET A O 1
ATOM 5675 N N . PRO A 1 725 ? 5.474 16.935 -4.925 1.00 86.25 725 PRO A N 1
ATOM 5676 C CA . PRO A 1 725 ? 6.720 16.543 -4.275 1.00 86.25 725 PRO A CA 1
ATOM 5677 C C . PRO A 1 725 ? 7.339 15.298 -4.923 1.00 86.25 725 PRO A C 1
ATOM 5679 O O . PRO A 1 725 ? 6.641 14.332 -5.244 1.00 86.25 725 PRO A O 1
ATOM 5682 N N . VAL A 1 726 ? 8.658 15.307 -5.105 1.00 78.44 726 VAL A N 1
ATOM 5683 C CA . VAL A 1 726 ? 9.399 14.119 -5.547 1.00 78.44 726 VAL A CA 1
ATOM 5684 C C . VAL A 1 726 ? 9.403 13.102 -4.407 1.00 78.44 726 VAL A C 1
ATOM 5686 O O . VAL A 1 726 ? 9.581 13.477 -3.246 1.00 78.44 726 VAL A O 1
ATOM 5689 N N . ALA A 1 727 ? 9.195 11.823 -4.722 1.00 78.94 727 ALA A N 1
ATOM 5690 C CA . ALA A 1 727 ? 9.295 10.763 -3.723 1.00 78.94 727 ALA A CA 1
ATOM 5691 C C . ALA A 1 727 ? 10.725 10.707 -3.149 1.00 78.94 727 ALA A C 1
ATOM 5693 O O . ALA A 1 727 ? 11.700 10.967 -3.853 1.00 78.94 727 ALA A O 1
ATOM 5694 N N . SER A 1 728 ? 10.866 10.332 -1.877 1.00 83.69 728 SER A N 1
ATOM 5695 C CA . SER A 1 728 ? 12.180 9.948 -1.350 1.00 83.69 728 SER A CA 1
ATOM 5696 C C . SER A 1 728 ? 12.705 8.734 -2.131 1.00 83.69 728 SER A C 1
ATOM 5698 O O . SER A 1 728 ? 11.936 7.786 -2.281 1.00 83.69 728 SER A O 1
ATOM 5700 N N . PRO A 1 729 ? 13.991 8.670 -2.530 1.00 84.50 729 PRO A N 1
ATOM 5701 C CA . PRO A 1 729 ? 14.573 7.482 -3.172 1.00 84.50 729 PRO A CA 1
ATOM 5702 C C . PRO A 1 729 ? 14.464 6.190 -2.339 1.00 84.50 729 PRO A C 1
ATOM 5704 O O . PRO A 1 729 ? 14.528 5.081 -2.861 1.00 84.50 729 PRO A O 1
ATOM 5707 N N . SER A 1 730 ? 14.219 6.298 -1.026 1.00 86.31 730 SER A N 1
ATOM 5708 C CA . SER A 1 730 ? 13.853 5.146 -0.184 1.00 86.31 730 SER A CA 1
ATOM 5709 C C . SER A 1 730 ? 12.511 4.492 -0.562 1.00 86.31 730 SER A C 1
ATOM 5711 O O . SER A 1 730 ? 12.190 3.419 -0.050 1.00 86.31 730 SER A O 1
ATOM 5713 N N . LEU A 1 731 ? 11.726 5.135 -1.432 1.00 89.31 731 LEU A N 1
ATOM 5714 C CA . LEU A 1 731 ? 10.434 4.681 -1.936 1.00 89.31 731 LEU A CA 1
ATOM 5715 C C . LEU A 1 731 ? 10.517 4.097 -3.357 1.00 89.31 731 LEU A C 1
ATOM 5717 O O . LEU A 1 731 ? 9.556 3.463 -3.785 1.00 89.31 731 LEU A O 1
ATOM 5721 N N . ASP A 1 732 ? 11.652 4.210 -4.057 1.00 89.00 732 ASP A N 1
ATOM 5722 C CA . ASP A 1 732 ? 11.858 3.627 -5.394 1.00 89.00 732 ASP A CA 1
ATOM 5723 C C . ASP A 1 732 ? 11.471 2.131 -5.480 1.00 89.00 732 ASP A C 1
ATOM 5725 O O . ASP A 1 732 ? 10.817 1.744 -6.455 1.00 89.00 732 ASP A O 1
ATOM 5729 N N . PRO A 1 733 ? 11.741 1.273 -4.462 1.00 93.00 733 PRO A N 1
ATOM 5730 C CA . PRO A 1 733 ? 11.314 -0.129 -4.481 1.00 93.00 733 PRO A CA 1
ATOM 5731 C C . PRO A 1 733 ? 9.797 -0.349 -4.560 1.00 93.00 733 PRO A C 1
ATOM 5733 O O . PRO A 1 733 ? 9.378 -1.474 -4.821 1.00 93.00 733 PRO A O 1
ATOM 5736 N N . TYR A 1 734 ? 8.973 0.677 -4.325 1.00 92.62 734 TYR A N 1
ATOM 5737 C CA . TYR A 1 734 ? 7.506 0.612 -4.315 1.00 92.62 734 TYR A CA 1
ATOM 5738 C C . TYR A 1 734 ? 6.870 1.135 -5.616 1.00 92.62 734 TYR A C 1
ATOM 5740 O O . TYR A 1 734 ? 5.661 0.974 -5.786 1.00 92.62 734 TYR A O 1
ATOM 5748 N N . HIS A 1 735 ? 7.676 1.678 -6.543 1.00 92.56 735 HIS A N 1
ATOM 5749 C CA . HIS A 1 735 ? 7.256 2.286 -7.817 1.00 92.56 735 HIS A CA 1
ATOM 5750 C C . HIS A 1 735 ? 6.195 3.402 -7.631 1.00 92.56 735 HIS A C 1
ATOM 5752 O O . HIS A 1 735 ? 5.088 3.279 -8.153 1.00 92.56 735 HIS A O 1
ATOM 5758 N N . PRO A 1 736 ? 6.500 4.486 -6.883 1.00 92.38 736 PRO A N 1
ATOM 5759 C CA . PRO A 1 736 ? 5.542 5.524 -6.487 1.00 92.38 736 PRO A CA 1
ATOM 5760 C C . PRO A 1 736 ? 5.314 6.557 -7.605 1.00 92.38 736 PRO A C 1
ATOM 5762 O O . PRO A 1 736 ? 5.486 7.761 -7.417 1.00 92.38 736 PRO A O 1
ATOM 5765 N N . HIS A 1 737 ? 4.996 6.099 -8.815 1.00 94.06 737 HIS A N 1
ATOM 5766 C CA . HIS A 1 737 ? 4.710 6.991 -9.937 1.00 94.06 737 HIS A CA 1
ATOM 5767 C C . HIS A 1 737 ? 3.208 7.324 -10.016 1.00 94.06 737 HIS A C 1
ATOM 5769 O O . HIS A 1 737 ? 2.381 6.476 -9.664 1.00 94.06 737 HIS A O 1
ATOM 5775 N N . PRO A 1 738 ? 2.825 8.525 -10.501 1.00 96.06 738 PRO A N 1
ATOM 5776 C CA . PRO A 1 738 ? 1.422 8.922 -10.581 1.00 96.06 738 PRO A CA 1
ATOM 5777 C C . PRO A 1 738 ? 0.524 7.991 -11.394 1.00 96.06 738 PRO A C 1
ATOM 5779 O O . PRO A 1 738 ? -0.624 7.814 -11.007 1.00 96.06 738 PRO A O 1
ATOM 5782 N N . HIS A 1 739 ? 1.009 7.393 -12.489 1.00 97.06 739 HIS A N 1
ATOM 5783 C CA . HIS A 1 739 ? 0.242 6.422 -13.290 1.00 97.06 739 HIS A CA 1
ATOM 5784 C C . HIS A 1 739 ? -1.207 6.869 -13.624 1.00 97.06 739 HIS A C 1
ATOM 5786 O O . HIS A 1 739 ? -2.155 6.098 -13.431 1.00 97.06 739 HIS A O 1
ATOM 5792 N N . PRO A 1 740 ? -1.424 8.108 -14.110 1.00 98.38 740 PRO A N 1
ATOM 5793 C CA . PRO A 1 740 ? -2.767 8.647 -14.262 1.00 98.38 740 PRO A CA 1
ATOM 5794 C C . PRO A 1 740 ? -3.556 7.860 -15.311 1.00 98.38 740 PRO A C 1
ATOM 5796 O O . PRO A 1 740 ? -3.089 7.649 -16.430 1.00 98.38 740 PRO A O 1
ATOM 5799 N N . SER A 1 741 ? -4.767 7.435 -14.952 1.00 98.25 741 SER A N 1
ATOM 5800 C CA . SER A 1 741 ? -5.623 6.600 -15.802 1.00 98.25 741 SER A CA 1
ATOM 5801 C C . SER A 1 741 ? -7.088 7.018 -15.748 1.00 98.25 741 SER A C 1
ATOM 5803 O O . SER A 1 741 ? -7.578 7.470 -14.712 1.00 98.25 741 SER A O 1
ATOM 5805 N N . PHE A 1 742 ? -7.796 6.855 -16.869 1.00 98.44 742 PHE A N 1
ATOM 5806 C CA . PHE A 1 742 ? -9.250 7.013 -16.928 1.00 98.44 742 PHE A CA 1
ATOM 5807 C C . PHE A 1 742 ? -9.938 5.781 -16.332 1.00 98.44 742 PHE A C 1
ATOM 5809 O O . PHE A 1 742 ? -9.651 4.649 -16.713 1.00 98.44 742 PHE A O 1
ATOM 5816 N N . GLN A 1 743 ? -10.862 6.009 -15.405 1.00 97.62 743 GLN A N 1
ATOM 5817 C CA . GLN A 1 743 ? -11.582 4.978 -14.658 1.00 97.62 743 GLN A CA 1
ATOM 5818 C C . GLN A 1 743 ? -13.079 5.327 -14.609 1.00 97.62 743 GLN A C 1
ATOM 5820 O O . GLN A 1 743 ? -13.471 6.465 -14.881 1.00 97.62 743 GLN A O 1
ATOM 5825 N N . CYS A 1 744 ? -13.924 4.351 -14.252 1.00 95.25 744 CYS A N 1
ATOM 5826 C CA . CYS A 1 744 ? -15.377 4.535 -14.135 1.00 95.25 744 CYS A CA 1
ATOM 5827 C C . CYS A 1 744 ? -16.006 5.124 -15.427 1.00 95.25 744 CYS A C 1
ATOM 5829 O O . CYS A 1 744 ? -16.536 6.231 -15.431 1.00 95.25 744 CYS A O 1
ATOM 5831 N N . ASP A 1 745 ? -15.895 4.412 -16.559 1.00 92.75 745 ASP A N 1
ATOM 5832 C CA . ASP A 1 745 ? -16.434 4.826 -17.877 1.00 92.75 745 ASP A CA 1
ATOM 5833 C C . ASP A 1 745 ? -16.004 6.251 -18.334 1.00 92.75 745 ASP A C 1
ATOM 5835 O O . ASP A 1 745 ? -16.818 7.044 -18.803 1.00 92.75 745 ASP A O 1
ATOM 5839 N N . ASP A 1 746 ? -14.708 6.573 -18.218 1.00 96.69 746 ASP A N 1
ATOM 5840 C CA . ASP A 1 746 ? -14.096 7.897 -18.479 1.00 96.69 746 ASP A CA 1
ATOM 5841 C C . ASP A 1 746 ? -14.580 9.046 -17.562 1.00 96.69 746 ASP A C 1
ATOM 5843 O O . ASP A 1 746 ? -14.262 10.207 -17.820 1.00 96.69 746 ASP A O 1
ATOM 5847 N N . ARG A 1 747 ? -15.343 8.775 -16.495 1.00 96.88 747 ARG A N 1
ATOM 5848 C CA . ARG A 1 747 ? -15.904 9.826 -15.618 1.00 96.88 747 ARG A CA 1
ATOM 5849 C C . ARG A 1 747 ? -14.883 10.378 -14.624 1.00 96.88 747 ARG A C 1
ATOM 5851 O O . ARG A 1 747 ? -14.971 11.546 -14.243 1.00 96.88 747 ARG A O 1
ATOM 5858 N N . MET A 1 748 ? -13.917 9.553 -14.222 1.00 98.12 748 MET A N 1
ATOM 5859 C CA . MET A 1 748 ? -12.891 9.878 -13.232 1.00 98.12 748 MET A CA 1
ATOM 5860 C C . MET A 1 748 ? -11.493 9.641 -13.806 1.00 98.12 748 MET A C 1
ATOM 5862 O O . MET A 1 748 ? -11.284 8.713 -14.585 1.00 98.12 748 MET A O 1
ATOM 5866 N N . VAL A 1 749 ? -10.521 10.439 -13.369 1.00 98.75 749 VAL A N 1
ATOM 5867 C CA . VAL A 1 749 ? -9.096 10.094 -13.462 1.00 98.75 749 VAL A CA 1
ATOM 5868 C C . VAL A 1 749 ? -8.609 9.705 -12.073 1.00 98.75 749 VAL A C 1
ATOM 5870 O O . VAL A 1 749 ? -8.928 10.393 -11.103 1.00 98.75 749 VAL A O 1
ATOM 5873 N N . VAL A 1 750 ? -7.846 8.616 -11.982 1.00 98.62 750 VAL A N 1
ATOM 5874 C CA . VAL A 1 750 ? -7.205 8.126 -10.750 1.00 98.62 750 VAL A CA 1
ATOM 5875 C C . VAL A 1 750 ? -5.691 8.159 -10.933 1.00 98.62 750 VAL A C 1
ATOM 5877 O O . VAL A 1 750 ? -5.205 7.792 -12.005 1.00 98.62 750 VAL A O 1
ATOM 5880 N N . TYR A 1 751 ? -4.960 8.608 -9.910 1.00 98.50 751 TYR A N 1
ATOM 5881 C CA . TYR A 1 751 ? -3.498 8.705 -9.928 1.00 98.50 751 TYR A CA 1
ATOM 5882 C C . TYR A 1 751 ? -2.885 8.632 -8.514 1.00 98.50 751 TYR A C 1
ATOM 5884 O O . TYR A 1 751 ? -3.532 8.989 -7.526 1.00 98.50 751 TYR A O 1
ATOM 5892 N N . THR A 1 752 ? -1.629 8.195 -8.406 1.00 97.75 752 THR A N 1
ATOM 5893 C CA . THR A 1 752 ? -0.818 8.283 -7.178 1.00 97.75 752 THR A CA 1
ATOM 5894 C C . THR A 1 752 ? -0.360 9.722 -6.949 1.00 97.75 752 THR A C 1
ATOM 5896 O O . THR A 1 752 ? 0.081 10.404 -7.873 1.00 97.75 752 THR A O 1
ATOM 5899 N N . THR A 1 753 ? -0.428 10.199 -5.711 1.00 95.88 753 THR A N 1
ATOM 5900 C CA . THR A 1 753 ? -0.077 11.570 -5.332 1.00 95.88 753 THR A CA 1
ATOM 5901 C C . THR A 1 753 ? 0.880 11.600 -4.146 1.00 95.88 753 THR A C 1
ATOM 5903 O O . THR A 1 753 ? 0.778 10.774 -3.245 1.00 95.88 753 THR A O 1
ATOM 5906 N N . HIS A 1 754 ? 1.784 12.583 -4.115 1.00 93.00 754 HIS A N 1
ATOM 5907 C CA . HIS A 1 754 ? 2.654 12.873 -2.964 1.00 93.00 754 HIS A CA 1
ATOM 5908 C C . HIS A 1 754 ? 2.277 14.178 -2.250 1.00 93.00 754 HIS A C 1
ATOM 5910 O O . HIS A 1 754 ? 3.012 14.644 -1.382 1.00 93.00 754 HIS A O 1
ATOM 5916 N N . LEU A 1 755 ? 1.144 14.800 -2.608 1.00 92.31 755 LEU A N 1
ATOM 5917 C CA . LEU A 1 755 ? 0.718 16.096 -2.054 1.00 92.31 755 LEU A CA 1
ATOM 5918 C C . LEU A 1 755 ? 0.482 16.064 -0.529 1.00 92.31 755 LEU A C 1
ATOM 5920 O O . LEU A 1 755 ? 0.550 17.107 0.114 1.00 92.31 755 LEU A O 1
ATOM 5924 N N . ALA A 1 756 ? 0.255 14.882 0.053 1.00 88.62 756 ALA A N 1
ATOM 5925 C CA . ALA A 1 756 ? 0.136 14.669 1.499 1.00 88.62 756 ALA A CA 1
ATOM 5926 C C . ALA A 1 756 ? 1.483 14.384 2.212 1.00 88.62 756 ALA A C 1
ATOM 5928 O O . ALA A 1 756 ? 1.496 14.122 3.411 1.00 88.62 756 ALA A O 1
ATOM 5929 N N . GLY A 1 757 ? 2.615 14.416 1.495 1.00 87.44 757 GLY A N 1
ATOM 5930 C CA . GLY A 1 757 ? 3.956 14.123 2.026 1.00 87.44 757 GLY A CA 1
ATOM 5931 C C . GLY A 1 757 ? 4.387 12.650 1.943 1.00 87.44 757 GLY A C 1
ATOM 5932 O O . GLY A 1 757 ? 5.540 12.338 2.235 1.00 87.44 757 GLY A O 1
ATOM 5933 N N . ALA A 1 758 ? 3.501 11.756 1.503 1.00 89.06 758 ALA A N 1
ATOM 5934 C CA . ALA A 1 758 ? 3.777 10.349 1.211 1.00 89.06 758 ALA A CA 1
ATOM 5935 C C . ALA A 1 758 ? 2.957 9.891 -0.015 1.00 89.06 758 ALA A C 1
ATOM 5937 O O . ALA A 1 758 ? 1.984 10.570 -0.353 1.00 89.06 758 ALA A O 1
ATOM 5938 N N . PRO A 1 759 ? 3.321 8.769 -0.671 1.00 93.12 759 PRO A N 1
ATOM 5939 C CA . PRO A 1 759 ? 2.470 8.079 -1.637 1.00 93.12 759 PRO A CA 1
ATOM 5940 C C . PRO A 1 759 ? 1.084 7.768 -1.079 1.00 93.12 759 PRO A C 1
ATOM 5942 O O . PRO A 1 759 ? 0.942 7.004 -0.119 1.00 93.12 759 PRO A O 1
ATOM 5945 N N . ASP A 1 760 ? 0.097 8.387 -1.720 1.00 95.12 760 ASP A N 1
ATOM 5946 C CA . ASP A 1 760 ? -1.331 8.220 -1.486 1.00 95.12 760 ASP A CA 1
ATOM 5947 C C . ASP A 1 760 ? -2.096 8.175 -2.830 1.00 95.12 760 ASP A C 1
ATOM 5949 O O . ASP A 1 760 ? -1.512 8.339 -3.904 1.00 95.12 760 ASP A O 1
ATOM 5953 N N . LEU A 1 761 ? -3.414 7.978 -2.799 1.00 97.44 761 LEU A N 1
ATOM 5954 C CA . LEU A 1 761 ? -4.293 7.978 -3.970 1.00 97.44 761 LEU A CA 1
ATOM 5955 C C . LEU A 1 761 ? -5.059 9.306 -4.097 1.00 97.44 761 LEU A C 1
ATOM 5957 O O . LEU A 1 761 ? -5.602 9.831 -3.123 1.00 97.44 761 LEU A O 1
ATOM 5961 N N . ALA A 1 762 ? -5.174 9.816 -5.325 1.00 98.12 762 ALA A N 1
ATOM 5962 C CA . ALA A 1 762 ? -6.054 10.926 -5.674 1.00 98.12 762 ALA A CA 1
ATOM 5963 C C . ALA A 1 762 ? -6.983 10.589 -6.850 1.00 98.12 762 ALA A C 1
ATOM 5965 O O . ALA A 1 762 ? -6.643 9.808 -7.744 1.00 98.12 762 ALA A O 1
ATOM 5966 N N . VAL A 1 763 ? -8.161 11.218 -6.853 1.00 98.50 763 VAL A N 1
ATOM 5967 C CA . VAL A 1 763 ? -9.155 11.128 -7.932 1.00 98.50 763 VAL A CA 1
ATOM 5968 C C . VAL A 1 763 ? -9.627 12.516 -8.368 1.00 98.50 763 VAL A C 1
ATOM 5970 O O . VAL A 1 763 ? -9.732 13.423 -7.545 1.00 98.50 763 VAL A O 1
ATOM 5973 N N . VAL A 1 764 ? -9.963 12.703 -9.645 1.00 98.38 764 VAL A N 1
ATOM 5974 C CA . VAL A 1 764 ? -10.520 13.972 -10.156 1.00 98.38 764 VAL A CA 1
ATOM 5975 C C . VAL A 1 764 ? -11.640 13.729 -11.184 1.00 98.38 764 VAL A C 1
ATOM 5977 O O . VAL A 1 764 ? -11.471 12.889 -12.073 1.00 98.38 764 VAL A O 1
ATOM 5980 N N . PRO A 1 765 ? -12.792 14.430 -11.094 1.00 98.06 765 PRO A N 1
ATOM 5981 C CA . PRO A 1 765 ? -13.861 14.326 -12.087 1.00 98.06 765 PRO A CA 1
ATOM 5982 C C . PRO A 1 765 ? -13.447 14.879 -13.456 1.00 98.06 765 PRO A C 1
ATOM 5984 O O . PRO A 1 765 ? -13.089 16.051 -13.589 1.00 98.06 765 PRO A O 1
ATOM 5987 N N . VAL A 1 766 ? -13.581 14.065 -14.505 1.00 98.38 766 VAL A N 1
ATOM 5988 C CA . VAL A 1 766 ? -13.218 14.443 -15.884 1.00 98.38 766 VAL A CA 1
ATOM 5989 C C . VAL A 1 766 ? -14.077 15.595 -16.406 1.00 98.38 766 VAL A C 1
ATOM 5991 O O . VAL A 1 766 ? -13.587 16.418 -17.174 1.00 98.38 766 VAL A O 1
ATOM 5994 N N . ALA A 1 767 ? -15.314 15.739 -15.923 1.00 96.81 767 ALA A N 1
ATOM 5995 C CA . ALA A 1 767 ? -16.172 16.881 -16.245 1.00 96.81 767 ALA A CA 1
ATOM 5996 C C . ALA A 1 767 ? -15.524 18.240 -15.897 1.00 96.81 767 ALA A C 1
ATOM 5998 O O . ALA A 1 767 ? -15.652 19.188 -16.670 1.00 96.81 767 ALA A O 1
ATOM 5999 N N . HIS A 1 768 ? -14.775 18.333 -14.789 1.00 96.00 768 HIS A N 1
ATOM 6000 C CA . HIS A 1 768 ? -14.047 19.555 -14.426 1.00 96.00 768 HIS A CA 1
ATOM 6001 C C . HIS A 1 768 ? -12.879 19.822 -15.392 1.00 96.00 768 HIS A C 1
ATOM 6003 O O . HIS A 1 768 ? -12.650 20.961 -15.794 1.00 96.00 768 HIS A O 1
ATOM 6009 N N . LEU A 1 769 ? -12.169 18.767 -15.805 1.00 98.44 769 LEU A N 1
ATOM 6010 C CA . LEU A 1 769 ? -11.027 18.849 -16.721 1.00 98.44 769 LEU A CA 1
ATOM 6011 C C . LEU A 1 769 ? -11.459 19.247 -18.140 1.00 98.44 769 LEU A C 1
ATOM 6013 O O . LEU A 1 769 ? -10.817 20.084 -18.778 1.00 98.44 769 LEU A O 1
ATOM 6017 N N . VAL A 1 770 ? -12.587 18.706 -18.612 1.00 98.25 770 VAL A N 1
ATOM 6018 C CA . VAL A 1 770 ? -13.223 19.104 -19.876 1.00 98.25 770 VAL A CA 1
ATOM 6019 C C . VAL A 1 770 ? -13.690 20.558 -19.804 1.00 98.25 770 VAL A C 1
ATOM 6021 O O . VAL A 1 770 ? -13.385 21.322 -20.716 1.00 98.25 770 VAL A O 1
ATOM 6024 N N . ALA A 1 771 ? -14.337 20.988 -18.714 1.00 97.06 771 ALA A N 1
ATOM 6025 C CA . ALA A 1 771 ? -14.757 22.383 -18.548 1.00 97.06 771 ALA A CA 1
ATOM 6026 C C . ALA A 1 771 ? -13.564 23.364 -18.564 1.00 97.06 771 ALA A C 1
ATOM 6028 O O . ALA A 1 771 ? -13.635 24.408 -19.208 1.00 97.06 771 ALA A O 1
ATOM 6029 N N . ALA A 1 772 ? -12.438 23.003 -17.938 1.00 96.69 772 ALA A N 1
ATOM 6030 C CA . ALA A 1 772 ? -11.208 23.803 -17.942 1.00 96.69 772 ALA A CA 1
ATOM 6031 C C . ALA A 1 772 ? -10.475 23.843 -19.305 1.00 96.69 772 ALA A C 1
ATOM 6033 O O . ALA A 1 772 ? -9.583 24.671 -19.504 1.00 96.69 772 ALA A O 1
ATOM 6034 N N . THR A 1 773 ? -10.835 22.964 -20.247 1.00 97.56 773 THR A N 1
ATOM 6035 C CA . THR A 1 773 ? -10.185 22.820 -21.566 1.00 97.56 773 THR A CA 1
ATOM 6036 C C . THR A 1 773 ? -11.140 22.938 -22.758 1.00 97.56 773 THR A C 1
ATOM 6038 O O . THR A 1 773 ? -10.725 22.658 -23.885 1.00 97.56 773 THR A O 1
ATOM 6041 N N . SER A 1 774 ? -12.393 23.345 -22.534 1.00 92.56 774 SER A N 1
ATOM 6042 C CA . SER A 1 774 ? -13.366 23.679 -23.593 1.00 92.56 774 SER A CA 1
ATOM 6043 C C . SER A 1 774 ? -13.046 24.996 -24.308 1.00 92.56 774 SER A C 1
ATOM 6045 O O . SER A 1 774 ? -12.086 25.684 -23.890 1.00 92.56 774 SER A O 1
#

Foldseek 3Di:
DQLPVVQVVLVPDDLVAAAEDEAQQDDDPVCVVVCVVVVHDGGPVSNCVSCVVRPSYDYDHDQPPVVPQVPPAADQEAEDDHDLDPDSLLSRLVVNVVSHDLQHKYKYFQCFPLRVSNVVSVVVSCVVSVFDWQQQPGMTIGGHDCVVVVCVVVVSVVSVVNNVVSLVVLVVCVQDKDKDWDPFDQEAEFQAWTKIKIKIARQRPAACADPVRHGWWKWKWKWKQDPVGIDIWDTGTQPDGRGHSDIRIDIDTTRDHRDDFDKIKMWMKIFIAHPVGDTPDIDTPPDIDMHGHHPVDDDDPVVVVVVVCVVPPDPPQQQDDLVLLQVLCCVPVVDGDPDVVVSVVLRVQQNGSVSSNVVVVPDCVSPQPDDDYDDDDDDDDDDDDDDDDDDDDQQCLVCVVVCQVVCLVVQWDWDAAPPQRFIWIFRPDDQEPFKWAFFFQAAQAALSRFKGKIWHAHPVGDFLAWQIWMWIQGSVVSDIHTDSVRIAGLEGWHADNHQRKIWGDDLFWIWIWHHDPPTDIDTQDGHDCVRQVVFGWRFQANYFEAFLVRFWTWTQTDTQPWTWTWIAGNNHDDTDTQDTDPAQWHPWYHQNHGRFKIKTAGQWDQRPVPRDTDGDPAGIWIAGSNGHTDGDHDDPQWDQWHAQNVSQWIWTQRLQFGIWIDGPVPDDIDRQDGWFFDHKEAANVRQKIKGKGAQPSDSPAHRFIWIKMAGSNLRDIGTSHRGADDADPSCVSRVQFQSWYQHNNNQKIKTWGCNVVHTTIIMGGVVVRVVSRD

Organism: Azospirillum brasilense (NCBI:txid192)

pLDDT: mean 86.6, std 16.4, range [23.19, 98.75]

Secondary structure (DSSP, 8-state):
-TTHHHHHHHHHS-TTS-EEEEE-----TTTHHHHHHHT---SHHHHHHHTTT-TTEEEEES-TTTT-TT--S--SEEEE-S--STTHHHHHHHHHHTT--TT-EEEES--STT-HHHHHHHHHHHHHHT---EEETTEEEEPPPTTT-TTHHHHHHHHHHHHHHHHHHHHHSTT-EEEEEES--SEE-TT-EEEEEEEEEE-SSS--B-TTSPBPEEEEEEEEEETTEEEEEEEEEPSS---BT--EEEEEEEE---PPSEEEEEEEEEEEE-TTS-EEEEEEEEEEEEEEE-TTS---HHHHHHHHHHHS--TTTTS--HHHHHHHHHHHHSS--S-HHHHHHHHTT-SSHHHHHHHHTT-GGGT------------------------SSPPGGGTHHHHHHTTTTTTEEEEE-TTT-PEEEEE-S-SSSEEEPPPTTS--B-TTS-EEEEEEEBTTB-BTTEEEEEEEEETTTTEEEEEEEEEEESSBPEE-TTT--EEEE-SSEEEEE-SSTTPPPEEEEE--HHHHTTPPEEES-SB--B-TTS-EEEEEEEETTEEEEEEEETT----EEEEE-SS-EEEEEE-SS-SSEEEEEEPPEE-TTT--EE--S-SEEEEETTSPPEEE---TTEEEEEE-TTSSEEEEEETTTEEEEEETTSPPPEEEEES--SSEEE-TTSSEEEEEE-TTSSTTS-SSEEEEEEETTT--EEEEEEEEPPPPGGGGGG------EEETTTTEEEEEE-TTSS-EEEEEEHHHHHHHH-

InterPro domains:
  IPR015943 WD40/YVTN repeat-like-containing domain superfamily [G3DSA:2.130.10.10] (412-772)
  IPR029063 S-adenosyl-L-methionine-dependent methyltransferase superfamily [G3DSA:3.40.50.150] (1-177)
  IPR029063 S-adenosyl-L-methionine-dependent methyltransferase superfamily [SSF53335] (2-125)

Mean predicted aligned error: 17.64 Å

Nearest PDB structures (foldseek):
  2ivz-assembly2_B  TM=5.283E-01  e=6.047E-11  Escherichia coli
  2ivz-assembly3_C  TM=5.315E-01  e=3.241E-10  Escherichia coli
  4pwz-assembly1_A  TM=5.294E-01  e=4.998E-10  Yersinia pestis CO92
  5yzm-assembly1_D  TM=6.357E-01  e=2.462E-06  Deinococcus radiodurans R1 = ATCC 13939 = DSM 20539
  6fq0-assembly2_C  TM=4.635E-01  e=1.773E-02  Acinetobacter baumannii

Sequence (774 aa):
MFGRSSWAWAKSADPSVTVHCIDPWEENHGIRPMEQALGITYGIDQFRAYLADCPNAKALQGYSPDNFQDWDRPVDLFFEDSVHTDPILSRNLEFWSRHLPPTGIACGHDYRPRFPDVRNGVDRLARRLEREILVVDTLWCLLPPVSEVPAAKAVRETLLALAAEARADALTRPYAHTFQLRNKPDTVSPGGVMPIDVYACNESRHPWMDGSGAPATAHVSVHVHTEQGETSGALLPLPKCLAPDQPVTAQLSVLLGPLPPGTHQVSARLVLISASGDVLRTFETEERWTIRVDGNAALPASLRLYQSFQADRPANFESIDALDVHAAYRILLGRSPESPRQVAGHLTAAQTLSGLRRRFMTSQEFINGNLKLALSPEGAQPSPAAGRAHDGRTPLAEHLPELLRDGLNGLFVPSTDPTSGVTSYLLRRSAAPLQQSFYFTQPCWSRDGRFLWLYCAHPPSGSARDGRTLAVVDFQAGTLTNFPETQFTDASPWVDTHDGSVVWATRNAVWRRGRETGDRPICLTQIPDDLLRKRPVWRLATHLTRSADGAWFLLDITVGNDRLLGGIPSEGGDLRIWQRLDRGWHHAQFSPTDPDLILLAEEEWIDPLTGRVTPPRVRIALCRREDPPRPLVLGATVGHEWWDRSGRAIWYVDFERGTMRVGLDGQAPECVWPAGNWHASASRCGRYLVADTLPGTTQDRGPSTSVLFLNRETKRAVPIVTAMPVASPSLDPYHPHPHPSFQCDDRMVVYTTHLAGAPDLAVVPVAHLVAATS

Radius of gyration: 32.28 Å; Cα contacts (8 Å, |Δi|>4): 1626; chains: 1; bounding box: 83×63×95 Å

Solvent-accessible surface area (backbone atoms only — not comparable to full-atom values): 42690 Å² total; per-residue (Å²): 109,76,36,55,56,57,36,54,51,40,71,72,42,61,80,86,53,71,39,79,43,78,47,55,51,63,96,54,83,87,48,49,69,54,25,66,74,69,76,49,66,88,30,62,66,50,29,46,62,60,34,72,91,31,91,37,46,44,88,45,79,31,52,78,48,79,73,50,79,80,71,85,61,77,37,64,64,47,75,48,84,85,60,65,45,73,68,58,31,51,48,36,61,54,52,59,53,73,32,38,50,80,78,21,36,45,36,32,53,57,52,42,75,67,24,56,42,38,40,53,42,51,54,53,48,28,63,74,67,75,35,64,84,46,58,41,72,43,31,35,36,31,60,32,54,51,91,79,36,62,68,43,51,59,53,49,54,51,46,53,50,48,25,50,50,44,51,51,51,43,62,76,42,61,77,39,62,50,75,50,82,39,78,70,58,58,61,44,50,50,56,31,71,45,56,33,34,38,40,39,27,26,63,18,92,53,64,50,58,30,99,86,72,45,70,32,42,39,27,41,34,38,35,41,42,48,98,93,43,79,44,76,45,60,77,41,70,51,100,58,63,48,40,42,38,42,66,48,72,47,80,43,75,43,58,45,62,87,58,71,62,45,80,36,42,35,37,44,29,48,35,32,26,31,89,87,69,48,79,76,47,78,44,74,48,90,60,67,49,63,34,32,30,45,74,85,56,80,62,52,71,69,54,49,52,52,49,50,55,61,71,72,52,57,98,65,75,77,64,84,53,72,64,57,53,42,47,49,31,36,75,75,68,75,38,72,73,93,45,74,66,56,55,49,63,46,54,81,73,26,88,38,72,68,48,41,55,59,48,65,79,69,42,63,89,81,68,70,88,81,89,85,89,91,86,91,92,86,83,86,89,90,89,92,87,86,90,83,88,79,78,93,67,84,47,54,54,81,43,46,71,56,43,50,72,69,12,39,90,63,40,29,42,78,48,62,26,93,87,65,68,33,60,31,35,32,50,69,60,75,78,37,91,31,27,29,45,52,55,41,89,46,52,39,34,12,52,47,43,41,37,39,46,31,39,24,23,54,82,97,45,22,31,44,62,40,55,22,24,36,28,38,35,34,67,81,78,54,46,76,49,62,40,85,85,51,44,22,25,54,22,38,48,29,38,42,40,87,83,40,26,40,36,40,30,31,61,56,34,36,34,39,27,55,73,54,94,84,47,61,80,41,81,32,36,58,69,51,66,90,77,44,68,88,45,58,51,82,33,44,23,47,29,50,28,59,22,48,80,59,56,32,33,41,27,33,29,27,46,64,92,48,29,33,38,31,34,29,41,62,92,33,47,74,74,44,72,52,39,79,51,97,56,45,62,30,63,32,36,49,24,63,63,39,63,50,39,31,39,33,29,38,39,73,32,65,38,92,88,74,69,49,76,42,76,53,93,49,42,39,27,42,28,39,66,79,47,77,74,43,74,49,94,70,65,94,52,47,46,70,70,45,77,34,63,77,47,53,31,40,34,30,25,27,66,79,57,5,37,31,37,33,44,76,85,72,53,78,69,42,75,77,40,69,52,25,42,60,45,64,24,62,30,80,82,65,48,39,37,29,27,25,27,49,60,71,49,34,95,89,55,65,84,31,28,30,31,38,36,35,32,63,88,70,68,30,65,46,45,55,31,74,68,30,61,67,77,59,78,92,43,57,64,49,61,83,58,37,35,32,20,63,31,36,89,52,47,29,36,40,22,26,35,30,83,86,79,47,56,26,35,31,37,32,54,37,67,59,57,49,66,76,25,108